Protein AF-A0AA35S305-F1 (afdb_monomer_lite)

Sequence (951 aa):
MNITAITESASMCTRSRMIQFKENDQPLTMSTTCTDHVRSTGTYGSLSATRYCMSVSDVGGSILTFRGNQTTEADNRETLMREYALERLSGWFCFVQTTFGQVVSVFHSTTEEVEVVNIKKGIASAFQANLRGTTEETEIDPQSKHISHYSYPDSVDEVRKMRRTIDSEDIIEFPMHIPTRDVKLHEEEDIEYKDGRLIKSNGTLHLSIDSSSTSRLEGSDEFSNAFTAHGSFSMELKLCRISARFSRKRRAIQKSVDGSYSVEENLMATFDERKMELEKLETLRRDLKTPQQVLTALQNINSGKNFKALGQVMVLERKYGAMGVSVTDTVLYYLRKIQSEEDMTQRVAIYSLLSSEGSTRAENALMERLLGEAVSELEKQSIILAISLLSTPSPHVIQTLEEMISQSGNESSTLLLAYGAIVANAPSTQKERMVSFMTALLPPVTSESTHSVIHVLHALGNTKSSLAVEHIVQYLWHEDEDVRVTAVTALRFFTARPDTQQHLLDMLHDSSDSMVEAIIHALRDGYEYNREMPLDQELIESLANITINLGNYYLQDELMYFLRAVGTHSSLALVDLIVSSRAEEARLKRDTSTIWDDPSSEYDFICPLSERQADVRNFPSHQSCLWSETVGKDEGDLKVYLKSGVGLFAGGNKCNCDLKALGKAVVRGHLLGWEADAVKILGCVLKHNGIIKVKAYIKFVGLVLLDVDLPLSYTYQLPQYDLTLFSVSYTFIVYIVPVTLSASLQVHVGGQVFAGLEVGESGSIKGTVSFTPFVTATVDASASASIFVAQVGIFLTGTITYNISAWASVAVCRPQNPWFVEIYLGADHGWSPTSITLGAFYQLRTWTFSWGSRRTWSPLTYTWTLPGSGRLPLIEECTDTDGGEPTPPATTCPSATPVSTSSTTPTASWAKYRPTPTPTPEIVIPHGSGAEPAPPTKPPLTKPKPFFPPV

Radius of gyration: 39.43 Å; chains: 1; bounding box: 75×118×105 Å

Foldseek 3Di:
DDQDDWDWDFDKFKWKKWKWKDFPNFIWIKIKIKIWTTWTWGDDPNFTKIKTKIFIDDTDIDGPDDPDPDDDCVVVVVVVVVVVLSVLLRFMKMWMATLQQATDDIGDDPPDDPVSVVVSQVVSCLSRDGNVPDQWDFHDGPFATFIWGWDWPDDDPFKTKIKIWGFLVGTPTGPPPQPSVQKGKIKIKIWIDGPSHTFKIKMKIWIWGHLPPVPPDPPDPPPNDITIMIMIMIIGTDDDDDDPPPPPVVVVVCVVVPPDDDPDDDPPDDPPVLVVLVVVLVVLCPQVQDLVSLVVLLVVVVPVVSLVSLLSNLQSCLVPNDPHDRSVVSLLVVLVVDDDPVCLVSNLSSLLSLQSNQDPVSLVSLVVQLPDPPADPVRNLSSLQSVLSRLEDDPVSLVVLLVVCVVCPLVCLSSLLSLLSNLLNYDPVCNVVSLVSLLVSADPLPDPPQSSLLSSLNSLLNNLDPVSLVSLLSQCPRPDPSSNLSSLLSCLQVQLDPVNLVSLQVSLVVDDPSSLQSNLVSPQSNCVVPVPRDDDLSSLLSSLVSCLVVVDVVSLVSSLVSLVSNPDPSSVVSNVVSVVSVVVVVVVVVPPQPCLLPPDPLQCLQPNSVVSVVLCVVFVAKGKDKDWDKDWDPDDQWTWIKIWMWMWMWGDDPPDIKIKTKTWIWIWIGHNNDIFGQKIWMWMWIDDPNDTWTWTWIDGRNRTQDTDTDPAWDKDWFDKDKDWPDWDKDWDDDPHKIKIKIKIKIKIKTWMWTWHWDQDPQRKIKTKIKIKIKIKIKIKIKIWIDDQFKIKIKIKIKIKIKIKMWMKMWIWGPPDPDIDIWIWTWMWIKIAWMKIKIWIWMWGADPVRDTDDIDTDVVGIDIDTDHMDDGDIPDDIPTDDDDDDDDDDDDDDDDDDPDDDDDDDDDDDDDDDDYDDDDDDDDDDDDDDDDDDDDDDDDDDDDYDDDDDDD

Organism: Geodia barretti (NCBI:txid519541)

Structure (mmCIF, N/CA/C/O backbone):
data_AF-A0AA35S305-F1
#
_entry.id   AF-A0AA35S305-F1
#
loop_
_atom_site.group_PDB
_atom_site.id
_atom_site.type_symbol
_atom_site.label_atom_id
_atom_site.label_alt_id
_atom_site.label_comp_id
_atom_site.label_asym_id
_atom_site.label_entity_id
_atom_site.label_seq_id
_atom_site.pdbx_PDB_ins_code
_atom_site.Cartn_x
_atom_site.Cartn_y
_atom_site.Cartn_z
_atom_site.occupancy
_atom_site.B_iso_or_equiv
_atom_site.auth_seq_id
_atom_site.auth_comp_id
_atom_site.auth_asym_id
_atom_site.auth_atom_id
_atom_site.pdbx_PDB_model_num
ATOM 1 N N . MET A 1 1 ? -13.447 43.368 16.736 1.00 33.34 1 MET A N 1
ATOM 2 C CA . MET A 1 1 ? -14.195 43.558 15.469 1.00 33.34 1 MET A CA 1
ATOM 3 C C . MET A 1 1 ? -15.653 43.296 15.762 1.00 33.34 1 MET A C 1
ATOM 5 O O . MET A 1 1 ? -15.858 42.312 16.435 1.00 33.34 1 MET A O 1
ATOM 9 N N . ASN A 1 2 ? -16.609 44.128 15.328 1.00 32.78 2 ASN A N 1
ATOM 10 C CA . ASN A 1 2 ? -18.058 43.879 15.420 1.00 32.78 2 ASN A CA 1
ATOM 11 C C . ASN A 1 2 ? -18.719 44.406 14.125 1.00 32.78 2 ASN A C 1
ATOM 13 O O . ASN A 1 2 ? -18.638 45.602 13.856 1.00 32.78 2 ASN A O 1
ATOM 17 N N . ILE A 1 3 ? -19.360 43.544 13.326 1.00 33.25 3 ILE A N 1
ATOM 18 C CA . ILE A 1 3 ? -20.293 43.959 12.262 1.00 33.25 3 ILE A CA 1
ATOM 19 C C . ILE A 1 3 ? -21.663 44.111 12.937 1.00 33.25 3 ILE A C 1
ATOM 21 O O . ILE A 1 3 ? -22.342 43.119 13.180 1.00 33.25 3 ILE A O 1
ATOM 25 N N . THR A 1 4 ? -22.042 45.333 13.315 1.00 36.97 4 THR A N 1
ATOM 26 C CA . THR A 1 4 ? -23.139 45.586 14.279 1.00 36.97 4 THR A CA 1
ATOM 27 C C . THR A 1 4 ? -24.528 45.803 13.671 1.00 36.97 4 THR A C 1
ATOM 29 O O . THR A 1 4 ? -25.466 46.141 14.384 1.00 36.97 4 THR A O 1
ATOM 32 N N . ALA A 1 5 ? -24.714 45.586 12.372 1.00 33.41 5 ALA A N 1
ATOM 33 C CA . ALA A 1 5 ? -26.036 45.592 11.754 1.00 33.41 5 ALA A CA 1
ATOM 34 C C . ALA A 1 5 ? -26.037 44.626 10.572 1.00 33.41 5 ALA A C 1
ATOM 36 O O . ALA A 1 5 ? -25.083 44.618 9.805 1.00 33.41 5 ALA A O 1
ATOM 37 N N . ILE A 1 6 ? -27.084 43.812 10.440 1.00 38.50 6 ILE A N 1
ATOM 38 C CA . ILE A 1 6 ? -27.288 42.899 9.313 1.00 38.50 6 ILE A CA 1
ATOM 39 C C . ILE A 1 6 ? -28.613 43.290 8.663 1.00 38.50 6 ILE A C 1
ATOM 41 O O . ILE A 1 6 ? -29.678 43.118 9.247 1.00 38.50 6 ILE A O 1
ATOM 45 N N . THR A 1 7 ? -28.560 43.820 7.444 1.00 36.97 7 THR A N 1
ATOM 46 C CA . THR A 1 7 ? -29.722 43.844 6.545 1.00 36.97 7 THR A CA 1
ATOM 47 C C . THR A 1 7 ? -29.518 42.738 5.515 1.00 36.97 7 THR A C 1
ATOM 49 O O . THR A 1 7 ? -28.741 42.874 4.574 1.00 36.97 7 THR A O 1
ATOM 52 N N . GLU A 1 8 ? -30.163 41.593 5.734 1.00 42.81 8 GLU A N 1
ATOM 53 C CA . GLU A 1 8 ? -30.061 40.431 4.848 1.00 42.81 8 GLU A CA 1
ATOM 54 C C . GLU A 1 8 ? -30.955 40.609 3.615 1.00 42.81 8 GLU A C 1
ATOM 56 O O . GLU A 1 8 ? -32.185 40.616 3.701 1.00 42.81 8 GLU A O 1
ATOM 61 N N . SER A 1 9 ? -30.337 40.699 2.437 1.00 39.88 9 SER A N 1
ATOM 62 C CA . SER A 1 9 ? -31.029 40.488 1.164 1.00 39.88 9 SER A CA 1
ATOM 63 C C . SER A 1 9 ? -30.427 39.259 0.487 1.00 39.88 9 SER A C 1
ATOM 65 O O . SER A 1 9 ? -29.358 39.307 -0.112 1.00 39.88 9 SER A O 1
ATOM 67 N N . ALA A 1 10 ? -31.094 38.113 0.627 1.00 38.12 10 ALA A N 1
ATOM 68 C CA . ALA A 1 10 ? -30.687 36.892 -0.058 1.00 38.12 10 ALA A CA 1
ATOM 69 C C . ALA A 1 10 ? -31.089 36.982 -1.539 1.00 38.12 10 ALA A C 1
ATOM 71 O O . ALA A 1 10 ? -32.247 36.750 -1.894 1.00 38.12 10 ALA A O 1
ATOM 72 N N . SER A 1 11 ? -30.136 37.326 -2.405 1.00 42.34 11 SER A N 1
ATOM 73 C CA . SER A 1 11 ? -30.241 37.128 -3.853 1.00 42.34 11 SER A CA 1
ATOM 74 C C . SER A 1 11 ? -29.230 36.071 -4.278 1.00 42.34 11 SER A C 1
ATOM 76 O O . SER A 1 11 ? -28.036 36.267 -4.088 1.00 42.34 11 SER A O 1
ATOM 78 N N . MET A 1 12 ? -29.705 34.960 -4.840 1.00 38.53 12 MET A N 1
ATOM 79 C CA . MET A 1 12 ? -28.846 33.899 -5.365 1.00 38.53 12 MET A CA 1
ATOM 80 C C . MET A 1 12 ? -28.427 34.285 -6.792 1.00 38.53 12 MET A C 1
ATOM 82 O O . MET A 1 12 ? -29.291 34.407 -7.664 1.00 38.53 12 MET A O 1
ATOM 86 N N . CYS A 1 13 ? -27.132 34.518 -7.019 1.00 46.47 13 CYS A N 1
ATOM 87 C CA . CYS A 1 13 ? -26.583 34.886 -8.329 1.00 46.47 13 CYS A CA 1
ATOM 88 C C . CYS A 1 13 ? -25.484 33.897 -8.731 1.00 46.47 13 CYS A C 1
ATOM 90 O O . CYS A 1 13 ? -24.455 33.804 -8.065 1.00 46.47 13 CYS A O 1
ATOM 92 N N . THR A 1 14 ? -25.686 33.183 -9.837 1.00 41.22 14 THR A N 1
ATOM 93 C CA . THR A 1 14 ? -24.660 32.333 -10.457 1.00 41.22 14 THR A CA 1
ATOM 94 C C . THR A 1 14 ? -23.721 33.211 -11.287 1.00 41.22 14 THR A C 1
ATOM 96 O O . THR A 1 14 ? -24.189 33.965 -12.141 1.00 41.22 14 THR A O 1
ATOM 99 N N . ARG A 1 15 ? -22.411 33.153 -11.030 1.00 53.69 15 ARG A N 1
ATOM 100 C CA . ARG A 1 15 ? -21.378 33.959 -11.706 1.00 53.69 15 ARG A CA 1
ATOM 101 C C . ARG A 1 15 ? -20.449 33.014 -12.465 1.00 53.69 15 ARG A C 1
ATOM 103 O O . ARG A 1 15 ? -20.030 32.013 -11.907 1.00 53.69 15 ARG A O 1
ATOM 110 N N . SER A 1 16 ? -20.118 33.315 -13.716 1.00 43.12 16 SER A N 1
ATOM 111 C CA . SER A 1 16 ? -19.159 32.524 -14.500 1.00 43.12 16 SER A CA 1
ATOM 112 C C . SER A 1 16 ? -17.871 33.328 -14.639 1.00 43.12 16 SER A C 1
ATOM 114 O O . SER A 1 16 ? -17.921 34.483 -15.060 1.00 43.12 16 SER A O 1
ATOM 116 N N . ARG A 1 17 ? -16.731 32.739 -14.280 1.00 47.12 17 ARG A N 1
ATOM 117 C CA . ARG A 1 17 ? -15.387 33.300 -14.450 1.00 47.12 17 ARG A CA 1
ATOM 118 C C . ARG A 1 17 ? -14.598 32.395 -15.394 1.00 47.12 17 ARG A C 1
ATOM 120 O O . ARG A 1 17 ? -14.522 31.189 -15.184 1.00 47.12 17 ARG A O 1
ATOM 127 N N . MET A 1 18 ? -14.009 32.967 -16.436 1.00 43.00 18 MET A N 1
ATOM 128 C CA . MET A 1 18 ? -13.030 32.269 -17.269 1.00 43.00 18 MET A CA 1
ATOM 129 C C . MET A 1 18 ? -11.662 32.881 -16.972 1.00 43.00 18 MET A C 1
ATOM 131 O O . MET A 1 18 ? -11.486 34.090 -17.117 1.00 43.00 18 MET A O 1
ATOM 135 N N . ILE A 1 19 ? -10.734 32.060 -16.489 1.00 47.12 19 ILE A N 1
ATOM 136 C CA . ILE A 1 19 ? -9.353 32.432 -16.194 1.00 47.12 19 ILE A CA 1
ATOM 137 C C . ILE A 1 19 ? -8.461 31.671 -17.174 1.00 47.12 19 ILE A C 1
ATOM 139 O O . ILE A 1 19 ? -8.424 30.443 -17.162 1.00 47.12 19 ILE A O 1
ATOM 143 N N . GLN A 1 20 ? -7.769 32.389 -18.052 1.00 42.06 20 GLN A N 1
ATOM 144 C CA . GLN A 1 20 ? -6.798 31.807 -18.973 1.00 42.06 20 GLN A CA 1
ATOM 145 C C . GLN A 1 20 ? -5.395 32.150 -18.483 1.00 42.06 20 GLN A C 1
ATOM 147 O O . GLN A 1 20 ? -5.049 33.326 -18.403 1.00 42.06 20 GLN A O 1
ATOM 152 N N .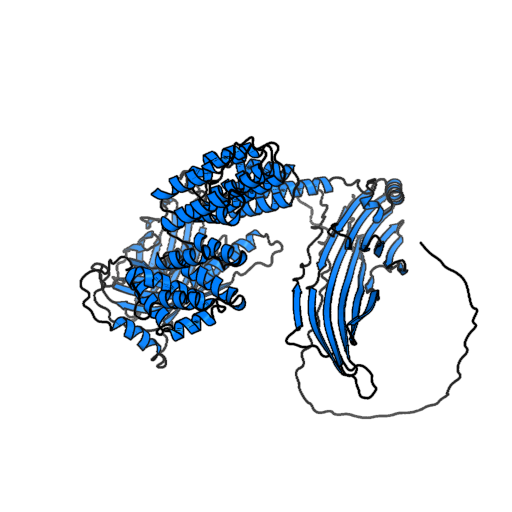 PHE A 1 21 ? -4.602 31.134 -18.168 1.00 44.91 21 PHE A N 1
ATOM 153 C CA . PHE A 1 21 ? -3.178 31.255 -17.877 1.00 44.91 21 PHE A CA 1
ATOM 154 C C . PHE A 1 21 ? -2.373 30.784 -19.090 1.00 44.91 21 PHE A C 1
ATOM 156 O O . PHE A 1 21 ? -2.822 29.929 -19.850 1.00 44.91 21 PHE A O 1
ATOM 163 N N . LYS A 1 22 ? -1.177 31.326 -19.282 1.00 42.28 22 LYS A N 1
ATOM 164 C CA . LYS A 1 22 ? -0.163 30.768 -20.172 1.00 42.28 22 LYS A CA 1
ATOM 165 C C . LYS A 1 22 ? 1.100 30.497 -19.375 1.00 42.28 22 LYS A C 1
ATOM 167 O O . LYS A 1 22 ? 1.626 31.414 -18.748 1.00 42.28 22 LYS A O 1
ATOM 172 N N . GLU A 1 23 ? 1.566 29.258 -19.439 1.00 41.06 23 GLU A N 1
ATOM 173 C CA . GLU A 1 23 ? 2.838 28.798 -18.879 1.00 41.06 23 GLU A CA 1
ATOM 174 C C . GLU A 1 23 ? 3.683 28.293 -20.059 1.00 41.06 23 GLU A C 1
ATOM 176 O O . GLU A 1 23 ? 3.206 27.474 -20.845 1.00 41.06 23 GLU A O 1
ATOM 181 N N . ASN A 1 24 ? 4.886 28.845 -20.258 1.00 40.56 24 ASN A N 1
ATOM 182 C CA . ASN A 1 24 ? 5.793 28.495 -21.368 1.00 40.56 24 ASN A CA 1
ATOM 183 C C . ASN A 1 24 ? 5.140 28.539 -22.771 1.00 40.56 24 ASN A C 1
ATOM 185 O O . ASN A 1 24 ? 5.211 27.578 -23.535 1.00 40.56 24 ASN A O 1
ATOM 189 N N . ASP A 1 25 ? 4.462 29.646 -23.102 1.00 43.34 25 ASP A N 1
ATOM 190 C CA . ASP A 1 25 ? 3.702 29.850 -24.353 1.00 43.34 25 ASP A CA 1
ATOM 191 C C . ASP A 1 25 ? 2.505 28.900 -24.594 1.00 43.34 25 ASP A C 1
ATOM 193 O O . ASP A 1 25 ? 1.816 29.023 -25.614 1.00 43.34 25 ASP A O 1
ATOM 197 N N . GLN A 1 26 ? 2.155 28.025 -23.642 1.00 42.88 26 GLN A N 1
ATOM 198 C CA . GLN A 1 26 ? 0.997 27.131 -23.761 1.00 42.88 26 GLN A CA 1
ATOM 199 C C . GLN A 1 26 ? -0.251 27.672 -23.038 1.00 42.88 26 GLN A C 1
ATOM 201 O O . GLN A 1 26 ? -0.173 28.004 -21.857 1.00 42.88 26 GLN A O 1
ATOM 206 N N . PRO A 1 27 ? -1.426 27.770 -23.700 1.00 45.72 27 PRO A N 1
ATOM 207 C CA . PRO A 1 27 ? -2.650 28.287 -23.086 1.00 45.72 27 PRO A CA 1
ATOM 208 C C . PRO A 1 27 ? -3.351 27.250 -22.195 1.00 45.72 27 PRO A C 1
ATOM 210 O O . PRO A 1 27 ? -4.018 26.335 -22.678 1.00 45.72 27 PRO A O 1
ATOM 213 N N . LEU A 1 28 ? -3.291 27.457 -20.882 1.00 47.41 28 LEU A N 1
ATOM 214 C CA . LEU A 1 28 ? -4.126 26.802 -19.881 1.00 47.41 28 LEU A CA 1
ATOM 215 C C . LEU A 1 28 ? -5.444 27.583 -19.727 1.00 47.41 28 LEU A C 1
ATOM 217 O O . LEU A 1 28 ? -5.476 28.688 -19.192 1.00 47.41 28 LEU A O 1
ATOM 221 N N . THR A 1 29 ? -6.566 27.022 -20.181 1.00 50.28 29 THR A N 1
ATOM 222 C CA . THR A 1 29 ? -7.887 27.647 -19.984 1.00 50.28 29 THR A CA 1
ATOM 223 C C . THR A 1 29 ? -8.620 26.980 -18.826 1.00 50.28 29 THR A C 1
ATOM 225 O O . THR A 1 29 ? -9.052 25.833 -18.938 1.00 50.28 29 THR A O 1
ATOM 228 N N . MET A 1 30 ? -8.805 27.713 -17.726 1.00 54.78 30 MET A N 1
ATOM 229 C CA . MET A 1 30 ? -9.631 27.305 -16.591 1.00 54.78 30 MET A CA 1
ATOM 230 C C . MET A 1 30 ? -10.952 28.079 -16.605 1.00 54.78 30 MET A C 1
ATOM 232 O O . MET A 1 30 ? -10.990 29.299 -16.462 1.00 54.78 30 MET A O 1
ATOM 236 N N . SER A 1 31 ? -12.073 27.378 -16.750 1.00 57.16 31 SER A N 1
ATOM 237 C CA . SER A 1 31 ? -13.405 27.964 -16.574 1.00 57.16 31 SER A CA 1
ATOM 238 C C . SER A 1 31 ? -13.988 27.524 -15.234 1.00 57.16 31 SER A C 1
ATOM 240 O O . SER A 1 31 ? -13.899 26.361 -14.859 1.00 57.16 31 SER A O 1
ATOM 242 N N . THR A 1 32 ? -14.537 28.459 -14.467 1.00 57.84 32 THR A N 1
ATOM 243 C CA . THR A 1 32 ? -15.081 28.205 -13.130 1.00 57.84 32 THR A CA 1
ATOM 244 C C . THR A 1 32 ? -16.344 29.030 -12.910 1.00 57.84 32 THR A C 1
ATOM 246 O O . THR A 1 32 ? -16.423 30.195 -13.298 1.00 57.84 32 THR A O 1
ATOM 249 N N . THR A 1 33 ? -17.363 28.440 -12.289 1.00 61.03 33 THR A N 1
ATOM 250 C CA . THR A 1 33 ? -18.620 29.125 -11.974 1.00 61.03 33 THR A CA 1
ATOM 251 C C . THR A 1 33 ? -18.703 29.407 -10.476 1.00 61.03 33 THR A C 1
ATOM 253 O O . THR A 1 33 ? -18.991 28.529 -9.666 1.00 61.03 33 THR A O 1
ATOM 256 N N . CYS A 1 34 ? -18.500 30.657 -10.075 1.00 59.25 34 CYS A N 1
ATOM 257 C CA . CYS A 1 34 ? -18.674 31.088 -8.693 1.00 59.25 34 CYS A CA 1
ATOM 258 C C . CYS A 1 34 ? -20.132 31.476 -8.416 1.00 59.25 34 CYS A C 1
ATOM 260 O O . CYS A 1 34 ? -20.651 32.422 -8.995 1.00 59.25 34 CYS A O 1
ATOM 262 N N . THR A 1 35 ? -20.809 30.831 -7.474 1.00 61.88 35 THR A N 1
ATOM 263 C CA . THR A 1 35 ? -22.161 31.240 -7.062 1.00 61.88 35 THR A CA 1
ATOM 264 C C . THR A 1 35 ? -22.087 32.072 -5.786 1.00 61.88 35 THR A C 1
ATOM 266 O O . THR A 1 35 ? -21.477 31.654 -4.805 1.00 61.88 35 THR A O 1
ATOM 269 N N . ASP A 1 36 ? -22.695 33.259 -5.793 1.00 61.69 36 ASP A N 1
ATOM 270 C CA . ASP A 1 36 ? -22.868 34.096 -4.601 1.00 61.69 36 ASP A CA 1
ATOM 271 C C . ASP A 1 36 ? -24.182 33.743 -3.913 1.00 61.69 36 ASP A C 1
ATOM 273 O O . ASP A 1 36 ? -25.242 33.703 -4.553 1.00 61.69 36 ASP A O 1
ATOM 277 N N . HIS A 1 37 ? -24.107 33.466 -2.613 1.00 58.44 37 HIS A N 1
ATOM 278 C CA . HIS A 1 37 ? -25.257 32.973 -1.858 1.00 58.44 37 HIS A CA 1
ATOM 279 C C . HIS A 1 37 ? -25.674 33.876 -0.707 1.00 58.44 37 HIS A C 1
ATOM 281 O O . HIS A 1 37 ? -26.846 33.834 -0.330 1.00 58.44 37 HIS A O 1
ATOM 287 N N . VAL A 1 38 ? -24.763 34.669 -0.129 1.00 63.38 38 VAL A N 1
ATOM 288 C CA . VAL A 1 38 ? -25.080 35.505 1.039 1.00 63.38 38 VAL A CA 1
ATOM 289 C C . VAL A 1 38 ? -24.343 36.838 0.977 1.00 63.38 38 VAL A C 1
ATOM 291 O O . VAL A 1 38 ? -23.114 36.888 0.941 1.00 63.38 38 VAL A O 1
ATOM 294 N N . ARG A 1 39 ? -25.128 37.918 1.059 1.00 65.50 39 ARG A N 1
ATOM 295 C CA . ARG A 1 39 ? -24.658 39.292 1.221 1.00 65.50 39 ARG A CA 1
ATOM 296 C C . ARG A 1 39 ? -25.140 39.842 2.559 1.00 65.50 39 ARG A C 1
ATOM 298 O O . ARG A 1 39 ? -26.346 39.898 2.803 1.00 65.50 39 ARG A O 1
ATOM 305 N N . SER A 1 40 ? -24.208 40.311 3.381 1.00 70.81 40 SER A N 1
ATOM 306 C CA . SER A 1 40 ? -24.516 41.040 4.617 1.00 70.81 40 SER A CA 1
ATOM 307 C C . SER A 1 40 ? -23.741 42.355 4.658 1.00 70.81 40 SER A C 1
ATOM 309 O O . SER A 1 40 ? -22.521 42.354 4.503 1.00 70.81 40 SER A O 1
ATOM 311 N N . THR A 1 41 ? -24.426 43.476 4.867 1.00 68.31 41 THR A N 1
ATOM 312 C CA . THR A 1 41 ? -23.824 44.812 5.007 1.00 68.31 41 THR A CA 1
ATOM 313 C C . THR A 1 41 ? -23.744 45.208 6.473 1.00 68.31 41 THR A C 1
ATOM 315 O O . THR A 1 41 ? -24.759 45.107 7.150 1.00 68.31 41 THR A O 1
ATOM 318 N N . GLY A 1 42 ? -22.598 45.709 6.933 1.00 75.19 42 GLY A N 1
ATOM 319 C CA . GLY A 1 42 ? -22.412 46.274 8.272 1.00 75.19 42 GLY A CA 1
ATOM 320 C C . GLY A 1 42 ? -21.073 47.011 8.392 1.00 75.19 42 GLY A C 1
ATOM 321 O O . GLY A 1 42 ? -20.722 47.767 7.490 1.00 75.19 42 GLY A O 1
ATOM 322 N N . THR A 1 43 ? -20.333 46.839 9.490 1.00 66.31 43 THR A N 1
ATOM 323 C CA . THR A 1 43 ? -19.071 47.562 9.761 1.00 66.31 43 THR A CA 1
ATOM 324 C C . THR A 1 43 ? -17.887 46.622 9.981 1.00 66.31 43 THR A C 1
ATOM 326 O O . THR A 1 43 ? -17.931 45.769 10.861 1.00 66.31 43 THR A O 1
ATOM 329 N N . TYR A 1 44 ? -16.801 46.783 9.225 1.00 69.00 44 TYR A N 1
ATOM 330 C CA . TYR A 1 44 ? -15.538 46.068 9.434 1.00 69.00 44 TYR A CA 1
ATOM 331 C C . TYR A 1 44 ? -14.495 47.035 10.003 1.00 69.00 44 TYR A C 1
ATOM 333 O O . TYR A 1 44 ? -14.048 47.960 9.326 1.00 69.00 44 TYR A O 1
ATOM 341 N N . GLY A 1 45 ? -14.159 46.875 11.287 1.00 76.56 45 GLY A N 1
ATOM 342 C CA . GLY A 1 45 ? -13.453 47.923 12.030 1.00 76.56 45 GLY A CA 1
ATOM 343 C C . GLY A 1 45 ? -14.339 49.167 12.175 1.00 76.56 45 GLY A C 1
ATOM 344 O O . GLY A 1 45 ? -15.471 49.053 12.638 1.00 76.56 45 GLY A O 1
ATOM 345 N N . SER A 1 46 ? -13.840 50.335 11.761 1.00 74.25 46 SER A N 1
ATOM 346 C CA . SER A 1 46 ? -14.598 51.598 11.690 1.00 74.25 46 SER A CA 1
ATOM 347 C C . SER A 1 46 ? -15.242 51.860 10.321 1.00 74.25 46 SER A C 1
ATOM 349 O O . SER A 1 46 ? -15.938 52.861 10.151 1.00 74.25 46 SER A O 1
ATOM 351 N N . LEU A 1 47 ? -15.016 50.990 9.332 1.00 72.00 47 LEU A N 1
ATOM 352 C CA . LEU A 1 47 ? -15.444 51.201 7.951 1.00 72.00 47 LEU A CA 1
ATOM 353 C C . LEU A 1 47 ? -16.762 50.483 7.674 1.00 72.00 47 LEU A C 1
ATOM 355 O O . LEU A 1 47 ? -16.941 49.326 8.051 1.00 72.00 47 LEU A O 1
ATOM 359 N N . SER A 1 48 ? -17.679 51.141 6.966 1.00 79.38 48 SER A N 1
ATOM 360 C CA . SER A 1 48 ? -18.856 50.457 6.430 1.00 79.38 48 SER A CA 1
ATOM 361 C C . SER A 1 48 ? -18.424 49.486 5.330 1.00 79.38 48 SER A C 1
ATOM 363 O O . SER A 1 48 ? -17.622 49.832 4.459 1.00 79.38 48 SER A O 1
ATOM 365 N N . ALA A 1 49 ? -18.917 48.252 5.391 1.00 80.88 49 ALA A N 1
ATOM 366 C CA . ALA A 1 49 ? -18.487 47.172 4.522 1.00 80.88 49 ALA A CA 1
ATOM 367 C C . ALA A 1 49 ? -19.596 46.149 4.252 1.00 80.88 49 ALA A C 1
ATOM 369 O O . ALA A 1 49 ? -20.527 45.954 5.032 1.00 80.88 49 ALA A O 1
ATOM 370 N N . THR A 1 50 ? -19.470 45.464 3.126 1.00 78.38 50 THR A N 1
ATOM 371 C CA . THR A 1 50 ? -20.289 44.338 2.701 1.00 78.38 50 THR A CA 1
ATOM 372 C C . THR A 1 50 ? -19.450 43.069 2.756 1.00 78.38 50 THR A C 1
ATOM 374 O O . THR A 1 50 ? -18.382 43.005 2.155 1.00 78.38 50 THR A O 1
ATOM 377 N N . ARG A 1 51 ? -19.945 42.036 3.434 1.00 80.62 51 ARG A N 1
ATOM 378 C CA . ARG A 1 51 ? -19.410 40.678 3.330 1.00 80.62 51 ARG A CA 1
ATOM 379 C C . ARG A 1 51 ? -20.128 39.937 2.207 1.00 80.62 51 ARG A C 1
ATOM 381 O O . ARG A 1 51 ? -21.361 39.916 2.177 1.00 80.62 51 ARG A O 1
ATOM 388 N N . TYR A 1 52 ? -19.347 39.307 1.341 1.00 79.25 52 TYR A N 1
ATOM 389 C CA . TYR A 1 52 ? -19.805 38.399 0.294 1.00 79.25 52 TYR A CA 1
ATOM 390 C C . TYR A 1 52 ? -19.361 36.982 0.634 1.00 79.25 52 TYR A C 1
ATOM 392 O O . TYR A 1 52 ? -18.224 36.794 1.063 1.00 79.25 52 TYR A O 1
ATOM 400 N N . CYS A 1 53 ? -20.237 35.997 0.454 1.00 77.56 53 CYS A N 1
ATOM 401 C CA . CYS A 1 53 ? -19.911 34.584 0.630 1.00 77.56 53 CYS A CA 1
ATOM 402 C C . CYS A 1 53 ? -20.264 33.798 -0.629 1.00 77.56 53 CYS A C 1
ATOM 404 O O . CYS A 1 53 ? -21.414 33.783 -1.079 1.00 77.56 53 CYS A O 1
ATOM 406 N N . MET A 1 54 ? -19.255 33.131 -1.175 1.00 76.31 54 MET A N 1
ATOM 407 C CA . MET A 1 54 ? -19.288 32.510 -2.488 1.00 76.31 54 MET A CA 1
ATOM 408 C C . MET A 1 54 ? -18.899 31.036 -2.390 1.00 76.31 54 MET A C 1
ATOM 410 O O . MET A 1 54 ? -18.086 30.652 -1.550 1.00 76.31 54 MET A O 1
ATOM 414 N N . SER A 1 55 ? -19.474 30.215 -3.264 1.00 76.06 55 SER A N 1
ATOM 415 C CA . SER A 1 55 ? -19.009 28.852 -3.523 1.00 76.06 55 SER A CA 1
ATOM 416 C C . SER A 1 55 ? -18.472 28.775 -4.942 1.00 76.06 55 SER A C 1
ATOM 418 O O . SER A 1 55 ? -19.107 29.291 -5.865 1.00 76.06 55 SER A O 1
ATOM 420 N N . VAL A 1 56 ? -17.345 28.105 -5.136 1.00 71.50 56 VAL A N 1
ATOM 421 C CA . VAL A 1 56 ? -16.851 27.791 -6.478 1.00 71.50 56 VAL A CA 1
ATOM 422 C C . VAL A 1 56 ? -17.482 26.466 -6.914 1.00 71.50 56 VAL A C 1
ATOM 424 O O . VAL A 1 56 ? -17.579 25.532 -6.127 1.00 71.50 56 VAL A O 1
ATOM 427 N N . SER A 1 57 ? -17.999 26.397 -8.133 1.00 65.12 57 SER A N 1
ATOM 428 C CA . SER A 1 57 ? -18.689 25.226 -8.694 1.00 65.12 57 SER A CA 1
ATOM 429 C C . SER A 1 57 ? -18.410 25.127 -10.194 1.00 65.12 57 SER A C 1
ATOM 431 O O . SER A 1 57 ? -17.957 26.101 -10.789 1.00 65.12 57 SER A O 1
ATOM 433 N N . ASP A 1 58 ? -18.671 23.968 -10.804 1.00 54.00 58 ASP A N 1
ATOM 434 C CA . ASP A 1 58 ? -18.495 23.730 -12.246 1.00 54.00 58 ASP A CA 1
ATOM 435 C C . ASP A 1 58 ? -17.120 24.191 -12.763 1.00 54.00 58 ASP A C 1
ATOM 437 O O . ASP A 1 58 ? -17.015 25.012 -13.676 1.00 54.00 58 ASP A O 1
ATOM 441 N N . VAL A 1 59 ? -16.057 23.707 -12.115 1.00 55.38 59 VAL A N 1
ATOM 442 C CA . VAL A 1 59 ? -14.681 23.965 -12.540 1.00 55.38 59 VAL A CA 1
ATOM 443 C C . VAL A 1 59 ? -14.374 23.054 -13.731 1.00 55.38 59 VAL A C 1
ATOM 445 O O . VAL A 1 59 ? -14.136 21.862 -13.565 1.00 55.38 59 VAL A O 1
ATOM 448 N N . GLY A 1 60 ? -14.441 23.603 -14.942 1.00 49.19 60 GLY A N 1
ATOM 449 C CA . GLY A 1 60 ? -14.058 22.931 -16.179 1.00 49.19 60 GLY A CA 1
ATOM 450 C C . GLY A 1 60 ? -12.709 23.449 -16.663 1.00 49.19 60 GLY A C 1
ATOM 451 O O . GLY A 1 60 ? -12.621 24.580 -17.148 1.00 49.19 60 GLY A O 1
ATOM 452 N N . GLY A 1 61 ? -11.661 22.638 -16.539 1.00 46.91 61 GLY A N 1
ATOM 453 C CA . GLY A 1 61 ? -10.385 22.860 -17.218 1.00 46.91 61 GLY A CA 1
ATOM 454 C C . GLY A 1 61 ? -10.366 22.092 -18.535 1.00 46.91 61 GLY A C 1
ATOM 455 O O . GLY A 1 61 ? -10.670 20.903 -18.556 1.00 46.91 61 GLY A O 1
ATOM 456 N N . SER A 1 62 ? -10.025 22.752 -19.640 1.00 40.72 62 SER A N 1
ATOM 457 C CA . SER A 1 62 ? -9.690 22.059 -20.887 1.00 40.72 62 SER A CA 1
ATOM 458 C C . SER A 1 62 ? -8.299 22.494 -21.314 1.00 40.72 62 SER A C 1
ATOM 460 O O . SER A 1 62 ? -8.101 23.656 -21.677 1.00 40.72 62 SER A O 1
ATOM 462 N N . ILE A 1 63 ? -7.349 21.565 -21.277 1.00 39.78 63 ILE A N 1
ATOM 463 C CA . ILE A 1 63 ? -6.049 21.739 -21.919 1.00 39.78 63 ILE A CA 1
ATOM 464 C C . ILE A 1 63 ? -6.231 21.341 -23.385 1.00 39.78 63 ILE A C 1
ATOM 466 O O . ILE A 1 63 ? -6.701 20.242 -23.682 1.00 39.78 63 ILE A O 1
ATOM 470 N N . LEU A 1 64 ? -5.893 22.236 -24.314 1.00 34.66 64 LEU A N 1
ATOM 471 C CA . LEU A 1 64 ? -5.722 21.867 -25.718 1.00 34.66 64 LEU A CA 1
ATOM 472 C C . LEU A 1 64 ? -4.403 21.088 -25.826 1.00 34.66 64 LEU A C 1
ATOM 474 O O . LEU A 1 64 ? -3.358 21.676 -26.079 1.00 34.66 64 LEU A O 1
ATOM 478 N N . THR A 1 65 ? -4.431 19.779 -25.573 1.00 33.94 65 THR A N 1
ATOM 479 C CA . THR A 1 65 ? -3.250 18.917 -25.700 1.00 33.94 65 THR A CA 1
ATOM 480 C C . THR A 1 65 ? -2.815 18.798 -27.159 1.00 33.94 65 THR A C 1
ATOM 482 O O . THR A 1 65 ? -3.620 18.580 -28.071 1.00 33.94 65 THR A O 1
ATOM 485 N N . PHE A 1 66 ? -1.510 18.946 -27.390 1.00 30.08 66 PHE A N 1
ATOM 486 C CA . PHE A 1 66 ? -0.894 18.716 -28.690 1.00 30.08 66 PHE A CA 1
ATOM 487 C C . PHE A 1 66 ? -0.929 17.213 -29.016 1.00 30.08 66 PHE A C 1
ATOM 489 O O . PHE A 1 66 ? -0.512 16.379 -28.217 1.00 30.08 66 PHE A O 1
ATOM 496 N N . ARG A 1 67 ? -1.376 16.858 -30.227 1.00 32.34 67 ARG A N 1
ATOM 497 C CA . ARG A 1 67 ? -1.001 15.593 -30.879 1.00 32.34 67 ARG A CA 1
ATOM 498 C C . ARG A 1 67 ? 0.476 15.698 -31.268 1.00 32.34 67 ARG A C 1
ATOM 500 O O . ARG A 1 67 ? 0.787 16.176 -32.356 1.00 32.34 67 ARG A O 1
ATOM 507 N N . GLY A 1 68 ? 1.375 15.278 -30.388 1.00 30.12 68 GLY A N 1
ATOM 508 C CA . GLY A 1 68 ? 2.794 15.086 -30.681 1.00 30.12 68 GLY A CA 1
ATOM 509 C C . GLY A 1 68 ? 3.279 13.829 -29.969 1.00 30.12 68 GLY A C 1
ATOM 510 O O . GLY A 1 68 ? 3.091 13.704 -28.767 1.00 30.12 68 GLY A O 1
ATOM 511 N N . ASN A 1 69 ? 3.822 12.871 -30.720 1.00 37.66 69 ASN A N 1
ATOM 512 C CA . ASN A 1 69 ? 4.313 11.593 -30.206 1.00 37.66 69 ASN A CA 1
ATOM 513 C C . ASN A 1 69 ? 5.497 11.808 -29.252 1.00 37.66 69 ASN A C 1
ATOM 515 O O . ASN A 1 69 ? 6.617 11.935 -29.733 1.00 37.66 69 ASN A O 1
ATOM 519 N N . GLN A 1 70 ? 5.234 11.859 -27.946 1.00 38.62 70 GLN A N 1
ATOM 520 C CA . GLN A 1 70 ? 6.055 11.364 -26.829 1.00 38.62 70 GLN A CA 1
ATOM 521 C C . GLN A 1 70 ? 5.416 11.877 -25.531 1.00 38.62 70 GLN A C 1
ATOM 523 O O . GLN A 1 70 ? 5.509 13.055 -25.214 1.00 38.62 70 GLN A O 1
ATOM 528 N N . THR A 1 71 ? 4.720 11.000 -24.811 1.00 35.12 71 THR A N 1
ATOM 529 C CA . THR A 1 71 ? 4.169 11.277 -23.476 1.00 35.12 71 THR A CA 1
ATOM 530 C C . THR A 1 71 ? 5.123 10.700 -22.435 1.00 35.12 71 THR A C 1
ATOM 532 O O . THR A 1 71 ? 5.277 9.479 -22.381 1.00 35.12 71 THR A O 1
ATOM 535 N N . THR A 1 72 ? 5.766 11.542 -21.628 1.00 47.28 72 THR A N 1
ATOM 536 C CA . THR A 1 72 ? 6.526 11.115 -20.441 1.00 47.28 72 THR A CA 1
ATOM 537 C C . THR A 1 72 ? 5.600 11.059 -19.217 1.00 47.28 72 THR A C 1
ATOM 539 O O . THR A 1 72 ? 4.614 11.787 -19.135 1.00 47.28 72 THR A O 1
ATOM 542 N N . GLU A 1 73 ? 5.887 10.193 -18.238 1.00 41.53 73 GLU A N 1
ATOM 543 C CA . GLU A 1 73 ? 5.073 10.032 -17.013 1.00 41.53 73 GLU A CA 1
ATOM 544 C C . GLU A 1 73 ? 4.975 11.301 -16.140 1.00 41.53 73 GLU A C 1
ATOM 546 O O . GLU A 1 73 ? 4.047 11.423 -15.336 1.00 41.53 73 GLU A O 1
ATOM 551 N N . ALA A 1 74 ? 5.880 12.269 -16.320 1.00 40.28 74 ALA A N 1
ATOM 552 C CA . ALA A 1 74 ? 5.827 13.569 -15.651 1.00 40.28 74 ALA A CA 1
ATOM 553 C C . ALA A 1 74 ? 4.558 14.364 -16.023 1.00 40.28 74 ALA A C 1
ATOM 555 O O . ALA A 1 74 ? 3.917 14.931 -15.133 1.00 40.28 74 ALA A O 1
ATOM 556 N N . ASP A 1 75 ? 4.123 14.294 -17.289 1.00 46.19 75 ASP A N 1
ATOM 557 C CA . ASP A 1 75 ? 2.900 14.955 -17.771 1.00 46.19 75 ASP A CA 1
ATOM 558 C C . ASP A 1 75 ? 1.641 14.388 -17.093 1.00 46.19 75 ASP A C 1
ATOM 560 O O . ASP A 1 75 ? 0.683 15.114 -16.817 1.00 46.19 75 ASP A O 1
ATOM 564 N N . ASN A 1 76 ? 1.642 13.096 -16.748 1.00 44.97 76 ASN A N 1
ATOM 565 C CA . ASN A 1 76 ? 0.506 12.456 -16.080 1.00 44.97 76 ASN A CA 1
ATOM 566 C C . ASN A 1 76 ? 0.401 12.855 -14.598 1.00 44.97 76 ASN A C 1
ATOM 568 O O . ASN A 1 76 ? -0.708 13.020 -14.087 1.00 44.97 76 ASN A O 1
ATOM 572 N N . ARG A 1 77 ? 1.530 13.049 -13.902 1.00 41.44 77 ARG A N 1
ATOM 573 C CA . ARG A 1 77 ? 1.557 13.428 -12.476 1.00 41.44 77 ARG A CA 1
ATOM 574 C C . ARG A 1 77 ? 1.170 14.892 -12.257 1.00 41.44 77 ARG A C 1
ATOM 576 O O . ARG A 1 77 ? 0.444 15.195 -11.309 1.00 41.44 77 ARG A O 1
ATOM 583 N N . GLU A 1 78 ? 1.593 15.782 -13.150 1.00 45.81 78 GLU A N 1
ATOM 584 C CA . GLU A 1 78 ? 1.184 17.188 -13.124 1.00 45.81 78 GLU A CA 1
ATOM 585 C C . GLU A 1 78 ? -0.308 17.346 -13.464 1.00 45.81 78 GLU A C 1
ATOM 587 O O . GLU A 1 78 ? -1.019 18.117 -12.817 1.00 45.81 78 GLU A O 1
ATOM 592 N N . THR A 1 79 ? -0.820 16.526 -14.387 1.00 48.31 79 THR A N 1
ATOM 593 C CA . THR A 1 79 ? -2.256 16.447 -14.696 1.00 48.31 79 THR A CA 1
ATOM 594 C C . THR A 1 79 ? -3.075 15.953 -13.491 1.00 48.31 79 THR A C 1
ATOM 596 O O . THR A 1 79 ? -4.114 16.535 -13.186 1.00 48.31 79 THR A O 1
ATOM 599 N N . LEU A 1 80 ? -2.580 14.963 -12.736 1.00 46.53 80 LEU A N 1
ATOM 600 C CA . LEU A 1 80 ? -3.244 14.404 -11.544 1.00 46.53 80 LEU A CA 1
ATOM 601 C C . LEU A 1 80 ? -3.282 15.363 -10.341 1.00 46.53 80 LEU A C 1
ATOM 603 O O . LEU A 1 80 ? -4.328 15.506 -9.708 1.00 46.53 80 LEU A O 1
ATOM 607 N N . MET A 1 81 ? -2.177 16.052 -10.030 1.00 45.69 81 MET A N 1
ATOM 608 C CA . MET A 1 81 ? -2.151 17.066 -8.958 1.00 45.69 81 MET A CA 1
ATOM 609 C C . MET A 1 81 ? -3.044 18.267 -9.303 1.00 45.69 81 MET A C 1
ATOM 611 O O . MET A 1 81 ? -3.719 18.818 -8.430 1.00 45.69 81 MET A O 1
ATOM 615 N N . ARG A 1 82 ? -3.113 18.637 -10.591 1.00 52.88 82 ARG A N 1
ATOM 616 C CA . ARG A 1 82 ? -3.990 19.708 -11.081 1.00 52.88 82 ARG A CA 1
ATOM 617 C C . ARG A 1 82 ? -5.466 19.291 -11.053 1.00 52.88 82 ARG A C 1
ATOM 619 O O . ARG A 1 82 ? -6.283 20.080 -10.591 1.00 52.88 82 ARG A O 1
ATOM 626 N N . GLU A 1 83 ? -5.828 18.062 -11.427 1.00 54.41 83 GLU A N 1
ATOM 627 C CA . GLU A 1 83 ? -7.200 17.541 -11.256 1.00 54.41 83 GLU A CA 1
ATOM 628 C C . GLU A 1 83 ? -7.619 17.473 -9.775 1.00 54.41 83 GLU A C 1
ATOM 630 O O . GLU A 1 83 ? -8.736 17.867 -9.426 1.00 54.41 83 GLU A O 1
ATOM 635 N N . TYR A 1 84 ? -6.702 17.084 -8.885 1.00 51.75 84 TYR A N 1
ATOM 636 C CA . TYR A 1 84 ? -6.938 17.022 -7.439 1.00 51.75 84 TYR A CA 1
ATOM 637 C C . TYR A 1 84 ? -7.188 18.405 -6.803 1.00 51.75 84 TYR A C 1
ATOM 639 O O . TYR A 1 84 ? -8.117 18.575 -6.004 1.00 51.75 84 TYR A O 1
ATOM 647 N N . ALA A 1 85 ? -6.422 19.428 -7.200 1.00 52.56 85 ALA A N 1
ATOM 648 C CA . ALA A 1 85 ? -6.645 20.809 -6.763 1.00 52.56 85 ALA A CA 1
ATOM 649 C C . ALA A 1 85 ? -7.991 21.377 -7.269 1.00 52.56 85 ALA A C 1
ATOM 651 O O . ALA A 1 85 ? -8.665 22.130 -6.555 1.00 52.56 85 ALA A O 1
ATOM 652 N N . LEU A 1 86 ? -8.427 20.981 -8.475 1.00 57.94 86 LEU A N 1
ATOM 653 C CA . LEU A 1 86 ? -9.701 21.404 -9.077 1.00 57.94 86 LEU A CA 1
ATOM 654 C C . LEU A 1 86 ? -10.925 20.811 -8.356 1.00 57.94 86 LEU A C 1
ATOM 656 O O . LEU A 1 86 ? -11.927 21.516 -8.203 1.00 57.94 86 LEU A O 1
ATOM 660 N N . GLU A 1 87 ? -10.851 19.582 -7.829 1.00 63.25 87 GLU A N 1
ATOM 661 C CA . GLU A 1 87 ? -11.921 19.014 -6.988 1.00 63.25 87 GLU A CA 1
ATOM 662 C C . GLU A 1 87 ? -12.065 19.760 -5.647 1.00 63.25 87 GLU A C 1
ATOM 664 O O . GLU A 1 87 ? -13.183 20.042 -5.186 1.00 63.25 87 GLU A O 1
ATOM 669 N N . ARG A 1 88 ? -10.937 20.140 -5.031 1.00 65.81 88 ARG A N 1
ATOM 670 C CA . ARG A 1 88 ? -10.893 20.825 -3.724 1.00 65.81 88 ARG A CA 1
ATOM 671 C C . ARG A 1 88 ? -11.252 22.311 -3.781 1.00 65.81 88 ARG A C 1
ATOM 673 O O . ARG A 1 88 ? -11.653 22.883 -2.765 1.00 65.81 88 ARG A O 1
ATOM 680 N N . LEU A 1 89 ? -11.217 22.926 -4.964 1.00 70.0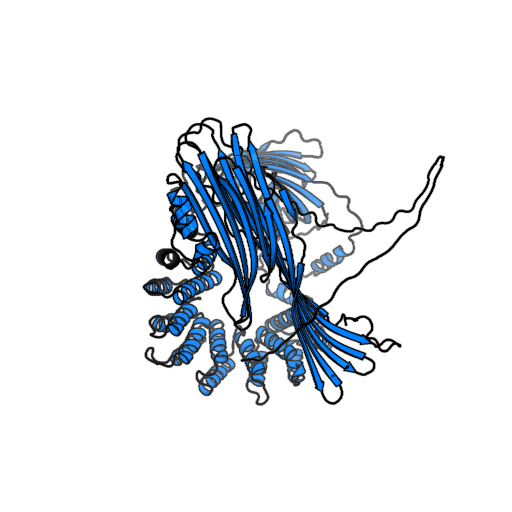0 89 LEU A N 1
ATOM 681 C CA . LEU A 1 89 ? -11.684 24.300 -5.182 1.00 70.00 89 LEU A CA 1
ATOM 682 C C . LEU A 1 89 ? -13.178 24.494 -4.873 1.00 70.00 89 LEU A C 1
ATOM 684 O O . LEU A 1 89 ? -13.577 25.617 -4.571 1.00 70.00 89 LEU A O 1
ATOM 688 N N . SER A 1 90 ? -13.985 23.424 -4.863 1.00 67.19 90 SER A N 1
ATOM 689 C CA . SER A 1 90 ? -15.450 23.444 -4.670 1.00 67.19 90 SER A CA 1
ATOM 690 C C . SER A 1 90 ? -15.957 23.930 -3.291 1.00 67.19 90 SER A C 1
ATOM 692 O O . SER A 1 90 ? -17.164 23.964 -3.024 1.00 67.19 90 SER A O 1
ATOM 694 N N . GLY A 1 91 ? -15.050 24.342 -2.402 1.00 72.00 91 GLY A N 1
ATOM 695 C CA . GLY A 1 91 ? -15.355 24.889 -1.083 1.00 72.00 91 GLY A CA 1
ATOM 696 C C . GLY A 1 91 ? -15.915 26.319 -1.089 1.00 72.00 91 GLY A C 1
ATOM 697 O O . GLY A 1 91 ? -15.813 27.087 -2.049 1.00 72.00 91 GLY A O 1
ATOM 698 N N . TRP A 1 92 ? -16.489 26.706 0.049 1.00 79.06 92 TRP A N 1
ATOM 699 C CA . TRP A 1 92 ? -16.967 28.066 0.289 1.00 79.06 92 TRP A CA 1
ATOM 700 C C . TRP A 1 92 ? -15.834 28.986 0.731 1.00 79.06 92 TRP A C 1
ATOM 702 O O . TRP A 1 92 ? -14.880 28.552 1.375 1.00 79.06 92 TRP A O 1
ATOM 712 N N . PHE A 1 93 ? -15.954 30.271 0.422 1.00 81.19 93 PHE A N 1
ATOM 713 C CA . PHE A 1 93 ? -15.130 31.318 1.017 1.00 81.19 93 PHE A CA 1
ATOM 714 C C . PHE A 1 93 ? -15.923 32.619 1.099 1.00 81.19 93 PHE A C 1
ATOM 716 O O . PHE A 1 93 ? -16.926 32.804 0.406 1.00 81.19 93 PHE A O 1
ATOM 723 N N . CYS A 1 94 ? -15.499 33.523 1.972 1.00 84.38 94 CYS A N 1
ATOM 724 C CA . CYS A 1 94 ? -16.107 34.840 2.088 1.00 84.38 94 CYS A CA 1
ATOM 725 C C . CYS A 1 94 ? -15.042 35.924 2.012 1.00 84.38 94 CYS A C 1
ATOM 727 O O . CYS A 1 94 ? -13.906 35.693 2.397 1.00 84.38 94 CYS A O 1
ATOM 729 N N . PHE A 1 95 ? -15.407 37.127 1.598 1.00 84.88 95 PHE A N 1
ATOM 730 C CA . PHE A 1 95 ? -14.530 38.290 1.693 1.00 84.88 95 PHE A CA 1
ATOM 731 C C . PHE A 1 95 ? -15.323 39.535 2.072 1.00 84.88 95 PHE A C 1
ATOM 733 O O . PHE A 1 95 ? -16.556 39.553 2.002 1.00 84.88 95 PHE A O 1
ATOM 740 N N . VAL A 1 96 ? -14.614 40.566 2.518 1.00 82.38 96 VAL A N 1
ATOM 741 C CA . VAL A 1 96 ? -15.199 41.838 2.951 1.00 82.38 96 VAL A CA 1
ATOM 742 C C . VAL A 1 96 ? -14.759 42.935 2.006 1.00 82.38 96 VAL A C 1
ATOM 744 O O . VAL A 1 96 ? -13.564 43.141 1.831 1.00 82.38 96 VAL A O 1
ATOM 747 N N . GLN A 1 97 ? -15.728 43.656 1.454 1.00 84.44 97 GLN A N 1
ATOM 748 C CA . GLN A 1 97 ? -15.518 44.826 0.614 1.00 84.44 97 GLN A CA 1
ATOM 749 C C . GLN A 1 97 ? -16.059 46.070 1.320 1.00 84.44 97 GLN A C 1
ATOM 751 O O . GLN A 1 97 ? -17.208 46.081 1.758 1.00 84.44 97 GLN A O 1
ATOM 756 N N . THR A 1 98 ? -15.282 47.136 1.431 1.00 83.25 98 THR A N 1
ATOM 757 C CA . THR A 1 98 ? -15.745 48.403 2.009 1.00 83.25 98 THR A CA 1
ATOM 758 C C . THR A 1 98 ? -16.756 49.097 1.091 1.00 83.25 98 THR A C 1
ATOM 760 O O . THR A 1 98 ? -16.864 48.787 -0.096 1.00 83.25 98 THR A O 1
ATOM 763 N N . THR A 1 99 ? -17.485 50.093 1.600 1.00 80.31 99 THR A N 1
ATOM 764 C CA . THR A 1 99 ? -18.354 50.956 0.771 1.00 80.31 99 THR A CA 1
ATOM 765 C C . THR A 1 99 ? -17.596 51.736 -0.302 1.00 80.31 99 THR A C 1
ATOM 767 O O . THR A 1 99 ? -18.216 52.268 -1.217 1.00 80.31 99 THR A O 1
ATOM 770 N N . PHE A 1 100 ? -16.268 51.805 -0.197 1.00 81.88 100 PHE A N 1
ATOM 771 C CA . PHE A 1 100 ? -15.391 52.423 -1.185 1.00 81.88 100 PHE A CA 1
ATOM 772 C C . PHE A 1 100 ? -14.908 51.446 -2.262 1.00 81.88 100 PHE A C 1
ATOM 774 O O . PHE A 1 100 ? -14.225 51.881 -3.179 1.00 81.88 100 PHE A O 1
ATOM 781 N N . GLY A 1 101 ? -15.287 50.167 -2.181 1.00 77.94 101 GLY A N 1
ATOM 782 C CA . GLY A 1 101 ? -14.933 49.142 -3.163 1.00 77.94 101 GLY A CA 1
ATOM 783 C C . GLY A 1 101 ? -13.699 48.307 -2.806 1.00 77.94 101 GLY A C 1
ATOM 784 O O . GLY A 1 101 ? -13.424 47.335 -3.500 1.00 77.94 101 GLY A O 1
ATOM 785 N N . GLN A 1 102 ? -13.009 48.607 -1.700 1.00 83.44 102 GLN A N 1
ATOM 786 C CA . GLN A 1 102 ? -11.772 47.916 -1.309 1.00 83.44 102 GLN A CA 1
ATOM 787 C C . GLN A 1 102 ? -12.040 46.583 -0.609 1.00 83.44 102 GLN A C 1
ATOM 789 O O . GLN A 1 102 ? -12.800 46.541 0.360 1.00 83.44 102 GLN A O 1
ATOM 794 N N . VAL A 1 103 ? -11.379 45.515 -1.043 1.00 83.81 103 VAL A N 1
ATOM 795 C CA . VAL A 1 103 ? -11.389 44.193 -0.417 1.00 83.81 103 VAL A CA 1
ATOM 796 C C . VAL A 1 103 ? -10.343 44.158 0.691 1.00 83.81 103 VAL A C 1
ATOM 798 O O . VAL A 1 103 ? -9.157 44.298 0.444 1.00 83.81 103 VAL A O 1
ATOM 801 N N . VAL A 1 104 ? -10.786 43.969 1.932 1.00 79.50 104 VAL A N 1
ATOM 802 C CA . VAL A 1 104 ? -9.922 44.118 3.121 1.00 79.50 104 VAL A CA 1
ATOM 803 C C . VAL A 1 104 ? -9.599 42.801 3.819 1.00 79.50 104 VAL A C 1
ATOM 805 O O . VAL A 1 104 ? -8.736 42.760 4.690 1.00 79.50 104 VAL A O 1
ATOM 808 N N . SER A 1 105 ? -10.315 41.719 3.500 1.00 79.56 105 SER A N 1
ATOM 809 C CA . SER A 1 105 ? -10.078 40.406 4.109 1.00 79.56 105 SER A CA 1
ATOM 810 C C . SER A 1 105 ? -10.764 39.286 3.331 1.00 79.56 105 SER A C 1
ATOM 812 O O . SER A 1 105 ? -11.852 39.496 2.788 1.00 79.56 105 SER A O 1
ATOM 814 N N . VAL A 1 106 ? -10.157 38.095 3.334 1.00 79.81 106 VAL A N 1
ATOM 815 C CA . VAL A 1 106 ? -10.680 36.853 2.744 1.00 79.81 106 VAL A CA 1
ATOM 816 C C . VAL A 1 106 ? -10.660 35.751 3.807 1.00 79.81 106 VAL A C 1
ATOM 818 O O . VAL A 1 106 ? -9.656 35.552 4.481 1.00 79.81 106 VAL A O 1
ATOM 821 N N . PHE A 1 107 ? -11.769 35.030 3.948 1.00 81.38 107 PHE A N 1
ATOM 822 C CA . PHE A 1 107 ? -11.991 33.958 4.914 1.00 81.38 107 PHE A CA 1
ATOM 823 C C . PHE A 1 107 ? -12.230 32.633 4.188 1.00 81.38 107 PHE A C 1
ATOM 825 O O . PHE A 1 107 ? -13.131 32.539 3.350 1.00 81.38 107 PHE A O 1
ATOM 832 N N . HIS A 1 108 ? -11.467 31.609 4.551 1.00 80.56 108 HIS A N 1
ATOM 833 C CA . HIS A 1 108 ? -11.494 30.266 3.968 1.00 80.56 108 HIS A CA 1
ATOM 834 C C . HIS A 1 108 ? -11.307 29.201 5.068 1.00 80.56 108 HIS A C 1
ATOM 836 O O . HIS A 1 108 ? -11.131 29.552 6.237 1.00 80.56 108 HIS A O 1
ATOM 842 N N . SER A 1 109 ? -11.382 27.908 4.727 1.00 76.00 109 SER A N 1
ATOM 843 C CA . SER A 1 109 ? -11.118 26.838 5.705 1.00 76.00 109 SER A CA 1
ATOM 844 C C . SER A 1 109 ? -9.631 26.792 6.066 1.00 76.00 109 SER A C 1
ATOM 846 O O . SER A 1 109 ? -8.784 26.962 5.191 1.00 76.00 109 SER A O 1
ATOM 848 N N . THR A 1 110 ? -9.299 26.513 7.329 1.00 69.44 110 THR A N 1
ATOM 849 C CA . THR A 1 110 ? -7.905 26.319 7.780 1.00 69.44 110 THR A CA 1
ATOM 850 C C . THR A 1 110 ? -7.297 25.007 7.289 1.00 69.44 110 THR A C 1
ATOM 852 O O . THR A 1 110 ? -6.092 24.821 7.376 1.00 69.44 110 THR A O 1
ATOM 855 N N . THR A 1 111 ? -8.129 24.098 6.782 1.00 71.00 111 THR A N 1
ATOM 856 C CA . THR A 1 111 ? -7.717 22.806 6.220 1.00 71.00 111 THR A CA 1
ATOM 857 C C . THR A 1 111 ? -7.486 22.857 4.708 1.00 71.00 111 THR A C 1
ATOM 859 O O . THR A 1 111 ? -7.275 21.811 4.103 1.00 71.00 111 THR A O 1
ATOM 862 N N . GLU A 1 112 ? -7.658 24.021 4.073 1.00 70.44 112 GLU A N 1
ATOM 863 C CA . GLU A 1 112 ? -7.442 24.182 2.631 1.00 70.44 112 GLU A CA 1
ATOM 864 C C . GLU A 1 112 ? -5.961 24.411 2.328 1.00 70.44 112 GLU A C 1
ATOM 866 O O . GLU A 1 112 ? -5.289 25.165 3.029 1.00 70.44 112 GLU A O 1
ATOM 871 N N . GLU A 1 113 ? -5.479 23.759 1.271 1.00 70.19 113 GLU A N 1
ATOM 872 C CA . GLU A 1 113 ? -4.114 23.899 0.755 1.00 70.19 113 GLU A CA 1
ATOM 873 C C . GLU A 1 113 ? -3.847 25.327 0.256 1.00 70.19 113 GLU A C 1
ATOM 875 O O . GLU A 1 113 ? -4.764 26.052 -0.156 1.00 70.19 113 GLU A O 1
ATOM 880 N N . VAL A 1 114 ? -2.579 25.738 0.293 1.00 61.16 114 VAL A N 1
ATOM 881 C CA . VAL A 1 114 ? -2.151 27.123 0.041 1.00 61.16 114 VAL A CA 1
ATOM 882 C C . VAL A 1 114 ? -2.520 27.577 -1.376 1.00 61.16 114 VAL A C 1
ATOM 884 O O . VAL A 1 114 ? -2.960 28.711 -1.574 1.00 61.16 114 VAL A O 1
ATOM 887 N N . GLU A 1 115 ? -2.441 26.684 -2.357 1.00 62.03 115 GLU A N 1
ATOM 888 C CA . GLU A 1 115 ? -2.770 26.915 -3.764 1.00 62.03 115 GLU A CA 1
ATOM 889 C C . GLU A 1 115 ? -4.264 27.225 -3.943 1.00 62.03 115 GLU A C 1
ATOM 891 O O . GLU A 1 115 ? -4.637 28.205 -4.595 1.00 62.03 115 GLU A O 1
ATOM 896 N N . VAL A 1 116 ? -5.139 26.445 -3.296 1.00 68.56 116 VAL A N 1
ATOM 897 C CA . VAL A 1 116 ? -6.599 26.654 -3.313 1.00 68.56 116 VAL A CA 1
ATOM 898 C C . VAL A 1 116 ? -6.957 27.990 -2.661 1.00 68.56 116 VAL A C 1
ATOM 900 O O . VAL A 1 116 ? -7.803 28.741 -3.165 1.00 68.56 116 VAL A O 1
ATOM 903 N N . VAL A 1 117 ? -6.286 28.316 -1.556 1.00 69.81 117 VAL A N 1
ATOM 904 C CA . VAL A 1 117 ? -6.438 29.597 -0.858 1.00 69.81 117 VAL A CA 1
ATOM 905 C C . VAL A 1 117 ? -6.015 30.764 -1.750 1.00 69.81 117 VAL A C 1
ATOM 907 O O . VAL A 1 117 ? -6.738 31.762 -1.830 1.00 69.81 117 VAL A O 1
ATOM 910 N N . ASN A 1 118 ? -4.894 30.644 -2.460 1.00 66.81 118 ASN A N 1
ATOM 911 C CA . ASN A 1 118 ? -4.386 31.680 -3.359 1.00 66.81 118 ASN A CA 1
ATOM 912 C C . ASN A 1 118 ? -5.329 31.934 -4.541 1.00 66.81 118 ASN A C 1
ATOM 914 O O . ASN A 1 118 ? -5.613 33.090 -4.862 1.00 66.81 118 ASN A O 1
ATOM 918 N N . ILE A 1 119 ? -5.919 30.887 -5.123 1.00 68.06 119 ILE A N 1
ATOM 919 C CA . ILE A 1 119 ? -6.927 31.039 -6.183 1.00 68.06 119 ILE A CA 1
ATOM 920 C C . ILE A 1 119 ? -8.174 31.766 -5.656 1.00 68.06 119 ILE A C 1
ATOM 922 O O . ILE A 1 119 ? -8.680 32.685 -6.305 1.00 68.06 119 ILE A O 1
ATOM 926 N N . LYS A 1 120 ? -8.666 31.416 -4.459 1.00 75.81 120 LYS A N 1
ATOM 927 C CA . LYS A 1 120 ? -9.817 32.094 -3.827 1.00 75.81 120 LYS A CA 1
ATOM 928 C C . LYS A 1 120 ? -9.529 33.559 -3.507 1.00 75.81 120 LYS A C 1
ATOM 930 O O . LYS A 1 120 ? -10.383 34.417 -3.741 1.00 75.81 120 LYS A O 1
ATOM 935 N N . LYS A 1 121 ? -8.319 33.862 -3.037 1.00 75.88 121 LYS A N 1
ATOM 936 C CA . LYS A 1 121 ? -7.827 35.234 -2.855 1.00 75.88 121 LYS A CA 1
ATOM 937 C C . LYS A 1 121 ? -7.817 36.010 -4.175 1.00 75.88 121 LYS A C 1
ATOM 939 O O . LYS A 1 121 ? -8.351 37.113 -4.208 1.00 75.88 121 LYS A O 1
ATOM 944 N N . GLY A 1 122 ? -7.345 35.400 -5.263 1.00 71.94 122 GLY A N 1
ATOM 945 C CA . GLY A 1 122 ? -7.391 35.979 -6.611 1.00 71.94 122 GLY A CA 1
ATOM 946 C C . GLY A 1 122 ? -8.803 36.111 -7.208 1.00 71.94 122 GLY A C 1
ATOM 947 O O . GLY A 1 122 ? -9.019 36.841 -8.173 1.00 71.94 122 GLY A O 1
ATOM 948 N N . ILE A 1 123 ? -9.806 35.384 -6.696 1.00 73.88 123 ILE A N 1
ATOM 949 C CA . ILE A 1 123 ? -11.227 35.642 -7.006 1.00 73.88 123 ILE A CA 1
ATOM 950 C C . ILE A 1 123 ? -11.730 36.847 -6.220 1.00 73.88 123 ILE A C 1
ATOM 952 O O . ILE A 1 123 ? -12.453 37.666 -6.779 1.00 73.88 123 ILE A O 1
ATOM 956 N N . ALA A 1 124 ? -11.364 36.959 -4.943 1.00 78.00 124 ALA A N 1
ATOM 957 C CA . ALA A 1 124 ? -11.746 38.097 -4.120 1.00 78.00 124 ALA A CA 1
ATOM 958 C C . ALA A 1 124 ? -11.129 39.409 -4.632 1.00 78.00 124 ALA A C 1
ATOM 960 O O . ALA A 1 124 ? -11.839 40.408 -4.661 1.00 78.00 124 ALA A O 1
ATOM 961 N N . SER A 1 125 ? -9.870 39.408 -5.088 1.00 74.31 125 SER A N 1
ATOM 962 C CA . SER A 1 125 ? -9.202 40.606 -5.624 1.00 74.31 125 SER A CA 1
ATOM 963 C C . SER A 1 125 ? -9.894 41.179 -6.863 1.00 74.31 125 SER A C 1
ATOM 965 O O . SER A 1 125 ? -9.954 42.388 -7.001 1.00 74.31 125 SER A O 1
ATOM 967 N N . ALA A 1 126 ? -10.558 40.363 -7.688 1.00 73.00 126 ALA A N 1
ATOM 968 C CA . ALA A 1 126 ? -11.368 40.856 -8.814 1.00 73.00 126 ALA A CA 1
ATOM 969 C C . ALA A 1 126 ? -12.614 41.668 -8.384 1.00 73.00 126 ALA A C 1
ATOM 971 O O . ALA A 1 126 ? -13.331 42.219 -9.218 1.00 73.00 126 ALA A O 1
ATOM 972 N N . PHE A 1 127 ? -12.925 41.710 -7.083 1.00 76.88 127 PHE A N 1
ATOM 973 C CA . PHE A 1 127 ? -13.930 42.612 -6.511 1.00 76.88 127 PHE A CA 1
ATOM 974 C C . PHE A 1 127 ? -13.318 43.905 -5.972 1.00 76.88 127 PHE A C 1
ATOM 976 O O . PHE A 1 127 ? -14.062 44.755 -5.489 1.00 76.88 127 PHE A O 1
ATOM 983 N N . GLN A 1 128 ? -12.002 44.081 -6.049 1.00 83.12 128 GLN A N 1
ATOM 984 C CA . GLN A 1 128 ? -11.345 45.338 -5.729 1.00 83.12 128 GLN A CA 1
ATOM 985 C C . GLN A 1 128 ? -11.837 46.432 -6.683 1.00 83.12 128 GLN A C 1
ATOM 987 O O . GLN A 1 128 ? -12.001 46.217 -7.881 1.00 83.12 128 GLN A O 1
ATOM 992 N N . ALA A 1 129 ? -12.150 47.601 -6.135 1.00 83.12 129 ALA A N 1
ATOM 993 C CA . ALA A 1 129 ? -12.569 48.755 -6.912 1.00 83.12 129 ALA A CA 1
ATOM 994 C C . ALA A 1 129 ? -12.320 50.053 -6.158 1.00 83.12 129 ALA A C 1
ATOM 996 O O . ALA A 1 129 ? -12.391 50.099 -4.927 1.00 83.12 129 ALA A O 1
ATOM 997 N N . ASN A 1 130 ? -12.167 51.131 -6.921 1.00 85.88 130 ASN A N 1
ATOM 998 C CA . ASN A 1 130 ? -12.082 52.478 -6.392 1.00 85.88 130 ASN A CA 1
ATOM 999 C C . ASN A 1 130 ? -13.370 53.259 -6.666 1.00 85.88 130 ASN A C 1
ATOM 1001 O O . ASN A 1 130 ? -13.533 53.966 -7.660 1.00 85.88 130 ASN A O 1
ATOM 1005 N N . LEU A 1 131 ? -14.322 53.142 -5.742 1.00 80.69 131 LEU A N 1
ATOM 1006 C CA . LEU A 1 131 ? -15.590 53.870 -5.821 1.00 80.69 131 LEU A CA 1
ATOM 1007 C C . LEU A 1 131 ? -15.479 55.321 -5.327 1.00 80.69 131 LEU A C 1
ATOM 1009 O O . LEU A 1 131 ? -16.467 56.057 -5.420 1.00 80.69 131 LEU A O 1
ATOM 1013 N N . ARG A 1 132 ? -14.311 55.740 -4.813 1.00 81.25 132 ARG A N 1
ATOM 1014 C CA . ARG A 1 132 ? -14.050 57.132 -4.411 1.00 81.25 132 ARG A CA 1
ATOM 1015 C C . ARG A 1 132 ? -13.794 58.042 -5.606 1.00 81.25 132 ARG A C 1
ATOM 1017 O O . ARG A 1 132 ? -14.045 59.238 -5.489 1.00 81.25 132 ARG A O 1
ATOM 1024 N N . GLY A 1 133 ? -13.349 57.492 -6.735 1.00 78.81 133 GLY A N 1
ATOM 1025 C CA . GLY A 1 133 ? -13.034 58.288 -7.918 1.00 78.81 133 GLY A CA 1
ATOM 1026 C C . GLY A 1 133 ? -11.637 58.910 -7.885 1.00 78.81 133 GLY A C 1
ATOM 1027 O O . GLY A 1 133 ? -11.393 59.863 -8.620 1.00 78.81 133 GLY A O 1
ATOM 1028 N N . THR A 1 134 ? -10.734 58.438 -7.018 1.00 84.25 134 THR A N 1
ATOM 1029 C CA . THR A 1 134 ? -9.335 58.895 -7.015 1.00 84.25 134 THR A CA 1
ATOM 1030 C C . THR A 1 134 ? -8.579 58.272 -8.185 1.00 84.25 134 THR A C 1
ATOM 1032 O O . THR A 1 134 ? -8.909 57.172 -8.623 1.00 84.25 134 THR A O 1
ATOM 1035 N N . THR A 1 135 ? -7.597 58.991 -8.729 1.00 85.75 135 THR A N 1
ATOM 1036 C CA . THR A 1 135 ? -6.762 58.505 -9.840 1.00 85.75 135 THR A CA 1
ATOM 1037 C C . THR A 1 135 ? -5.670 57.550 -9.377 1.00 85.75 135 THR A C 1
ATOM 1039 O O . THR A 1 135 ? -5.158 56.793 -10.183 1.00 85.75 135 THR A O 1
ATOM 1042 N N . GLU A 1 136 ? -5.343 57.559 -8.088 1.00 87.44 136 GLU A N 1
ATOM 1043 C CA . GLU A 1 136 ? -4.371 56.670 -7.456 1.00 87.44 136 GLU A CA 1
ATOM 1044 C C . GLU A 1 136 ? -4.906 56.268 -6.080 1.00 87.44 136 GLU A C 1
ATOM 1046 O O . GLU A 1 136 ? -5.481 57.100 -5.367 1.00 87.44 136 GLU A O 1
ATOM 1051 N N . GLU A 1 137 ? -4.732 55.006 -5.699 1.00 86.69 137 GLU A N 1
ATOM 1052 C CA . GLU A 1 137 ? -5.054 54.518 -4.357 1.00 86.69 137 GLU A CA 1
ATOM 1053 C C . GLU A 1 137 ? -4.033 53.452 -3.946 1.00 86.69 137 GLU A C 1
ATOM 1055 O O . GLU A 1 137 ? -3.711 52.558 -4.722 1.00 86.69 137 GLU A O 1
ATOM 1060 N N . THR A 1 138 ? -3.528 53.522 -2.712 1.00 85.44 138 THR A N 1
ATOM 1061 C CA . THR A 1 138 ? -2.734 52.427 -2.145 1.00 85.44 138 THR A CA 1
ATOM 1062 C C . THR A 1 138 ? -3.666 51.304 -1.709 1.00 85.44 138 THR A C 1
ATOM 1064 O O . THR A 1 138 ? -4.484 51.481 -0.802 1.00 85.44 138 THR A O 1
ATOM 1067 N N . GLU A 1 139 ? -3.523 50.142 -2.330 1.00 81.06 139 GLU A N 1
ATOM 1068 C CA . GLU A 1 139 ? -4.333 48.960 -2.073 1.00 81.06 139 GLU A CA 1
ATOM 1069 C C . GLU A 1 139 ? -3.511 47.917 -1.313 1.00 81.06 139 GLU A C 1
ATOM 1071 O O . GLU A 1 139 ? -2.301 47.774 -1.496 1.00 81.06 139 GLU A O 1
ATOM 1076 N N . ILE A 1 140 ? -4.174 47.219 -0.395 1.00 74.38 140 ILE A N 1
ATOM 1077 C CA . ILE A 1 140 ? -3.629 46.039 0.269 1.00 74.38 140 ILE A CA 1
ATOM 1078 C C . ILE A 1 140 ? -4.598 44.927 -0.065 1.00 74.38 140 ILE A C 1
ATOM 1080 O O . ILE A 1 140 ? -5.711 44.899 0.467 1.00 74.38 140 ILE A O 1
ATOM 1084 N N . ASP A 1 141 ? -4.182 44.038 -0.948 1.00 66.75 141 ASP A N 1
ATOM 1085 C CA . ASP A 1 141 ? -4.929 42.834 -1.241 1.00 66.75 141 ASP A CA 1
ATOM 1086 C C . ASP A 1 141 ? -4.179 41.611 -0.683 1.00 66.75 141 ASP A C 1
ATOM 1088 O O . ASP A 1 141 ? -3.079 41.723 -0.132 1.00 66.75 141 ASP A O 1
ATOM 1092 N N . PRO A 1 142 ? -4.780 40.415 -0.731 1.00 59.06 142 PRO A N 1
ATOM 1093 C CA . PRO A 1 142 ? -4.146 39.226 -0.177 1.00 59.06 142 PRO A CA 1
ATOM 1094 C C . PRO A 1 142 ? -2.868 38.778 -0.906 1.00 59.06 142 PRO A C 1
ATOM 1096 O O . PRO A 1 142 ? -2.256 37.807 -0.453 1.00 59.06 142 PRO A O 1
ATOM 1099 N N . GLN A 1 143 ? -2.534 39.403 -2.039 1.00 61.91 143 GLN A N 1
ATOM 1100 C CA . GLN A 1 143 ? -1.413 39.075 -2.913 1.00 61.91 143 GLN A CA 1
ATOM 1101 C C . GLN A 1 143 ? -0.308 40.128 -2.888 1.00 61.91 143 GLN A C 1
ATOM 1103 O O . GLN A 1 143 ? 0.792 39.785 -3.288 1.00 61.91 143 GLN A O 1
ATOM 1108 N N . SER A 1 144 ? -0.552 41.372 -2.465 1.00 75.56 144 SER A N 1
ATOM 1109 C CA . SER A 1 144 ? 0.485 42.400 -2.277 1.00 75.56 144 SER A CA 1
ATOM 1110 C C . SER A 1 144 ? -0.073 43.694 -1.676 1.00 75.56 144 SER A C 1
ATOM 1112 O O . SER A 1 144 ? -1.283 43.915 -1.583 1.00 75.56 144 SER A O 1
ATOM 1114 N N . LYS A 1 145 ? 0.839 44.589 -1.294 1.00 83.06 145 LYS A N 1
ATOM 1115 C CA . LYS A 1 145 ? 0.554 46.010 -1.094 1.00 83.06 145 LYS A CA 1
ATOM 1116 C C . LYS A 1 145 ? 1.134 46.793 -2.266 1.00 83.06 145 LYS A C 1
ATOM 1118 O O . LYS A 1 145 ? 2.344 46.738 -2.492 1.00 83.06 145 LYS A O 1
ATOM 1123 N N . HIS A 1 146 ? 0.298 47.539 -2.974 1.00 85.81 146 HIS A N 1
ATOM 1124 C CA . HIS A 1 146 ? 0.686 48.250 -4.193 1.00 85.81 146 HIS A CA 1
ATOM 1125 C C . HIS A 1 146 ? -0.106 49.549 -4.386 1.00 85.81 146 HIS A C 1
ATOM 1127 O O . HIS A 1 146 ? -1.056 49.833 -3.652 1.00 85.81 146 HIS A O 1
ATOM 1133 N N . ILE A 1 147 ? 0.310 50.364 -5.350 1.00 88.62 147 ILE A N 1
ATOM 1134 C CA . ILE A 1 147 ? -0.421 51.546 -5.813 1.00 88.62 147 ILE A CA 1
ATOM 1135 C C . ILE A 1 147 ? -1.210 51.157 -7.066 1.00 88.62 147 ILE A C 1
ATOM 1137 O O . ILE A 1 147 ? -0.655 50.663 -8.036 1.00 88.62 147 ILE A O 1
ATOM 1141 N N . SER A 1 148 ? -2.520 51.366 -7.040 1.00 87.19 148 SER A N 1
ATOM 1142 C CA . SER A 1 148 ? -3.383 51.135 -8.198 1.00 87.19 148 SER A CA 1
ATOM 1143 C C . SER A 1 148 ? -3.721 52.464 -8.853 1.00 87.19 148 SER A C 1
ATOM 1145 O O . SER A 1 148 ? -4.274 53.361 -8.203 1.00 87.19 148 SER A O 1
ATOM 1147 N N . HIS A 1 149 ? -3.439 52.574 -10.148 1.00 90.88 149 HIS A N 1
ATOM 1148 C CA . HIS A 1 149 ? -3.782 53.734 -10.965 1.00 90.88 149 HIS A CA 1
ATOM 1149 C C . HIS A 1 149 ? -5.141 53.524 -11.616 1.00 90.88 149 HIS A C 1
ATOM 1151 O O . HIS A 1 149 ? -5.399 52.496 -12.235 1.00 90.88 149 HIS A O 1
ATOM 1157 N N . TYR A 1 150 ? -6.028 54.501 -11.480 1.00 88.50 150 TYR A N 1
ATOM 1158 C CA . TYR A 1 150 ? -7.400 54.437 -11.958 1.00 88.50 150 TYR A CA 1
ATOM 1159 C C . TYR A 1 150 ? -7.680 55.527 -12.988 1.00 88.50 150 TYR A C 1
ATOM 1161 O O . TYR A 1 150 ? -7.499 56.720 -12.736 1.00 88.50 150 TYR A O 1
ATOM 1169 N N . SER A 1 151 ? -8.234 55.123 -14.129 1.00 89.81 151 SER A N 1
ATOM 1170 C CA . SER A 1 151 ? -8.850 56.031 -15.096 1.00 89.81 151 SER A CA 1
ATOM 1171 C C . SER A 1 151 ? -10.348 55.752 -15.212 1.00 89.81 151 SER A C 1
ATOM 1173 O O . SER A 1 151 ? -10.795 54.609 -15.152 1.00 89.81 151 SER A O 1
ATOM 1175 N N . TYR A 1 152 ? -11.146 56.810 -15.348 1.00 86.31 152 TYR A N 1
ATOM 1176 C CA . TYR A 1 152 ? -12.609 56.731 -15.374 1.00 86.31 152 TYR A CA 1
ATOM 1177 C C . TYR A 1 152 ? -13.110 57.185 -16.751 1.00 86.31 152 TYR A C 1
ATOM 1179 O O . TYR A 1 152 ? -13.379 58.373 -16.934 1.00 86.31 152 TYR A O 1
ATOM 1187 N N . PRO A 1 153 ? -13.171 56.283 -17.748 1.00 79.62 153 PRO A N 1
ATOM 1188 C CA . PRO A 1 153 ? -13.707 56.618 -19.065 1.00 79.62 153 PRO A CA 1
ATOM 1189 C C . PRO A 1 153 ? -15.198 56.983 -18.971 1.00 79.62 153 PRO A C 1
ATOM 1191 O O . PRO A 1 153 ? -15.888 56.511 -18.065 1.00 79.62 153 PRO A O 1
ATOM 1194 N N . ASP A 1 154 ? -15.690 57.804 -19.910 1.00 72.81 154 ASP A N 1
ATOM 1195 C CA . ASP A 1 154 ? -17.052 58.367 -19.906 1.00 72.81 154 ASP A CA 1
ATOM 1196 C C . ASP A 1 154 ? -18.123 57.333 -19.502 1.00 72.81 154 ASP A C 1
ATOM 1198 O O . ASP A 1 154 ? -18.415 56.365 -20.213 1.00 72.81 154 ASP A O 1
ATOM 1202 N N . SER A 1 155 ? -18.709 57.537 -18.320 1.00 66.44 155 SER A N 1
ATOM 1203 C CA . SER A 1 155 ? -19.767 56.693 -17.766 1.00 66.44 155 SER A CA 1
ATOM 1204 C C . SER A 1 155 ? -21.123 57.075 -18.357 1.00 66.44 155 SER A C 1
ATOM 1206 O O . SER A 1 155 ? -21.483 58.249 -18.364 1.00 66.44 155 SER A O 1
ATOM 1208 N N . VAL A 1 156 ? -21.910 56.090 -18.791 1.00 62.00 156 VAL A N 1
ATOM 1209 C CA . VAL A 1 156 ? -23.306 56.293 -19.214 1.00 62.00 156 VAL A CA 1
ATOM 1210 C C . VAL A 1 156 ? -24.195 56.108 -17.983 1.00 62.00 156 VAL A C 1
ATOM 1212 O O . VAL A 1 156 ? -24.045 55.081 -17.329 1.00 62.00 156 VAL A O 1
ATOM 1215 N N . ASP A 1 157 ? -25.075 57.081 -17.700 1.00 57.31 157 ASP A N 1
ATOM 1216 C CA . ASP A 1 157 ? -25.877 57.414 -16.488 1.00 57.31 157 ASP A CA 1
ATOM 1217 C C . ASP A 1 157 ? -26.187 56.369 -15.379 1.00 57.31 157 ASP A C 1
ATOM 1219 O O . ASP A 1 157 ? -26.561 56.764 -14.278 1.00 57.31 157 ASP A O 1
ATOM 1223 N N . GLU A 1 158 ? -25.994 55.064 -15.570 1.00 71.12 158 GLU A N 1
ATOM 1224 C CA . GLU A 1 158 ? -26.161 54.032 -14.530 1.00 71.12 158 GLU A CA 1
ATOM 1225 C C . GLU A 1 158 ? -24.959 53.079 -14.357 1.00 71.12 158 GLU A C 1
ATOM 1227 O O . GLU A 1 158 ? -24.915 52.333 -13.378 1.00 71.12 158 GLU A O 1
ATOM 1232 N N . VAL A 1 159 ? -23.976 53.074 -15.267 1.00 78.69 159 VAL A N 1
ATOM 1233 C CA . VAL A 1 159 ? -22.804 52.180 -15.210 1.00 78.69 159 VAL A CA 1
ATOM 1234 C C . VAL A 1 159 ? -21.525 53.004 -15.107 1.00 78.69 159 VAL A C 1
ATOM 1236 O O . VAL A 1 159 ? -21.139 53.707 -16.041 1.00 78.69 159 VAL A O 1
ATOM 1239 N N . ARG A 1 160 ? -20.839 52.888 -13.969 1.00 81.38 160 ARG A N 1
ATOM 1240 C CA . ARG A 1 160 ? -19.505 53.452 -13.753 1.00 81.38 160 ARG A CA 1
ATOM 1241 C C . ARG A 1 160 ? -18.465 52.514 -14.336 1.00 81.38 160 ARG A C 1
ATOM 1243 O O . ARG A 1 160 ? -18.374 51.365 -13.909 1.00 81.38 160 ARG A O 1
ATOM 1250 N N . LYS A 1 161 ? -17.679 53.014 -15.281 1.00 85.75 161 LYS A N 1
ATOM 1251 C CA . LYS A 1 161 ? -16.529 52.307 -15.838 1.00 85.75 161 LYS A CA 1
ATOM 1252 C C . LYS A 1 161 ? -15.262 52.840 -15.189 1.00 85.75 161 LYS A C 1
ATOM 1254 O O . LYS A 1 161 ? -15.135 54.046 -14.989 1.00 85.75 161 LYS A O 1
ATOM 1259 N N . MET A 1 162 ? -14.357 51.944 -14.844 1.00 87.81 162 MET A N 1
ATOM 1260 C CA . MET A 1 162 ? -13.041 52.276 -14.322 1.00 87.81 162 MET A CA 1
ATOM 1261 C C . MET A 1 162 ? -12.032 51.312 -14.928 1.00 87.81 162 MET A C 1
ATOM 1263 O O . MET A 1 162 ? -12.334 50.137 -15.109 1.00 87.81 162 MET A O 1
ATOM 1267 N N . ARG A 1 163 ? -10.854 51.819 -15.250 1.00 88.62 163 ARG A N 1
ATOM 1268 C CA . ARG A 1 163 ? -9.719 51.022 -15.682 1.00 88.62 163 ARG A CA 1
ATOM 1269 C C . ARG A 1 163 ? -8.630 51.150 -14.640 1.00 88.62 163 ARG A C 1
ATOM 1271 O O . ARG A 1 163 ? -8.246 52.274 -14.321 1.00 88.62 163 ARG A O 1
ATOM 1278 N N . ARG A 1 164 ? -8.194 50.013 -14.114 1.00 88.94 164 ARG A N 1
ATOM 1279 C CA . ARG A 1 164 ? -7.154 49.873 -13.104 1.00 88.94 164 ARG A CA 1
ATOM 1280 C C . ARG A 1 164 ? -5.872 49.398 -13.775 1.00 88.94 164 ARG A C 1
ATOM 1282 O O . ARG A 1 164 ? -5.925 48.440 -14.540 1.00 88.94 164 ARG A O 1
ATOM 1289 N N . THR A 1 165 ? -4.752 50.046 -13.492 1.00 89.25 165 THR A N 1
ATOM 1290 C CA . THR A 1 165 ? -3.422 49.600 -13.917 1.00 89.25 165 THR A CA 1
ATOM 1291 C C . THR A 1 165 ? -2.480 49.523 -12.725 1.00 89.25 165 THR A C 1
ATOM 1293 O O . THR A 1 165 ? -2.524 50.390 -11.849 1.00 89.25 165 THR A O 1
ATOM 1296 N N . ILE A 1 166 ? -1.655 48.479 -12.693 1.00 86.69 166 ILE A N 1
ATOM 1297 C CA . ILE A 1 166 ? -0.621 48.263 -11.678 1.00 86.69 166 ILE A CA 1
ATOM 1298 C C . ILE A 1 166 ? 0.658 47.881 -12.412 1.00 86.69 166 ILE A C 1
ATOM 1300 O O . ILE A 1 166 ? 0.694 46.862 -13.107 1.00 86.69 166 ILE A O 1
ATOM 1304 N N . ASP A 1 167 ? 1.702 48.681 -12.250 1.00 88.12 167 ASP A N 1
ATOM 1305 C CA . ASP A 1 167 ? 3.019 48.414 -12.810 1.00 88.12 167 ASP A CA 1
ATOM 1306 C C . ASP A 1 167 ? 3.994 47.912 -11.738 1.00 88.12 167 ASP A C 1
ATOM 1308 O O . ASP A 1 167 ? 3.745 47.946 -10.534 1.00 88.12 167 ASP A O 1
ATOM 1312 N N . SER A 1 168 ? 5.152 47.424 -12.179 1.00 85.56 168 SER A N 1
ATOM 1313 C CA . SER A 1 168 ? 6.177 46.852 -11.292 1.00 85.56 168 SER A CA 1
ATOM 1314 C C . SER A 1 168 ? 6.660 47.857 -10.243 1.00 85.56 168 SER A C 1
ATOM 1316 O O . SER A 1 168 ? 6.953 47.491 -9.107 1.00 85.56 168 SER A O 1
ATOM 1318 N N . GLU A 1 169 ? 6.724 49.132 -10.630 1.00 86.50 169 GLU A N 1
ATOM 1319 C CA . GLU A 1 169 ? 7.150 50.247 -9.780 1.00 86.50 169 GLU A CA 1
ATOM 1320 C C . GLU A 1 169 ? 6.129 50.570 -8.681 1.00 86.50 169 GLU A C 1
ATOM 1322 O O . GLU A 1 169 ? 6.486 51.161 -7.660 1.00 86.50 169 GLU A O 1
ATOM 1327 N N . ASP A 1 170 ? 4.880 50.138 -8.858 1.00 86.94 170 ASP A N 1
ATOM 1328 C CA . ASP A 1 170 ? 3.797 50.388 -7.916 1.00 86.94 170 ASP A CA 1
ATOM 1329 C C . ASP A 1 170 ? 3.752 49.369 -6.770 1.00 86.94 170 ASP A C 1
ATOM 1331 O O . ASP A 1 170 ? 3.028 49.573 -5.791 1.00 86.94 170 ASP A O 1
ATOM 1335 N N . ILE A 1 171 ? 4.517 48.273 -6.850 1.00 83.88 171 ILE A N 1
ATOM 1336 C CA . ILE A 1 171 ? 4.579 47.257 -5.795 1.00 83.88 171 ILE A CA 1
ATOM 1337 C C . ILE A 1 171 ? 5.398 47.791 -4.616 1.00 83.88 171 ILE A C 1
ATOM 1339 O O . ILE A 1 171 ? 6.618 47.938 -4.681 1.00 83.88 171 ILE A O 1
ATOM 1343 N N . ILE A 1 172 ? 4.726 48.009 -3.487 1.00 83.69 172 ILE A N 1
ATOM 1344 C CA . ILE A 1 172 ? 5.358 48.448 -2.238 1.00 83.69 172 ILE A CA 1
ATOM 1345 C C . ILE A 1 172 ? 5.873 47.239 -1.450 1.00 83.69 172 ILE A C 1
ATOM 1347 O O . ILE A 1 172 ? 6.965 47.281 -0.887 1.00 83.69 172 ILE A O 1
ATOM 1351 N N . GLU A 1 173 ? 5.080 46.169 -1.387 1.00 79.56 173 GLU A N 1
ATOM 1352 C CA . GLU A 1 173 ? 5.408 44.947 -0.652 1.00 79.56 173 GLU A CA 1
ATOM 1353 C C . GLU A 1 173 ? 4.783 43.733 -1.347 1.00 79.56 173 GLU A C 1
ATOM 1355 O O . GLU A 1 173 ? 3.570 43.693 -1.567 1.00 79.56 173 GLU A O 1
ATOM 1360 N N . PHE A 1 174 ? 5.610 42.738 -1.671 1.00 73.62 174 PHE A N 1
ATOM 1361 C CA . PHE A 1 174 ? 5.171 41.462 -2.229 1.00 73.62 174 PHE A CA 1
ATOM 1362 C C . PHE A 1 174 ? 5.284 40.370 -1.147 1.00 73.62 174 PHE A C 1
ATOM 1364 O O . PHE A 1 174 ? 6.293 40.317 -0.435 1.00 73.62 174 PHE A O 1
ATOM 1371 N N . PRO A 1 175 ? 4.277 39.500 -0.971 1.00 60.69 175 PRO A N 1
ATOM 1372 C CA . PRO A 1 175 ? 4.371 38.366 -0.066 1.00 60.69 175 PRO A CA 1
ATOM 1373 C C . PRO A 1 175 ? 5.464 37.408 -0.560 1.00 60.69 175 PRO A C 1
ATOM 1375 O O . PRO A 1 175 ? 5.696 37.304 -1.757 1.00 60.69 175 PRO A O 1
ATOM 1378 N N . MET A 1 176 ? 6.102 36.684 0.366 1.00 56.97 176 MET A N 1
ATOM 1379 C CA . MET A 1 176 ? 7.214 35.731 0.138 1.00 56.97 176 MET A CA 1
ATOM 1380 C C . MET A 1 176 ? 8.648 36.296 0.163 1.00 56.97 176 MET A C 1
ATOM 1382 O O . MET A 1 176 ? 9.568 35.619 -0.278 1.00 56.97 176 MET A O 1
ATOM 1386 N N . HIS A 1 177 ? 8.885 37.489 0.723 1.00 60.34 177 HIS A N 1
ATOM 1387 C CA . HIS A 1 177 ? 10.240 38.061 0.887 1.00 60.34 177 HIS A CA 1
ATOM 1388 C C . HIS A 1 177 ? 11.041 38.247 -0.420 1.00 60.34 177 HIS A C 1
ATOM 1390 O O . HIS A 1 177 ? 12.249 38.485 -0.374 1.00 60.34 177 HIS A O 1
ATOM 1396 N N . ILE A 1 178 ? 10.381 38.192 -1.579 1.00 64.44 178 ILE A N 1
ATOM 1397 C CA . ILE A 1 178 ? 11.010 38.451 -2.875 1.00 64.44 178 ILE A CA 1
ATOM 1398 C C . ILE A 1 178 ? 11.294 39.958 -2.975 1.00 64.44 178 ILE A C 1
ATOM 1400 O O . ILE A 1 178 ? 10.385 40.764 -2.744 1.00 64.44 178 ILE A O 1
ATOM 1404 N N . PRO A 1 179 ? 12.528 40.381 -3.304 1.00 72.56 179 PRO A N 1
ATOM 1405 C CA . PRO A 1 179 ? 12.817 41.791 -3.508 1.00 72.56 179 PRO A CA 1
ATOM 1406 C C . PRO A 1 179 ? 11.990 42.332 -4.681 1.00 72.56 179 PRO A C 1
ATOM 1408 O O . PRO A 1 179 ? 12.019 41.783 -5.777 1.00 72.56 179 PRO A O 1
ATOM 1411 N N . THR A 1 180 ? 11.290 43.450 -4.483 1.00 70.19 180 THR A N 1
ATOM 1412 C CA . THR A 1 180 ? 10.396 44.046 -5.497 1.00 70.19 180 THR A CA 1
ATOM 1413 C C . THR A 1 180 ? 11.094 44.361 -6.825 1.00 70.19 180 THR A C 1
ATOM 1415 O O . THR A 1 180 ? 10.471 44.288 -7.875 1.00 70.19 180 THR A O 1
ATOM 1418 N N . ARG A 1 181 ? 12.409 44.624 -6.803 1.00 74.88 181 ARG A N 1
ATOM 1419 C CA . ARG A 1 181 ? 13.241 44.841 -8.005 1.00 74.88 181 ARG A CA 1
ATOM 1420 C C . ARG A 1 181 ? 13.320 43.637 -8.954 1.00 74.88 181 ARG A C 1
ATOM 1422 O O . ARG A 1 181 ? 13.684 43.816 -10.111 1.00 74.88 181 ARG A O 1
ATOM 1429 N N . ASP A 1 182 ? 13.026 42.440 -8.453 1.00 74.50 182 ASP A N 1
ATOM 1430 C CA . ASP A 1 182 ? 13.145 41.181 -9.191 1.00 74.50 182 ASP A CA 1
ATOM 1431 C C . ASP A 1 182 ? 11.798 40.753 -9.802 1.00 74.50 182 ASP A C 1
ATOM 1433 O O . ASP A 1 182 ? 11.722 39.749 -10.507 1.00 74.50 182 ASP A O 1
ATOM 1437 N N . VAL A 1 183 ? 10.738 41.536 -9.568 1.00 72.25 183 VAL A N 1
ATOM 1438 C CA . VAL A 1 183 ? 9.375 41.281 -10.035 1.00 72.25 183 VAL A CA 1
ATOM 1439 C C . VAL A 1 183 ? 9.006 42.289 -11.122 1.00 72.25 183 VAL A C 1
ATOM 1441 O O . VAL A 1 183 ? 8.863 43.481 -10.868 1.00 72.25 183 VAL A O 1
ATOM 1444 N N . LYS A 1 184 ? 8.810 41.801 -12.346 1.00 80.31 184 LYS A N 1
ATOM 1445 C CA . LYS A 1 184 ? 8.225 42.542 -13.468 1.00 80.31 184 LYS A CA 1
ATOM 1446 C C . LYS A 1 184 ? 6.735 42.221 -13.560 1.00 80.31 184 LYS A C 1
ATOM 1448 O O . LYS A 1 184 ? 6.349 41.215 -14.148 1.00 80.31 184 LYS A O 1
ATOM 1453 N N . LEU A 1 185 ? 5.910 43.070 -12.966 1.00 82.50 185 LEU A N 1
ATOM 1454 C CA . LEU A 1 185 ? 4.450 43.037 -13.009 1.00 82.50 185 LEU A CA 1
ATOM 1455 C C . LEU A 1 185 ? 3.904 44.131 -13.940 1.00 82.50 185 LEU A C 1
ATOM 1457 O O . LEU A 1 185 ? 4.356 45.273 -13.878 1.00 82.50 185 LEU A O 1
ATOM 1461 N N . HIS A 1 186 ? 2.914 43.785 -14.753 1.00 84.81 186 HIS A N 1
ATOM 1462 C CA . HIS A 1 186 ? 2.003 44.722 -15.401 1.00 84.81 186 HIS A CA 1
ATOM 1463 C C . HIS A 1 186 ? 0.598 44.118 -15.389 1.00 84.81 186 HIS A C 1
ATOM 1465 O O . HIS A 1 186 ? 0.367 43.058 -15.976 1.00 84.81 186 HIS A O 1
ATOM 1471 N N . GLU A 1 187 ? -0.336 44.770 -14.713 1.00 83.31 187 GLU A N 1
ATOM 1472 C CA . GLU A 1 187 ? -1.750 44.407 -14.688 1.00 83.31 187 GLU A CA 1
ATOM 1473 C C . GLU A 1 187 ? -2.577 45.556 -15.266 1.00 83.31 187 GLU A C 1
ATOM 1475 O O . GLU A 1 187 ? -2.401 46.707 -14.874 1.00 83.31 187 GLU A O 1
ATOM 1480 N N . GLU A 1 188 ? -3.497 45.245 -16.177 1.00 86.38 188 GLU A N 1
ATOM 1481 C CA . GLU A 1 188 ? -4.506 46.180 -16.685 1.00 86.38 188 GLU A CA 1
ATOM 1482 C C . GLU A 1 188 ? -5.882 45.522 -16.573 1.00 86.38 188 GLU A C 1
ATOM 1484 O O . GLU A 1 188 ? -6.079 44.401 -17.039 1.00 86.38 188 GLU A O 1
ATOM 1489 N N . GLU A 1 189 ? -6.846 46.209 -15.965 1.00 85.38 189 GLU A N 1
ATOM 1490 C CA . GLU A 1 189 ? -8.185 45.686 -15.706 1.00 85.38 189 GLU A CA 1
ATOM 1491 C C . GLU A 1 189 ? -9.272 46.733 -15.984 1.00 85.38 189 GLU A C 1
ATOM 1493 O O . GLU A 1 189 ? -9.318 47.793 -15.368 1.00 85.38 189 GLU A O 1
ATOM 1498 N N . ASP A 1 190 ? -10.200 46.414 -16.883 1.00 86.12 190 ASP A N 1
ATOM 1499 C CA . ASP A 1 190 ? -11.427 47.158 -17.154 1.00 86.12 190 ASP A CA 1
ATOM 1500 C C . ASP A 1 190 ? -12.577 46.636 -16.282 1.00 86.12 190 ASP A C 1
ATOM 1502 O O . ASP A 1 190 ? -13.026 45.494 -16.410 1.00 86.12 190 ASP A O 1
ATOM 1506 N N . ILE A 1 191 ? -13.116 47.505 -15.435 1.00 85.44 191 ILE A N 1
ATOM 1507 C CA . ILE A 1 191 ? -14.100 47.187 -14.406 1.00 85.44 191 ILE A CA 1
ATOM 1508 C C . ILE A 1 191 ? -15.361 48.044 -14.614 1.00 85.44 191 ILE A C 1
ATOM 1510 O O . ILE A 1 191 ? -15.307 49.265 -14.761 1.00 85.44 191 ILE A O 1
ATOM 1514 N N . GLU A 1 192 ? -16.536 47.417 -14.583 1.00 85.88 192 GLU A N 1
ATOM 1515 C CA . GLU A 1 192 ? -17.839 48.077 -14.695 1.00 85.88 192 GLU A CA 1
ATOM 1516 C C . GLU A 1 192 ? -18.685 47.828 -13.440 1.00 85.88 192 GLU A C 1
ATOM 1518 O O . GLU A 1 192 ? -18.936 46.682 -13.061 1.00 85.88 192 GLU A O 1
ATOM 1523 N N . TYR A 1 193 ? -19.175 48.903 -12.820 1.00 78.12 193 TYR A N 1
ATOM 1524 C CA . TYR A 1 193 ? -20.026 48.895 -11.628 1.00 78.12 193 TYR A CA 1
ATOM 1525 C C . TYR A 1 193 ? -21.382 49.554 -11.893 1.00 78.12 193 TYR A C 1
ATOM 1527 O O . TYR A 1 193 ? -21.462 50.607 -12.518 1.00 78.12 193 TYR A O 1
ATOM 1535 N N . LYS A 1 194 ? -22.450 49.001 -11.318 1.00 78.81 194 LYS A N 1
ATOM 1536 C CA . LYS A 1 194 ? -23.791 49.604 -11.274 1.00 78.81 194 LYS A CA 1
ATOM 1537 C C . LYS A 1 194 ? -24.359 49.486 -9.872 1.00 78.81 194 LYS A C 1
ATOM 1539 O O . LYS A 1 194 ? -24.307 48.413 -9.275 1.00 78.81 194 LYS A O 1
ATOM 1544 N N . ASP A 1 195 ? -24.879 50.582 -9.329 1.00 71.88 195 ASP A N 1
ATOM 1545 C CA . ASP A 1 195 ? -25.489 50.626 -7.990 1.00 71.88 195 ASP A CA 1
ATOM 1546 C C . ASP A 1 195 ? -24.594 50.040 -6.873 1.00 71.88 195 ASP A C 1
ATOM 1548 O O . ASP A 1 195 ? -25.054 49.314 -5.986 1.00 71.88 195 ASP A O 1
ATOM 1552 N N . GLY A 1 196 ? -23.281 50.298 -6.942 1.00 67.44 196 GLY A N 1
ATOM 1553 C CA . GLY A 1 196 ? -22.297 49.770 -5.985 1.00 67.44 196 GLY A CA 1
ATOM 1554 C C . GLY A 1 196 ? -22.095 48.252 -6.068 1.00 67.44 196 GLY A C 1
ATOM 1555 O O . GLY A 1 196 ? -21.634 47.632 -5.110 1.00 67.44 196 GLY A O 1
ATOM 1556 N N . ARG A 1 197 ? -22.479 47.633 -7.187 1.00 69.00 197 ARG A N 1
ATOM 1557 C CA . ARG A 1 197 ? -22.248 46.222 -7.495 1.00 69.00 197 ARG A CA 1
ATOM 1558 C C . ARG A 1 197 ? -21.370 46.129 -8.726 1.00 69.00 197 ARG A C 1
ATOM 1560 O O . ARG A 1 197 ? -21.630 46.815 -9.711 1.00 69.00 197 ARG A O 1
ATOM 1567 N N . LEU A 1 198 ? -20.380 45.251 -8.674 1.00 74.88 198 LEU A N 1
ATOM 1568 C CA . LEU A 1 198 ? -19.654 44.854 -9.868 1.00 74.88 198 LEU A CA 1
ATOM 1569 C C . LEU A 1 198 ? -20.679 44.308 -10.880 1.00 74.88 198 LEU A C 1
ATOM 1571 O O . LEU A 1 198 ? -21.646 43.657 -10.478 1.00 74.88 198 LEU A O 1
ATOM 1575 N N . ILE A 1 199 ? -20.508 44.601 -12.166 1.00 76.81 199 ILE A N 1
ATOM 1576 C CA . ILE A 1 199 ? -21.233 43.976 -13.285 1.00 76.81 199 ILE A CA 1
ATOM 1577 C C . ILE A 1 199 ? -20.256 43.190 -14.149 1.00 76.81 199 ILE A C 1
ATOM 1579 O O . ILE A 1 199 ? -20.562 42.077 -14.575 1.00 76.81 199 ILE A O 1
ATOM 1583 N N . LYS A 1 200 ? -19.088 43.760 -14.421 1.00 80.44 200 LYS A N 1
ATOM 1584 C CA . LYS A 1 200 ? -18.109 43.158 -15.314 1.00 80.44 200 LYS A CA 1
ATOM 1585 C C . LYS A 1 200 ? -16.709 43.536 -14.870 1.00 80.44 200 LYS A C 1
ATOM 1587 O O . LYS A 1 200 ? -16.507 44.653 -14.413 1.00 80.44 200 LYS A O 1
ATOM 1592 N N . SER A 1 201 ? -15.770 42.617 -15.002 1.00 78.81 201 SER A N 1
ATOM 1593 C CA . SER A 1 201 ? -14.347 42.880 -14.822 1.00 78.81 201 SER A CA 1
ATOM 1594 C C . SER A 1 201 ? -13.577 42.036 -15.837 1.00 78.81 201 SER A C 1
ATOM 1596 O O . SER A 1 201 ? -13.810 40.831 -15.960 1.00 78.81 201 SER A O 1
ATOM 1598 N N . ASN A 1 202 ? -12.727 42.685 -16.621 1.00 78.75 202 ASN A N 1
ATOM 1599 C CA . ASN A 1 202 ? -11.894 42.072 -17.641 1.00 78.75 202 ASN A CA 1
ATOM 1600 C C . ASN A 1 202 ? -10.469 42.570 -17.453 1.00 78.75 202 ASN A C 1
ATOM 1602 O O . ASN A 1 202 ? -10.263 43.772 -17.548 1.00 78.75 202 ASN A O 1
ATOM 1606 N N . GLY A 1 203 ? -9.499 41.683 -17.270 1.00 77.19 203 GLY A N 1
ATOM 1607 C CA . GLY A 1 203 ? -8.117 42.108 -17.083 1.00 77.19 203 GLY A CA 1
ATOM 1608 C C . GLY A 1 203 ? -7.086 41.206 -17.733 1.00 77.19 203 GLY A C 1
ATOM 1609 O O . GLY A 1 203 ? -7.358 40.056 -18.093 1.00 77.19 203 GLY A O 1
ATOM 1610 N N . THR A 1 204 ? -5.891 41.757 -17.884 1.00 76.00 204 THR A N 1
ATOM 1611 C CA . THR A 1 204 ? -4.677 41.092 -18.341 1.00 76.00 204 THR A CA 1
ATOM 1612 C C . THR A 1 204 ? -3.585 41.286 -17.307 1.00 76.00 204 THR A C 1
ATOM 1614 O O . THR A 1 204 ? -3.383 42.394 -16.824 1.00 76.00 204 THR A O 1
ATOM 1617 N N . LEU A 1 205 ? -2.880 40.206 -16.995 1.00 75.88 205 LEU A N 1
ATOM 1618 C CA . LEU A 1 205 ? -1.786 40.163 -16.040 1.00 75.88 205 LEU A CA 1
ATOM 1619 C C . LEU A 1 205 ? -0.536 39.649 -16.748 1.00 75.88 205 LEU A C 1
ATOM 1621 O O . LEU A 1 205 ? -0.559 38.588 -17.374 1.00 75.88 205 LEU A O 1
ATOM 1625 N N . HIS A 1 206 ? 0.560 40.373 -16.612 1.00 73.69 206 HIS A N 1
ATOM 1626 C CA . HIS A 1 206 ? 1.885 39.960 -17.029 1.00 73.69 206 HIS A CA 1
ATOM 1627 C C . HIS A 1 206 ? 2.794 39.982 -15.806 1.00 73.69 206 HIS A C 1
ATOM 1629 O O . HIS A 1 206 ? 3.071 41.044 -15.262 1.00 73.69 206 HIS A O 1
ATOM 1635 N N . LEU A 1 207 ? 3.283 38.822 -15.385 1.00 74.31 207 LEU A N 1
ATOM 1636 C CA . LEU A 1 207 ? 4.190 38.679 -14.253 1.00 74.31 207 LEU A CA 1
ATOM 1637 C C . LEU A 1 207 ? 5.434 37.920 -14.708 1.00 74.31 207 LEU A C 1
ATOM 1639 O O . LEU A 1 207 ? 5.323 36.820 -15.231 1.00 74.31 207 LEU A O 1
ATOM 1643 N N . SER A 1 208 ? 6.615 38.486 -14.505 1.00 69.50 208 SER A N 1
ATOM 1644 C CA . SER A 1 208 ? 7.900 37.835 -14.745 1.00 69.50 208 SER A CA 1
ATOM 1645 C C . SER A 1 208 ? 8.801 38.047 -13.536 1.00 69.50 208 SER A C 1
ATOM 1647 O O . SER A 1 208 ? 8.918 39.168 -13.053 1.00 69.50 208 SER A O 1
ATOM 1649 N N . ILE A 1 209 ? 9.416 36.984 -13.029 1.00 71.31 209 ILE A N 1
ATOM 1650 C CA . ILE A 1 209 ? 10.349 37.034 -11.900 1.00 71.31 209 ILE A CA 1
ATOM 1651 C C . ILE A 1 209 ? 11.746 36.693 -12.427 1.00 71.31 209 ILE A C 1
ATOM 1653 O O . ILE A 1 209 ? 11.951 35.623 -13.002 1.00 71.31 209 ILE A O 1
ATOM 1657 N N . ASP A 1 210 ? 12.693 37.619 -12.274 1.00 64.88 210 ASP A N 1
ATOM 1658 C CA . ASP A 1 210 ? 14.062 37.484 -12.786 1.00 64.88 210 ASP A CA 1
ATOM 1659 C C . ASP A 1 210 ? 14.888 36.590 -11.841 1.00 64.88 210 ASP A C 1
ATOM 1661 O O . ASP A 1 210 ? 15.104 36.923 -10.677 1.00 64.88 210 ASP A O 1
ATOM 1665 N N . SER A 1 211 ? 15.336 35.424 -12.317 1.00 53.66 211 SER A N 1
ATOM 1666 C CA . SER A 1 211 ? 16.013 34.406 -11.492 1.00 53.66 211 SER A CA 1
ATOM 1667 C C . SER A 1 211 ? 17.481 34.722 -11.176 1.00 53.66 211 SER A C 1
ATOM 1669 O O . SER A 1 211 ? 18.143 33.982 -10.451 1.00 53.66 211 SER A O 1
ATOM 1671 N N . SER A 1 212 ? 18.029 35.816 -11.708 1.00 51.81 212 SER A N 1
ATOM 1672 C CA . SER A 1 212 ? 19.453 36.149 -11.564 1.00 51.81 212 SER A CA 1
ATOM 1673 C C . SER A 1 212 ? 19.858 36.615 -10.152 1.00 51.81 212 SER A C 1
ATOM 1675 O O . SER A 1 212 ? 21.046 36.634 -9.819 1.00 51.81 212 SER A O 1
ATOM 1677 N N . SER A 1 213 ? 18.895 36.940 -9.291 1.00 46.53 213 SER A N 1
ATOM 1678 C CA . SER A 1 213 ? 19.094 37.500 -7.945 1.00 46.53 213 SER A CA 1
ATOM 1679 C C . SER A 1 213 ? 18.673 36.574 -6.793 1.00 46.53 213 SER A C 1
ATOM 1681 O O . SER A 1 213 ? 18.993 36.873 -5.639 1.00 46.53 213 SER A O 1
ATOM 1683 N N . THR A 1 214 ? 18.038 35.429 -7.075 1.00 46.94 214 THR A N 1
ATOM 1684 C CA . THR A 1 214 ? 17.560 34.459 -6.066 1.00 46.94 214 THR A CA 1
ATOM 1685 C C . THR A 1 214 ? 18.659 33.566 -5.481 1.00 46.94 214 THR A C 1
ATOM 1687 O O . THR A 1 214 ? 18.453 32.945 -4.445 1.00 46.94 214 THR A O 1
ATOM 1690 N N . SER A 1 215 ? 19.878 33.589 -6.035 1.00 43.34 215 SER A N 1
ATOM 1691 C CA . SER A 1 215 ? 21.047 32.825 -5.548 1.00 43.34 215 SER A CA 1
ATOM 1692 C C . SER A 1 215 ? 21.592 33.236 -4.163 1.00 43.34 215 SER A C 1
ATOM 1694 O O . SER A 1 215 ? 22.627 32.727 -3.735 1.00 43.34 215 SER A O 1
ATOM 1696 N N . ARG A 1 216 ? 20.942 34.170 -3.451 1.00 43.38 216 ARG A N 1
ATOM 1697 C CA . ARG A 1 216 ? 21.374 34.670 -2.128 1.00 43.38 216 ARG A CA 1
ATOM 1698 C C . ARG A 1 216 ? 20.372 34.468 -0.988 1.00 43.38 216 ARG A C 1
ATOM 1700 O O . ARG A 1 216 ? 20.641 34.934 0.117 1.00 43.38 216 ARG A O 1
ATOM 1707 N N . LEU A 1 217 ? 19.248 33.798 -1.226 1.00 43.38 217 LEU A N 1
ATOM 1708 C CA . LEU A 1 217 ? 18.322 33.402 -0.164 1.00 43.38 217 LEU A CA 1
ATOM 1709 C C . LEU A 1 217 ? 18.617 31.947 0.214 1.00 43.38 217 LEU A C 1
ATOM 1711 O O . LEU A 1 217 ? 18.167 31.022 -0.451 1.00 43.38 217 LEU A O 1
ATOM 1715 N N . GLU A 1 218 ? 19.418 31.745 1.263 1.00 37.84 218 GLU A N 1
ATOM 1716 C CA . GLU A 1 218 ? 19.583 30.424 1.878 1.00 37.84 218 GLU A CA 1
ATO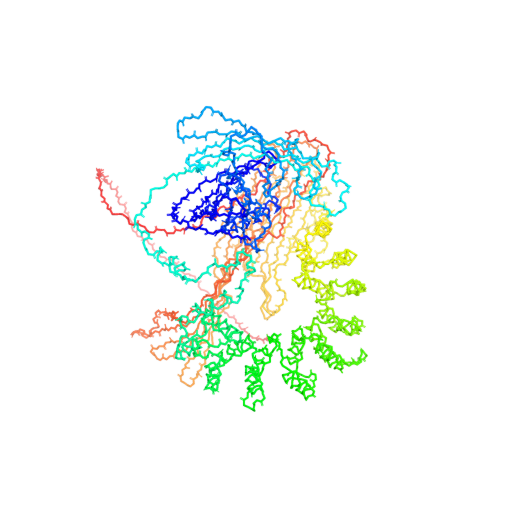M 1717 C C . GLU A 1 218 ? 18.220 29.962 2.419 1.00 37.84 218 GLU A C 1
ATOM 1719 O O . GLU A 1 218 ? 17.695 30.549 3.368 1.00 37.84 218 GLU A O 1
ATOM 1724 N N . GLY A 1 219 ? 17.639 28.932 1.793 1.00 42.94 219 GLY A N 1
ATOM 1725 C CA . GLY A 1 219 ? 16.460 28.224 2.302 1.00 42.94 219 GLY A CA 1
ATOM 1726 C C . GLY A 1 219 ? 15.213 28.177 1.411 1.00 42.94 219 GLY A C 1
ATOM 1727 O O . GLY A 1 219 ? 14.181 27.724 1.898 1.00 42.94 219 GLY A O 1
ATOM 1728 N N . SER A 1 220 ? 15.252 28.600 0.141 1.00 36.91 220 SER A N 1
ATOM 1729 C CA . SER A 1 220 ? 14.109 28.434 -0.779 1.00 36.91 220 SER A CA 1
ATOM 1730 C C . SER A 1 220 ? 14.527 27.830 -2.126 1.00 36.91 220 SER A C 1
ATOM 1732 O O . SER A 1 220 ? 14.665 28.541 -3.121 1.00 36.91 220 SER A O 1
ATOM 1734 N N . ASP A 1 221 ? 14.710 26.511 -2.162 1.00 35.69 221 ASP A N 1
ATOM 1735 C CA . ASP A 1 221 ? 15.127 25.768 -3.364 1.00 35.69 221 ASP A CA 1
ATOM 1736 C C . ASP A 1 221 ? 13.986 25.463 -4.364 1.00 35.69 221 ASP A C 1
ATOM 1738 O O . ASP A 1 221 ? 14.202 24.765 -5.349 1.00 35.69 221 ASP A O 1
ATOM 1742 N N . GLU A 1 222 ? 12.773 26.002 -4.188 1.00 41.59 222 GLU A N 1
ATOM 1743 C CA . GLU A 1 222 ? 11.612 25.631 -5.027 1.00 41.59 222 GLU A CA 1
ATOM 1744 C C . GLU A 1 222 ? 11.309 26.549 -6.230 1.00 41.59 222 GLU A C 1
ATOM 1746 O O . GLU A 1 222 ? 10.447 26.215 -7.037 1.00 41.59 222 GLU A O 1
ATOM 1751 N N . PHE A 1 223 ? 12.000 27.680 -6.421 1.00 35.62 223 PHE A N 1
ATOM 1752 C CA . PHE A 1 223 ? 11.627 28.667 -7.461 1.00 35.62 223 PHE A CA 1
ATOM 1753 C C . PHE A 1 223 ? 12.810 29.200 -8.296 1.00 35.62 223 PHE A C 1
ATOM 1755 O O . PHE A 1 223 ? 12.841 30.364 -8.694 1.00 35.62 223 PHE A O 1
ATOM 1762 N N . SER A 1 224 ? 13.823 28.371 -8.571 1.00 31.70 224 SER A N 1
ATOM 1763 C CA . SER A 1 224 ? 15.063 28.822 -9.236 1.00 31.70 224 SER A CA 1
ATOM 1764 C C . SER A 1 224 ? 14.994 28.964 -10.768 1.00 31.70 224 SER A C 1
ATOM 1766 O O . SER A 1 224 ? 15.951 29.448 -11.374 1.00 31.70 224 SER A O 1
ATOM 1768 N N . ASN A 1 225 ? 13.861 28.659 -11.405 1.00 37.38 225 ASN A N 1
ATOM 1769 C CA . ASN A 1 225 ? 13.648 28.946 -12.826 1.00 37.38 225 ASN A CA 1
ATOM 1770 C C . ASN A 1 225 ? 12.779 30.200 -12.978 1.00 37.38 225 ASN A C 1
ATOM 1772 O O . ASN A 1 225 ? 11.738 30.308 -12.338 1.00 37.38 225 ASN A O 1
ATOM 1776 N N . ALA A 1 226 ? 13.213 31.150 -13.814 1.00 40.56 226 ALA A N 1
ATOM 1777 C CA . ALA A 1 226 ? 12.509 32.409 -14.062 1.00 40.56 226 ALA A CA 1
ATOM 1778 C C . ALA A 1 226 ? 11.022 32.157 -14.376 1.00 40.56 226 ALA A C 1
ATOM 1780 O O . ALA A 1 226 ? 10.679 31.636 -15.437 1.00 40.56 226 ALA A O 1
ATOM 1781 N N . PHE A 1 227 ? 10.135 32.512 -13.446 1.00 43.25 227 PHE A N 1
ATOM 1782 C CA . PHE A 1 227 ? 8.699 32.323 -13.612 1.00 43.25 227 PHE A CA 1
ATOM 1783 C C . PHE A 1 227 ? 8.144 33.467 -14.453 1.00 43.25 227 PHE A C 1
ATOM 1785 O O . PHE A 1 227 ? 8.227 34.626 -14.049 1.00 43.25 227 PHE A O 1
ATOM 1792 N N . THR A 1 228 ? 7.579 33.152 -15.618 1.00 44.72 228 THR A N 1
ATOM 1793 C CA . THR A 1 228 ? 6.843 34.124 -16.435 1.00 44.72 228 THR A CA 1
ATOM 1794 C C . THR A 1 228 ? 5.414 33.633 -16.625 1.00 44.72 228 THR A C 1
ATOM 1796 O O . THR A 1 228 ? 5.179 32.638 -17.305 1.00 44.72 228 THR A O 1
ATOM 1799 N N . ALA A 1 229 ? 4.459 34.334 -16.020 1.00 54.62 229 ALA A N 1
ATOM 1800 C CA . ALA A 1 229 ? 3.034 34.095 -16.163 1.00 54.62 229 ALA A CA 1
ATOM 1801 C C . ALA A 1 229 ? 2.378 35.210 -16.973 1.00 54.62 229 ALA A C 1
ATOM 1803 O O . ALA A 1 229 ? 2.434 36.389 -16.617 1.00 54.62 229 ALA A O 1
ATOM 1804 N N . HIS A 1 230 ? 1.675 34.811 -18.030 1.00 52.38 230 HIS A N 1
ATOM 1805 C CA . HIS A 1 230 ? 0.761 35.684 -18.756 1.00 52.38 230 HIS A CA 1
ATOM 1806 C C . HIS A 1 230 ? -0.665 35.193 -18.535 1.00 52.38 230 HIS A C 1
ATOM 1808 O O . HIS A 1 230 ? -0.994 34.054 -18.864 1.00 52.38 230 HIS A O 1
ATOM 1814 N N . GLY A 1 231 ? -1.522 36.039 -17.981 1.00 56.88 231 GLY A N 1
ATOM 1815 C CA . GLY A 1 231 ? -2.915 35.723 -17.703 1.00 56.88 231 GLY A CA 1
ATOM 1816 C C . GLY A 1 231 ? -3.863 36.706 -18.372 1.00 56.88 231 GLY A C 1
ATOM 1817 O O . GLY A 1 231 ? -3.577 37.896 -18.468 1.00 56.88 231 GLY A O 1
ATOM 1818 N N . SER A 1 232 ? -5.027 36.228 -18.800 1.00 58.78 232 SER A N 1
ATOM 1819 C CA . SER A 1 232 ? -6.183 37.097 -19.031 1.00 58.78 232 SER A CA 1
ATOM 1820 C C . SER A 1 232 ? -7.400 36.515 -18.329 1.00 58.78 232 SER A C 1
ATOM 1822 O O . SER A 1 232 ? -7.577 35.295 -18.260 1.00 58.78 232 SER A O 1
ATOM 1824 N N . PHE A 1 233 ? -8.236 37.379 -17.770 1.00 63.00 233 PHE A N 1
ATOM 1825 C CA . PHE A 1 233 ? -9.463 36.969 -17.110 1.00 63.00 233 PHE A CA 1
ATOM 1826 C C . PHE A 1 233 ? -10.638 37.817 -17.575 1.00 63.00 233 PHE A C 1
ATOM 1828 O O . PHE A 1 233 ? -10.518 39.010 -17.843 1.00 63.00 233 PHE A O 1
ATOM 1835 N N . SER A 1 234 ? -11.802 37.177 -17.660 1.00 60.31 234 SER A N 1
ATOM 1836 C CA . SER A 1 234 ? -13.070 37.853 -17.903 1.00 60.31 234 SER A CA 1
ATOM 1837 C C . SER A 1 234 ? -14.119 37.331 -16.933 1.00 60.31 234 SER A C 1
ATOM 1839 O O . SER A 1 234 ? -14.322 36.121 -16.773 1.00 60.31 234 SER A O 1
ATOM 1841 N N . MET A 1 235 ? -14.780 38.266 -16.263 1.00 61.69 235 MET A N 1
ATOM 1842 C CA . MET A 1 235 ? -15.867 38.027 -15.335 1.00 61.69 235 MET A CA 1
ATOM 1843 C C . MET A 1 235 ? -17.064 38.880 -15.745 1.00 61.69 235 MET A C 1
ATOM 1845 O O . MET A 1 235 ? -16.993 40.106 -15.773 1.00 61.69 235 MET A O 1
ATOM 1849 N N . GLU A 1 236 ? -18.190 38.227 -16.029 1.00 63.47 236 GLU A N 1
ATOM 1850 C CA . GLU A 1 236 ? -19.452 38.887 -16.366 1.00 63.47 236 GLU A CA 1
ATOM 1851 C C . GLU A 1 236 ? -20.561 38.430 -15.412 1.00 63.47 236 GLU A C 1
ATOM 1853 O O . GLU A 1 236 ? -20.778 37.233 -15.189 1.00 63.47 236 GLU A O 1
ATOM 1858 N N . LEU A 1 237 ? -21.291 39.389 -14.843 1.00 55.34 237 LEU A N 1
ATOM 1859 C CA . LEU A 1 237 ? -22.363 39.135 -13.889 1.00 55.34 237 LEU A CA 1
ATOM 1860 C C . LEU A 1 237 ? -23.716 39.151 -14.596 1.00 55.34 237 LEU A C 1
ATOM 1862 O O . LEU A 1 237 ? -24.243 40.193 -14.981 1.00 55.34 237 LEU A O 1
ATOM 1866 N N . LYS A 1 238 ? -24.323 37.967 -14.719 1.00 53.72 238 LYS A N 1
ATOM 1867 C CA . LYS A 1 238 ? -25.676 37.813 -15.264 1.00 53.72 238 LYS A CA 1
ATOM 1868 C C . LYS A 1 238 ? -26.722 37.992 -14.159 1.00 53.72 238 LYS A C 1
ATOM 1870 O O . LYS A 1 238 ? -26.784 37.219 -13.204 1.00 53.72 238 LYS A O 1
ATOM 1875 N N . LEU A 1 239 ? -27.589 38.997 -14.306 1.00 47.78 239 LEU A N 1
ATOM 1876 C CA . LEU A 1 239 ? -28.748 39.217 -13.431 1.00 47.78 239 LEU A CA 1
ATOM 1877 C C . LEU A 1 239 ? -29.734 38.039 -13.528 1.00 47.78 239 LEU A C 1
ATOM 1879 O O . LEU A 1 239 ? -30.366 37.827 -14.563 1.00 47.78 239 LEU A O 1
ATOM 1883 N N . CYS A 1 240 ? -29.907 37.284 -12.440 1.00 41.69 240 CYS A N 1
ATOM 1884 C CA . CYS A 1 240 ? -30.886 36.195 -12.374 1.00 41.69 240 CYS A CA 1
ATOM 1885 C C . CYS A 1 240 ? -32.266 36.687 -11.901 1.00 41.69 240 CYS A C 1
ATOM 1887 O O . CYS A 1 240 ? -32.386 37.446 -10.939 1.00 41.69 240 CYS A O 1
ATOM 1889 N N . ARG A 1 241 ? -33.339 36.205 -12.550 1.00 41.09 241 ARG A N 1
ATOM 1890 C CA . ARG A 1 241 ? -34.725 36.409 -12.095 1.00 41.09 241 ARG A CA 1
ATOM 1891 C C . ARG A 1 241 ? -34.986 35.578 -10.835 1.00 41.09 241 ARG A C 1
ATOM 1893 O O . ARG A 1 241 ? -34.870 34.355 -10.859 1.00 41.09 241 ARG A O 1
ATOM 1900 N N . ILE A 1 242 ? -35.402 36.235 -9.752 1.00 40.12 242 ILE A N 1
ATOM 1901 C CA . ILE A 1 242 ? -35.817 35.588 -8.499 1.00 40.12 242 ILE A CA 1
ATOM 1902 C C . ILE A 1 242 ? -37.026 34.680 -8.787 1.00 40.12 242 ILE A C 1
ATOM 1904 O O . ILE A 1 242 ? -38.109 35.171 -9.101 1.00 40.12 242 ILE A O 1
ATOM 1908 N N . SER A 1 243 ? -36.871 33.354 -8.683 1.00 37.88 243 SER A N 1
ATOM 1909 C CA . SER A 1 243 ? -38.006 32.425 -8.777 1.00 37.88 243 SER A CA 1
ATOM 1910 C C . SER A 1 243 ? -38.606 32.157 -7.390 1.00 37.88 243 SER A C 1
ATOM 1912 O O . SER A 1 243 ? -37.911 31.821 -6.433 1.00 37.88 243 SER A O 1
ATOM 1914 N N . ALA A 1 244 ? -39.929 32.288 -7.267 1.00 38.78 244 ALA A N 1
ATOM 1915 C CA . ALA A 1 244 ? -40.673 32.220 -6.003 1.00 38.78 244 ALA A CA 1
ATOM 1916 C C . ALA A 1 244 ? -40.694 30.832 -5.305 1.00 38.78 244 ALA A C 1
ATOM 1918 O O . ALA A 1 244 ? -41.382 30.657 -4.300 1.00 38.78 244 ALA A O 1
ATOM 1919 N N . ARG A 1 245 ? -39.964 29.820 -5.802 1.00 37.88 245 ARG A N 1
ATOM 1920 C CA . ARG A 1 245 ? -40.058 28.423 -5.322 1.00 37.88 245 ARG A CA 1
ATOM 1921 C C . ARG A 1 245 ? -39.177 28.064 -4.113 1.00 37.88 245 ARG A C 1
ATOM 1923 O O . ARG A 1 245 ? -39.294 26.952 -3.606 1.00 37.88 245 ARG A O 1
ATOM 1930 N N . PHE A 1 246 ? -38.360 28.975 -3.583 1.00 43.91 246 PHE A N 1
ATOM 1931 C CA . PHE A 1 246 ? -37.381 28.667 -2.518 1.00 43.91 246 PHE A CA 1
ATOM 1932 C C . PHE A 1 246 ? -37.816 28.996 -1.073 1.00 43.91 246 PHE A C 1
ATOM 1934 O O . PHE A 1 246 ? -36.995 29.205 -0.179 1.00 43.91 246 PHE A O 1
ATOM 1941 N N . SER A 1 247 ? -39.116 28.970 -0.781 1.00 40.09 247 SER A N 1
ATOM 1942 C CA . SER A 1 247 ? -39.669 29.309 0.542 1.00 40.09 247 SER A CA 1
ATOM 1943 C C . SER A 1 247 ? -39.410 28.277 1.660 1.00 40.09 247 SER A C 1
ATOM 1945 O O . SER A 1 247 ? -39.556 28.619 2.834 1.00 40.09 247 SER A O 1
ATOM 1947 N N . ARG A 1 248 ? -38.978 27.039 1.357 1.00 42.12 248 ARG A N 1
ATOM 1948 C CA . ARG A 1 248 ? -38.686 26.009 2.386 1.00 42.12 248 ARG A CA 1
ATOM 1949 C C . ARG A 1 248 ? -37.264 26.063 2.962 1.00 42.12 248 ARG A C 1
ATOM 1951 O O . ARG A 1 248 ? -37.121 25.885 4.167 1.00 42.12 248 ARG A O 1
ATOM 1958 N N . LYS A 1 249 ? -36.234 26.374 2.160 1.00 42.34 249 LYS A N 1
ATOM 1959 C CA . LYS A 1 249 ? -34.843 26.545 2.649 1.00 42.34 249 LYS A CA 1
ATOM 1960 C C . LYS A 1 249 ? -34.665 27.835 3.460 1.00 42.34 249 LYS A C 1
ATOM 1962 O O . LYS A 1 249 ? -33.900 27.855 4.416 1.00 42.34 249 LYS A O 1
ATOM 1967 N N . ARG A 1 250 ? -35.464 28.866 3.155 1.00 39.69 250 ARG A N 1
ATOM 1968 C CA . ARG A 1 250 ? -35.493 30.141 3.888 1.00 39.69 250 ARG A CA 1
ATOM 1969 C C . ARG A 1 250 ? -35.828 29.971 5.377 1.00 39.69 250 ARG A C 1
ATOM 1971 O O . ARG A 1 250 ? -35.251 30.656 6.203 1.00 39.69 250 ARG A O 1
ATOM 1978 N N . ARG A 1 251 ? -36.694 29.011 5.741 1.00 38.78 251 ARG A N 1
ATOM 1979 C CA . ARG A 1 251 ? -37.062 28.750 7.150 1.00 38.78 251 ARG A CA 1
ATOM 1980 C C . ARG A 1 251 ? -35.959 28.082 7.968 1.00 38.78 251 ARG A C 1
ATOM 1982 O O . ARG A 1 251 ? -35.928 28.286 9.173 1.00 38.78 251 ARG A O 1
ATOM 1989 N N . ALA A 1 252 ? -35.088 27.287 7.346 1.00 39.91 252 ALA A N 1
ATOM 1990 C CA . ALA A 1 252 ? -33.976 26.651 8.055 1.00 39.91 252 ALA A CA 1
ATOM 1991 C C . ALA A 1 252 ? -32.899 27.678 8.441 1.00 39.91 252 ALA A C 1
ATOM 1993 O O . ALA A 1 252 ? -32.339 27.590 9.526 1.00 39.91 252 ALA A O 1
ATOM 1994 N N . ILE A 1 253 ? -32.687 28.682 7.585 1.00 42.59 253 ILE A N 1
ATOM 1995 C CA . ILE A 1 253 ? -31.734 29.774 7.813 1.00 42.59 253 ILE A CA 1
ATOM 1996 C C . ILE A 1 253 ? -32.326 30.805 8.787 1.00 42.59 253 ILE A C 1
ATOM 1998 O O . ILE A 1 253 ? -31.691 31.137 9.778 1.00 42.59 253 ILE A O 1
ATOM 2002 N N . GLN A 1 254 ? -33.593 31.201 8.607 1.00 36.19 254 GLN A N 1
ATOM 2003 C CA . GLN A 1 254 ? -34.270 32.150 9.503 1.00 36.19 254 GLN A CA 1
ATOM 2004 C C . GLN A 1 254 ? -34.321 31.655 10.964 1.00 36.19 254 GLN A C 1
ATOM 2006 O O . GLN A 1 254 ? -34.102 32.417 11.898 1.00 36.19 254 GLN A O 1
ATOM 2011 N N . LYS A 1 255 ? -34.540 30.350 11.181 1.00 38.69 255 LYS A N 1
ATOM 2012 C CA . LYS A 1 255 ? -34.630 29.765 12.530 1.00 38.69 255 LYS A CA 1
ATOM 2013 C C . LYS A 1 255 ? -33.272 29.632 13.239 1.00 38.69 255 LYS A C 1
ATOM 2015 O O . LYS A 1 255 ? -33.251 29.463 14.451 1.00 38.69 255 LYS A O 1
ATOM 2020 N N . SER A 1 256 ? -32.168 29.704 12.491 1.00 38.25 256 SER A N 1
ATOM 2021 C CA . SER A 1 256 ? -30.801 29.777 13.024 1.00 38.25 256 SER A CA 1
ATOM 2022 C C . SER A 1 256 ? -30.416 31.202 13.442 1.00 38.25 256 SER A C 1
ATOM 2024 O O . SER A 1 256 ? -29.473 31.353 14.212 1.00 38.25 256 SER A O 1
ATOM 2026 N N . VAL A 1 257 ? -31.130 32.224 12.955 1.00 38.66 257 VAL A N 1
ATOM 2027 C CA . VAL A 1 257 ? -30.786 33.643 13.147 1.00 38.66 257 VAL A CA 1
ATOM 2028 C C . VAL A 1 257 ? -31.750 34.350 14.114 1.00 38.66 257 VAL A C 1
ATOM 2030 O O . VAL A 1 257 ? -31.319 35.205 14.878 1.00 38.66 257 VAL A O 1
ATOM 2033 N N . ASP A 1 258 ? -33.021 33.936 14.194 1.00 32.78 258 ASP A N 1
ATOM 2034 C CA . ASP A 1 258 ? -34.035 34.553 15.076 1.00 32.78 258 ASP A CA 1
ATOM 2035 C C . ASP A 1 258 ? -33.890 34.195 16.581 1.00 32.78 258 ASP A C 1
ATOM 2037 O O . ASP A 1 258 ? -34.714 34.592 17.408 1.00 32.78 258 ASP A O 1
ATOM 2041 N N . GLY A 1 259 ? -32.847 33.457 16.976 1.00 32.00 259 GLY A N 1
ATOM 2042 C CA . GLY A 1 259 ? -32.514 33.174 18.378 1.00 32.00 259 GLY A CA 1
ATOM 2043 C C . GLY A 1 259 ? -31.895 34.384 19.087 1.00 32.00 259 GLY A C 1
ATOM 2044 O O . GLY A 1 259 ? -30.714 34.373 19.413 1.00 32.00 259 GLY A O 1
ATOM 2045 N N . SER A 1 260 ? -32.690 35.434 19.295 1.00 31.72 260 SER A N 1
ATOM 2046 C CA . SER A 1 260 ? -32.321 36.691 19.958 1.00 31.72 260 SER A CA 1
ATOM 2047 C C . SER A 1 260 ? -31.820 36.492 21.398 1.00 31.72 260 SER A C 1
ATOM 2049 O O . SER A 1 260 ? -32.631 36.297 22.300 1.00 31.72 260 SER A O 1
ATOM 2051 N N . TYR A 1 261 ? -30.519 36.685 21.631 1.00 28.92 261 TYR A N 1
ATOM 2052 C CA . TYR A 1 261 ? -29.992 37.270 22.870 1.00 28.92 261 TYR A CA 1
ATOM 2053 C C . TYR A 1 261 ? -28.910 38.303 22.526 1.00 28.92 261 TYR A C 1
ATOM 2055 O O . TYR A 1 261 ? -28.143 38.128 21.582 1.00 28.92 261 TYR A O 1
ATOM 2063 N N . SER A 1 262 ? -28.941 39.414 23.261 1.00 29.69 262 SER A N 1
ATOM 2064 C CA . SER A 1 262 ? -28.180 40.655 23.085 1.00 29.69 262 SER A CA 1
ATOM 2065 C C . SER A 1 262 ? -26.708 40.444 22.729 1.00 29.69 262 SER A C 1
ATOM 2067 O O . SER A 1 262 ? -25.933 39.926 23.530 1.00 29.69 262 SER A O 1
ATOM 2069 N N . VAL A 1 263 ? -26.331 40.909 21.538 1.00 32.75 263 VAL A N 1
ATOM 2070 C CA . VAL A 1 263 ? -24.949 40.972 21.057 1.00 32.75 263 VAL A CA 1
ATOM 2071 C C . VAL A 1 263 ? -24.323 42.268 21.574 1.00 32.75 263 VAL A C 1
ATOM 2073 O O . VAL A 1 263 ? -24.215 43.256 20.852 1.00 32.75 263 VAL A O 1
ATOM 2076 N N . GLU A 1 264 ? -23.941 42.268 22.846 1.00 30.14 264 GLU A N 1
ATOM 2077 C CA . GLU A 1 264 ? -22.861 43.121 23.336 1.00 30.14 264 GLU A CA 1
ATOM 2078 C C . GLU A 1 264 ? -21.680 42.208 23.677 1.00 30.14 264 GLU A C 1
ATOM 2080 O O . GLU A 1 264 ? -21.841 41.200 24.355 1.00 30.14 264 GLU A O 1
ATOM 2085 N N . GLU A 1 265 ? -20.516 42.582 23.139 1.00 29.80 265 GLU A N 1
ATOM 2086 C CA . GLU A 1 265 ? -19.198 41.950 23.288 1.00 29.80 265 GLU A CA 1
ATOM 2087 C C . GLU A 1 265 ? -18.983 40.593 22.574 1.00 29.80 265 GLU A C 1
ATOM 2089 O O . GLU A 1 265 ? -19.662 39.602 22.814 1.00 29.80 265 GLU A O 1
ATOM 2094 N N . ASN A 1 266 ? -17.938 40.556 21.728 1.00 28.80 266 ASN A N 1
ATOM 2095 C CA . ASN A 1 266 ? -17.286 39.380 21.114 1.00 28.80 266 ASN A CA 1
ATOM 2096 C C . ASN A 1 266 ? -17.665 38.955 19.675 1.00 28.80 266 ASN A C 1
ATOM 2098 O O . ASN A 1 266 ? -18.006 37.803 19.432 1.00 28.80 266 ASN A O 1
ATOM 2102 N N . LEU A 1 267 ? -17.391 39.793 18.664 1.00 30.06 267 LEU A N 1
ATOM 2103 C CA . LEU A 1 267 ? -17.007 39.304 17.315 1.00 30.06 267 LEU A CA 1
ATOM 2104 C C . LEU A 1 267 ? -15.471 39.127 17.167 1.00 30.06 267 LEU A C 1
ATOM 2106 O O . LEU A 1 267 ? -14.921 39.147 16.068 1.00 30.06 267 LEU A O 1
ATOM 2110 N N . MET A 1 268 ? -14.773 38.920 18.292 1.00 30.48 268 MET A N 1
ATOM 2111 C CA . MET A 1 268 ? -13.434 38.306 18.370 1.00 30.48 268 MET A CA 1
ATOM 2112 C C . MET A 1 268 ? -13.458 37.018 19.210 1.00 30.48 268 MET A C 1
ATOM 2114 O O . MET A 1 268 ? -12.441 36.635 19.779 1.00 30.48 268 MET A O 1
ATOM 2118 N N . ALA A 1 269 ? -14.604 36.338 19.313 1.00 32.47 269 ALA A N 1
ATOM 2119 C CA . ALA A 1 269 ? -14.597 35.002 19.881 1.00 32.47 269 ALA A CA 1
ATOM 2120 C C . ALA A 1 269 ? -13.824 34.087 18.921 1.00 32.47 269 ALA A C 1
ATOM 2122 O O . ALA A 1 269 ? -14.295 33.759 17.830 1.00 32.47 269 ALA A O 1
ATOM 2123 N N . THR A 1 270 ? -12.625 33.684 19.346 1.00 34.84 270 THR A N 1
ATOM 2124 C CA . THR A 1 270 ? -12.223 32.275 19.323 1.00 34.84 270 THR A CA 1
ATOM 2125 C C . THR A 1 270 ? -13.439 31.392 19.074 1.00 34.84 270 THR A C 1
ATOM 2127 O O . THR A 1 270 ? -14.393 31.461 19.853 1.00 34.84 270 THR A O 1
ATOM 2130 N N . PHE A 1 271 ? -13.429 30.629 17.978 1.00 42.81 271 PHE A N 1
ATOM 2131 C CA . PHE A 1 271 ? -14.435 29.608 17.698 1.00 42.81 271 PHE A CA 1
ATOM 2132 C C . PHE A 1 271 ? -14.798 28.902 19.010 1.00 42.81 271 PHE A C 1
ATOM 2134 O O . PHE A 1 271 ? -13.943 28.251 19.607 1.00 42.81 271 PHE A O 1
ATOM 2141 N N . ASP A 1 272 ? -16.026 29.098 19.501 1.00 55.97 272 ASP A N 1
ATOM 2142 C CA . ASP A 1 272 ? -16.496 28.437 20.717 1.00 55.97 272 ASP A CA 1
ATOM 2143 C C . ASP A 1 272 ? -16.750 26.971 20.356 1.00 55.97 272 ASP A C 1
ATOM 2145 O O . ASP A 1 272 ? -17.862 26.564 20.005 1.00 55.97 272 ASP A O 1
ATOM 2149 N N . GLU A 1 273 ? -15.664 26.197 20.353 1.00 63.06 273 GLU A N 1
ATOM 2150 C CA . GLU A 1 273 ? -15.625 24.765 20.068 1.00 63.06 273 GLU A CA 1
ATOM 2151 C C . GLU A 1 273 ? -16.692 24.034 20.888 1.00 63.06 273 GLU A C 1
ATOM 2153 O O . GLU A 1 273 ? -17.406 23.178 20.366 1.00 63.06 273 GLU A O 1
ATOM 2158 N N . ARG A 1 274 ? -16.906 24.475 22.135 1.00 74.44 274 ARG A N 1
ATOM 2159 C CA . ARG A 1 274 ? -17.947 23.948 23.013 1.00 74.44 274 ARG A CA 1
ATOM 2160 C C . ARG A 1 274 ? -19.347 24.179 22.459 1.00 74.44 274 ARG A C 1
ATOM 2162 O O . ARG A 1 274 ? -20.161 23.259 22.515 1.00 74.44 274 ARG A O 1
ATOM 2169 N N . LYS A 1 275 ? -19.657 25.353 21.910 1.00 74.06 275 LYS A N 1
ATOM 2170 C CA . LYS A 1 275 ? -20.975 25.608 21.306 1.00 74.06 275 LYS A CA 1
ATOM 2171 C C . LYS A 1 275 ? -21.215 24.737 20.069 1.00 74.06 275 LYS A C 1
ATOM 2173 O O . LYS A 1 275 ? -22.277 24.128 19.958 1.00 74.06 275 LYS A O 1
ATOM 2178 N N . MET A 1 276 ? -20.228 24.623 19.178 1.00 77.44 276 MET A N 1
ATOM 2179 C CA . MET A 1 276 ? -20.333 23.776 17.981 1.00 77.44 276 MET A CA 1
ATOM 2180 C C . MET A 1 276 ? -20.514 22.297 18.347 1.00 77.44 276 MET A C 1
ATOM 2182 O O . MET A 1 276 ? -21.332 21.594 17.751 1.00 77.44 276 MET A O 1
ATOM 2186 N N . GLU A 1 277 ? -19.768 21.814 19.338 1.00 82.00 277 GLU A N 1
ATOM 2187 C CA . GLU A 1 277 ? -19.872 20.438 19.812 1.00 82.00 277 GLU A CA 1
ATOM 2188 C C . GLU A 1 277 ? -21.211 20.148 20.505 1.00 82.00 277 GLU A C 1
ATOM 2190 O O . GLU A 1 277 ? -21.771 19.069 20.303 1.00 82.00 277 GLU A O 1
ATOM 2195 N N . LEU A 1 278 ? -21.780 21.113 21.237 1.00 82.81 278 LEU A N 1
ATOM 2196 C CA . LEU A 1 278 ? -23.130 21.008 21.804 1.00 82.81 278 LEU A CA 1
ATOM 2197 C C . LEU A 1 278 ? -24.214 20.980 20.711 1.00 82.81 278 LEU A C 1
ATOM 2199 O O . LEU A 1 278 ? -25.097 20.124 20.755 1.00 82.81 278 LEU A O 1
ATOM 2203 N N . GLU A 1 279 ? -24.129 21.831 19.683 1.00 82.88 279 GLU A N 1
ATOM 2204 C CA . GLU A 1 279 ? -25.056 21.807 18.533 1.00 82.88 279 GLU A CA 1
ATOM 2205 C C . GLU A 1 279 ? -24.935 20.503 17.718 1.00 82.88 279 GLU A C 1
ATOM 2207 O O . GLU A 1 279 ? -25.930 19.941 17.229 1.00 82.88 279 GLU A O 1
ATOM 2212 N N . LYS A 1 280 ? -23.711 19.974 17.597 1.00 84.31 280 LYS A N 1
ATOM 2213 C CA . LYS A 1 280 ? -23.439 18.665 16.993 1.00 84.31 280 LYS A CA 1
ATOM 2214 C C . LYS A 1 280 ? -24.044 17.538 17.828 1.00 84.31 280 LYS A C 1
ATOM 2216 O O . LYS A 1 280 ? -24.685 16.659 17.251 1.00 84.31 280 LYS A O 1
ATOM 2221 N N . LEU A 1 281 ? -23.902 17.580 19.155 1.00 85.50 281 LEU A N 1
ATOM 2222 C CA . LEU A 1 281 ? -24.529 16.630 20.077 1.00 85.50 281 LEU A CA 1
ATOM 2223 C C . LEU A 1 281 ? -26.054 16.646 19.918 1.00 85.50 281 LEU A C 1
ATOM 2225 O O . LEU A 1 281 ? -26.650 15.590 19.717 1.00 85.50 281 LEU A O 1
ATOM 2229 N N . GLU A 1 282 ? -26.692 17.819 19.902 1.00 84.75 282 GLU A N 1
ATOM 2230 C CA . GLU A 1 282 ? -28.140 17.945 19.675 1.00 84.75 282 GLU A CA 1
ATOM 2231 C C . GLU A 1 282 ? -28.582 17.380 18.316 1.00 84.75 282 GLU A C 1
ATOM 2233 O O . GLU A 1 282 ? -29.626 16.726 18.202 1.00 84.75 282 GLU A O 1
ATOM 2238 N N . THR A 1 283 ? -27.780 17.606 17.273 1.00 86.75 283 THR A N 1
ATOM 2239 C CA . THR A 1 283 ? -28.050 17.104 15.921 1.00 86.75 283 THR A CA 1
ATOM 2240 C C . THR A 1 283 ? -27.934 15.587 15.836 1.00 86.75 283 THR A C 1
ATOM 2242 O O . THR A 1 283 ? -28.823 14.949 15.273 1.00 86.75 283 THR A O 1
ATOM 2245 N N . LEU A 1 284 ? -26.883 15.002 1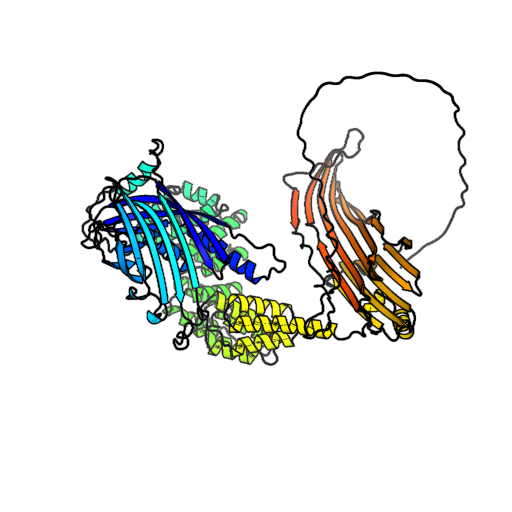6.416 1.00 84.19 284 LEU A N 1
ATOM 2246 C CA . LEU A 1 284 ? -26.690 13.551 16.466 1.00 84.19 284 LEU A CA 1
ATOM 2247 C C . LEU A 1 284 ? -27.754 12.869 17.335 1.00 84.19 284 LEU A C 1
ATOM 2249 O O . LEU A 1 284 ? -28.207 11.768 17.025 1.00 84.19 284 LEU A O 1
ATOM 2253 N N . ARG A 1 285 ? -28.219 13.543 18.393 1.00 82.19 285 ARG A N 1
ATOM 2254 C CA . ARG A 1 285 ? -29.232 13.010 19.311 1.00 82.19 285 ARG A CA 1
ATOM 2255 C C . ARG A 1 285 ? -30.655 13.054 18.758 1.00 82.19 285 ARG A C 1
ATOM 2257 O O . ARG A 1 285 ? -31.563 12.489 19.371 1.00 82.19 285 ARG A O 1
ATOM 2264 N N . ARG A 1 286 ? -30.893 13.709 17.616 1.00 82.38 286 ARG A N 1
ATOM 2265 C CA . ARG A 1 286 ? -32.245 13.888 17.058 1.00 82.38 286 ARG A CA 1
ATOM 2266 C C . ARG A 1 286 ? -32.972 12.550 16.846 1.00 82.38 286 ARG A C 1
ATOM 2268 O O . ARG A 1 286 ? -34.180 12.496 17.081 1.00 82.38 286 ARG A O 1
ATOM 2275 N N . ASP A 1 287 ? -32.209 11.497 16.548 1.00 76.81 287 ASP A N 1
ATOM 2276 C CA . ASP A 1 287 ? -32.691 10.136 16.279 1.00 76.81 287 ASP A CA 1
ATOM 2277 C C . ASP A 1 287 ? -32.445 9.140 17.443 1.00 76.81 287 ASP A C 1
ATOM 2279 O O . ASP A 1 287 ? -32.867 7.988 17.368 1.00 76.81 287 ASP A O 1
ATOM 2283 N N . LEU A 1 288 ? -31.819 9.577 18.548 1.00 82.81 288 LEU A N 1
ATOM 2284 C CA . LEU A 1 288 ? -31.402 8.748 19.699 1.00 82.81 288 LEU A CA 1
ATOM 2285 C C . LEU A 1 288 ? -32.017 9.233 21.030 1.00 82.81 288 LEU A C 1
ATOM 2287 O O . LEU A 1 288 ? -31.376 9.234 22.078 1.00 82.81 288 LEU A O 1
ATOM 2291 N N . LYS A 1 289 ? -33.270 9.701 21.002 1.00 80.75 289 LYS A N 1
ATOM 2292 C CA . LYS A 1 289 ? -33.911 10.363 22.155 1.00 80.75 289 LYS A CA 1
ATOM 2293 C C . LYS A 1 289 ? -34.376 9.409 23.254 1.00 80.75 289 LYS A C 1
ATOM 2295 O O . LYS A 1 289 ? -34.574 9.843 24.386 1.00 80.75 289 LYS A O 1
ATOM 2300 N N . THR A 1 290 ? -34.605 8.142 22.924 1.00 83.25 290 THR A N 1
ATOM 2301 C CA . THR A 1 290 ? -35.173 7.140 23.839 1.00 83.25 290 THR A CA 1
ATOM 2302 C C . THR A 1 290 ? -34.245 5.932 23.993 1.00 83.25 290 THR A C 1
ATOM 2304 O O . THR A 1 290 ? -33.516 5.616 23.049 1.00 83.25 290 THR A O 1
ATOM 2307 N N . PRO A 1 291 ? -34.303 5.191 25.121 1.00 81.81 291 PRO A N 1
ATOM 2308 C CA . PRO A 1 291 ? -33.462 4.006 25.314 1.00 81.81 291 PRO A CA 1
ATOM 2309 C C . PRO A 1 291 ? -33.714 2.945 24.234 1.00 81.81 291 PRO A C 1
ATOM 2311 O O . PRO A 1 291 ? -32.789 2.287 23.773 1.00 81.81 291 PRO A O 1
ATOM 2314 N N . GLN A 1 292 ? -34.962 2.828 23.762 1.00 83.75 292 GLN A N 1
ATOM 2315 C CA . GLN A 1 292 ? -35.338 1.881 22.713 1.00 83.75 292 GLN A CA 1
ATOM 2316 C C . GLN A 1 292 ? -34.717 2.231 21.353 1.00 83.75 292 GLN A C 1
ATOM 2318 O O . GLN A 1 292 ? -34.350 1.331 20.601 1.00 83.75 292 GLN A O 1
ATOM 2323 N N . GLN A 1 293 ? -34.573 3.520 21.030 1.00 86.12 293 GLN A N 1
ATOM 2324 C CA . GLN A 1 293 ? -33.905 3.960 19.799 1.00 86.12 293 GLN A CA 1
ATOM 2325 C C . GLN A 1 293 ? -32.406 3.671 19.843 1.00 86.12 293 GLN A C 1
ATOM 2327 O O . GLN A 1 293 ? -31.863 3.160 18.868 1.00 86.12 293 GLN A O 1
ATOM 2332 N N . VAL A 1 294 ? -31.761 3.920 20.987 1.00 83.62 294 VAL A N 1
ATOM 2333 C CA . VAL A 1 294 ? -30.352 3.558 21.206 1.00 83.62 294 VAL A CA 1
ATOM 2334 C C . VAL A 1 294 ? -30.170 2.043 21.091 1.00 83.62 294 VAL A C 1
ATOM 2336 O O . VAL A 1 294 ? -29.297 1.585 20.361 1.00 83.62 294 VAL A O 1
ATOM 2339 N N . LEU A 1 295 ? -31.051 1.257 21.716 1.00 84.31 295 LEU A N 1
ATOM 2340 C CA . LEU A 1 295 ? -31.043 -0.203 21.620 1.00 84.31 295 LEU A CA 1
ATOM 2341 C C . LEU A 1 295 ? -31.231 -0.690 20.176 1.00 84.31 295 LEU A C 1
ATOM 2343 O O . LEU A 1 295 ? -30.519 -1.581 19.728 1.00 84.31 295 LEU A O 1
ATOM 2347 N N . THR A 1 296 ? -32.146 -0.075 19.425 1.00 86.56 296 THR A N 1
ATOM 2348 C CA . THR A 1 296 ? -32.378 -0.403 18.009 1.00 86.56 296 THR A CA 1
ATOM 2349 C C . THR A 1 296 ? -31.153 -0.065 17.156 1.00 86.56 296 THR A C 1
ATOM 2351 O O . THR A 1 296 ? -30.817 -0.811 16.237 1.00 86.56 296 THR A O 1
ATOM 2354 N N . ALA A 1 297 ? -30.458 1.036 17.453 1.00 85.12 297 ALA A N 1
ATOM 2355 C CA . ALA A 1 297 ? -29.213 1.395 16.779 1.00 85.12 297 ALA A CA 1
ATOM 2356 C C . ALA A 1 297 ? -28.081 0.399 17.099 1.00 85.12 297 ALA A C 1
ATOM 2358 O O . ALA A 1 297 ? -27.351 0.013 16.187 1.00 85.12 297 ALA A O 1
ATOM 2359 N N . LEU A 1 298 ? -27.987 -0.068 18.352 1.00 82.88 298 LEU A N 1
ATOM 2360 C CA . LEU A 1 298 ? -27.032 -1.095 18.799 1.00 82.88 298 LEU A CA 1
ATOM 2361 C C . LEU A 1 298 ? -27.315 -2.478 18.197 1.00 82.88 298 LEU A C 1
ATOM 2363 O O . LEU A 1 298 ? -26.393 -3.185 17.812 1.00 82.88 298 LEU A O 1
ATOM 2367 N N . GLN A 1 299 ? -28.580 -2.862 18.051 1.00 83.19 299 GLN A N 1
ATOM 2368 C CA . GLN A 1 299 ? -28.954 -4.118 17.389 1.00 83.19 299 GLN A CA 1
ATOM 2369 C C . GLN A 1 299 ? -28.648 -4.100 15.882 1.00 83.19 299 GLN A C 1
ATOM 2371 O O . GLN A 1 299 ? -28.435 -5.146 15.279 1.00 83.19 299 GLN A O 1
ATOM 2376 N N . ASN A 1 300 ? -28.579 -2.908 15.277 1.00 82.06 300 ASN A N 1
ATOM 2377 C CA . ASN A 1 300 ? -28.277 -2.697 13.859 1.00 82.06 300 ASN A CA 1
ATOM 2378 C C . ASN A 1 300 ? -26.870 -2.111 13.626 1.00 82.06 300 ASN A C 1
ATOM 2380 O O . ASN A 1 300 ? -26.634 -1.423 12.622 1.00 82.06 300 ASN A O 1
ATOM 2384 N N . ILE A 1 301 ? -25.933 -2.346 14.552 1.00 75.81 301 ILE A N 1
ATOM 2385 C CA . ILE A 1 301 ? -24.610 -1.698 14.549 1.00 75.81 301 ILE A CA 1
ATOM 2386 C C . ILE A 1 301 ? -23.743 -2.079 13.339 1.00 75.81 301 ILE A C 1
ATOM 2388 O O . ILE A 1 301 ? -22.847 -1.326 12.969 1.00 75.81 301 ILE A O 1
ATOM 2392 N N . ASN A 1 302 ? -24.089 -3.174 12.652 1.00 66.56 302 ASN A N 1
ATOM 2393 C CA . ASN A 1 302 ? -23.453 -3.633 11.412 1.00 66.56 302 ASN A CA 1
ATOM 2394 C C . ASN A 1 302 ? -23.563 -2.615 10.256 1.00 66.56 302 ASN A C 1
ATOM 2396 O O . ASN A 1 302 ? -22.846 -2.715 9.265 1.00 66.56 302 ASN A O 1
ATOM 2400 N N . SER A 1 303 ? -24.437 -1.609 10.372 1.00 56.66 303 SER A N 1
ATOM 2401 C CA . SER A 1 303 ? -24.447 -0.442 9.488 1.00 56.66 303 SER A CA 1
ATOM 2402 C C . SER A 1 303 ? -23.517 0.635 10.064 1.00 56.66 303 SER A C 1
ATOM 2404 O O . SER A 1 303 ? -23.921 1.403 10.933 1.00 56.66 303 SER A O 1
ATOM 2406 N N . GLY A 1 304 ? -22.261 0.719 9.604 1.00 69.00 304 GLY A N 1
ATOM 2407 C CA . GLY A 1 304 ? -21.206 1.577 10.196 1.00 69.00 304 GLY A CA 1
ATOM 2408 C C . GLY A 1 304 ? -21.571 3.055 10.461 1.00 69.00 304 GLY A C 1
ATOM 2409 O O . GLY A 1 304 ? -20.934 3.728 11.271 1.00 69.00 304 GLY A O 1
ATOM 2410 N N . LYS A 1 305 ? -22.653 3.560 9.853 1.00 76.94 305 LYS A N 1
ATOM 2411 C CA . LYS A 1 305 ? -23.270 4.859 10.158 1.00 76.94 305 LYS A CA 1
ATOM 2412 C C . LYS A 1 305 ? -23.777 4.974 11.607 1.00 76.94 305 LYS A C 1
ATOM 2414 O O . LYS A 1 305 ? -23.551 6.009 12.232 1.00 76.94 305 LYS A O 1
ATOM 2419 N N . ASN A 1 306 ? -24.430 3.939 12.144 1.00 80.88 306 ASN A N 1
ATOM 2420 C CA . ASN A 1 306 ? -24.954 3.939 13.517 1.00 80.88 306 ASN A CA 1
ATOM 2421 C C . ASN A 1 306 ? -23.823 3.866 14.546 1.00 80.88 306 ASN A C 1
ATOM 2423 O O . ASN A 1 306 ? -23.857 4.589 15.537 1.00 80.88 306 ASN A O 1
ATOM 2427 N N . PHE A 1 307 ? -22.795 3.057 14.272 1.00 81.94 307 PHE A N 1
ATOM 2428 C CA . PHE A 1 307 ? -21.602 2.948 15.112 1.00 81.94 307 PHE A CA 1
ATOM 2429 C C . PHE A 1 307 ? -20.912 4.308 15.297 1.00 81.94 307 PHE A C 1
ATOM 2431 O O . PHE A 1 307 ? -20.710 4.760 16.423 1.00 81.94 307 PHE A O 1
ATOM 2438 N N . LYS A 1 308 ? -20.635 5.019 14.193 1.00 85.25 308 LYS A N 1
ATOM 2439 C CA . LYS A 1 308 ? -19.985 6.339 14.231 1.00 85.25 308 LYS A CA 1
ATOM 2440 C C . LYS A 1 308 ? -20.826 7.383 14.971 1.00 85.25 308 LYS A C 1
ATOM 2442 O O . LYS A 1 308 ? -20.276 8.183 15.723 1.00 85.25 308 LYS A O 1
ATOM 2447 N N . ALA A 1 309 ? -22.144 7.379 14.766 1.00 84.69 309 ALA A N 1
ATOM 2448 C CA . ALA A 1 309 ? -23.047 8.301 15.450 1.00 84.69 309 ALA A CA 1
ATOM 2449 C C . ALA A 1 309 ? -23.092 8.040 16.966 1.00 84.69 309 ALA A C 1
ATOM 2451 O O . ALA A 1 309 ? -22.964 8.985 17.741 1.00 84.69 309 ALA A O 1
ATOM 2452 N N . LEU A 1 310 ? -23.215 6.775 17.386 1.00 88.25 310 LEU A N 1
ATOM 2453 C CA . LEU A 1 310 ? -23.224 6.389 18.801 1.00 88.25 310 LEU A CA 1
ATOM 2454 C C . LEU A 1 310 ? -21.908 6.751 19.497 1.00 88.25 310 LEU A C 1
ATOM 2456 O O . LEU A 1 310 ? -21.948 7.383 20.549 1.00 88.25 310 LEU A O 1
ATOM 2460 N N . GLY A 1 311 ? -20.762 6.437 18.883 1.00 87.12 311 GLY A N 1
ATOM 2461 C CA . GLY A 1 311 ? -19.449 6.783 19.435 1.00 87.12 311 GLY A CA 1
ATOM 2462 C C . GLY A 1 311 ? -19.270 8.293 19.611 1.00 87.12 311 GLY A C 1
ATOM 2463 O O . GLY A 1 311 ? -18.874 8.754 20.677 1.00 87.12 311 GLY A O 1
ATOM 2464 N N . GLN A 1 312 ? -19.659 9.091 18.609 1.00 87.81 312 GLN A N 1
ATOM 2465 C CA . GLN A 1 312 ? -19.602 10.554 18.714 1.00 87.81 312 GLN A CA 1
ATOM 2466 C C . GLN A 1 312 ? -20.512 11.104 19.815 1.00 87.81 312 GLN A C 1
ATOM 2468 O O . GLN A 1 312 ? -20.110 12.023 20.524 1.00 87.81 312 GLN A O 1
ATOM 2473 N N . VAL A 1 313 ? -21.722 10.558 19.973 1.00 89.69 313 VAL A N 1
ATOM 2474 C CA . VAL A 1 313 ? -22.621 10.973 21.056 1.00 89.69 313 VAL A CA 1
ATOM 2475 C C . VAL A 1 313 ? -22.014 10.636 22.411 1.00 89.69 313 VAL A C 1
ATOM 2477 O O . VAL A 1 313 ? -21.971 11.513 23.260 1.00 89.69 313 VAL A O 1
ATOM 2480 N N . MET A 1 314 ? -21.493 9.424 22.603 1.00 90.00 314 MET A N 1
ATOM 2481 C CA . MET A 1 314 ? -20.879 9.002 23.867 1.00 90.00 314 MET A CA 1
ATOM 2482 C C . MET A 1 314 ? -19.690 9.892 24.271 1.00 90.00 314 MET A C 1
ATOM 2484 O O . MET A 1 314 ? -19.642 10.364 25.406 1.00 90.00 314 MET A O 1
ATOM 2488 N N . VAL A 1 315 ? -18.782 10.208 23.339 1.00 87.56 315 VAL A N 1
ATOM 2489 C CA . VAL A 1 315 ? -17.646 11.123 23.588 1.00 87.56 315 VAL A CA 1
ATOM 2490 C C . VAL A 1 315 ? -18.125 12.522 23.992 1.00 87.56 315 VAL A C 1
ATOM 2492 O O . VAL A 1 315 ? -17.617 13.118 24.944 1.00 87.56 315 VAL A O 1
ATOM 2495 N N . LEU A 1 316 ? -19.135 13.048 23.296 1.00 86.88 316 LEU A N 1
ATOM 2496 C CA . LEU A 1 316 ? -19.702 14.365 23.592 1.00 86.88 316 LEU A CA 1
ATOM 2497 C C . LEU A 1 316 ? -20.491 14.375 24.913 1.00 86.88 316 LEU A C 1
ATOM 2499 O O . LEU A 1 316 ? -20.414 15.351 25.658 1.00 86.88 316 LEU A O 1
ATOM 2503 N N . GLU A 1 317 ? -21.200 13.292 25.249 1.00 89.06 317 GLU A N 1
ATOM 2504 C CA . GLU A 1 317 ? -21.876 13.124 26.543 1.00 89.06 317 GLU A CA 1
ATOM 2505 C C . GLU A 1 317 ? -20.879 13.064 27.702 1.00 89.06 317 GLU A C 1
ATOM 2507 O O . GLU A 1 317 ? -21.159 13.621 28.762 1.00 89.06 317 GLU A O 1
ATOM 2512 N N . ARG A 1 318 ? -19.699 12.463 27.515 1.00 87.12 318 ARG A N 1
ATOM 2513 C CA . ARG A 1 318 ? -18.621 12.514 28.513 1.00 87.12 318 ARG A CA 1
ATOM 2514 C C . ARG A 1 318 ? -18.134 13.944 28.743 1.00 87.12 318 ARG A C 1
ATOM 2516 O O . ARG A 1 318 ? -17.957 14.349 29.890 1.00 87.12 318 ARG A O 1
ATOM 2523 N N . LYS A 1 319 ? -17.915 14.709 27.666 1.00 86.19 319 LYS A N 1
ATOM 2524 C CA . LYS A 1 319 ? -17.368 16.079 27.733 1.00 86.19 319 LYS A CA 1
ATOM 2525 C C . LYS A 1 319 ? -18.367 17.086 28.317 1.00 86.19 319 LYS A C 1
ATOM 2527 O O . LYS A 1 319 ? -17.960 17.996 29.036 1.00 86.19 319 LYS A O 1
ATOM 2532 N N . TYR A 1 320 ? -19.662 16.924 28.035 1.00 87.31 320 TYR A N 1
ATOM 2533 C CA . TYR A 1 320 ? -20.692 17.926 28.354 1.00 87.31 320 TYR A CA 1
ATOM 2534 C C . TYR A 1 320 ? -21.820 17.454 29.272 1.00 87.31 320 TYR A C 1
ATOM 2536 O O . TYR A 1 320 ? -22.662 18.262 29.670 1.00 87.31 320 TYR A O 1
ATOM 2544 N N . GLY A 1 321 ? -21.836 16.176 29.633 1.00 84.31 321 GLY A N 1
ATOM 2545 C CA . GLY A 1 321 ? -22.959 15.534 30.301 1.00 84.31 321 GLY A CA 1
ATOM 2546 C C . GLY A 1 321 ? -24.034 15.058 29.318 1.00 84.31 321 GLY A C 1
ATOM 2547 O O . GLY A 1 321 ? -24.153 15.527 28.183 1.00 84.31 321 GLY A O 1
ATOM 2548 N N . ALA A 1 322 ? -24.853 14.106 29.766 1.00 81.56 322 ALA A N 1
ATOM 2549 C CA . ALA A 1 322 ? -25.953 13.573 28.972 1.00 81.56 322 ALA A CA 1
ATOM 2550 C C . ALA A 1 322 ? -27.131 14.564 28.902 1.00 81.56 322 ALA A C 1
ATOM 2552 O O . ALA A 1 322 ? -27.703 14.947 29.921 1.00 81.56 322 ALA A O 1
ATOM 2553 N N . MET A 1 323 ? -27.566 14.925 27.692 1.00 71.94 323 MET A N 1
ATOM 2554 C CA . MET A 1 323 ? -28.799 15.691 27.452 1.00 71.94 323 MET A CA 1
ATOM 2555 C C . MET A 1 323 ? -30.039 14.775 27.395 1.00 71.94 323 MET A C 1
ATOM 2557 O O . MET A 1 323 ? -30.709 14.674 26.366 1.00 71.94 323 MET A O 1
ATOM 2561 N N . GLY A 1 324 ? -30.339 14.059 28.481 1.00 79.88 324 GLY A N 1
ATOM 2562 C CA . GLY A 1 324 ? -31.472 13.126 28.564 1.00 79.88 324 GLY A CA 1
ATOM 2563 C C . GLY A 1 324 ? -31.036 11.689 28.850 1.00 79.88 324 GLY A C 1
ATOM 2564 O O . GLY A 1 324 ? -30.307 11.449 29.806 1.00 79.88 324 GLY A O 1
ATOM 2565 N N . VAL A 1 325 ? -31.505 10.718 28.054 1.00 79.94 325 VAL A N 1
ATOM 2566 C CA . VAL A 1 325 ? -31.134 9.297 28.216 1.00 79.94 325 VAL A CA 1
ATOM 2567 C C . VAL A 1 325 ? -29.654 9.113 27.904 1.00 79.94 325 VAL A C 1
ATOM 2569 O O . VAL A 1 325 ? -29.263 9.294 26.755 1.00 79.94 325 VAL A O 1
ATOM 2572 N N . SER A 1 326 ? -28.866 8.728 28.903 1.00 88.25 326 SER A N 1
ATOM 2573 C CA . SER A 1 326 ? -27.448 8.399 28.744 1.00 88.25 326 SER A CA 1
ATOM 2574 C C . SER A 1 326 ? -27.271 7.240 27.762 1.00 88.25 326 SER A C 1
ATOM 2576 O O . SER A 1 326 ? -27.772 6.125 27.982 1.00 88.25 326 SER A O 1
ATOM 2578 N N . VAL A 1 327 ? -26.573 7.508 26.655 1.00 89.06 327 VAL A N 1
ATOM 2579 C CA . VAL A 1 327 ? -26.247 6.479 25.662 1.00 89.06 327 VAL A CA 1
ATOM 2580 C C . VAL A 1 327 ? -25.291 5.476 26.290 1.00 89.06 327 VAL A C 1
ATOM 2582 O O . VAL A 1 327 ? -25.524 4.275 26.174 1.00 89.06 327 VAL A O 1
ATOM 2585 N N . THR A 1 328 ? -24.302 5.952 27.050 1.00 89.31 328 THR A N 1
ATOM 2586 C CA . THR A 1 328 ? -23.354 5.104 27.783 1.00 89.31 328 THR A CA 1
ATOM 2587 C C . THR A 1 328 ? -24.060 4.142 28.738 1.00 89.31 328 THR A C 1
ATOM 2589 O O . THR A 1 328 ? -23.779 2.946 28.707 1.00 89.31 328 THR A O 1
ATOM 2592 N N . ASP A 1 329 ? -25.041 4.601 29.524 1.00 89.50 329 ASP A N 1
ATOM 2593 C CA . ASP A 1 329 ? -25.770 3.714 30.447 1.00 89.50 329 ASP A CA 1
ATOM 2594 C C . ASP A 1 329 ? -26.591 2.658 29.689 1.00 89.50 329 ASP A C 1
ATOM 2596 O O . ASP A 1 329 ? -26.689 1.507 30.120 1.00 89.50 329 ASP A O 1
ATOM 2600 N N . THR A 1 330 ? -27.144 3.020 28.527 1.00 89.81 330 THR A N 1
ATOM 2601 C CA . THR A 1 330 ? -27.891 2.084 27.673 1.00 89.81 330 THR A CA 1
ATOM 2602 C C . THR A 1 330 ? -26.967 1.043 27.035 1.00 89.81 330 THR A C 1
ATOM 2604 O O . THR A 1 330 ? -27.319 -0.136 26.979 1.00 89.81 330 THR A O 1
ATOM 2607 N N . VAL A 1 331 ? -25.774 1.455 26.597 1.00 91.19 331 VAL A N 1
ATOM 2608 C CA . VAL A 1 331 ? -24.729 0.568 26.064 1.00 91.19 331 VAL A CA 1
ATOM 2609 C C . VAL A 1 331 ? -24.261 -0.418 27.134 1.00 91.19 331 VAL A C 1
ATOM 2611 O O . VAL A 1 331 ? -24.235 -1.620 26.881 1.00 91.19 331 VAL A O 1
ATOM 2614 N N . LEU A 1 332 ? -23.971 0.059 28.349 1.00 91.56 332 LEU A N 1
ATOM 2615 C CA . LEU A 1 332 ? -23.567 -0.786 29.478 1.00 91.56 332 LEU A CA 1
ATOM 2616 C C . LEU A 1 332 ? -24.671 -1.766 29.895 1.00 91.56 332 LEU A C 1
ATOM 2618 O O . LEU A 1 332 ? -24.400 -2.939 30.159 1.00 91.56 332 LEU A O 1
ATOM 2622 N N . TYR A 1 333 ? -25.926 -1.310 29.921 1.00 91.19 333 TYR A N 1
ATOM 2623 C CA . TYR A 1 333 ? -27.077 -2.182 30.153 1.00 91.19 333 TYR A CA 1
ATOM 2624 C C . TYR A 1 333 ? -27.174 -3.279 29.087 1.00 91.19 333 TYR A C 1
ATOM 2626 O O . TYR A 1 333 ? -27.376 -4.449 29.422 1.00 91.19 333 TYR A O 1
ATOM 2634 N N . TYR A 1 334 ? -27.006 -2.919 27.812 1.00 89.62 334 TYR A N 1
ATOM 2635 C CA . TYR A 1 334 ? -27.084 -3.878 26.718 1.00 89.62 334 TYR A CA 1
ATOM 2636 C C . TYR A 1 334 ? -25.942 -4.895 26.768 1.00 89.62 334 TYR A C 1
ATOM 2638 O O . TYR A 1 334 ? -26.217 -6.087 26.663 1.00 89.62 334 TYR A O 1
ATOM 2646 N N . LEU A 1 335 ? -24.707 -4.459 27.046 1.00 90.56 335 LEU A N 1
ATOM 2647 C CA . LEU A 1 335 ? -23.548 -5.344 27.204 1.00 90.56 335 LEU A CA 1
ATOM 2648 C C . LEU A 1 335 ? -23.787 -6.431 28.259 1.00 90.56 335 LEU A C 1
ATOM 2650 O O . LEU A 1 335 ? -23.477 -7.596 28.032 1.00 90.56 335 LEU A O 1
ATOM 2654 N N . ARG A 1 336 ? -24.392 -6.073 29.398 1.00 89.25 336 ARG A N 1
ATOM 2655 C CA . ARG A 1 336 ? -24.731 -7.040 30.457 1.00 89.25 336 ARG A CA 1
ATOM 2656 C C . ARG A 1 336 ? -25.807 -8.037 30.028 1.00 89.25 336 ARG A C 1
ATOM 2658 O O . ARG A 1 336 ? -25.838 -9.150 30.548 1.00 89.25 336 ARG A O 1
ATOM 2665 N N . LYS A 1 337 ? -26.685 -7.647 29.101 1.00 88.88 337 LYS A N 1
ATOM 2666 C CA . LYS A 1 337 ? -27.792 -8.472 28.606 1.00 88.88 337 LYS A CA 1
ATOM 2667 C C . LYS A 1 337 ? -27.342 -9.503 27.565 1.00 88.88 337 LYS A C 1
ATOM 2669 O O . LYS A 1 337 ? -27.899 -10.598 27.547 1.00 88.88 337 LYS A O 1
ATOM 2674 N N . ILE A 1 338 ? -26.367 -9.172 26.716 1.00 86.25 338 ILE A N 1
ATOM 2675 C CA . ILE A 1 338 ? -25.905 -10.049 25.628 1.00 86.25 338 ILE A CA 1
ATOM 2676 C C . ILE A 1 338 ? -24.787 -10.999 26.085 1.00 86.25 338 ILE A C 1
ATOM 2678 O O . ILE A 1 338 ? -23.602 -10.677 26.055 1.00 86.25 338 ILE A O 1
ATOM 2682 N N . GLN A 1 339 ? -25.164 -12.202 26.523 1.00 78.56 339 GLN A N 1
ATOM 2683 C CA . GLN A 1 339 ? -24.225 -13.207 27.052 1.00 78.56 339 GLN A CA 1
ATOM 2684 C C . GLN A 1 339 ? -24.003 -14.411 26.113 1.00 78.56 339 GLN A C 1
ATOM 2686 O O . GLN A 1 339 ? -23.130 -15.225 26.387 1.00 78.56 339 GLN A O 1
ATOM 2691 N N . SER A 1 340 ? -24.756 -14.536 25.010 1.00 79.12 340 SER A N 1
ATOM 2692 C CA . SER A 1 340 ? -24.643 -15.666 24.065 1.00 79.12 340 SER A CA 1
ATOM 2693 C C . SER A 1 340 ? -23.380 -15.570 23.200 1.00 79.12 340 SER A C 1
ATOM 2695 O O . SER A 1 340 ? -22.950 -14.464 22.876 1.00 79.12 340 SER A O 1
ATOM 2697 N N . GLU A 1 341 ? -22.791 -16.690 22.768 1.00 72.56 341 GLU A N 1
ATOM 2698 C CA . GLU A 1 341 ? -21.710 -16.672 21.763 1.00 72.56 341 GLU A CA 1
ATOM 2699 C C . GLU A 1 341 ? -22.163 -16.072 20.421 1.00 72.56 341 GLU A C 1
ATOM 2701 O O . GLU A 1 341 ? -21.377 -15.405 19.751 1.00 72.56 341 GLU A O 1
ATOM 2706 N N . GLU A 1 342 ? -23.444 -16.213 20.066 1.00 77.31 342 GLU A N 1
ATOM 2707 C CA . GLU A 1 342 ? -24.020 -15.658 18.829 1.00 77.31 342 GLU A CA 1
ATOM 2708 C C . GLU A 1 342 ? -23.966 -14.115 18.773 1.00 77.31 342 GLU A C 1
ATOM 2710 O O . GLU A 1 342 ? -24.015 -13.528 17.693 1.00 77.31 342 GLU A O 1
ATOM 2715 N N . ASP A 1 343 ? -23.800 -13.448 19.922 1.00 83.94 343 ASP A N 1
ATOM 2716 C CA . ASP A 1 343 ? -23.752 -11.986 20.036 1.00 83.94 343 ASP A CA 1
ATOM 2717 C C . ASP A 1 343 ? -22.324 -11.408 19.956 1.00 83.94 343 ASP A C 1
ATOM 2719 O O . ASP A 1 343 ? -22.130 -10.203 20.157 1.00 83.94 343 ASP A O 1
ATOM 2723 N N . MET A 1 344 ? -21.303 -12.228 19.678 1.00 85.88 344 MET A N 1
ATOM 2724 C CA . MET A 1 344 ? -19.898 -11.814 19.787 1.00 85.88 344 MET A CA 1
ATOM 2725 C C . MET A 1 344 ? -19.561 -10.582 18.930 1.00 85.88 344 MET A C 1
ATOM 2727 O O . MET A 1 344 ? -18.930 -9.644 19.413 1.00 85.88 344 MET A O 1
ATOM 2731 N N . THR A 1 345 ? -20.056 -10.503 17.690 1.00 85.25 345 THR A N 1
ATOM 2732 C CA . THR A 1 345 ? -19.858 -9.327 16.819 1.00 85.25 345 THR A CA 1
ATOM 2733 C C . THR A 1 345 ? -20.412 -8.040 17.440 1.00 85.25 345 THR A C 1
ATOM 2735 O O . THR A 1 345 ? -19.797 -6.979 17.335 1.00 85.25 345 THR A O 1
ATOM 2738 N N . GLN A 1 346 ? -21.557 -8.125 18.124 1.00 86.88 346 GLN A N 1
ATOM 2739 C CA . GLN A 1 346 ? -22.161 -6.976 18.799 1.00 86.88 346 GLN A CA 1
ATOM 2740 C C . GLN A 1 346 ? -21.345 -6.578 20.031 1.00 86.88 346 GLN A C 1
ATOM 2742 O O . GLN A 1 346 ? -21.128 -5.387 20.252 1.00 86.88 346 GLN A O 1
ATOM 2747 N N . ARG A 1 347 ? -20.844 -7.554 20.803 1.00 89.88 347 ARG A N 1
ATOM 2748 C CA . ARG A 1 347 ? -19.961 -7.293 21.950 1.00 89.88 347 ARG A CA 1
ATOM 2749 C C . ARG A 1 347 ? -18.669 -6.600 21.534 1.00 89.88 347 ARG A C 1
ATOM 2751 O O . ARG A 1 347 ? -18.332 -5.585 22.134 1.00 89.88 347 ARG A O 1
ATOM 2758 N N . VAL A 1 348 ? -18.009 -7.067 20.471 1.00 89.44 348 VAL A N 1
ATOM 2759 C CA . VAL A 1 348 ? -16.790 -6.430 19.935 1.00 89.44 348 VAL A CA 1
ATOM 2760 C C . VAL A 1 348 ? -17.045 -4.967 19.578 1.00 89.44 348 VAL A C 1
ATOM 2762 O O . VAL A 1 348 ? -16.294 -4.090 20.000 1.00 89.44 348 VAL A O 1
ATOM 2765 N N . ALA A 1 349 ? -18.148 -4.679 18.881 1.00 88.50 349 ALA A N 1
ATOM 2766 C CA . ALA A 1 349 ? -18.514 -3.304 18.555 1.00 88.50 349 ALA A CA 1
ATOM 2767 C C . ALA A 1 349 ? -18.778 -2.463 19.820 1.00 88.50 349 ALA A C 1
ATOM 2769 O O . ALA A 1 349 ? -18.362 -1.307 19.903 1.00 88.50 349 ALA A O 1
ATOM 2770 N N . ILE A 1 350 ? -19.418 -3.033 20.842 1.00 92.00 350 ILE A N 1
ATOM 2771 C CA . ILE A 1 350 ? -19.615 -2.342 22.120 1.00 92.00 350 ILE A CA 1
ATOM 2772 C C . ILE A 1 350 ? -18.281 -2.062 22.821 1.00 92.00 350 ILE A C 1
ATOM 2774 O O . ILE A 1 350 ? -18.108 -0.958 23.333 1.00 92.00 350 ILE A O 1
ATOM 2778 N N . TYR A 1 351 ? -17.322 -2.992 22.819 1.00 93.50 351 TYR A N 1
ATOM 2779 C CA . TYR A 1 351 ? -16.001 -2.743 23.405 1.00 93.50 351 TYR A CA 1
ATOM 2780 C C . TYR A 1 351 ? -15.290 -1.577 22.722 1.00 93.50 351 TYR A C 1
ATOM 2782 O O . TYR A 1 351 ? -14.758 -0.703 23.405 1.00 93.50 351 TYR A O 1
ATOM 2790 N N . SER A 1 352 ? -15.357 -1.499 21.391 1.00 90.75 352 SER A N 1
ATOM 2791 C CA . SER A 1 352 ? -14.816 -0.361 20.642 1.00 90.75 352 SER A CA 1
ATOM 2792 C C . SER A 1 352 ? -15.520 0.959 20.985 1.00 90.75 352 SER A C 1
ATOM 2794 O O . SER A 1 352 ? -14.852 1.982 21.129 1.00 90.75 352 SER A O 1
ATOM 2796 N N . LEU A 1 353 ? -16.848 0.955 21.170 1.00 91.44 353 LEU A N 1
ATOM 2797 C CA . LEU A 1 353 ? -17.584 2.144 21.622 1.00 91.44 353 LEU A CA 1
ATOM 2798 C C . LEU A 1 353 ? -17.147 2.588 23.025 1.00 91.44 353 LEU A C 1
ATOM 2800 O O . LEU A 1 353 ? -16.886 3.772 23.234 1.00 91.44 353 LEU A O 1
ATOM 2804 N N . LEU A 1 354 ? -17.039 1.650 23.969 1.00 93.12 354 LEU A N 1
ATOM 2805 C CA . LEU A 1 354 ? -16.613 1.925 25.345 1.00 93.12 354 LEU A CA 1
ATOM 2806 C C . LEU A 1 354 ? -15.179 2.460 25.401 1.00 93.12 354 LEU A C 1
ATOM 2808 O O . LEU A 1 354 ? -14.919 3.427 26.112 1.00 93.12 354 LEU A O 1
ATOM 2812 N N . SER A 1 355 ? -14.276 1.891 24.603 1.00 91.62 355 SER A N 1
ATOM 2813 C CA . SER A 1 355 ? -12.907 2.388 24.469 1.00 91.62 355 SER A CA 1
ATOM 2814 C C . SER A 1 355 ? -12.861 3.826 23.945 1.00 91.62 355 SER A C 1
ATOM 2816 O O . SER A 1 355 ? -12.194 4.680 24.526 1.00 91.62 355 SER A O 1
ATOM 2818 N N . SER A 1 356 ? -13.642 4.126 22.898 1.00 87.50 356 SER A N 1
ATOM 2819 C CA . SER A 1 356 ? -13.710 5.482 22.341 1.00 87.50 356 SER A CA 1
ATOM 2820 C C . SER A 1 356 ? -14.282 6.508 23.323 1.00 87.50 356 SER A C 1
ATOM 2822 O O . SER A 1 356 ? -13.891 7.672 23.296 1.00 87.50 356 SER A O 1
ATOM 2824 N N . GLU A 1 357 ? -15.197 6.088 24.202 1.00 89.56 357 GLU A N 1
ATOM 2825 C CA . GLU A 1 357 ? -15.781 6.946 25.231 1.00 89.56 357 GLU A CA 1
ATOM 2826 C C . GLU A 1 357 ? -14.780 7.219 26.361 1.00 89.56 357 GLU A C 1
ATOM 2828 O O . GLU A 1 357 ? -14.591 8.377 26.746 1.00 89.56 357 GLU A O 1
ATOM 2833 N N . GLY A 1 358 ? -14.093 6.180 26.846 1.00 86.12 358 GLY A N 1
ATOM 2834 C CA . GLY A 1 358 ? -12.935 6.285 27.737 1.00 86.12 358 GLY A CA 1
ATOM 2835 C C . GLY A 1 358 ? -13.209 6.900 29.114 1.00 86.12 358 GLY A C 1
ATOM 2836 O O . GLY A 1 358 ? -12.298 7.454 29.729 1.00 86.12 358 GLY A O 1
ATOM 2837 N N . SER A 1 359 ? -14.451 6.893 29.607 1.00 88.44 359 SER A N 1
ATOM 2838 C CA . SER A 1 359 ? -14.728 7.242 31.005 1.00 88.44 359 SER A CA 1
ATOM 2839 C C . SER A 1 359 ? -14.314 6.116 31.942 1.00 88.44 359 SER A C 1
ATOM 2841 O O . SER A 1 359 ? -14.320 4.943 31.579 1.00 88.44 359 SER A O 1
ATOM 2843 N N . THR A 1 360 ? -14.099 6.451 33.215 1.00 88.56 360 THR A N 1
ATOM 2844 C CA . THR A 1 360 ? -13.854 5.461 34.276 1.00 88.56 360 THR A CA 1
ATOM 2845 C C . THR A 1 360 ? -14.947 4.386 34.343 1.00 88.56 360 THR A C 1
ATOM 2847 O O . THR A 1 360 ? -14.668 3.247 34.694 1.00 88.56 360 THR A O 1
ATOM 2850 N N . ARG A 1 361 ? -16.201 4.706 33.984 1.00 88.88 361 ARG A N 1
ATOM 2851 C CA . ARG A 1 361 ? -17.282 3.706 33.941 1.00 88.88 361 ARG A CA 1
ATOM 2852 C C . ARG A 1 361 ? -17.108 2.724 32.787 1.00 88.88 361 ARG A C 1
ATOM 2854 O O . ARG A 1 361 ? -17.323 1.532 32.986 1.00 88.88 361 ARG A O 1
ATOM 2861 N N . ALA A 1 362 ? -16.754 3.218 31.603 1.00 91.44 362 ALA A N 1
ATOM 2862 C CA . ALA A 1 362 ? -16.495 2.375 30.443 1.00 91.44 362 ALA A CA 1
ATOM 2863 C C . ALA A 1 362 ? -15.250 1.507 30.653 1.00 91.44 362 ALA A C 1
ATOM 2865 O O . ALA A 1 362 ? -15.304 0.307 30.398 1.00 91.44 362 ALA A O 1
ATOM 2866 N N . GLU A 1 363 ? -14.180 2.083 31.204 1.00 91.88 363 GLU A N 1
ATOM 2867 C CA . GLU A 1 363 ? -12.974 1.348 31.587 1.00 91.88 363 GLU A CA 1
ATOM 2868 C C . GLU A 1 363 ? -13.285 0.233 32.588 1.00 91.88 363 GLU A C 1
ATOM 2870 O O . GLU A 1 363 ? -12.949 -0.920 32.336 1.00 91.88 363 GLU A O 1
ATOM 2875 N N . ASN A 1 364 ? -14.004 0.536 33.675 1.00 90.69 364 ASN A N 1
ATOM 2876 C CA . ASN A 1 364 ? -14.387 -0.477 34.659 1.00 90.69 364 ASN A CA 1
ATOM 2877 C C . ASN A 1 364 ? -15.226 -1.595 34.031 1.00 90.69 364 ASN A C 1
ATOM 2879 O O . ASN A 1 364 ? -15.020 -2.755 34.357 1.00 90.69 364 ASN A O 1
ATOM 2883 N N . ALA A 1 365 ? -16.134 -1.277 33.105 1.00 92.12 365 ALA A N 1
ATOM 2884 C CA . ALA A 1 365 ? -16.931 -2.293 32.421 1.00 92.12 365 ALA A CA 1
ATOM 2885 C C . ALA A 1 365 ? -16.088 -3.201 31.507 1.00 92.12 365 ALA A C 1
ATOM 2887 O O . ALA A 1 365 ? -16.356 -4.401 31.424 1.00 92.12 365 ALA A O 1
ATOM 2888 N N . LEU A 1 366 ? -15.072 -2.645 30.837 1.00 93.50 366 LEU A N 1
ATOM 2889 C CA . LEU A 1 366 ? -14.107 -3.427 30.060 1.00 93.50 366 LEU A CA 1
ATOM 2890 C C . LEU A 1 366 ? -13.276 -4.333 30.979 1.00 93.50 366 LEU A C 1
ATOM 2892 O O . LEU A 1 366 ? -13.147 -5.521 30.692 1.00 93.50 366 LEU A O 1
ATOM 2896 N N . MET A 1 367 ? -12.783 -3.808 32.104 1.00 91.75 367 MET A N 1
ATOM 2897 C CA . MET A 1 367 ? -11.980 -4.568 33.070 1.00 91.75 367 MET A CA 1
ATOM 2898 C C . MET A 1 367 ? -12.786 -5.658 33.786 1.00 91.75 367 MET A C 1
ATOM 2900 O O . MET A 1 367 ? -12.330 -6.794 33.868 1.00 91.75 367 MET A O 1
ATOM 2904 N N . GLU A 1 368 ? -14.004 -5.353 34.244 1.00 90.94 368 GLU A N 1
ATOM 2905 C CA . GLU A 1 368 ? -14.926 -6.332 34.839 1.00 90.94 368 GLU A CA 1
ATOM 2906 C C . GLU A 1 368 ? -15.187 -7.497 33.883 1.00 90.94 368 GLU A C 1
ATOM 2908 O O . GLU A 1 368 ? -15.266 -8.648 34.312 1.00 90.94 368 GLU A O 1
ATOM 2913 N N . ARG A 1 369 ? -15.311 -7.211 32.579 1.00 91.12 369 ARG A N 1
ATOM 2914 C CA . ARG A 1 369 ? -15.480 -8.263 31.582 1.00 91.12 369 ARG A CA 1
ATOM 2915 C C . ARG A 1 369 ? -14.183 -9.034 31.362 1.00 91.12 369 ARG A C 1
ATOM 2917 O O . ARG A 1 369 ? -14.238 -10.256 31.376 1.00 91.12 369 ARG A O 1
ATOM 2924 N N . LEU A 1 370 ? -13.047 -8.357 31.196 1.00 91.19 370 LEU A N 1
ATOM 2925 C CA . LEU A 1 370 ? -11.746 -8.999 30.972 1.00 91.19 370 LEU A CA 1
ATOM 2926 C C . LEU A 1 370 ? -11.386 -9.996 32.083 1.00 91.19 370 LEU A C 1
ATOM 2928 O O . LEU A 1 370 ? -10.893 -11.083 31.795 1.00 91.19 370 LEU A O 1
ATOM 2932 N N . LEU A 1 371 ? -11.655 -9.626 33.337 1.00 88.44 371 LEU A N 1
ATOM 2933 C CA . LEU A 1 371 ? -11.343 -10.424 34.526 1.00 88.44 371 LEU A CA 1
ATOM 2934 C C . LEU A 1 371 ? -12.402 -11.498 34.845 1.00 88.44 371 LEU A C 1
ATOM 2936 O O . LEU A 1 371 ? -12.257 -12.232 35.821 1.00 88.44 371 LEU A O 1
ATOM 2940 N N . GLY A 1 372 ? -13.481 -11.594 34.063 1.00 86.12 372 GLY A N 1
ATOM 2941 C CA . GLY A 1 372 ? -14.550 -12.564 34.292 1.00 86.12 372 GLY A CA 1
ATOM 2942 C C . GLY A 1 372 ? -14.154 -14.000 33.923 1.00 86.12 372 GLY A C 1
ATOM 2943 O O . GLY A 1 372 ? -13.599 -14.246 32.856 1.00 86.12 372 GLY A O 1
ATOM 2944 N N . GLU A 1 373 ? -14.525 -14.977 34.759 1.00 73.62 373 GLU A N 1
ATOM 2945 C CA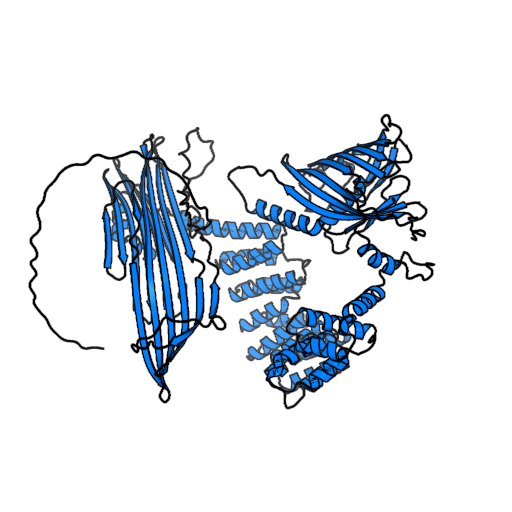 . GLU A 1 373 ? -14.171 -16.401 34.578 1.00 73.62 373 GLU A CA 1
ATOM 2946 C C . GLU A 1 373 ? -14.755 -17.052 33.303 1.00 73.62 373 GLU A C 1
ATOM 2948 O O . GLU A 1 373 ? -14.246 -18.069 32.842 1.00 73.62 373 GLU A O 1
ATOM 2953 N N . ALA A 1 374 ? -15.811 -16.478 32.714 1.00 78.31 374 ALA A N 1
ATOM 2954 C CA . ALA A 1 374 ? -16.568 -17.061 31.598 1.00 78.31 374 ALA A CA 1
ATOM 2955 C C . ALA A 1 374 ? -16.262 -16.437 30.217 1.00 78.31 374 ALA A C 1
ATOM 2957 O O . ALA A 1 374 ? -17.106 -16.487 29.321 1.00 78.31 374 ALA A O 1
ATOM 2958 N N . VAL A 1 375 ? -15.097 -15.803 30.039 1.00 83.06 375 VAL A N 1
ATOM 2959 C CA . VAL A 1 375 ? -14.735 -15.110 28.789 1.00 83.06 375 VAL A CA 1
ATOM 2960 C C . VAL A 1 375 ? -13.809 -15.969 27.928 1.00 83.06 375 VAL A C 1
ATOM 2962 O O . VAL A 1 375 ? -12.759 -16.414 28.387 1.00 83.06 375 VAL A O 1
ATOM 2965 N N . SER A 1 376 ? -14.199 -16.195 26.669 1.00 86.50 376 SER A N 1
ATOM 2966 C CA . SER A 1 376 ? -13.385 -16.926 25.688 1.00 86.50 376 SER A CA 1
ATOM 2967 C C . SER A 1 376 ? -12.096 -16.168 25.347 1.00 86.50 376 SER A C 1
ATOM 2969 O O . SER A 1 376 ? -12.051 -14.942 25.431 1.00 86.50 376 SER A O 1
ATOM 2971 N N . GLU A 1 377 ? -11.049 -16.869 24.905 1.00 84.25 377 GLU A N 1
ATOM 2972 C CA . GLU A 1 377 ? -9.772 -16.229 24.539 1.00 84.25 377 GLU A CA 1
ATOM 2973 C C . GLU A 1 377 ? -9.924 -15.185 23.422 1.00 84.25 377 GLU A C 1
ATOM 2975 O O . GLU A 1 377 ? -9.347 -14.101 23.497 1.00 84.25 377 GLU A O 1
ATOM 2980 N N . LEU A 1 378 ? -10.779 -15.450 22.430 1.00 85.12 378 LEU A N 1
ATOM 2981 C CA . LEU A 1 378 ? -11.085 -14.494 21.361 1.00 85.12 378 LEU A CA 1
ATOM 2982 C C . LEU A 1 378 ? -11.740 -13.211 21.905 1.00 85.12 378 LEU A C 1
ATOM 2984 O O . LEU A 1 378 ? -11.469 -12.099 21.439 1.00 85.12 378 LEU A O 1
ATOM 2988 N N . GLU A 1 379 ? -12.613 -13.351 22.903 1.00 89.19 379 GLU A N 1
ATOM 2989 C CA . GLU A 1 379 ? -13.263 -12.217 23.552 1.00 89.19 379 GLU A CA 1
ATOM 2990 C C . GLU A 1 379 ? -12.288 -11.444 24.442 1.00 89.19 379 GLU A C 1
ATOM 2992 O O . GLU A 1 379 ? -12.267 -10.214 24.368 1.00 89.19 379 GLU A O 1
ATOM 2997 N N . LYS A 1 380 ? -11.396 -12.129 25.170 1.00 88.81 380 LYS A N 1
ATOM 2998 C CA . LYS A 1 380 ? -10.293 -11.485 25.902 1.00 88.81 380 LYS A CA 1
ATOM 2999 C C . LYS A 1 380 ? -9.410 -10.660 24.970 1.00 88.81 380 LYS A C 1
ATOM 3001 O O . LYS A 1 380 ? -9.168 -9.493 25.261 1.00 88.81 380 LYS A O 1
ATOM 3006 N N . GLN A 1 381 ? -8.993 -11.211 23.828 1.00 88.19 381 GLN A N 1
ATOM 3007 C CA . GLN A 1 381 ? -8.198 -10.485 22.828 1.00 88.19 381 GLN A CA 1
ATOM 3008 C C . GLN A 1 381 ? -8.925 -9.238 22.311 1.00 88.19 381 GLN A C 1
ATOM 3010 O O . GLN A 1 381 ? -8.326 -8.169 22.201 1.00 88.19 381 GLN A O 1
ATOM 3015 N N . SER A 1 382 ? -10.231 -9.345 22.054 1.00 90.19 382 SER A N 1
ATOM 3016 C CA . SER A 1 382 ? -11.053 -8.213 21.607 1.00 90.19 382 SER A CA 1
ATOM 3017 C C . SER A 1 382 ? -11.151 -7.108 22.664 1.00 90.19 382 SER A C 1
ATOM 3019 O O . SER A 1 382 ? -11.105 -5.923 22.331 1.00 90.19 382 SER A O 1
ATOM 3021 N N . ILE A 1 383 ? -11.265 -7.482 23.941 1.00 92.31 383 ILE A N 1
ATOM 3022 C CA . ILE A 1 383 ? -11.300 -6.534 25.061 1.00 92.31 383 ILE A CA 1
ATOM 3023 C C . ILE A 1 383 ? -9.926 -5.890 25.264 1.00 92.31 383 ILE A C 1
ATOM 3025 O O . ILE A 1 383 ? -9.853 -4.675 25.412 1.00 92.31 383 ILE A O 1
ATOM 3029 N N . ILE A 1 384 ? -8.839 -6.665 25.211 1.00 90.94 384 ILE A N 1
ATOM 3030 C CA . ILE A 1 384 ? -7.458 -6.162 25.301 1.00 90.94 384 ILE A CA 1
ATOM 3031 C C . ILE A 1 384 ? -7.183 -5.150 24.183 1.00 90.94 384 ILE A C 1
ATOM 3033 O O . ILE A 1 384 ? -6.670 -4.061 24.447 1.00 90.94 384 ILE A O 1
ATOM 3037 N N . LEU A 1 385 ? -7.592 -5.458 22.948 1.00 90.38 385 LEU A N 1
ATOM 3038 C CA . LEU A 1 385 ? -7.482 -4.529 21.824 1.00 90.38 385 LEU A CA 1
ATOM 3039 C C . LEU A 1 385 ? -8.294 -3.253 22.077 1.00 90.38 385 LEU A C 1
ATOM 3041 O O . LEU A 1 385 ? -7.788 -2.155 21.857 1.00 90.38 385 LEU A O 1
ATOM 3045 N N . ALA A 1 386 ? -9.521 -3.365 22.591 1.00 91.69 386 ALA A N 1
ATOM 3046 C CA . ALA A 1 386 ? -10.312 -2.194 22.958 1.00 91.69 386 ALA A CA 1
ATOM 3047 C C . ALA A 1 386 ? -9.624 -1.353 24.049 1.00 91.69 386 ALA A C 1
ATOM 3049 O O . ALA A 1 386 ? -9.530 -0.138 23.908 1.00 91.69 386 ALA A O 1
ATOM 3050 N N . ILE A 1 387 ? -9.080 -1.971 25.098 1.00 91.38 387 ILE A N 1
ATOM 3051 C CA . ILE A 1 387 ? -8.340 -1.268 26.157 1.00 91.38 387 ILE A CA 1
ATOM 3052 C C . ILE A 1 387 ? -7.106 -0.555 25.576 1.00 91.38 387 ILE A C 1
ATOM 3054 O O . ILE A 1 387 ? -6.814 0.571 25.973 1.00 91.38 387 ILE A O 1
ATOM 3058 N N . SER A 1 388 ? -6.435 -1.142 24.578 1.00 90.44 388 SER A N 1
ATOM 3059 C CA . SER A 1 388 ? -5.277 -0.515 23.917 1.00 90.44 388 SER A CA 1
ATOM 3060 C C . SER A 1 388 ? -5.580 0.794 23.182 1.00 90.44 388 SER A C 1
ATOM 3062 O O . SER A 1 388 ? -4.689 1.614 22.970 1.00 90.44 388 SER A O 1
ATOM 3064 N N . LEU A 1 389 ? -6.850 1.019 22.837 1.00 89.94 389 LEU A N 1
ATOM 3065 C CA . LEU A 1 389 ? -7.326 2.213 22.138 1.00 89.94 389 LEU A CA 1
ATOM 3066 C C . LEU A 1 389 ? -7.801 3.326 23.091 1.00 89.94 389 LEU A C 1
ATOM 3068 O O . LEU A 1 389 ? -8.220 4.389 22.627 1.00 89.94 389 LEU A O 1
ATOM 3072 N N . LEU A 1 390 ? -7.721 3.116 24.412 1.00 88.31 390 LEU A N 1
ATOM 3073 C CA . LEU A 1 390 ? -8.045 4.145 25.398 1.00 88.31 390 LEU A CA 1
ATOM 3074 C C . LEU A 1 390 ? -7.098 5.340 25.251 1.00 88.31 390 LEU A C 1
ATOM 3076 O O . LEU A 1 390 ? -5.877 5.208 25.322 1.00 88.31 390 LEU A O 1
ATOM 3080 N N . SER A 1 391 ? -7.671 6.533 25.093 1.00 82.06 391 SER A N 1
ATOM 3081 C CA . SER A 1 391 ? -6.886 7.764 24.937 1.00 82.06 391 SER A CA 1
ATOM 3082 C C . SER A 1 391 ? -6.230 8.225 26.241 1.00 82.06 391 SER A C 1
ATOM 3084 O O . SER A 1 391 ? -5.210 8.899 26.202 1.00 82.06 391 SER A O 1
ATOM 3086 N N . THR A 1 392 ? -6.824 7.902 27.395 1.00 83.00 392 THR A N 1
ATOM 3087 C CA . THR A 1 392 ? -6.333 8.292 28.728 1.00 83.00 392 THR A CA 1
ATOM 3088 C C . THR A 1 392 ? -6.618 7.176 29.741 1.00 83.00 392 THR A C 1
ATOM 3090 O O . THR A 1 392 ? -7.580 7.305 30.501 1.00 83.00 392 THR A O 1
ATOM 3093 N N . PRO A 1 393 ? -5.842 6.080 29.740 1.00 86.81 393 PRO A N 1
ATOM 3094 C CA . PRO A 1 393 ? -6.069 4.937 30.626 1.00 86.81 393 PRO A CA 1
ATOM 3095 C C . PRO A 1 393 ? -5.972 5.344 32.105 1.00 86.81 393 PRO A C 1
ATOM 3097 O O . PRO A 1 393 ? -5.047 6.062 32.501 1.00 86.81 393 PRO A O 1
ATOM 3100 N N . SER A 1 394 ? -6.897 4.883 32.952 1.00 87.94 394 SER A N 1
ATOM 3101 C CA . SER A 1 394 ? -6.782 5.118 34.397 1.00 87.94 394 SER A CA 1
ATOM 3102 C C . SER A 1 394 ? -5.642 4.315 35.048 1.00 87.94 394 SER A C 1
ATOM 3104 O O . SER A 1 394 ? -5.281 3.232 34.576 1.00 87.94 394 SER A O 1
ATOM 3106 N N . PRO A 1 395 ? -5.110 4.777 36.201 1.00 87.75 395 PRO A N 1
ATOM 3107 C CA . PRO A 1 395 ? -4.090 4.040 36.951 1.00 87.75 395 PRO A CA 1
ATOM 3108 C C . PRO A 1 395 ? -4.494 2.604 37.309 1.00 87.75 395 PRO A C 1
ATOM 3110 O O . PRO A 1 395 ? -3.637 1.730 37.385 1.00 87.75 395 PRO A O 1
ATOM 3113 N N . HIS A 1 396 ? -5.793 2.360 37.518 1.00 87.38 396 HIS A N 1
ATOM 3114 C CA . HIS A 1 396 ? -6.315 1.034 37.834 1.00 87.38 396 HIS A CA 1
ATOM 3115 C C . HIS A 1 396 ? -6.191 0.069 36.648 1.00 87.38 396 HIS A C 1
ATOM 3117 O O . HIS A 1 396 ? -5.749 -1.064 36.836 1.00 87.38 396 HIS A O 1
ATOM 3123 N N . VAL A 1 397 ? -6.516 0.528 35.433 1.00 90.12 397 VAL A N 1
ATOM 3124 C CA . VAL A 1 397 ? -6.327 -0.253 34.200 1.00 90.12 397 VAL A CA 1
ATOM 3125 C C . VAL A 1 397 ? -4.852 -0.612 34.036 1.00 90.12 397 VAL A C 1
ATOM 3127 O O . VAL A 1 397 ? -4.528 -1.782 33.870 1.00 90.12 397 VAL A O 1
ATOM 3130 N N . ILE A 1 398 ? -3.958 0.373 34.166 1.00 90.06 398 ILE A N 1
ATOM 3131 C CA . ILE A 1 398 ? -2.507 0.174 34.021 1.00 90.06 398 ILE A CA 1
ATOM 3132 C C . ILE A 1 398 ? -1.994 -0.874 35.012 1.00 90.06 398 ILE A C 1
ATOM 3134 O O . ILE A 1 398 ? -1.375 -1.848 34.597 1.00 90.06 398 ILE A O 1
ATOM 3138 N N . GLN A 1 399 ? -2.300 -0.712 36.303 1.00 89.88 399 GLN A N 1
ATOM 3139 C CA . GLN A 1 399 ? -1.849 -1.639 37.341 1.00 89.88 399 GLN A CA 1
ATOM 3140 C C . GLN A 1 399 ? -2.372 -3.062 37.106 1.00 89.88 399 GLN A C 1
ATOM 3142 O O . GLN A 1 399 ? -1.625 -4.024 37.253 1.00 89.88 399 GLN A O 1
ATOM 3147 N N . THR A 1 400 ? -3.635 -3.204 36.702 1.00 90.00 400 THR A N 1
ATOM 3148 C CA . THR A 1 400 ? -4.218 -4.526 36.443 1.00 90.00 400 THR A CA 1
ATOM 3149 C C . THR A 1 400 ? -3.526 -5.217 35.268 1.00 90.00 400 THR A C 1
ATOM 3151 O O . THR A 1 400 ? -3.258 -6.413 35.328 1.00 90.00 400 THR A O 1
ATOM 3154 N N . LEU A 1 401 ? -3.195 -4.477 34.206 1.00 90.50 401 LEU A N 1
ATOM 3155 C CA . LEU A 1 401 ? -2.458 -5.032 33.070 1.00 90.50 401 LEU A CA 1
ATOM 3156 C C . LEU A 1 401 ? -1.028 -5.427 33.458 1.00 90.50 401 LEU A C 1
ATOM 3158 O O . LEU A 1 401 ? -0.584 -6.497 33.056 1.00 90.50 401 LEU A O 1
ATOM 3162 N N . GLU A 1 402 ? -0.328 -4.625 34.267 1.00 91.44 402 GLU A N 1
ATOM 3163 C CA . GLU A 1 402 ? 0.998 -4.981 34.802 1.00 91.44 402 GLU A CA 1
ATOM 3164 C C . GLU A 1 402 ? 0.941 -6.272 35.642 1.00 91.44 402 GLU A C 1
ATOM 3166 O O . GLU A 1 402 ? 1.798 -7.148 35.501 1.00 91.44 402 GLU A O 1
ATOM 3171 N N . GLU A 1 403 ? -0.088 -6.426 36.482 1.00 90.44 403 GLU A N 1
ATOM 3172 C CA . GLU A 1 403 ? -0.326 -7.642 37.270 1.00 90.44 403 GLU A CA 1
ATOM 3173 C C . GLU A 1 403 ? -0.603 -8.852 36.368 1.00 90.44 403 GLU A C 1
ATOM 3175 O O . GLU A 1 403 ? -0.020 -9.916 36.577 1.00 90.44 403 GLU A O 1
ATOM 3180 N N . MET A 1 404 ? -1.430 -8.688 35.330 1.00 89.19 404 MET A N 1
ATOM 3181 C CA . MET A 1 404 ? -1.708 -9.744 34.353 1.00 89.19 404 MET A CA 1
ATOM 3182 C C . MET A 1 404 ? -0.450 -10.155 33.580 1.00 89.19 404 MET A C 1
ATOM 3184 O O . MET A 1 404 ? -0.198 -11.349 33.457 1.00 89.19 404 MET A O 1
ATOM 3188 N N . ILE A 1 405 ? 0.362 -9.195 33.119 1.00 90.06 405 ILE A N 1
ATOM 3189 C CA . ILE A 1 405 ? 1.642 -9.461 32.438 1.00 90.06 405 ILE A CA 1
ATOM 3190 C C . ILE A 1 405 ? 2.589 -10.215 33.375 1.00 90.06 405 ILE A C 1
ATOM 3192 O O . ILE A 1 405 ? 3.205 -11.200 32.979 1.00 90.06 405 ILE A O 1
ATOM 3196 N N . SER A 1 406 ? 2.664 -9.801 34.642 1.00 88.06 406 SER A N 1
ATOM 3197 C CA . SER A 1 406 ? 3.510 -10.457 35.645 1.00 88.06 406 SER A CA 1
ATOM 3198 C C . SER A 1 406 ? 3.063 -11.893 35.943 1.00 88.06 406 SER A C 1
ATOM 3200 O O . SER A 1 406 ? 3.897 -12.746 36.233 1.00 88.06 406 SER A O 1
ATOM 3202 N N . GLN A 1 407 ? 1.756 -12.174 35.871 1.00 85.31 407 GLN A N 1
ATOM 3203 C CA . GLN A 1 407 ? 1.187 -13.508 36.094 1.00 85.31 407 GLN A CA 1
ATOM 3204 C C . GLN A 1 407 ? 1.304 -14.423 34.870 1.00 85.31 407 GLN A C 1
ATOM 3206 O O . GLN A 1 407 ? 1.547 -15.617 35.033 1.00 85.31 407 GLN A O 1
ATOM 3211 N N . SER A 1 408 ? 1.132 -13.886 33.658 1.00 78.25 408 SER A N 1
ATOM 3212 C CA . SER A 1 408 ? 1.269 -14.648 32.410 1.00 78.25 408 SER A CA 1
ATOM 3213 C C . SER A 1 408 ? 2.720 -14.811 31.954 1.00 78.25 408 SER A C 1
ATOM 3215 O O . SER A 1 408 ? 2.995 -15.605 31.059 1.00 78.25 408 SER A O 1
ATOM 3217 N N . GLY A 1 409 ? 3.642 -14.017 32.505 1.00 67.88 409 GLY A N 1
ATOM 3218 C CA . GLY A 1 409 ? 4.991 -13.869 31.969 1.00 67.88 409 GLY A CA 1
ATOM 3219 C C . GLY A 1 409 ? 4.987 -13.339 30.529 1.00 67.88 409 GLY A C 1
ATOM 3220 O O . GLY A 1 409 ? 4.032 -12.699 30.080 1.00 67.88 409 GLY A O 1
ATOM 3221 N N . ASN A 1 410 ? 6.049 -13.658 29.784 1.00 60.47 410 ASN A N 1
ATOM 3222 C CA . ASN A 1 410 ? 6.246 -13.236 28.389 1.00 60.47 410 ASN A CA 1
ATOM 3223 C C . ASN A 1 410 ? 5.369 -13.998 27.371 1.00 60.47 410 ASN A C 1
ATOM 3225 O O . ASN A 1 410 ? 5.472 -13.754 26.170 1.00 60.47 410 ASN A O 1
ATOM 3229 N N . GLU A 1 411 ? 4.512 -14.921 27.823 1.00 56.75 411 GLU A N 1
ATOM 3230 C CA . GLU A 1 411 ? 3.730 -15.801 26.943 1.00 56.75 411 GLU A CA 1
ATOM 3231 C C . GLU A 1 411 ? 2.501 -15.108 26.321 1.00 56.75 411 GLU A C 1
ATOM 3233 O O . GLU A 1 411 ? 1.994 -15.556 25.294 1.00 56.75 411 GLU A O 1
ATOM 3238 N N . SER A 1 412 ? 2.034 -13.979 26.876 1.00 74.56 412 SER A N 1
ATOM 3239 C CA . SER A 1 412 ? 0.879 -13.239 26.340 1.00 74.56 412 SER A CA 1
ATOM 3240 C C . SER A 1 412 ? 1.300 -12.085 25.422 1.00 74.56 412 SER A C 1
ATOM 3242 O O . SER A 1 412 ? 1.273 -10.909 25.799 1.00 74.56 412 SER A O 1
ATOM 3244 N N . SER A 1 413 ? 1.679 -12.416 24.184 1.00 80.88 413 SER A N 1
ATOM 3245 C CA . SER A 1 413 ? 2.137 -11.443 23.177 1.00 80.88 413 SER A CA 1
ATOM 3246 C C . SER A 1 413 ? 1.126 -10.319 22.923 1.00 80.88 413 SER A C 1
ATOM 3248 O O . SER A 1 413 ? 1.491 -9.146 22.880 1.00 80.88 413 SER A O 1
ATOM 3250 N N . THR A 1 414 ? -0.168 -10.641 22.844 1.00 84.75 414 THR A N 1
ATOM 3251 C CA . THR A 1 414 ? -1.236 -9.648 22.638 1.00 84.75 414 THR A CA 1
ATOM 3252 C C . THR A 1 414 ? -1.331 -8.648 23.791 1.00 84.75 414 THR A C 1
ATOM 3254 O O . THR A 1 414 ? -1.548 -7.461 23.553 1.00 84.75 414 THR A O 1
ATOM 3257 N N . LEU A 1 415 ? -1.149 -9.106 25.033 1.00 89.06 415 LEU A N 1
ATOM 3258 C CA . LEU A 1 415 ? -1.221 -8.253 26.217 1.00 89.06 415 LEU A CA 1
ATOM 3259 C C . LEU A 1 415 ? -0.032 -7.286 26.281 1.00 89.06 415 LEU A C 1
ATOM 3261 O O . LEU A 1 415 ? -0.233 -6.104 26.550 1.00 89.06 415 LEU A O 1
ATOM 3265 N N . LEU A 1 416 ? 1.177 -7.761 25.964 1.00 89.81 416 LEU A N 1
ATOM 3266 C CA . LEU A 1 416 ? 2.381 -6.925 25.884 1.00 89.81 416 LEU A CA 1
ATOM 3267 C C . LEU A 1 416 ? 2.263 -5.850 24.797 1.00 89.81 416 LEU A C 1
ATOM 3269 O O . LEU A 1 416 ? 2.518 -4.674 25.056 1.00 89.81 416 LEU A O 1
ATOM 3273 N N . LEU A 1 417 ? 1.823 -6.227 23.593 1.00 90.62 417 LEU A N 1
ATOM 3274 C CA . LEU A 1 417 ? 1.642 -5.281 22.487 1.00 90.62 417 LEU A CA 1
ATOM 3275 C C . LEU A 1 417 ? 0.581 -4.222 22.806 1.00 90.62 417 LEU A C 1
ATOM 3277 O O . LEU A 1 417 ? 0.790 -3.039 22.522 1.00 90.62 417 LEU A O 1
ATOM 3281 N N . ALA A 1 418 ? -0.530 -4.639 23.420 1.00 89.81 418 ALA A N 1
ATOM 3282 C CA . ALA A 1 418 ? -1.570 -3.734 23.892 1.00 89.81 418 ALA A CA 1
ATOM 3283 C C . ALA A 1 418 ? -1.036 -2.788 24.969 1.00 89.81 418 ALA A C 1
ATOM 3285 O O . ALA A 1 418 ? -1.280 -1.588 24.889 1.00 89.81 418 ALA A O 1
ATOM 3286 N N . TYR A 1 419 ? -0.257 -3.296 25.926 1.00 92.12 419 TYR A N 1
ATOM 3287 C CA . TYR A 1 419 ? 0.375 -2.476 26.954 1.00 92.12 419 TYR A CA 1
ATOM 3288 C C . TYR A 1 419 ? 1.296 -1.410 26.348 1.00 92.12 419 TYR A C 1
ATOM 3290 O O . TYR A 1 419 ? 1.174 -0.237 26.695 1.00 92.12 419 TYR A O 1
ATOM 3298 N N . GLY A 1 420 ? 2.122 -1.777 25.362 1.00 92.62 420 GLY A N 1
ATOM 3299 C CA . GLY A 1 420 ? 2.944 -0.832 24.600 1.00 92.62 420 GLY A CA 1
ATOM 3300 C C . GLY A 1 420 ? 2.126 0.295 23.956 1.00 92.62 420 GLY A C 1
ATOM 3301 O O . GLY A 1 420 ? 2.461 1.469 24.101 1.00 92.62 420 GLY A O 1
ATOM 3302 N N . ALA A 1 421 ? 1.001 -0.033 23.315 1.00 91.31 421 ALA A N 1
ATOM 3303 C CA . ALA A 1 421 ? 0.106 0.965 22.720 1.00 91.31 421 ALA A CA 1
ATOM 3304 C C . ALA A 1 421 ? -0.562 1.883 23.766 1.00 91.31 421 ALA A C 1
ATOM 3306 O O . ALA A 1 421 ? -0.693 3.087 23.541 1.00 91.31 421 ALA A O 1
ATOM 3307 N N . ILE A 1 422 ? -0.920 1.348 24.938 1.00 90.94 422 ILE A N 1
ATOM 3308 C CA . ILE A 1 422 ? -1.467 2.128 26.064 1.00 90.94 422 ILE A CA 1
ATOM 3309 C C . ILE A 1 422 ? -0.434 3.139 26.559 1.00 90.94 422 ILE A C 1
ATOM 3311 O O . ILE A 1 422 ? -0.773 4.298 26.805 1.00 90.94 422 ILE A O 1
ATOM 3315 N N . VAL A 1 423 ? 0.834 2.727 26.660 1.00 91.50 423 VAL A N 1
ATOM 3316 C CA . VAL A 1 423 ? 1.936 3.607 27.073 1.00 91.50 423 VAL A CA 1
ATOM 3317 C C . VAL A 1 423 ? 2.048 4.809 26.140 1.00 91.50 423 VAL A C 1
ATOM 3319 O O . VAL A 1 423 ? 2.262 5.921 26.620 1.00 91.50 423 VAL A O 1
ATOM 3322 N N . ALA A 1 424 ? 1.855 4.628 24.829 1.00 89.50 424 ALA A N 1
ATOM 3323 C CA . ALA A 1 424 ? 1.923 5.725 23.863 1.00 89.50 424 ALA A CA 1
ATOM 3324 C C . ALA A 1 424 ? 0.928 6.851 24.168 1.00 89.50 424 ALA A C 1
ATOM 3326 O O . ALA A 1 424 ? 1.299 8.026 24.064 1.00 89.50 424 ALA A O 1
ATOM 3327 N N . ASN A 1 425 ? -0.275 6.487 24.616 1.00 84.75 425 ASN A N 1
ATOM 3328 C CA . ASN A 1 425 ? -1.363 7.408 24.949 1.00 84.75 425 ASN A CA 1
ATOM 3329 C C . ASN A 1 425 ? -1.346 7.876 26.417 1.00 84.75 425 ASN A C 1
ATOM 3331 O O . ASN A 1 425 ? -2.081 8.791 26.786 1.00 84.75 425 ASN A O 1
ATOM 3335 N N . ALA A 1 426 ? -0.518 7.272 27.272 1.00 85.19 426 ALA A N 1
ATOM 3336 C CA . ALA A 1 426 ? -0.455 7.623 28.683 1.00 85.19 426 ALA A CA 1
ATOM 3337 C C . ALA A 1 426 ? 0.128 9.038 28.907 1.00 85.19 426 ALA A C 1
ATOM 3339 O O . ALA A 1 426 ? 1.033 9.468 28.177 1.00 85.19 426 ALA A O 1
ATOM 3340 N N . PRO A 1 427 ? -0.324 9.760 29.954 1.00 82.94 427 PRO A N 1
ATOM 3341 C CA . PRO A 1 427 ? 0.295 11.013 30.379 1.00 82.94 427 PRO A CA 1
ATOM 3342 C C . PRO A 1 427 ? 1.798 10.844 30.641 1.00 82.94 427 PRO A C 1
ATOM 3344 O O . PRO A 1 427 ? 2.236 9.807 31.144 1.00 82.94 427 PRO A O 1
ATOM 3347 N N . SER A 1 428 ? 2.593 11.886 30.371 1.00 80.00 428 SER A N 1
ATOM 3348 C CA . SER A 1 428 ? 4.058 11.859 30.531 1.00 80.00 428 SER A CA 1
ATOM 3349 C C . SER A 1 428 ? 4.513 11.407 31.923 1.00 80.00 428 SER A C 1
ATOM 3351 O O . SER A 1 428 ? 5.488 10.672 32.035 1.00 80.00 428 SER A O 1
ATOM 3353 N N . THR A 1 429 ? 3.763 11.764 32.969 1.00 80.81 429 THR A N 1
ATOM 3354 C CA . THR A 1 429 ? 4.029 11.376 34.364 1.00 80.81 429 THR A CA 1
ATOM 3355 C C . THR A 1 429 ? 3.934 9.872 34.628 1.00 80.81 429 THR A C 1
ATOM 3357 O O . THR A 1 429 ? 4.536 9.388 35.580 1.00 80.81 429 THR A O 1
ATOM 3360 N N . GLN A 1 430 ? 3.176 9.126 33.820 1.00 84.44 430 GLN A N 1
ATOM 3361 C CA . GLN A 1 430 ? 3.027 7.670 33.942 1.00 84.44 430 GLN A CA 1
ATOM 3362 C C . GLN A 1 430 ? 3.875 6.919 32.916 1.00 84.44 430 GLN A C 1
ATOM 3364 O O . GLN A 1 430 ? 4.345 5.819 33.202 1.00 84.44 430 GLN A O 1
ATOM 3369 N N . LYS A 1 431 ? 4.114 7.530 31.751 1.00 89.44 431 LYS A N 1
ATOM 3370 C CA . LYS A 1 431 ? 4.867 6.943 30.639 1.00 89.44 431 LYS A CA 1
ATOM 3371 C C . LYS A 1 431 ? 6.251 6.440 31.066 1.00 89.44 431 LYS A C 1
ATOM 3373 O O . LYS A 1 431 ? 6.619 5.335 30.691 1.00 89.44 431 LYS A O 1
ATOM 3378 N N . GLU A 1 432 ? 6.981 7.186 31.896 1.00 89.62 432 GLU A N 1
ATOM 3379 C CA . GLU A 1 432 ? 8.304 6.768 32.393 1.00 89.62 432 GLU A CA 1
ATOM 3380 C C . GLU A 1 432 ? 8.246 5.482 33.233 1.00 89.62 432 GLU A C 1
ATOM 3382 O O . GLU A 1 432 ? 8.977 4.529 32.956 1.00 89.62 432 GLU A O 1
ATOM 3387 N N . ARG A 1 433 ? 7.323 5.409 34.205 1.00 91.44 433 ARG A N 1
ATOM 3388 C CA . ARG A 1 433 ? 7.098 4.197 35.012 1.00 91.44 433 ARG A CA 1
ATOM 3389 C C . ARG A 1 433 ? 6.744 3.009 34.121 1.00 91.44 433 ARG A C 1
ATOM 3391 O O . ARG A 1 433 ? 7.290 1.927 34.307 1.00 91.44 433 ARG A O 1
ATOM 3398 N N . MET A 1 434 ? 5.826 3.205 33.178 1.00 93.44 434 MET A N 1
ATOM 3399 C CA . MET A 1 434 ? 5.336 2.122 32.327 1.00 93.44 434 MET A CA 1
ATOM 3400 C C . MET A 1 434 ? 6.423 1.614 31.371 1.00 93.44 434 MET A C 1
ATOM 3402 O O . MET A 1 434 ? 6.562 0.405 31.201 1.00 93.44 434 MET A O 1
ATOM 3406 N N . VAL A 1 435 ? 7.230 2.512 30.788 1.00 93.69 435 VAL A N 1
ATOM 3407 C CA . VAL A 1 435 ? 8.411 2.122 29.998 1.00 93.69 435 VAL A CA 1
ATOM 3408 C C . VAL A 1 435 ? 9.404 1.357 30.865 1.00 93.69 435 VAL A C 1
ATOM 3410 O O . VAL A 1 435 ? 9.844 0.293 30.448 1.00 93.69 435 VAL A O 1
ATOM 3413 N N . SER A 1 436 ? 9.676 1.825 32.086 1.00 92.31 436 SER A N 1
ATOM 3414 C CA . SER A 1 436 ? 10.568 1.133 33.031 1.00 92.31 436 SER A CA 1
ATOM 3415 C C . SER A 1 436 ? 10.080 -0.278 33.378 1.00 92.31 436 SER A C 1
ATOM 3417 O O . SER A 1 436 ? 10.883 -1.196 33.518 1.00 92.31 436 SER A O 1
ATOM 3419 N N . PHE A 1 437 ? 8.762 -0.475 33.494 1.00 92.88 437 PHE A N 1
ATOM 3420 C CA . PHE A 1 437 ? 8.182 -1.804 33.682 1.00 92.88 437 PHE A CA 1
ATOM 3421 C C . PHE A 1 437 ? 8.461 -2.715 32.478 1.00 92.88 437 PHE A C 1
ATOM 3423 O O . PHE A 1 437 ? 8.922 -3.833 32.669 1.00 92.88 437 PHE A O 1
ATOM 3430 N N . MET A 1 438 ? 8.248 -2.243 31.242 1.00 91.56 438 MET A N 1
ATOM 3431 C CA . MET A 1 438 ? 8.524 -3.049 30.042 1.00 91.56 438 MET A CA 1
ATOM 3432 C C . MET A 1 438 ? 10.010 -3.336 29.843 1.00 91.56 438 MET A C 1
ATOM 3434 O O . MET A 1 438 ? 10.364 -4.442 29.448 1.00 91.56 438 MET A O 1
ATOM 3438 N N . THR A 1 439 ? 10.890 -2.371 30.112 1.00 91.94 439 THR A N 1
ATOM 3439 C CA . THR A 1 439 ? 12.335 -2.583 29.960 1.00 91.94 439 THR A CA 1
ATOM 3440 C C . THR A 1 439 ? 12.861 -3.585 30.983 1.00 91.94 439 THR A C 1
ATOM 3442 O O . THR A 1 439 ? 13.768 -4.343 30.662 1.00 91.94 439 THR A O 1
ATOM 3445 N N . ALA A 1 440 ? 12.243 -3.686 32.165 1.00 90.88 440 ALA A N 1
ATOM 3446 C CA . ALA A 1 440 ? 12.543 -4.733 33.143 1.00 90.88 440 ALA A CA 1
ATOM 3447 C C . ALA A 1 440 ? 12.136 -6.152 32.690 1.00 90.88 440 ALA A C 1
ATOM 3449 O O . ALA A 1 440 ? 12.595 -7.125 33.288 1.00 90.88 440 ALA A O 1
ATOM 3450 N N . LEU A 1 441 ? 11.300 -6.286 31.650 1.00 89.62 441 LEU A N 1
ATOM 3451 C CA . LEU A 1 441 ? 10.931 -7.578 31.051 1.00 89.62 441 LEU A CA 1
ATOM 3452 C C . LEU A 1 441 ? 11.934 -8.055 29.991 1.00 89.62 441 LEU A C 1
ATOM 3454 O O . LEU A 1 441 ? 11.881 -9.219 29.589 1.00 89.62 441 LEU A O 1
ATOM 3458 N N . LEU A 1 442 ? 12.839 -7.181 29.530 1.00 87.69 442 LEU A N 1
ATOM 3459 C CA . LEU A 1 442 ? 13.902 -7.574 28.612 1.00 87.69 442 LEU A CA 1
ATOM 3460 C C . LEU A 1 442 ? 14.895 -8.497 29.341 1.00 87.69 442 LEU A C 1
ATOM 3462 O O . LEU A 1 442 ? 15.422 -8.118 30.392 1.00 87.69 442 LEU A O 1
ATOM 3466 N N . PRO A 1 443 ? 15.190 -9.694 28.805 1.00 81.25 443 PRO A N 1
ATOM 3467 C CA . PRO A 1 443 ? 16.273 -10.515 29.329 1.00 81.25 443 PRO A CA 1
ATOM 3468 C C . PRO A 1 443 ? 17.638 -9.859 29.031 1.00 81.25 443 PRO A C 1
ATOM 3470 O O . PRO A 1 443 ? 17.714 -8.836 28.356 1.00 81.25 443 PRO A O 1
ATOM 3473 N N . PRO A 1 444 ? 18.757 -10.401 29.534 1.00 79.38 444 PRO A N 1
ATOM 3474 C CA . PRO A 1 444 ? 20.078 -9.973 29.080 1.00 79.38 444 PRO A CA 1
ATOM 3475 C C . PRO A 1 444 ? 20.230 -10.186 27.565 1.00 79.38 444 PRO A C 1
ATOM 3477 O O . PRO A 1 444 ? 19.777 -11.206 27.054 1.00 79.38 444 PRO A O 1
ATOM 3480 N N . VAL A 1 445 ? 20.936 -9.286 26.869 1.00 75.88 445 VAL A N 1
ATOM 3481 C CA . VAL A 1 445 ? 21.193 -9.368 25.409 1.00 75.88 445 VAL A CA 1
ATOM 3482 C C . VAL A 1 445 ? 21.910 -10.671 25.007 1.00 75.88 445 VAL A C 1
ATOM 3484 O O . VAL A 1 445 ? 21.858 -11.080 23.860 1.00 75.88 445 VAL A O 1
ATOM 3487 N N . THR A 1 446 ? 22.552 -11.359 25.956 1.00 71.56 446 THR A N 1
ATOM 3488 C CA . THR A 1 446 ? 23.215 -12.660 25.764 1.00 71.56 446 THR A CA 1
ATOM 3489 C C . THR A 1 446 ? 22.291 -13.867 25.996 1.00 71.56 446 THR A C 1
ATOM 3491 O O . THR A 1 446 ? 22.777 -14.965 26.258 1.00 71.56 446 THR A O 1
ATOM 3494 N N . SER A 1 447 ? 20.973 -13.672 26.068 1.00 72.38 447 SER A N 1
ATOM 3495 C CA . SER A 1 447 ? 20.006 -14.735 26.360 1.00 72.38 447 SER A CA 1
ATOM 3496 C C . SER A 1 447 ? 19.531 -15.426 25.082 1.00 72.38 447 SER A C 1
ATOM 3498 O O . SER A 1 447 ? 19.057 -14.763 24.175 1.00 72.38 447 SER A O 1
ATOM 3500 N N . GLU A 1 448 ? 19.504 -16.763 25.075 1.00 68.62 448 GLU A N 1
ATOM 3501 C CA . GLU A 1 448 ? 18.943 -17.572 23.972 1.00 68.62 448 GLU A CA 1
ATOM 3502 C C . GLU A 1 448 ? 17.399 -17.469 23.830 1.00 68.62 448 GLU A C 1
ATOM 3504 O O . GLU A 1 448 ? 16.792 -18.138 22.997 1.00 68.62 448 GLU A O 1
ATOM 3509 N N . SER A 1 449 ? 16.711 -16.666 24.655 1.00 75.25 449 SER A N 1
ATOM 3510 C CA . SER A 1 449 ? 15.241 -16.557 24.658 1.00 75.25 449 SER A CA 1
ATOM 3511 C C . SER A 1 449 ? 14.713 -15.580 23.593 1.00 75.25 449 SER A C 1
ATOM 3513 O O . SER A 1 449 ? 14.040 -14.591 23.908 1.00 75.25 449 SER A O 1
ATOM 3515 N N . THR A 1 450 ? 14.984 -15.871 22.317 1.00 79.00 450 THR A N 1
ATOM 3516 C CA . THR A 1 450 ? 14.638 -15.035 21.149 1.00 79.00 450 THR A CA 1
ATOM 3517 C C . THR A 1 450 ? 13.161 -14.612 21.133 1.00 79.00 450 THR A C 1
ATOM 3519 O O . THR A 1 450 ? 12.836 -13.435 20.978 1.00 79.00 450 THR A O 1
ATOM 3522 N N . HIS A 1 451 ? 12.236 -15.550 21.367 1.00 79.75 451 HIS A N 1
ATOM 3523 C CA . HIS A 1 451 ? 10.795 -15.284 21.250 1.00 79.75 451 HIS A CA 1
ATOM 3524 C C . HIS A 1 451 ? 10.272 -14.286 22.298 1.00 79.75 451 HIS A C 1
ATOM 3526 O O . HIS A 1 451 ? 9.416 -13.451 22.006 1.00 79.75 451 HIS A O 1
ATOM 3532 N N . SER A 1 452 ? 10.811 -14.340 23.520 1.00 80.19 452 SER A N 1
ATOM 3533 C CA . SER A 1 452 ? 10.459 -13.389 24.580 1.00 80.19 452 SER A CA 1
ATOM 3534 C C . SER A 1 452 ? 10.967 -11.982 24.269 1.00 80.19 452 SER A C 1
ATOM 3536 O O . SER A 1 452 ? 10.247 -11.008 24.480 1.00 80.19 452 SER A O 1
ATOM 3538 N N . VAL A 1 453 ? 12.191 -11.878 23.740 1.00 89.69 453 VAL A N 1
ATOM 3539 C CA . VAL A 1 453 ? 12.817 -10.602 23.364 1.00 89.69 453 VAL A CA 1
ATOM 3540 C C . VAL A 1 453 ? 12.003 -9.899 22.280 1.00 89.69 453 VAL A C 1
ATOM 3542 O O . VAL A 1 453 ? 11.675 -8.723 22.431 1.00 89.69 453 VAL A O 1
ATOM 3545 N N . ILE A 1 454 ? 11.616 -10.626 21.227 1.00 91.19 454 ILE A N 1
ATOM 3546 C CA . ILE A 1 454 ? 10.879 -10.079 20.077 1.00 91.19 454 ILE A CA 1
ATOM 3547 C C . ILE A 1 454 ? 9.579 -9.384 20.514 1.00 91.19 454 ILE A C 1
ATOM 3549 O O . ILE A 1 454 ? 9.319 -8.240 20.133 1.00 91.19 454 ILE A O 1
ATOM 3553 N N . HIS A 1 455 ? 8.768 -10.027 21.360 1.00 89.56 455 HIS A N 1
ATOM 3554 C CA . HIS A 1 455 ? 7.506 -9.436 21.820 1.00 89.56 455 HIS A CA 1
ATOM 3555 C C . HIS A 1 455 ? 7.708 -8.176 22.663 1.00 89.56 455 HIS A C 1
ATOM 3557 O O . HIS A 1 455 ? 6.958 -7.207 22.510 1.00 89.56 455 HIS A O 1
ATOM 3563 N N . VAL A 1 456 ? 8.722 -8.169 23.532 1.00 92.44 456 VAL A N 1
ATOM 3564 C CA . VAL A 1 456 ? 9.033 -7.000 24.361 1.00 92.44 456 VAL A CA 1
ATOM 3565 C C . VAL A 1 456 ? 9.574 -5.858 23.498 1.00 92.44 456 VAL A C 1
ATOM 3567 O O . VAL A 1 456 ? 9.147 -4.721 23.681 1.00 92.44 456 VAL A O 1
ATOM 3570 N N . LEU A 1 457 ? 10.426 -6.133 22.505 1.00 95.00 457 LEU A N 1
ATOM 3571 C CA . LEU A 1 457 ? 10.913 -5.123 21.557 1.00 95.00 457 LEU A CA 1
ATOM 3572 C C . LEU A 1 457 ? 9.773 -4.499 20.742 1.00 95.00 457 LEU A C 1
ATOM 3574 O O . LEU A 1 457 ? 9.681 -3.273 20.661 1.00 95.00 457 LEU A O 1
ATOM 3578 N N . HIS A 1 458 ? 8.853 -5.303 20.202 1.00 93.75 458 HIS A N 1
ATOM 3579 C CA . HIS A 1 458 ? 7.674 -4.764 19.520 1.00 93.75 458 HIS A CA 1
ATOM 3580 C C . HIS A 1 458 ? 6.808 -3.902 20.450 1.00 93.75 458 HIS A C 1
ATOM 3582 O O . HIS A 1 458 ? 6.357 -2.825 20.045 1.00 93.75 458 HIS A O 1
ATOM 3588 N N . ALA A 1 459 ? 6.594 -4.339 21.696 1.00 93.38 459 ALA A N 1
ATOM 3589 C CA . ALA A 1 459 ? 5.856 -3.567 22.692 1.00 93.38 459 ALA A CA 1
ATOM 3590 C C . ALA A 1 459 ? 6.557 -2.237 23.014 1.00 93.38 459 ALA A C 1
ATOM 3592 O O . ALA A 1 459 ? 5.898 -1.197 23.021 1.00 93.38 459 ALA A O 1
ATOM 3593 N N . LEU A 1 460 ? 7.883 -2.248 23.190 1.00 95.44 460 LEU A N 1
ATOM 3594 C CA . LEU A 1 460 ? 8.710 -1.057 23.403 1.00 95.44 460 LEU A CA 1
ATOM 3595 C C . LEU A 1 460 ? 8.640 -0.087 22.219 1.00 95.44 460 LEU A C 1
ATOM 3597 O O . LEU A 1 460 ? 8.462 1.115 22.429 1.00 95.44 460 LEU A O 1
ATOM 3601 N N . GLY A 1 461 ? 8.681 -0.588 20.983 1.00 94.88 461 GLY A N 1
ATOM 3602 C CA . GLY A 1 461 ? 8.469 0.231 19.788 1.00 94.88 461 GLY A CA 1
ATOM 3603 C C . GLY A 1 461 ? 7.079 0.877 19.760 1.00 94.88 461 GLY A C 1
ATOM 3604 O O . GLY A 1 461 ? 6.936 2.064 19.465 1.00 94.88 461 GLY A O 1
ATOM 3605 N N . ASN A 1 462 ? 6.042 0.135 20.164 1.00 93.81 462 ASN A N 1
ATOM 3606 C CA . ASN A 1 462 ? 4.668 0.642 20.229 1.00 93.81 462 ASN A CA 1
ATOM 3607 C C . ASN A 1 462 ? 4.459 1.742 21.276 1.00 93.81 462 ASN A C 1
ATOM 3609 O O . ASN A 1 462 ? 3.476 2.472 21.170 1.00 93.81 462 ASN A O 1
ATOM 3613 N N . THR A 1 463 ? 5.373 1.911 22.237 1.00 93.12 463 THR A N 1
ATOM 3614 C CA . THR A 1 463 ? 5.284 2.980 23.248 1.00 93.12 463 THR A CA 1
ATOM 3615 C C . THR A 1 463 ? 5.433 4.374 22.675 1.00 93.12 463 THR A C 1
ATOM 3617 O O . THR A 1 463 ? 5.019 5.340 23.322 1.00 93.12 463 THR A O 1
ATOM 3620 N N . LYS A 1 464 ? 6.090 4.503 21.512 1.00 92.06 464 LYS A N 1
ATOM 3621 C CA . LYS A 1 464 ? 6.469 5.794 20.916 1.00 92.06 464 LYS A CA 1
ATOM 3622 C C . LYS A 1 464 ? 7.183 6.724 21.911 1.00 92.06 464 LYS A C 1
ATOM 3624 O O . LYS A 1 464 ? 7.106 7.946 21.802 1.00 92.06 464 LYS A O 1
ATOM 3629 N N . SER A 1 465 ? 7.823 6.157 22.934 1.00 91.69 465 SER A N 1
ATOM 3630 C CA . SER A 1 465 ? 8.518 6.894 23.982 1.00 91.69 465 SER A CA 1
ATOM 3631 C C . SER A 1 465 ? 10.007 6.920 23.682 1.00 91.69 465 SER A C 1
ATOM 3633 O O . SER A 1 465 ? 10.623 5.868 23.537 1.00 91.69 465 SER A O 1
ATOM 3635 N N . SER A 1 466 ? 10.608 8.110 23.640 1.00 91.25 466 SER A N 1
ATOM 3636 C CA . SER A 1 466 ? 12.055 8.259 23.436 1.00 91.25 466 SER A CA 1
ATOM 3637 C C . SER A 1 466 ? 12.884 7.541 24.508 1.00 91.25 466 SER A C 1
ATOM 3639 O O . SER A 1 466 ? 14.018 7.163 24.228 1.00 91.25 466 SER A O 1
ATOM 3641 N N . LEU A 1 467 ? 12.296 7.294 25.687 1.00 91.88 467 LEU A N 1
ATOM 3642 C CA . LEU A 1 467 ? 12.881 6.515 26.784 1.00 91.88 467 LEU A CA 1
ATOM 3643 C C . LEU A 1 467 ? 13.153 5.047 26.411 1.00 91.88 467 LEU A C 1
ATOM 3645 O O . LEU A 1 467 ? 13.979 4.406 27.045 1.00 91.88 467 LEU A O 1
ATOM 3649 N N . ALA A 1 468 ? 12.462 4.498 25.407 1.00 94.12 468 ALA A N 1
ATOM 3650 C CA . ALA A 1 468 ? 12.660 3.114 24.979 1.00 94.12 468 ALA A CA 1
ATOM 3651 C C . ALA A 1 468 ? 13.876 2.942 24.052 1.00 94.12 468 ALA A C 1
ATOM 3653 O O . ALA A 1 468 ? 14.395 1.834 23.936 1.00 94.12 468 ALA A O 1
ATOM 3654 N N . VAL A 1 469 ? 14.341 4.015 23.400 1.00 94.38 469 VAL A N 1
ATOM 3655 C CA . VAL A 1 469 ? 15.338 3.936 22.317 1.00 94.38 469 VAL A CA 1
ATOM 3656 C C . VAL A 1 469 ? 16.659 3.340 22.798 1.00 94.38 469 VAL A C 1
ATOM 3658 O O . VAL A 1 469 ? 17.147 2.401 22.180 1.00 94.38 469 VAL A O 1
ATOM 3661 N N . GLU A 1 470 ? 17.195 3.798 23.933 1.00 92.94 470 GLU A N 1
ATOM 3662 C CA . GLU A 1 470 ? 18.467 3.285 24.474 1.00 92.94 470 GLU A CA 1
ATOM 3663 C C . GLU A 1 470 ? 18.412 1.791 24.824 1.00 92.94 470 GLU A C 1
ATOM 3665 O O . GLU A 1 470 ? 19.431 1.105 24.785 1.00 92.94 470 GLU A O 1
ATOM 3670 N N . HIS A 1 471 ? 17.224 1.273 25.144 1.00 94.31 471 HIS A N 1
ATOM 3671 C CA . HIS A 1 471 ? 17.018 -0.146 25.419 1.00 94.31 471 HIS A CA 1
ATOM 3672 C C . HIS A 1 471 ? 16.842 -0.963 24.137 1.00 94.31 471 HIS A C 1
ATOM 3674 O O . HIS A 1 471 ? 17.355 -2.074 24.062 1.00 94.31 471 HIS A O 1
ATOM 3680 N N . ILE A 1 472 ? 16.153 -0.423 23.125 1.00 96.31 472 ILE A N 1
ATOM 3681 C CA . ILE A 1 472 ? 15.962 -1.087 21.825 1.00 96.31 472 ILE A CA 1
ATOM 3682 C C . ILE A 1 472 ? 17.294 -1.195 21.075 1.00 96.31 472 ILE A C 1
ATOM 3684 O O . ILE A 1 472 ? 17.617 -2.258 20.550 1.00 96.31 472 ILE A O 1
ATOM 3688 N N . VAL A 1 473 ? 18.085 -0.118 21.066 1.00 95.50 473 VAL A N 1
ATOM 3689 C CA . VAL A 1 473 ? 19.361 -0.043 20.339 1.00 95.50 473 VAL A CA 1
ATOM 3690 C C . VAL A 1 473 ? 20.315 -1.164 20.759 1.00 95.50 473 VAL A C 1
ATOM 3692 O O . VAL A 1 473 ? 20.961 -1.749 19.902 1.00 95.50 473 VAL A O 1
ATOM 3695 N N . GLN A 1 474 ? 20.335 -1.567 22.033 1.00 93.69 474 GLN A N 1
ATOM 3696 C CA . GLN A 1 474 ? 21.188 -2.664 22.528 1.00 93.69 474 GLN A CA 1
ATOM 3697 C C . GLN A 1 474 ? 20.986 -4.002 21.796 1.00 93.69 474 GLN A C 1
ATOM 3699 O O . GLN A 1 474 ? 21.884 -4.841 21.809 1.00 93.69 474 GLN A O 1
ATOM 3704 N N . TYR A 1 475 ? 19.834 -4.197 21.150 1.00 95.12 475 TYR A N 1
ATOM 3705 C CA . TYR A 1 475 ? 19.477 -5.418 20.429 1.00 95.12 475 TYR A CA 1
ATOM 3706 C C . TYR A 1 475 ? 19.740 -5.357 18.922 1.00 95.12 475 TYR A C 1
ATOM 3708 O O . TYR A 1 475 ? 19.571 -6.370 18.245 1.00 95.12 475 TYR A O 1
ATOM 3716 N N . LEU A 1 476 ? 20.198 -4.220 18.388 1.00 94.31 476 LEU A N 1
ATOM 3717 C CA . LEU A 1 476 ? 20.570 -4.114 16.972 1.00 94.31 476 LEU A CA 1
ATOM 3718 C C . LEU A 1 476 ? 21.735 -5.041 16.609 1.00 94.31 476 LEU A C 1
ATOM 3720 O O . LEU A 1 476 ? 21.801 -5.515 15.485 1.00 94.31 476 LEU A O 1
ATOM 3724 N N . TRP A 1 477 ? 22.594 -5.380 17.572 1.00 92.31 477 TRP A N 1
ATOM 3725 C CA . TRP A 1 477 ? 23.749 -6.268 17.384 1.00 92.31 477 TRP A CA 1
ATOM 3726 C C . TRP A 1 477 ? 23.565 -7.646 18.035 1.00 92.31 477 TRP A C 1
ATOM 3728 O O . TRP A 1 477 ? 24.540 -8.304 18.394 1.00 92.31 477 TRP A O 1
ATOM 3738 N N . HIS A 1 478 ? 22.317 -8.080 18.229 1.00 92.88 478 HIS A N 1
ATOM 3739 C CA . HIS A 1 478 ? 22.018 -9.415 18.747 1.00 92.88 478 HIS A CA 1
ATOM 3740 C C . HIS A 1 478 ? 22.475 -10.513 17.766 1.00 92.88 478 HIS A C 1
ATOM 3742 O O . HIS A 1 478 ? 22.472 -10.305 16.554 1.00 92.88 478 HIS A O 1
ATOM 3748 N N . GLU A 1 479 ? 22.857 -11.693 18.262 1.00 90.69 479 GLU A N 1
ATOM 3749 C CA . GLU A 1 479 ? 23.346 -12.793 17.409 1.00 90.69 479 GLU A CA 1
ATOM 3750 C C . GLU A 1 479 ? 22.266 -13.336 16.457 1.00 90.69 479 GLU A C 1
ATOM 3752 O O . GLU A 1 479 ? 22.535 -13.616 15.288 1.00 90.69 479 GLU A O 1
ATOM 3757 N N . ASP A 1 480 ? 21.028 -13.400 16.943 1.00 91.31 480 ASP A N 1
ATOM 3758 C CA . ASP A 1 480 ? 19.842 -13.800 16.184 1.00 91.31 480 ASP A CA 1
ATOM 3759 C C . ASP A 1 480 ? 19.344 -12.664 15.271 1.00 91.31 480 ASP A C 1
ATOM 3761 O O . ASP A 1 480 ? 19.074 -11.552 15.738 1.00 91.31 480 ASP A O 1
ATOM 3765 N N . GLU A 1 481 ? 19.221 -12.946 13.973 1.00 92.12 481 GLU A N 1
ATOM 3766 C CA . GLU A 1 481 ? 18.772 -11.992 12.955 1.00 92.12 481 GLU A CA 1
ATOM 3767 C C . GLU A 1 481 ? 17.333 -11.522 13.168 1.00 92.12 481 GLU A C 1
ATOM 3769 O O . GLU A 1 481 ? 17.071 -10.329 13.004 1.00 92.12 481 GLU A O 1
ATOM 3774 N N . ASP A 1 482 ? 16.430 -12.400 13.614 1.00 92.88 482 ASP A N 1
ATOM 3775 C CA . ASP A 1 482 ? 15.024 -12.047 13.840 1.00 92.88 482 ASP A CA 1
ATOM 3776 C C . ASP A 1 482 ? 14.900 -10.996 14.953 1.00 92.88 482 ASP A C 1
ATOM 3778 O O . ASP A 1 482 ? 14.068 -10.084 14.891 1.00 92.88 482 ASP A O 1
ATOM 3782 N N . VAL A 1 483 ? 15.776 -11.069 15.962 1.00 94.50 483 VAL A N 1
ATOM 3783 C CA . VAL A 1 483 ? 15.856 -10.068 17.036 1.00 94.50 483 VAL A CA 1
ATOM 3784 C C . VAL A 1 483 ? 16.386 -8.744 16.504 1.00 94.50 483 VAL A C 1
ATOM 3786 O O . VAL A 1 483 ? 15.808 -7.703 16.823 1.00 94.50 483 VAL A O 1
ATOM 3789 N N . ARG A 1 484 ? 17.428 -8.762 15.661 1.00 94.94 484 ARG A N 1
ATOM 3790 C CA . ARG A 1 484 ? 17.965 -7.539 15.040 1.00 94.94 484 ARG A CA 1
ATOM 3791 C C . ARG A 1 484 ? 16.915 -6.854 14.157 1.00 94.94 484 ARG A C 1
ATOM 3793 O O . ARG A 1 484 ? 16.673 -5.658 14.311 1.00 94.94 484 ARG A O 1
ATOM 3800 N N . VAL A 1 485 ? 16.231 -7.614 13.296 1.00 95.75 485 VAL A N 1
ATOM 3801 C CA . VAL A 1 485 ? 15.136 -7.129 12.431 1.00 95.75 485 VAL A CA 1
ATOM 3802 C C . VAL A 1 485 ? 13.996 -6.548 13.271 1.00 95.75 485 VAL A C 1
ATOM 3804 O O . VAL A 1 485 ? 13.463 -5.473 12.973 1.00 95.75 485 VAL A O 1
ATOM 3807 N N . THR A 1 486 ? 13.648 -7.217 14.371 1.00 95.69 486 THR A N 1
ATOM 3808 C CA . THR A 1 486 ? 12.626 -6.728 15.302 1.00 95.69 486 THR A CA 1
ATOM 3809 C C . THR A 1 486 ? 13.057 -5.434 15.991 1.00 95.69 486 THR A C 1
ATOM 3811 O O . THR A 1 486 ? 12.241 -4.521 16.131 1.00 95.69 486 THR A O 1
ATOM 3814 N N . ALA A 1 487 ? 14.324 -5.314 16.395 1.00 96.88 487 ALA A N 1
ATOM 3815 C CA . ALA A 1 487 ? 14.864 -4.097 16.993 1.00 96.88 487 ALA A CA 1
ATOM 3816 C C . ALA A 1 487 ? 14.800 -2.914 16.010 1.00 96.88 487 ALA A C 1
ATOM 3818 O O . ALA A 1 487 ? 14.307 -1.848 16.381 1.00 96.88 487 ALA A O 1
ATOM 3819 N N . VAL A 1 488 ? 15.174 -3.115 14.740 1.00 97.50 488 VAL A N 1
ATOM 3820 C CA . VAL A 1 488 ? 15.009 -2.108 13.671 1.00 97.50 488 VAL A CA 1
ATOM 3821 C C . VAL A 1 488 ? 13.538 -1.715 13.505 1.00 97.50 488 VAL A C 1
ATOM 3823 O O . VAL A 1 488 ? 13.194 -0.533 13.524 1.00 97.50 488 VAL A O 1
ATOM 3826 N N . THR A 1 489 ? 12.635 -2.695 13.444 1.00 96.56 489 THR A N 1
ATOM 3827 C CA . THR A 1 489 ? 11.186 -2.448 13.326 1.00 96.56 489 THR A CA 1
ATOM 3828 C C . THR A 1 489 ? 10.623 -1.695 14.540 1.00 96.56 489 THR A C 1
ATOM 3830 O O . THR A 1 489 ? 9.712 -0.865 14.426 1.00 96.56 489 THR A O 1
ATOM 3833 N N . ALA A 1 490 ? 11.152 -1.951 15.736 1.00 96.75 490 ALA A N 1
ATOM 3834 C CA . ALA A 1 490 ? 10.790 -1.225 16.949 1.00 96.75 490 ALA A CA 1
ATOM 3835 C C . ALA A 1 490 ? 11.255 0.243 16.908 1.00 96.75 490 ALA A C 1
ATOM 3837 O O . ALA A 1 490 ? 10.613 1.095 17.527 1.00 96.75 490 ALA A O 1
ATOM 3838 N N . LEU A 1 491 ? 12.298 0.559 16.129 1.00 97.06 491 LEU A N 1
ATOM 3839 C CA . LEU A 1 491 ? 12.806 1.919 15.939 1.00 97.06 491 LEU A CA 1
ATOM 3840 C C . LEU A 1 491 ? 11.996 2.775 14.949 1.00 97.06 491 LEU A C 1
ATOM 3842 O O . LEU A 1 491 ? 12.233 3.979 14.872 1.00 97.06 491 LEU A O 1
ATOM 3846 N N . ARG A 1 492 ? 11.000 2.215 14.248 1.00 96.00 492 ARG A N 1
ATOM 3847 C CA . ARG A 1 492 ? 10.252 2.898 13.169 1.00 96.00 492 ARG A CA 1
ATOM 3848 C C . ARG A 1 492 ? 9.637 4.256 13.530 1.00 96.00 492 ARG A C 1
ATOM 3850 O O . ARG A 1 492 ? 9.553 5.129 12.686 1.00 96.00 492 ARG A O 1
ATOM 3857 N N . PHE A 1 493 ? 9.234 4.479 14.784 1.00 94.50 493 PHE A N 1
ATOM 3858 C CA . PHE A 1 493 ? 8.687 5.777 15.228 1.00 94.50 493 PHE A CA 1
ATOM 3859 C C . PHE A 1 493 ? 9.752 6.766 15.727 1.00 94.50 493 PHE A C 1
ATOM 3861 O O . PHE A 1 493 ? 9.419 7.863 16.176 1.00 94.50 493 PHE A O 1
ATOM 3868 N N . PHE A 1 494 ? 11.023 6.373 15.685 1.00 94.75 494 PHE A N 1
ATOM 3869 C CA . PHE A 1 494 ? 12.161 7.121 16.215 1.00 94.75 494 PHE A CA 1
ATOM 3870 C C . PHE A 1 494 ? 13.192 7.463 15.140 1.00 94.75 494 PHE A C 1
ATOM 3872 O O . PHE A 1 494 ? 14.170 8.141 15.440 1.00 94.75 494 PHE A O 1
ATOM 3879 N N . THR A 1 495 ? 12.951 7.066 13.890 1.00 93.94 495 THR A N 1
ATOM 3880 C CA . THR A 1 495 ? 13.826 7.334 12.743 1.00 93.94 495 THR A CA 1
ATOM 3881 C C . THR A 1 495 ? 14.018 8.821 12.463 1.00 93.94 495 THR A C 1
ATOM 3883 O O . THR A 1 495 ? 14.999 9.181 11.842 1.00 93.94 495 THR A O 1
ATOM 3886 N N . ALA A 1 496 ? 13.184 9.721 12.993 1.00 91.88 496 ALA A N 1
ATOM 3887 C CA . ALA A 1 496 ? 13.438 11.161 12.900 1.00 91.88 496 ALA A CA 1
ATOM 3888 C C . ALA A 1 496 ? 14.602 11.660 13.765 1.00 91.88 496 ALA A C 1
ATOM 3890 O O . ALA A 1 496 ? 15.013 12.814 13.631 1.00 91.88 496 ALA A O 1
ATOM 3891 N N . ARG A 1 497 ? 15.131 10.827 14.667 1.00 93.31 497 ARG A N 1
ATOM 3892 C CA . ARG A 1 497 ? 16.295 11.185 15.474 1.00 93.31 497 ARG A CA 1
ATOM 3893 C C . ARG A 1 497 ? 17.592 10.879 14.709 1.00 93.31 497 ARG A C 1
ATOM 3895 O O . ARG A 1 497 ? 17.734 9.759 14.215 1.00 93.31 497 ARG A O 1
ATOM 3902 N N . PRO A 1 498 ? 18.568 11.806 14.690 1.00 93.44 498 PRO A N 1
ATOM 3903 C CA . PRO A 1 498 ? 19.854 11.578 14.029 1.00 93.44 498 PRO A CA 1
ATOM 3904 C C . PRO A 1 498 ? 20.619 10.362 14.569 1.00 93.44 498 PRO A C 1
ATOM 3906 O O . PRO A 1 498 ? 21.172 9.589 13.800 1.00 93.44 498 PRO A O 1
ATOM 3909 N N . ASP A 1 499 ? 20.599 10.143 15.887 1.00 93.81 499 ASP A N 1
ATOM 3910 C CA . ASP A 1 499 ? 21.256 8.989 16.518 1.00 93.81 499 ASP A CA 1
ATOM 3911 C C . ASP A 1 499 ? 20.659 7.648 16.066 1.00 93.81 499 ASP A C 1
ATOM 3913 O O . ASP A 1 499 ? 21.378 6.680 15.838 1.00 93.81 499 ASP A O 1
ATOM 3917 N N . THR A 1 500 ? 19.340 7.600 15.877 1.00 95.00 500 THR A N 1
ATOM 3918 C CA . THR A 1 500 ? 18.644 6.412 15.380 1.00 95.00 500 THR A CA 1
ATOM 3919 C C . THR A 1 500 ? 19.024 6.136 13.930 1.00 95.00 500 THR A C 1
ATOM 3921 O O . THR A 1 500 ? 19.315 4.993 13.601 1.00 95.00 500 THR A O 1
ATOM 3924 N N . GLN A 1 501 ? 19.082 7.163 13.077 1.00 95.75 501 GLN A N 1
ATOM 3925 C CA . GLN A 1 501 ? 19.517 6.995 11.685 1.00 95.75 501 GLN A CA 1
ATOM 3926 C C . GLN A 1 501 ? 20.977 6.565 11.579 1.00 95.75 501 GLN A C 1
ATOM 3928 O O . GLN A 1 501 ? 21.273 5.687 10.775 1.00 95.75 501 GLN A O 1
ATOM 3933 N N . GLN A 1 502 ? 21.857 7.082 12.442 1.00 95.06 502 GLN A N 1
ATOM 3934 C CA . GLN A 1 502 ? 23.240 6.617 12.511 1.00 95.06 502 GLN A CA 1
ATOM 3935 C C . GLN A 1 502 ? 23.315 5.124 12.853 1.00 95.06 502 GLN A C 1
ATOM 3937 O O . GLN A 1 502 ? 24.026 4.380 12.192 1.00 95.06 502 GLN A O 1
ATOM 3942 N N . HIS A 1 503 ? 22.534 4.654 13.830 1.00 94.69 503 HIS A N 1
ATOM 3943 C CA . HIS A 1 503 ? 22.486 3.225 14.146 1.00 94.69 503 HIS A CA 1
ATOM 3944 C C . HIS A 1 503 ? 21.958 2.371 12.985 1.00 94.69 503 HIS A C 1
ATOM 3946 O O . HIS A 1 503 ? 22.450 1.265 12.779 1.00 94.69 503 HIS A O 1
ATOM 3952 N N . LEU A 1 504 ? 20.976 2.864 12.221 1.00 95.81 504 LEU A N 1
ATOM 3953 C CA . LEU A 1 504 ? 20.498 2.169 11.020 1.00 95.81 504 LEU A CA 1
ATOM 3954 C C . LEU A 1 504 ? 21.564 2.141 9.918 1.00 95.81 504 LEU A C 1
ATOM 3956 O O . LEU A 1 504 ? 21.704 1.122 9.252 1.00 95.81 504 LEU A O 1
ATOM 3960 N N . LEU A 1 505 ? 22.332 3.220 9.756 1.00 95.31 505 LEU A N 1
ATOM 3961 C CA . LEU A 1 505 ? 23.449 3.289 8.816 1.00 95.31 505 LEU A CA 1
ATOM 3962 C C . LEU A 1 505 ? 24.555 2.297 9.197 1.00 95.31 505 LEU A C 1
ATOM 3964 O O . LEU A 1 505 ? 25.001 1.528 8.350 1.00 95.31 505 LEU A O 1
ATOM 3968 N N . ASP A 1 506 ? 24.937 2.240 10.474 1.00 93.12 506 ASP A N 1
ATOM 3969 C CA . ASP A 1 506 ? 25.954 1.303 10.972 1.00 93.12 506 ASP A CA 1
ATOM 3970 C C . ASP A 1 506 ? 25.556 -0.166 10.728 1.00 93.12 506 ASP A C 1
ATOM 3972 O O . ASP A 1 506 ? 26.411 -1.026 10.514 1.00 93.12 506 ASP A O 1
ATOM 3976 N N . MET A 1 507 ? 24.251 -0.455 10.740 1.00 92.31 507 MET A N 1
ATOM 3977 C CA . MET A 1 507 ? 23.699 -1.789 10.500 1.00 92.31 507 MET A CA 1
ATOM 3978 C C . MET A 1 507 ? 23.774 -2.232 9.038 1.00 92.31 507 MET A C 1
ATOM 3980 O O . MET A 1 507 ? 23.720 -3.429 8.770 1.00 92.31 507 MET A O 1
ATOM 3984 N N . LEU A 1 508 ? 23.907 -1.306 8.087 1.00 90.81 508 LEU A N 1
ATOM 3985 C CA . LEU A 1 508 ? 23.881 -1.623 6.659 1.00 90.81 508 LEU A CA 1
ATOM 3986 C C . LEU A 1 508 ? 25.105 -2.411 6.175 1.00 90.81 508 LEU A C 1
ATOM 3988 O O . LEU A 1 508 ? 25.017 -3.121 5.172 1.00 90.81 508 LEU A O 1
ATOM 3992 N N . HIS A 1 509 ? 26.236 -2.325 6.878 1.00 79.06 509 HIS A N 1
ATOM 3993 C CA . HIS A 1 509 ? 27.438 -3.072 6.518 1.00 79.06 509 HIS A CA 1
ATOM 3994 C C . HIS A 1 509 ? 27.234 -4.579 6.770 1.00 79.06 509 HIS A C 1
ATOM 3996 O O . HIS A 1 509 ? 26.911 -4.982 7.882 1.00 79.06 509 HIS A O 1
ATOM 4002 N N . ASP A 1 510 ? 27.425 -5.417 5.743 1.00 70.38 510 ASP A N 1
ATOM 4003 C CA . ASP A 1 510 ? 27.176 -6.875 5.763 1.00 70.38 510 ASP A CA 1
ATOM 4004 C C . ASP A 1 510 ? 25.720 -7.290 6.085 1.00 70.38 510 ASP A C 1
ATOM 4006 O O . ASP A 1 510 ? 25.461 -8.401 6.556 1.00 70.38 510 ASP A O 1
ATOM 4010 N N . SER A 1 511 ? 24.752 -6.407 5.812 1.00 84.44 511 SER A N 1
ATOM 4011 C CA . SER A 1 511 ? 23.322 -6.689 5.983 1.00 84.44 511 SER A CA 1
ATOM 4012 C C . SER A 1 511 ? 22.786 -7.737 4.998 1.00 84.44 511 SER A C 1
ATOM 4014 O O . SER A 1 511 ? 23.128 -7.738 3.817 1.00 84.44 511 SER A O 1
ATOM 4016 N N . SER A 1 512 ? 21.877 -8.590 5.478 1.00 91.00 512 SER A N 1
ATOM 4017 C CA . SER A 1 512 ? 21.039 -9.470 4.653 1.00 91.00 512 SER A CA 1
ATOM 4018 C C . SER A 1 512 ? 19.913 -8.692 3.956 1.00 91.00 512 SER A C 1
ATOM 4020 O O . SER A 1 512 ? 19.538 -7.604 4.399 1.00 91.00 512 SER A O 1
ATOM 4022 N N . ASP A 1 513 ? 19.299 -9.281 2.923 1.00 92.12 513 ASP A N 1
ATOM 4023 C CA . ASP A 1 513 ? 18.099 -8.734 2.268 1.00 92.12 513 ASP A CA 1
ATOM 4024 C C . ASP A 1 513 ? 16.987 -8.406 3.281 1.00 92.12 513 ASP A C 1
ATOM 4026 O O . ASP A 1 513 ? 16.393 -7.331 3.217 1.00 92.12 513 ASP A O 1
ATOM 4030 N N . SER A 1 514 ? 16.760 -9.290 4.263 1.00 92.56 514 SER A N 1
ATOM 4031 C CA . SER A 1 514 ? 15.773 -9.101 5.337 1.00 92.56 514 SER A CA 1
ATOM 4032 C C . SER A 1 514 ? 16.081 -7.882 6.211 1.00 92.56 514 SER A C 1
ATOM 4034 O O . SER A 1 514 ? 15.170 -7.163 6.623 1.00 92.56 514 SER A O 1
ATOM 4036 N N . MET A 1 515 ? 17.361 -7.628 6.503 1.00 95.38 515 MET A N 1
ATOM 4037 C CA . MET A 1 515 ? 17.782 -6.466 7.288 1.00 95.38 515 MET A CA 1
ATOM 4038 C C . MET A 1 515 ? 17.589 -5.166 6.505 1.00 95.38 515 MET A C 1
ATOM 4040 O O . MET A 1 515 ? 17.046 -4.198 7.041 1.00 95.38 515 MET A O 1
ATOM 4044 N N . VAL A 1 516 ? 17.978 -5.153 5.227 1.00 96.19 516 VAL A N 1
ATOM 4045 C CA . VAL A 1 516 ? 17.778 -3.999 4.337 1.00 96.19 516 VAL A CA 1
ATOM 4046 C C . VAL A 1 516 ? 16.288 -3.689 4.193 1.00 96.19 516 VAL A C 1
ATOM 4048 O O . VAL A 1 516 ? 15.888 -2.532 4.328 1.00 96.19 516 VAL A O 1
ATOM 4051 N N . GLU A 1 517 ? 15.454 -4.713 4.001 1.00 96.00 517 GLU A N 1
ATOM 4052 C CA . GLU A 1 517 ? 13.997 -4.571 3.967 1.00 96.00 517 GLU A CA 1
ATOM 4053 C C . GLU A 1 517 ? 13.454 -3.946 5.261 1.00 96.00 517 GLU A C 1
ATOM 4055 O O . GLU A 1 517 ? 12.678 -2.989 5.216 1.00 96.00 517 GLU A O 1
ATOM 4060 N N . ALA A 1 518 ? 13.890 -4.442 6.423 1.00 96.50 518 ALA A N 1
ATOM 4061 C CA . ALA A 1 518 ? 13.460 -3.924 7.718 1.00 96.50 518 ALA A CA 1
ATOM 4062 C C . ALA A 1 518 ? 13.815 -2.440 7.903 1.00 96.50 518 ALA A C 1
ATOM 4064 O O . ALA A 1 518 ? 13.002 -1.675 8.426 1.00 96.50 518 ALA A O 1
ATOM 4065 N N . ILE A 1 519 ? 15.000 -2.018 7.449 1.00 97.38 519 ILE A N 1
ATOM 4066 C CA . ILE A 1 519 ? 15.438 -0.616 7.501 1.00 97.38 519 ILE A CA 1
ATOM 4067 C C . ILE A 1 519 ? 14.571 0.255 6.581 1.00 97.38 519 ILE A C 1
ATOM 4069 O O . ILE A 1 519 ? 14.104 1.311 7.016 1.00 97.38 519 ILE A O 1
ATOM 4073 N N . ILE A 1 520 ? 14.297 -0.191 5.348 1.00 96.81 520 ILE A N 1
ATOM 4074 C CA . ILE A 1 520 ? 13.422 0.528 4.403 1.00 96.81 520 ILE A CA 1
ATOM 4075 C C . ILE A 1 520 ? 12.020 0.703 5.001 1.00 96.81 520 ILE A C 1
ATOM 4077 O O . ILE A 1 520 ? 11.496 1.821 5.021 1.00 96.81 520 ILE A O 1
ATOM 4081 N N . HIS A 1 521 ? 11.426 -0.364 5.549 1.00 96.56 521 HIS A N 1
ATOM 4082 C CA . HIS A 1 521 ? 10.104 -0.290 6.182 1.00 96.56 521 HIS A CA 1
ATOM 4083 C C . HIS A 1 521 ? 10.108 0.615 7.416 1.00 96.56 521 HIS A C 1
ATOM 4085 O O . HIS A 1 521 ? 9.189 1.414 7.580 1.00 96.56 521 HIS A O 1
ATOM 4091 N N . ALA A 1 522 ? 11.143 0.557 8.261 1.00 96.31 522 ALA A N 1
ATOM 4092 C CA . ALA A 1 522 ? 11.248 1.423 9.435 1.00 96.31 522 ALA A CA 1
ATOM 4093 C C . ALA A 1 522 ? 11.333 2.913 9.057 1.00 96.31 522 ALA A C 1
ATOM 4095 O O . ALA A 1 522 ? 10.689 3.750 9.697 1.00 96.31 522 ALA A O 1
ATOM 4096 N N . LEU A 1 523 ? 12.089 3.254 8.008 1.00 96.44 523 LEU A N 1
ATOM 4097 C CA . LEU A 1 523 ? 12.165 4.618 7.478 1.00 96.44 523 LEU A CA 1
ATOM 4098 C C . LEU A 1 523 ? 10.836 5.065 6.865 1.00 96.44 523 LEU A C 1
ATOM 4100 O O . LEU A 1 523 ? 10.385 6.176 7.151 1.00 96.44 523 LEU A O 1
ATOM 4104 N N . ARG A 1 524 ? 10.178 4.200 6.085 1.00 95.81 524 ARG A N 1
ATOM 4105 C CA . ARG A 1 524 ? 8.864 4.489 5.498 1.00 95.81 524 ARG A CA 1
ATOM 4106 C C . ARG A 1 524 ? 7.819 4.754 6.575 1.00 95.81 524 ARG A C 1
ATOM 4108 O O . ARG A 1 524 ? 7.174 5.799 6.545 1.00 95.81 524 ARG A O 1
ATOM 4115 N N . ASP A 1 525 ? 7.683 3.852 7.539 1.00 94.06 525 ASP A N 1
ATOM 4116 C CA . ASP A 1 525 ? 6.719 3.972 8.636 1.00 94.06 525 ASP A CA 1
ATOM 4117 C C . ASP A 1 525 ? 6.990 5.227 9.483 1.00 94.06 525 ASP A C 1
ATOM 4119 O O . ASP A 1 525 ? 6.061 5.920 9.909 1.00 94.06 525 ASP A O 1
ATOM 4123 N N . GLY A 1 526 ? 8.265 5.558 9.702 1.00 93.56 526 GLY A N 1
ATOM 4124 C CA . GLY A 1 526 ? 8.664 6.777 10.398 1.00 93.56 526 GLY A CA 1
ATOM 4125 C C . GLY A 1 526 ? 8.342 8.055 9.637 1.00 93.56 526 GLY A C 1
ATOM 4126 O O . GLY A 1 526 ? 7.852 9.012 10.235 1.00 93.56 526 GLY A O 1
ATOM 4127 N N . TYR A 1 527 ? 8.529 8.054 8.318 1.00 93.44 527 TYR A N 1
ATOM 4128 C CA . TYR A 1 527 ? 8.144 9.161 7.446 1.00 93.44 527 TYR A CA 1
ATOM 4129 C C . TYR A 1 527 ? 6.620 9.315 7.336 1.00 93.44 527 TYR A C 1
ATOM 4131 O O . TYR A 1 527 ? 6.096 10.428 7.335 1.00 93.44 527 TYR A O 1
ATOM 4139 N N . GLU A 1 528 ? 5.869 8.212 7.295 1.00 92.31 528 GLU A N 1
ATOM 4140 C CA . GLU A 1 528 ? 4.405 8.259 7.356 1.00 92.31 528 GLU A CA 1
ATOM 4141 C C . GLU A 1 528 ? 3.908 8.824 8.688 1.00 92.31 528 GLU A C 1
ATOM 4143 O O . GLU A 1 528 ? 2.932 9.579 8.713 1.00 92.31 528 GLU A O 1
ATOM 4148 N N . TYR A 1 529 ? 4.592 8.487 9.784 1.00 90.00 529 TYR A N 1
ATOM 4149 C CA . TYR A 1 529 ? 4.306 9.020 11.110 1.00 90.00 529 TYR A CA 1
ATOM 4150 C C . TYR A 1 529 ? 4.690 10.500 11.251 1.00 90.00 529 TYR A C 1
ATOM 4152 O O . TYR A 1 529 ? 3.955 11.264 11.881 1.00 90.00 529 TYR A O 1
ATOM 4160 N N . ASN A 1 530 ? 5.812 10.914 10.661 1.00 91.31 530 ASN A N 1
ATOM 4161 C CA . ASN A 1 530 ? 6.299 12.287 10.651 1.00 91.31 530 ASN A CA 1
ATOM 4162 C C . ASN A 1 530 ? 6.784 12.680 9.245 1.00 91.31 530 ASN A C 1
ATOM 4164 O O . ASN A 1 530 ? 7.936 12.446 8.885 1.00 91.31 530 ASN A O 1
ATOM 4168 N N . ARG A 1 531 ? 5.913 13.338 8.471 1.00 89.06 531 ARG A N 1
ATOM 4169 C CA . ARG A 1 531 ? 6.209 13.770 7.091 1.00 89.06 531 ARG A CA 1
ATOM 4170 C C . ARG A 1 531 ? 7.306 14.833 6.996 1.00 89.06 531 ARG A C 1
ATOM 4172 O O . ARG A 1 531 ? 7.853 15.031 5.919 1.00 89.06 531 ARG A O 1
ATOM 4179 N N . GLU A 1 532 ? 7.631 15.486 8.109 1.00 87.06 532 GLU A N 1
ATOM 4180 C CA . GLU A 1 532 ? 8.709 16.477 8.227 1.00 87.06 532 GLU A CA 1
ATOM 4181 C C . GLU A 1 532 ? 10.003 15.858 8.784 1.00 87.06 532 GLU A C 1
ATOM 4183 O O . GLU A 1 532 ? 10.914 16.567 9.207 1.00 87.06 532 GLU A O 1
ATOM 4188 N N . MET A 1 533 ? 10.083 14.525 8.840 1.00 88.19 533 MET A N 1
ATOM 4189 C CA . MET A 1 533 ? 11.264 13.817 9.314 1.00 88.19 533 MET A CA 1
ATOM 4190 C C . MET A 1 533 ? 12.503 14.200 8.488 1.00 88.19 533 MET A C 1
ATOM 4192 O O . MET A 1 533 ? 12.511 13.956 7.279 1.00 88.19 533 MET A O 1
ATOM 4196 N N . PRO A 1 534 ? 13.569 14.737 9.116 1.00 89.12 534 PRO A N 1
ATOM 4197 C CA . PRO A 1 534 ? 14.827 14.944 8.417 1.00 89.12 534 PRO A CA 1
ATOM 4198 C C . PRO A 1 534 ? 15.401 13.576 8.057 1.00 89.12 534 PRO A C 1
ATOM 4200 O O . PRO A 1 534 ? 15.487 12.703 8.918 1.00 89.12 534 PRO A O 1
ATOM 4203 N N . LEU A 1 535 ? 15.773 13.382 6.797 1.00 91.94 535 LEU A N 1
ATOM 4204 C CA . LEU A 1 535 ? 16.433 12.164 6.340 1.00 91.94 535 LEU A CA 1
ATOM 4205 C C . LEU A 1 535 ? 17.926 12.414 6.211 1.00 91.94 535 LEU A C 1
ATOM 4207 O O . LEU A 1 535 ? 18.350 13.381 5.578 1.00 91.94 535 LEU A O 1
ATOM 4211 N N . ASP A 1 536 ? 18.699 11.538 6.833 1.00 94.06 536 ASP A N 1
ATOM 4212 C CA . ASP A 1 536 ? 20.139 11.496 6.709 1.00 94.06 536 ASP A CA 1
ATOM 4213 C C . ASP A 1 536 ? 20.505 11.064 5.287 1.00 94.06 536 ASP A C 1
ATOM 4215 O O . ASP A 1 536 ? 20.084 10.014 4.792 1.00 94.06 536 ASP A O 1
ATOM 4219 N N . GLN A 1 537 ? 21.256 11.925 4.610 1.00 92.62 537 GLN A N 1
ATOM 4220 C CA . GLN A 1 537 ? 21.603 11.732 3.212 1.00 92.62 537 GLN A CA 1
ATOM 4221 C C . GLN A 1 537 ? 22.540 10.528 3.026 1.00 92.62 537 GLN A C 1
ATOM 4223 O O . GLN A 1 537 ? 22.378 9.784 2.062 1.00 92.62 537 GLN A O 1
ATOM 4228 N N . GLU A 1 538 ? 23.465 10.293 3.961 1.00 95.25 538 GLU A N 1
ATOM 4229 C CA . GLU A 1 538 ? 24.420 9.182 3.901 1.00 95.25 538 GLU A CA 1
ATOM 4230 C C . GLU A 1 538 ? 23.709 7.834 4.067 1.00 95.25 538 GLU A C 1
ATOM 4232 O O . GLU A 1 538 ? 23.997 6.881 3.335 1.00 95.25 538 GLU A O 1
ATOM 4237 N N . LEU A 1 539 ? 22.719 7.762 4.965 1.00 95.25 539 LEU A N 1
ATOM 4238 C CA . LEU A 1 539 ? 21.863 6.585 5.131 1.00 95.25 539 LEU A CA 1
ATOM 4239 C C . LEU A 1 539 ? 21.128 6.226 3.836 1.00 95.25 539 LEU A C 1
ATOM 4241 O O . LEU A 1 539 ? 21.132 5.071 3.404 1.00 95.25 539 LEU A O 1
ATOM 4245 N N . ILE A 1 540 ? 20.501 7.217 3.210 1.00 95.06 540 ILE A N 1
ATOM 4246 C CA . ILE A 1 540 ? 19.687 7.010 2.013 1.00 95.06 540 ILE A CA 1
ATOM 4247 C C . ILE A 1 540 ? 20.549 6.659 0.788 1.00 95.06 540 ILE A C 1
ATOM 4249 O O . ILE A 1 540 ? 20.188 5.764 0.019 1.00 95.06 540 ILE A O 1
ATOM 4253 N N . GLU A 1 541 ? 21.710 7.294 0.628 1.00 94.75 541 GLU A N 1
ATOM 4254 C CA . GLU A 1 541 ? 22.686 6.947 -0.414 1.00 94.75 541 GLU A CA 1
ATOM 4255 C C . GLU A 1 541 ? 23.245 5.531 -0.223 1.00 94.75 541 GLU A C 1
ATOM 4257 O O . GLU A 1 541 ? 23.342 4.759 -1.182 1.00 94.75 541 GLU A O 1
ATOM 4262 N N . SER A 1 542 ? 23.559 5.152 1.019 1.00 95.62 542 SER A N 1
ATOM 4263 C CA . SER A 1 542 ? 24.046 3.809 1.351 1.00 95.62 542 SER A CA 1
ATOM 4264 C C . SER A 1 542 ? 22.996 2.736 1.061 1.00 95.62 542 SER A C 1
ATOM 4266 O O . SER A 1 542 ? 23.322 1.704 0.473 1.00 95.62 542 SER A O 1
ATOM 4268 N N . LEU A 1 543 ? 21.724 2.994 1.387 1.00 95.62 543 LEU A N 1
ATOM 4269 C CA . LEU A 1 543 ? 20.603 2.115 1.038 1.00 95.62 543 LEU A CA 1
ATOM 4270 C C . LEU A 1 543 ? 20.454 1.936 -0.476 1.00 95.62 543 LEU A C 1
ATOM 4272 O O . LEU A 1 543 ? 20.295 0.808 -0.949 1.00 95.62 543 LEU A O 1
ATOM 4276 N N . ALA A 1 544 ? 20.531 3.022 -1.249 1.00 94.94 544 ALA A N 1
ATOM 4277 C CA . ALA A 1 544 ? 20.463 2.951 -2.707 1.00 94.94 544 ALA A CA 1
ATOM 4278 C C . ALA A 1 544 ? 21.609 2.098 -3.275 1.00 94.94 544 ALA A C 1
ATOM 4280 O O . ALA A 1 544 ? 21.371 1.180 -4.056 1.00 94.94 544 ALA A O 1
ATOM 4281 N N . ASN A 1 545 ? 22.840 2.324 -2.815 1.00 94.19 545 ASN A N 1
ATOM 4282 C CA . ASN A 1 545 ? 24.000 1.553 -3.262 1.00 94.19 545 ASN A CA 1
ATOM 4283 C C . ASN A 1 545 ? 23.900 0.067 -2.895 1.00 94.19 545 ASN A C 1
ATOM 4285 O O . ASN A 1 545 ? 24.192 -0.793 -3.724 1.00 94.19 545 ASN A O 1
ATOM 4289 N N . ILE A 1 546 ? 23.472 -0.260 -1.673 1.00 94.25 546 ILE A N 1
ATOM 4290 C CA . ILE A 1 546 ? 23.335 -1.654 -1.230 1.00 94.25 546 ILE A CA 1
ATOM 4291 C C . ILE A 1 546 ? 22.233 -2.367 -2.008 1.00 94.25 546 ILE A C 1
ATOM 4293 O O . ILE A 1 546 ? 22.462 -3.466 -2.504 1.00 94.25 546 ILE A O 1
ATOM 4297 N N . THR A 1 547 ? 21.065 -1.747 -2.182 1.00 92.31 547 THR A N 1
ATOM 4298 C CA . THR A 1 547 ? 19.967 -2.352 -2.958 1.00 92.31 547 THR A CA 1
ATOM 4299 C C . THR A 1 547 ? 20.329 -2.548 -4.433 1.00 92.31 547 THR A C 1
ATOM 4301 O O . THR A 1 547 ? 19.930 -3.551 -5.032 1.00 92.31 547 THR A O 1
ATOM 4304 N N . ILE A 1 548 ? 21.128 -1.649 -5.019 1.00 90.88 548 ILE A N 1
ATOM 4305 C CA . ILE A 1 548 ? 21.724 -1.829 -6.352 1.00 90.88 548 ILE A CA 1
ATOM 4306 C C . ILE A 1 548 ? 22.678 -3.032 -6.358 1.00 90.88 548 ILE A C 1
ATOM 4308 O O . ILE A 1 548 ? 22.516 -3.931 -7.181 1.00 90.88 548 ILE A O 1
ATOM 4312 N N . ASN A 1 549 ? 23.623 -3.091 -5.416 1.00 90.12 549 ASN A N 1
ATOM 4313 C CA . ASN A 1 549 ? 24.631 -4.153 -5.344 1.00 90.12 549 ASN A CA 1
ATOM 4314 C C . ASN A 1 549 ? 24.035 -5.543 -5.079 1.00 90.12 549 ASN A C 1
ATOM 4316 O O . ASN A 1 549 ? 24.544 -6.533 -5.601 1.00 90.12 549 ASN A O 1
ATOM 4320 N N . LEU A 1 550 ? 22.960 -5.627 -4.289 1.00 87.44 550 LEU A N 1
ATOM 4321 C CA . LEU A 1 550 ? 22.229 -6.874 -4.046 1.00 87.44 550 LEU A CA 1
ATOM 4322 C C . LEU A 1 550 ? 21.495 -7.376 -5.301 1.00 87.44 550 LEU A C 1
ATOM 4324 O O . LEU A 1 550 ? 21.151 -8.553 -5.373 1.00 87.44 550 LEU A O 1
ATOM 4328 N N . GLY A 1 551 ? 21.222 -6.505 -6.281 1.00 84.81 551 GLY A N 1
ATOM 4329 C CA . GLY A 1 551 ? 20.463 -6.859 -7.486 1.00 84.81 551 GLY A CA 1
ATOM 4330 C C . GLY A 1 551 ? 19.015 -7.289 -7.207 1.00 84.81 551 GLY A C 1
ATOM 4331 O O . GLY A 1 551 ? 18.367 -7.886 -8.065 1.00 84.81 551 GLY A O 1
ATOM 4332 N N . ASN A 1 552 ? 18.491 -7.015 -6.007 1.00 87.69 552 ASN A N 1
ATOM 4333 C CA . ASN A 1 552 ? 17.144 -7.404 -5.609 1.00 87.69 552 ASN A CA 1
ATOM 4334 C C . ASN A 1 552 ? 16.131 -6.333 -6.053 1.00 87.69 552 ASN A C 1
ATOM 4336 O O . ASN A 1 552 ? 15.975 -5.291 -5.409 1.00 87.69 552 ASN A O 1
ATOM 4340 N N . TYR A 1 553 ? 15.426 -6.595 -7.159 1.00 88.56 553 TYR A N 1
ATOM 4341 C CA . TYR A 1 553 ? 14.463 -5.645 -7.728 1.00 88.56 553 TYR A CA 1
ATOM 4342 C C . TYR A 1 553 ? 13.310 -5.292 -6.778 1.00 88.56 553 TYR A C 1
ATOM 4344 O O . TYR A 1 553 ? 12.849 -4.154 -6.816 1.00 88.56 553 TYR A O 1
ATOM 4352 N N . TYR A 1 554 ? 12.894 -6.201 -5.888 1.00 91.12 554 TYR A N 1
ATOM 4353 C CA . TYR A 1 554 ? 11.847 -5.911 -4.904 1.00 91.12 554 TYR A CA 1
ATOM 4354 C C . TYR A 1 554 ? 12.305 -4.858 -3.885 1.00 91.12 554 TYR A C 1
ATOM 4356 O O . TYR A 1 554 ? 11.603 -3.873 -3.673 1.00 91.12 554 TYR A O 1
ATOM 4364 N N . LEU A 1 555 ? 13.513 -4.994 -3.322 1.00 92.19 555 LEU A N 1
ATOM 4365 C CA . LEU A 1 555 ? 14.056 -4.000 -2.381 1.00 92.19 555 LEU A CA 1
ATOM 4366 C C . LEU A 1 555 ? 14.270 -2.640 -3.045 1.00 92.19 555 LEU A C 1
ATOM 4368 O O . LEU A 1 555 ? 13.996 -1.597 -2.453 1.00 92.19 555 LEU A O 1
ATOM 4372 N N . GLN A 1 556 ? 14.737 -2.653 -4.291 1.00 93.50 556 GLN A N 1
ATOM 4373 C CA . GLN A 1 556 ? 14.875 -1.441 -5.088 1.00 93.50 556 GLN A CA 1
ATOM 4374 C C . GLN A 1 556 ? 13.511 -0.777 -5.356 1.00 93.50 556 GLN A C 1
ATOM 4376 O O . GLN A 1 556 ? 13.422 0.446 -5.299 1.00 93.50 556 GLN A O 1
ATOM 4381 N N . ASP A 1 557 ? 12.448 -1.546 -5.620 1.00 91.69 557 ASP A N 1
ATOM 4382 C CA . ASP A 1 557 ? 11.092 -1.010 -5.813 1.00 91.69 557 ASP A CA 1
ATOM 4383 C C . ASP A 1 557 ? 10.528 -0.406 -4.520 1.00 91.69 557 ASP A C 1
ATOM 4385 O O . ASP A 1 557 ? 10.007 0.712 -4.549 1.00 91.69 557 ASP A O 1
ATOM 4389 N N . GLU A 1 558 ? 10.684 -1.091 -3.383 1.00 94.56 558 GLU A N 1
ATOM 4390 C CA . GLU A 1 558 ? 10.274 -0.579 -2.067 1.00 94.56 558 GLU A CA 1
ATOM 4391 C C . GLU A 1 558 ? 11.026 0.712 -1.707 1.00 94.56 558 GLU A C 1
ATOM 4393 O O . GLU A 1 558 ? 10.411 1.699 -1.286 1.00 94.56 558 GLU A O 1
ATOM 4398 N N . LEU A 1 559 ? 12.344 0.755 -1.943 1.00 96.19 559 LEU A N 1
ATOM 4399 C CA . LEU A 1 559 ? 13.150 1.957 -1.731 1.00 96.19 559 LEU A CA 1
ATOM 4400 C C . LEU A 1 559 ? 12.720 3.090 -2.668 1.00 96.19 559 LEU A C 1
ATOM 4402 O O . LEU A 1 559 ? 12.504 4.209 -2.210 1.00 96.19 559 LEU A O 1
ATOM 4406 N N . MET A 1 560 ? 12.533 2.827 -3.964 1.00 94.75 560 MET A N 1
ATOM 4407 C CA . MET A 1 560 ? 12.056 3.843 -4.909 1.00 94.75 560 MET A CA 1
ATOM 4408 C C . MET A 1 560 ? 10.674 4.377 -4.529 1.00 94.75 560 MET A C 1
ATOM 4410 O O . MET A 1 560 ? 10.438 5.580 -4.646 1.00 94.75 560 MET A O 1
ATOM 4414 N N . TYR A 1 561 ? 9.760 3.518 -4.071 1.00 93.69 561 TYR A N 1
ATOM 4415 C CA . TYR A 1 561 ? 8.445 3.941 -3.595 1.00 93.69 561 TYR A CA 1
ATOM 4416 C C . TYR A 1 561 ? 8.573 4.913 -2.418 1.00 93.69 561 TYR A C 1
ATOM 4418 O O . TYR A 1 561 ? 7.967 5.988 -2.429 1.00 93.69 561 TYR A O 1
ATOM 4426 N N . PHE A 1 562 ? 9.420 4.577 -1.443 1.00 94.81 562 PHE A N 1
ATOM 4427 C CA . PHE A 1 562 ? 9.717 5.445 -0.311 1.00 94.81 562 PHE A CA 1
ATOM 4428 C C . PHE A 1 562 ? 10.366 6.775 -0.741 1.00 94.81 562 PHE A C 1
ATOM 4430 O O . PHE A 1 562 ? 9.854 7.840 -0.396 1.00 94.81 562 PHE A O 1
ATOM 4437 N N . LEU A 1 563 ? 11.423 6.749 -1.559 1.00 93.88 563 LEU A N 1
ATOM 4438 C CA . LEU A 1 563 ? 12.122 7.955 -2.029 1.00 93.88 563 LEU A CA 1
ATOM 4439 C C . LEU A 1 563 ? 11.212 8.883 -2.841 1.00 93.88 563 LEU A C 1
ATOM 4441 O O . LEU A 1 563 ? 11.243 10.101 -2.674 1.00 93.88 563 LEU A O 1
ATOM 4445 N N . ARG A 1 564 ? 10.327 8.323 -3.672 1.00 91.19 564 ARG A N 1
ATOM 4446 C CA . ARG A 1 564 ? 9.321 9.107 -4.405 1.00 91.19 564 ARG A CA 1
ATOM 4447 C C . ARG A 1 564 ? 8.304 9.767 -3.480 1.00 91.19 564 ARG A C 1
ATOM 4449 O O . ARG A 1 564 ? 7.821 10.850 -3.812 1.00 91.19 564 ARG A O 1
ATOM 4456 N N . ALA A 1 565 ? 7.961 9.119 -2.365 1.00 89.00 565 ALA A N 1
ATOM 4457 C CA . ALA A 1 565 ? 7.068 9.680 -1.357 1.00 89.00 565 ALA A CA 1
ATOM 4458 C C . ALA A 1 565 ? 7.728 10.824 -0.574 1.00 89.00 565 ALA A C 1
ATOM 4460 O O . ALA A 1 565 ? 7.025 11.759 -0.201 1.00 89.00 565 ALA A O 1
ATOM 4461 N N . VAL A 1 566 ? 9.048 10.758 -0.363 1.00 90.69 566 VAL A N 1
ATOM 4462 C CA . VAL A 1 566 ? 9.862 11.831 0.233 1.00 90.69 566 VAL A CA 1
ATOM 4463 C C . VAL A 1 566 ? 9.948 13.039 -0.702 1.00 90.69 566 VAL A C 1
ATOM 4465 O O . VAL A 1 566 ? 9.721 14.166 -0.270 1.00 90.69 566 VAL A O 1
ATOM 4468 N N . GLY A 1 567 ? 10.239 12.812 -1.986 1.00 85.94 567 GLY A N 1
ATOM 4469 C CA . GLY A 1 567 ? 10.112 13.822 -3.042 1.00 85.94 567 GLY A CA 1
ATOM 4470 C C . GLY A 1 567 ? 11.150 14.951 -3.032 1.00 85.94 567 GLY A C 1
ATOM 4471 O O . GLY A 1 567 ? 10.986 15.913 -3.778 1.00 85.94 567 GLY A O 1
ATOM 4472 N N . THR A 1 568 ? 12.220 14.858 -2.236 1.00 83.44 568 THR A N 1
ATOM 4473 C CA . THR A 1 568 ? 13.334 15.821 -2.278 1.00 83.44 568 THR A CA 1
ATOM 4474 C C . THR A 1 568 ? 14.178 15.625 -3.537 1.00 83.44 568 THR A C 1
ATOM 4476 O O . THR A 1 568 ? 14.263 14.513 -4.064 1.00 83.44 568 THR A O 1
ATOM 4479 N N . HIS A 1 569 ? 14.863 16.673 -4.001 1.00 79.38 569 HIS A N 1
ATOM 4480 C CA . HIS A 1 569 ? 15.726 16.587 -5.186 1.00 79.38 569 HIS A CA 1
ATOM 4481 C C . HIS A 1 569 ? 16.773 15.465 -5.070 1.00 79.38 569 HIS A C 1
ATOM 4483 O O . HIS A 1 569 ? 16.910 14.654 -5.984 1.00 79.38 569 HIS A O 1
ATOM 4489 N N . SER A 1 570 ? 17.430 15.347 -3.911 1.00 81.00 570 SER A N 1
ATOM 4490 C CA . SER A 1 570 ? 18.402 14.282 -3.638 1.00 81.00 570 SER A CA 1
ATOM 4491 C C . SER A 1 570 ? 17.778 12.883 -3.675 1.00 81.00 570 SER A C 1
ATOM 4493 O O . SER A 1 570 ? 18.374 11.958 -4.219 1.00 81.00 570 SER A O 1
ATOM 4495 N N . SER A 1 571 ? 16.556 12.716 -3.152 1.00 83.12 571 SER A N 1
ATOM 4496 C CA . SER A 1 571 ? 15.852 11.426 -3.204 1.00 83.12 571 SER A CA 1
ATOM 4497 C C . SER A 1 571 ? 15.458 11.032 -4.632 1.00 83.12 571 SER A C 1
ATOM 4499 O O . SER A 1 571 ? 15.573 9.864 -4.997 1.00 83.12 571 SER A O 1
ATOM 4501 N N . LEU A 1 572 ? 15.060 11.998 -5.469 1.00 87.69 572 LEU A N 1
ATOM 4502 C CA . LEU A 1 572 ? 14.727 11.759 -6.875 1.00 87.69 572 LEU A CA 1
ATOM 4503 C C . LEU A 1 572 ? 15.971 11.431 -7.708 1.00 87.69 572 LEU A C 1
ATOM 4505 O O . LEU A 1 572 ? 15.922 10.513 -8.520 1.00 87.69 572 LEU A O 1
ATOM 4509 N N . ALA A 1 573 ? 17.104 12.087 -7.442 1.00 90.19 573 ALA A N 1
ATOM 4510 C CA . ALA A 1 573 ? 18.376 11.747 -8.079 1.00 90.19 573 ALA A CA 1
ATOM 4511 C C . ALA A 1 573 ? 18.802 10.292 -7.794 1.00 90.19 573 ALA A C 1
ATOM 4513 O O . ALA A 1 573 ? 19.349 9.617 -8.664 1.00 90.19 573 ALA A O 1
ATOM 4514 N N . LEU A 1 574 ? 18.509 9.776 -6.595 1.00 90.38 574 LEU A N 1
ATOM 4515 C CA . LEU A 1 574 ? 18.767 8.375 -6.251 1.00 90.38 574 LEU A CA 1
ATOM 4516 C C . LEU A 1 574 ? 17.789 7.403 -6.916 1.00 90.38 574 LEU A C 1
ATOM 4518 O O . LEU A 1 574 ? 18.192 6.306 -7.295 1.00 90.38 574 LEU A O 1
ATOM 4522 N N . VAL A 1 575 ? 16.530 7.800 -7.121 1.00 91.25 575 VAL A N 1
ATOM 4523 C CA . VAL A 1 575 ? 15.595 7.028 -7.956 1.00 91.25 575 VAL A CA 1
ATOM 4524 C C . VAL A 1 575 ? 16.140 6.915 -9.380 1.00 91.25 575 VAL A C 1
ATOM 4526 O O . VAL A 1 575 ? 16.178 5.812 -9.924 1.00 91.25 575 VAL A O 1
ATOM 4529 N N . ASP A 1 576 ? 16.620 8.016 -9.959 1.00 90.56 576 ASP A N 1
ATOM 4530 C CA . ASP A 1 576 ? 17.217 8.018 -11.298 1.00 90.56 576 ASP A CA 1
ATOM 4531 C C . ASP A 1 576 ? 18.482 7.152 -11.363 1.00 90.56 576 ASP A C 1
ATOM 4533 O O . ASP A 1 576 ? 18.692 6.449 -12.354 1.00 90.56 576 ASP A O 1
ATOM 4537 N N . LEU A 1 577 ? 19.295 7.137 -10.301 1.00 92.38 577 LEU A N 1
ATOM 4538 C CA . LEU A 1 577 ? 20.454 6.250 -10.177 1.00 92.38 577 LEU A CA 1
ATOM 4539 C C . LEU A 1 577 ? 20.043 4.771 -10.181 1.00 92.38 577 LEU A C 1
ATOM 4541 O O . LEU A 1 577 ? 20.611 3.986 -10.940 1.00 92.38 577 LEU A O 1
ATOM 4545 N N . ILE A 1 578 ? 19.039 4.389 -9.382 1.00 90.06 578 ILE A N 1
ATOM 4546 C CA . ILE A 1 578 ? 18.522 3.011 -9.326 1.00 90.06 578 ILE A CA 1
ATOM 4547 C C . ILE A 1 578 ? 17.966 2.597 -10.697 1.00 90.06 578 ILE A C 1
ATOM 4549 O O . ILE A 1 578 ? 18.296 1.525 -11.206 1.00 90.06 578 ILE A O 1
ATOM 4553 N N . VAL A 1 579 ? 17.171 3.459 -11.339 1.00 88.62 579 VAL A N 1
ATOM 4554 C CA . VAL A 1 579 ? 16.622 3.213 -12.684 1.00 88.62 579 VAL A CA 1
ATOM 4555 C C . VAL A 1 579 ? 17.735 3.090 -13.727 1.00 88.62 579 VAL A C 1
ATOM 4557 O O . VAL A 1 579 ? 17.705 2.182 -14.560 1.00 88.62 579 VAL A O 1
ATOM 4560 N N . SER A 1 580 ? 18.744 3.960 -13.671 1.00 86.88 580 SER A N 1
ATOM 4561 C CA . SER A 1 580 ? 19.887 3.930 -14.589 1.00 86.88 580 SER A CA 1
ATOM 4562 C C . SER A 1 580 ? 20.720 2.667 -14.411 1.00 86.88 580 SER A C 1
ATOM 4564 O O . SER A 1 580 ? 21.095 2.052 -15.404 1.00 86.88 580 SER A O 1
ATOM 4566 N N . SER A 1 581 ? 20.945 2.234 -13.169 1.00 86.88 581 SER A N 1
ATOM 4567 C CA . SER A 1 581 ? 21.642 0.984 -12.866 1.00 86.88 581 SER A CA 1
ATOM 4568 C C . SER A 1 581 ? 20.894 -0.229 -13.422 1.00 86.88 581 SER A C 1
ATOM 4570 O O . SER A 1 581 ? 21.506 -1.073 -14.074 1.00 86.88 581 SER A O 1
ATOM 4572 N N . ARG A 1 582 ? 19.559 -0.280 -13.289 1.00 82.38 582 ARG A N 1
ATOM 4573 C CA . ARG A 1 582 ? 18.734 -1.319 -13.935 1.00 82.38 582 ARG A CA 1
ATOM 4574 C C . ARG A 1 582 ? 18.878 -1.299 -15.451 1.00 82.38 582 ARG A C 1
ATOM 4576 O O . ARG A 1 582 ? 19.018 -2.347 -16.081 1.00 82.38 582 ARG A O 1
ATOM 4583 N N . ALA A 1 583 ? 18.842 -0.109 -16.048 1.00 73.94 583 ALA A N 1
ATOM 4584 C CA . ALA A 1 583 ? 19.002 0.051 -17.485 1.00 73.94 583 ALA A CA 1
ATOM 4585 C C . ALA A 1 583 ? 20.402 -0.374 -17.948 1.00 73.94 583 ALA A C 1
ATOM 4587 O O . ALA A 1 583 ? 20.515 -0.996 -19.001 1.00 73.94 583 ALA A O 1
ATOM 4588 N N . GLU A 1 584 ? 21.448 -0.079 -17.174 1.00 74.50 584 GLU A N 1
ATOM 4589 C CA . GLU A 1 584 ? 22.830 -0.478 -17.435 1.00 74.50 584 GLU A CA 1
ATOM 4590 C C . GLU A 1 584 ? 23.034 -1.982 -17.266 1.00 74.50 584 GLU A C 1
ATOM 4592 O O . GLU A 1 584 ? 23.614 -2.605 -18.144 1.00 74.50 584 GLU A O 1
ATOM 4597 N N . GLU A 1 585 ? 22.486 -2.608 -16.226 1.00 70.12 585 GLU A N 1
ATOM 4598 C CA . GLU A 1 585 ? 22.499 -4.066 -16.072 1.00 70.12 585 GLU A CA 1
ATOM 4599 C C . GLU A 1 585 ? 21.766 -4.739 -17.244 1.00 70.12 585 GLU A C 1
ATOM 4601 O O . GLU A 1 585 ? 22.253 -5.700 -17.847 1.00 70.12 585 GLU A O 1
ATOM 4606 N N . ALA A 1 586 ? 20.623 -4.177 -17.649 1.00 60.34 586 ALA A N 1
ATOM 4607 C CA . ALA A 1 586 ? 19.908 -4.598 -18.844 1.00 60.34 586 ALA A CA 1
ATOM 4608 C C . ALA A 1 586 ? 20.691 -4.304 -20.137 1.00 60.34 586 ALA A C 1
ATOM 4610 O O . ALA A 1 586 ? 20.483 -5.001 -21.126 1.00 60.34 586 ALA A O 1
ATOM 4611 N N . ARG A 1 587 ? 21.564 -3.287 -20.177 1.00 55.81 587 ARG A N 1
ATOM 4612 C CA . ARG A 1 587 ? 22.449 -2.976 -21.317 1.00 55.81 587 ARG A CA 1
ATOM 4613 C C . ARG A 1 587 ? 23.672 -3.882 -21.358 1.00 55.81 587 ARG A C 1
ATOM 4615 O O . ARG A 1 587 ? 24.004 -4.346 -22.432 1.00 55.81 587 ARG A O 1
ATOM 4622 N N . LEU A 1 588 ? 24.289 -4.217 -20.231 1.00 56.22 588 LEU A N 1
ATOM 4623 C CA . LEU A 1 588 ? 25.373 -5.200 -20.142 1.00 56.22 588 LEU A CA 1
ATOM 4624 C C . LEU A 1 588 ? 24.887 -6.590 -20.575 1.00 56.22 588 LEU A C 1
ATOM 4626 O O . LEU A 1 588 ? 25.621 -7.325 -21.232 1.00 56.22 588 LEU A O 1
ATOM 4630 N N . LYS A 1 589 ? 23.613 -6.911 -20.308 1.00 54.94 589 LYS A N 1
ATOM 4631 C CA . LYS A 1 589 ? 22.926 -8.073 -20.898 1.00 54.94 589 LYS A CA 1
ATOM 4632 C C . LYS A 1 589 ? 22.673 -7.930 -22.417 1.00 54.94 589 LYS A C 1
ATOM 4634 O O . LYS A 1 589 ? 22.509 -8.946 -23.081 1.00 54.94 589 LYS A O 1
ATOM 4639 N N . ARG A 1 590 ? 22.658 -6.707 -22.977 1.00 48.81 590 ARG A N 1
ATOM 4640 C CA . ARG A 1 590 ? 22.464 -6.390 -24.415 1.00 48.81 590 ARG A CA 1
ATOM 4641 C C . ARG A 1 590 ? 23.769 -6.269 -25.226 1.00 48.81 590 ARG A C 1
ATOM 4643 O O . ARG A 1 590 ? 23.772 -6.672 -26.382 1.00 48.81 590 ARG A O 1
ATOM 4650 N N . ASP A 1 591 ? 24.866 -5.773 -24.646 1.00 40.16 591 ASP A N 1
ATOM 4651 C CA . ASP A 1 591 ? 26.116 -5.388 -25.345 1.00 40.16 591 ASP A CA 1
ATOM 4652 C C . ASP A 1 591 ? 27.013 -6.573 -25.764 1.00 40.16 591 ASP A C 1
ATOM 4654 O O . ASP A 1 591 ? 28.129 -6.408 -26.257 1.00 40.16 591 ASP A O 1
ATOM 4658 N N . THR A 1 592 ? 26.529 -7.806 -25.608 1.00 40.47 592 THR A N 1
ATOM 4659 C CA . THR A 1 592 ? 27.180 -9.002 -26.152 1.00 40.47 592 THR A CA 1
ATOM 4660 C C . THR A 1 592 ? 26.387 -9.534 -27.344 1.00 40.47 592 THR A C 1
ATOM 4662 O O . THR A 1 592 ? 25.649 -10.509 -27.267 1.00 40.47 592 THR A O 1
ATOM 4665 N N . SER A 1 593 ? 26.580 -8.936 -28.520 1.00 47.88 593 SER A N 1
ATOM 4666 C CA . SER A 1 593 ? 26.122 -9.480 -29.810 1.00 47.88 593 SER A CA 1
ATOM 4667 C C . SER A 1 593 ? 26.969 -10.681 -30.289 1.00 47.88 593 SER A C 1
ATOM 4669 O O . SER A 1 593 ? 27.374 -10.767 -31.446 1.00 47.88 593 SER A O 1
ATOM 4671 N N . THR A 1 594 ? 27.190 -11.657 -29.396 1.00 52.12 594 THR A N 1
ATOM 4672 C CA . THR A 1 594 ? 27.721 -13.011 -29.671 1.00 52.12 594 THR A CA 1
ATOM 4673 C C . THR A 1 594 ? 27.000 -14.086 -28.839 1.00 52.12 594 THR A C 1
ATOM 4675 O O . THR A 1 594 ? 27.604 -15.077 -28.450 1.00 52.12 594 THR A O 1
ATOM 4678 N N . ILE A 1 595 ? 25.715 -13.901 -28.502 1.00 66.69 595 ILE A N 1
ATOM 4679 C CA . ILE A 1 595 ? 24.970 -14.872 -27.668 1.00 66.69 595 ILE A CA 1
ATOM 4680 C C . ILE A 1 595 ? 24.431 -16.051 -28.502 1.00 66.69 595 ILE A C 1
ATOM 4682 O O . ILE A 1 595 ? 24.058 -17.076 -27.941 1.00 66.69 595 ILE A O 1
ATOM 4686 N N . TRP A 1 596 ? 24.400 -15.993 -29.846 1.00 76.81 596 TRP A N 1
ATOM 4687 C CA . TRP A 1 596 ? 23.801 -17.090 -30.632 1.00 76.81 596 TRP A CA 1
ATOM 4688 C C . TRP A 1 596 ? 24.438 -18.444 -30.355 1.00 76.81 596 TRP A C 1
ATOM 4690 O O . TRP A 1 596 ? 23.722 -19.435 -30.288 1.00 76.81 596 TRP A O 1
ATOM 4700 N N . ASP A 1 597 ? 25.749 -18.514 -30.154 1.00 74.81 597 ASP A N 1
ATOM 4701 C CA . ASP A 1 597 ? 26.462 -19.739 -29.795 1.00 74.81 597 ASP A CA 1
ATOM 4702 C C . ASP A 1 597 ? 26.694 -19.910 -28.286 1.00 74.81 597 ASP A C 1
ATOM 4704 O O . ASP A 1 597 ? 27.450 -20.804 -27.898 1.00 74.81 597 ASP A O 1
ATOM 4708 N N . ASP A 1 598 ? 25.997 -19.137 -27.444 1.00 76.31 598 ASP A N 1
ATOM 4709 C CA . ASP A 1 598 ? 26.037 -19.275 -25.989 1.00 76.31 598 ASP A CA 1
ATOM 4710 C C . ASP A 1 598 ? 25.709 -20.730 -25.596 1.00 76.31 598 ASP A C 1
ATOM 4712 O O . ASP A 1 598 ? 24.626 -21.240 -25.937 1.00 76.31 598 ASP A O 1
ATOM 4716 N N . PRO A 1 599 ? 26.630 -21.431 -24.907 1.00 76.69 599 PRO A N 1
ATOM 4717 C CA . PRO A 1 599 ? 26.432 -22.809 -24.486 1.00 76.69 599 PRO A CA 1
ATOM 4718 C C . PRO A 1 599 ? 25.370 -22.967 -23.390 1.00 76.69 599 PRO A C 1
ATOM 4720 O O . PRO A 1 599 ? 25.091 -24.103 -22.999 1.00 76.69 599 PRO A O 1
ATOM 4723 N N . SER A 1 600 ? 24.780 -21.878 -22.884 1.00 75.31 600 SER A N 1
ATOM 4724 C CA . SER A 1 600 ? 23.712 -21.934 -21.898 1.00 75.31 600 SER A CA 1
ATOM 4725 C C . SER A 1 600 ? 22.543 -22.778 -22.402 1.00 75.31 600 SER A C 1
ATOM 4727 O O . SER A 1 600 ? 21.937 -22.541 -23.455 1.00 75.31 600 SER A O 1
ATOM 4729 N N . SER A 1 601 ? 22.198 -23.779 -21.591 1.00 74.38 601 SER A N 1
ATOM 4730 C CA . SER A 1 601 ? 21.081 -24.693 -21.846 1.00 74.38 601 SER A CA 1
ATOM 4731 C C . SER A 1 601 ? 19.734 -23.972 -21.937 1.00 74.38 601 SER A C 1
ATOM 4733 O O . SER A 1 601 ? 18.756 -24.515 -22.462 1.00 74.38 601 SER A O 1
ATOM 4735 N N . GLU A 1 602 ? 19.663 -22.735 -21.441 1.00 74.81 602 GLU A N 1
ATOM 4736 C CA . GLU A 1 602 ? 18.432 -21.973 -21.428 1.00 74.81 602 GLU A CA 1
ATOM 4737 C C . GLU A 1 602 ? 17.939 -21.629 -22.826 1.00 74.81 602 GLU A C 1
ATOM 4739 O O . GLU A 1 602 ? 16.723 -21.597 -22.969 1.00 74.81 602 GLU A O 1
ATOM 4744 N N . TYR A 1 603 ? 18.821 -21.523 -23.833 1.00 81.12 603 TYR A N 1
ATOM 4745 C CA . TYR A 1 603 ? 18.501 -21.223 -25.237 1.00 81.12 603 TYR A CA 1
ATOM 4746 C C . TYR A 1 603 ? 18.355 -22.448 -26.142 1.00 81.12 603 TYR A C 1
ATOM 4748 O O . TYR A 1 603 ? 17.784 -22.347 -27.232 1.00 81.12 603 TYR A O 1
ATOM 4756 N N . ASP A 1 604 ? 18.793 -23.626 -25.693 1.00 82.06 604 ASP A N 1
ATOM 4757 C CA . ASP A 1 604 ? 18.696 -24.869 -26.471 1.00 82.06 604 ASP A CA 1
ATOM 4758 C C . ASP A 1 604 ? 17.256 -25.256 -26.800 1.00 82.06 604 ASP A C 1
ATOM 4760 O O . ASP A 1 604 ? 16.985 -25.962 -27.778 1.00 82.06 604 ASP A O 1
ATOM 4764 N N . PHE A 1 605 ? 16.295 -24.760 -26.017 1.00 80.12 605 PHE A N 1
ATOM 4765 C CA . PHE A 1 605 ? 14.901 -24.896 -26.399 1.00 80.12 605 PHE A CA 1
ATOM 4766 C C . PHE A 1 605 ? 14.583 -24.098 -27.671 1.00 80.12 605 PHE A C 1
ATOM 4768 O O . PHE A 1 605 ? 13.827 -24.631 -28.474 1.00 80.12 605 PHE A O 1
ATOM 4775 N N . ILE A 1 606 ? 15.100 -22.886 -27.894 1.00 77.88 606 ILE A N 1
ATOM 4776 C CA . ILE A 1 606 ? 14.802 -22.082 -29.095 1.00 77.88 606 ILE A CA 1
ATOM 4777 C C . ILE A 1 606 ? 15.376 -22.784 -30.322 1.00 77.88 606 ILE A C 1
ATOM 4779 O O . ILE A 1 606 ? 14.646 -23.081 -31.269 1.00 77.88 606 ILE A O 1
ATOM 4783 N N . CYS A 1 607 ? 16.672 -23.089 -30.265 1.00 83.12 607 CYS A N 1
ATOM 4784 C CA . CYS A 1 607 ? 17.435 -23.743 -31.317 1.00 83.12 607 CYS A CA 1
ATOM 4785 C C . CYS A 1 607 ? 18.574 -24.551 -30.667 1.00 83.12 607 CYS A C 1
ATOM 4787 O O . CYS A 1 607 ? 19.281 -23.994 -29.823 1.00 83.12 607 CYS A O 1
ATOM 4789 N N . PRO A 1 608 ? 18.792 -25.829 -31.030 1.00 87.69 608 PRO A N 1
ATOM 4790 C CA . PRO A 1 608 ? 19.874 -26.620 -30.449 1.00 87.69 608 PRO A CA 1
ATOM 4791 C C . PRO A 1 608 ? 21.237 -25.951 -30.655 1.00 87.69 608 PRO A C 1
ATOM 4793 O O . PRO A 1 608 ? 21.528 -25.506 -31.768 1.00 87.69 608 PRO A O 1
ATOM 4796 N N . LEU A 1 609 ? 22.107 -25.956 -29.639 1.00 85.81 609 LEU A N 1
ATOM 4797 C CA . LEU A 1 609 ? 23.465 -25.399 -29.733 1.00 85.81 609 LEU A CA 1
ATOM 4798 C C . LEU A 1 609 ? 24.225 -25.854 -30.989 1.00 85.81 609 LEU A C 1
ATOM 4800 O O . LEU A 1 609 ? 24.878 -25.051 -31.643 1.00 85.81 609 LEU A O 1
ATOM 4804 N N . SER A 1 610 ? 24.102 -27.128 -31.377 1.00 87.00 610 SER A N 1
ATOM 4805 C CA . SER A 1 610 ? 24.757 -27.659 -32.585 1.00 87.00 610 SER A CA 1
ATOM 4806 C C . SER A 1 610 ? 24.339 -26.950 -33.881 1.00 87.00 610 SER A C 1
ATOM 4808 O O . SER A 1 610 ? 25.178 -26.730 -34.757 1.00 87.00 610 SER A O 1
ATOM 4810 N N . GLU A 1 611 ? 23.063 -26.576 -33.989 1.00 86.44 611 GLU A N 1
ATOM 4811 C CA . GLU A 1 611 ? 22.504 -25.842 -35.122 1.00 86.44 611 GLU A CA 1
ATOM 4812 C C . GLU A 1 611 ? 22.907 -24.367 -35.049 1.00 86.44 611 GLU A C 1
ATOM 4814 O O . GLU A 1 611 ? 23.377 -23.817 -36.041 1.00 86.44 611 GLU A O 1
ATOM 4819 N N . ARG A 1 612 ? 22.852 -23.759 -33.856 1.00 88.50 612 ARG A N 1
ATOM 4820 C CA . ARG A 1 612 ? 23.316 -22.381 -33.631 1.00 88.50 612 ARG A CA 1
ATOM 4821 C C . ARG A 1 612 ? 24.796 -22.201 -33.993 1.00 88.50 612 ARG A C 1
ATOM 4823 O O . ARG A 1 612 ? 25.157 -21.299 -34.743 1.00 88.50 612 ARG A O 1
ATOM 4830 N N . GLN A 1 613 ? 25.648 -23.128 -33.564 1.00 85.31 613 GLN A N 1
ATOM 4831 C CA . GLN A 1 613 ? 27.064 -23.160 -33.932 1.00 85.31 613 GLN A CA 1
ATOM 4832 C C . GLN A 1 613 ? 27.284 -23.432 -35.426 1.00 85.31 613 GLN A C 1
ATOM 4834 O O . GLN A 1 613 ? 28.282 -22.991 -35.993 1.00 85.31 613 GLN A O 1
ATOM 4839 N N . ALA A 1 614 ? 26.401 -24.192 -36.081 1.00 84.81 614 ALA A N 1
ATOM 4840 C CA . ALA A 1 614 ? 26.469 -24.377 -37.527 1.00 84.81 614 ALA A CA 1
ATOM 4841 C C . ALA A 1 614 ? 26.142 -23.074 -38.269 1.00 84.81 614 ALA A C 1
ATOM 4843 O O . ALA A 1 614 ? 26.859 -22.740 -39.210 1.00 84.81 614 ALA A O 1
ATOM 4844 N N . ASP A 1 615 ? 25.137 -22.322 -37.811 1.00 83.12 615 ASP A N 1
ATOM 4845 C CA . ASP A 1 615 ? 24.786 -21.004 -38.352 1.00 83.12 615 ASP A CA 1
ATOM 4846 C C . ASP A 1 615 ? 25.986 -20.038 -38.238 1.00 83.12 615 ASP A C 1
ATOM 4848 O O . ASP A 1 615 ? 26.442 -19.503 -39.250 1.00 83.12 615 ASP A O 1
ATOM 4852 N N . VAL A 1 616 ? 26.603 -19.925 -37.054 1.00 81.06 616 VAL A N 1
ATOM 4853 C CA . VAL A 1 616 ? 27.810 -19.097 -36.828 1.00 81.06 616 VAL A CA 1
ATOM 4854 C C . VAL A 1 616 ? 28.979 -19.505 -37.733 1.00 81.06 616 VAL A C 1
ATOM 4856 O O . VAL A 1 616 ? 29.628 -18.654 -38.344 1.00 81.06 616 VAL A O 1
ATOM 4859 N N . ARG A 1 617 ? 29.243 -20.812 -37.876 1.00 80.00 617 ARG A N 1
ATOM 4860 C CA . ARG A 1 617 ? 30.321 -21.319 -38.747 1.00 80.00 617 ARG A CA 1
ATOM 4861 C C . ARG A 1 617 ? 30.082 -21.016 -40.225 1.00 80.00 617 ARG A C 1
ATOM 4863 O O . ARG A 1 617 ? 31.039 -20.749 -40.950 1.00 80.00 617 ARG A O 1
ATOM 4870 N N . ASN A 1 618 ? 28.833 -21.092 -40.677 1.00 77.50 618 ASN A N 1
ATOM 4871 C CA . ASN A 1 618 ? 28.473 -20.870 -42.076 1.00 77.50 618 ASN A CA 1
ATOM 4872 C C . ASN A 1 618 ? 28.447 -19.376 -42.442 1.00 77.50 618 ASN A C 1
ATOM 4874 O O . ASN A 1 618 ? 28.706 -19.035 -43.599 1.00 77.50 618 ASN A O 1
ATOM 4878 N N . PHE A 1 619 ? 28.190 -18.494 -41.468 1.00 76.69 619 PHE A N 1
ATOM 4879 C CA . PHE A 1 619 ? 28.107 -17.043 -41.663 1.00 76.69 619 PHE A CA 1
ATOM 4880 C C . PHE A 1 619 ? 28.950 -16.297 -40.617 1.00 76.69 619 PHE A C 1
ATOM 4882 O O . PHE A 1 619 ? 28.426 -15.759 -39.645 1.00 76.69 619 PHE A O 1
ATOM 4889 N N . PRO A 1 620 ? 30.277 -16.223 -40.810 1.00 66.19 620 PRO A N 1
ATOM 4890 C CA . PRO A 1 620 ? 31.182 -15.616 -39.834 1.00 66.19 620 PRO A CA 1
ATOM 4891 C C . PRO A 1 620 ? 30.991 -14.098 -39.668 1.00 66.19 620 PRO A C 1
ATOM 4893 O O . PRO A 1 620 ? 31.431 -13.541 -38.672 1.00 66.19 620 PRO A O 1
ATOM 4896 N N . SER A 1 621 ? 30.326 -13.425 -40.612 1.00 67.44 621 SER A N 1
ATOM 4897 C CA . SER A 1 621 ? 29.885 -12.032 -40.479 1.00 67.44 621 SER A CA 1
ATOM 4898 C C . SER A 1 621 ? 28.398 -12.009 -40.124 1.00 67.44 621 SER A C 1
ATOM 4900 O O . SER A 1 621 ? 27.560 -11.824 -41.012 1.00 67.44 621 SER A O 1
ATOM 4902 N N . HIS A 1 622 ? 28.085 -12.276 -38.855 1.00 71.25 622 HIS A N 1
ATOM 4903 C CA . HIS A 1 622 ? 26.718 -12.347 -38.346 1.00 71.25 622 HIS A CA 1
ATOM 4904 C C . HIS A 1 622 ? 26.447 -11.326 -37.242 1.00 71.25 622 HIS A C 1
ATOM 4906 O O . HIS A 1 622 ? 27.353 -10.892 -36.538 1.00 71.25 622 HIS A O 1
ATOM 4912 N N . GLN A 1 623 ? 25.172 -10.983 -37.106 1.00 70.50 623 GLN A N 1
ATOM 4913 C CA . GLN A 1 623 ? 24.580 -10.335 -35.948 1.00 70.50 623 GLN A CA 1
ATOM 4914 C C . GLN A 1 623 ? 23.454 -11.225 -35.445 1.00 70.50 623 GLN A C 1
ATOM 4916 O O . GLN A 1 623 ? 22.730 -11.851 -36.231 1.00 70.50 623 GLN A O 1
ATOM 4921 N N . SER A 1 624 ? 23.318 -11.315 -34.130 1.00 72.31 624 SER A N 1
ATOM 4922 C CA . SER A 1 624 ? 22.367 -12.238 -33.539 1.00 72.31 624 SER A CA 1
ATOM 4923 C C . SER A 1 624 ? 21.953 -11.840 -32.140 1.00 72.31 624 SER A C 1
ATOM 4925 O O . SER A 1 624 ? 22.775 -11.355 -31.369 1.00 72.31 624 SER A O 1
ATOM 4927 N N . CYS A 1 625 ? 20.706 -12.145 -31.806 1.00 71.69 625 CYS A N 1
ATOM 4928 C CA . CYS A 1 625 ? 20.137 -11.944 -30.486 1.00 71.69 625 CYS A CA 1
ATOM 4929 C C . CYS A 1 625 ? 19.333 -13.191 -30.105 1.00 71.69 625 CYS A C 1
ATOM 4931 O O . CYS A 1 625 ? 18.572 -13.722 -30.920 1.00 71.69 625 CYS A O 1
ATOM 4933 N N . LEU A 1 626 ? 19.519 -13.667 -28.877 1.00 71.69 626 LEU A N 1
ATOM 4934 C CA . LEU A 1 626 ? 18.684 -14.690 -28.262 1.00 71.69 626 LEU A CA 1
ATOM 4935 C C . LEU A 1 626 ? 18.066 -14.104 -27.007 1.00 71.69 626 LEU A C 1
ATOM 4937 O O . LEU A 1 626 ? 18.734 -13.423 -26.236 1.00 71.69 626 LEU A O 1
ATOM 4941 N N . TRP A 1 627 ? 16.799 -14.417 -26.796 1.00 72.94 627 TRP A N 1
ATOM 4942 C CA . TRP A 1 627 ? 16.111 -14.091 -25.565 1.00 72.94 627 TRP A CA 1
ATOM 4943 C C . TRP A 1 627 ? 15.221 -15.252 -25.169 1.00 72.94 627 TRP A C 1
ATOM 4945 O O . TRP A 1 627 ? 14.554 -15.859 -26.014 1.00 72.94 627 TRP A O 1
ATOM 4955 N N . SER A 1 628 ? 15.194 -15.551 -23.877 1.00 75.81 628 SER A N 1
ATOM 4956 C CA . SER A 1 628 ? 14.259 -16.508 -23.318 1.00 75.81 628 SER A CA 1
ATOM 4957 C C . SER A 1 628 ? 13.846 -16.143 -21.916 1.00 75.81 628 SER A C 1
ATOM 4959 O O . SER A 1 628 ? 14.679 -15.727 -21.122 1.00 75.81 628 SER A O 1
ATOM 4961 N N . GLU A 1 629 ? 12.591 -16.414 -21.595 1.00 69.81 629 GLU A N 1
ATOM 4962 C CA . GLU A 1 629 ? 12.054 -16.220 -20.260 1.00 69.81 629 GLU A CA 1
ATOM 4963 C C . GLU A 1 629 ? 11.132 -17.373 -19.880 1.00 69.81 629 GLU A C 1
ATOM 4965 O O . GLU A 1 629 ? 10.462 -17.982 -20.728 1.00 69.81 629 GLU A O 1
ATOM 4970 N N . THR A 1 630 ? 11.111 -17.675 -18.583 1.00 73.94 630 THR A N 1
ATOM 4971 C CA . THR A 1 630 ? 10.169 -18.616 -17.985 1.00 73.94 630 THR A CA 1
ATOM 4972 C C . THR A 1 630 ? 9.266 -17.869 -17.013 1.00 73.94 630 THR A C 1
ATOM 4974 O O . THR A 1 630 ? 9.731 -17.372 -15.996 1.00 73.94 630 THR A O 1
ATOM 4977 N N . VAL A 1 631 ? 7.972 -17.813 -17.319 1.00 64.19 631 VAL A N 1
ATOM 4978 C CA . VAL A 1 631 ? 6.960 -17.119 -16.518 1.00 64.19 631 VAL A CA 1
ATOM 4979 C C . VAL A 1 631 ? 6.097 -18.146 -15.788 1.00 64.19 631 VAL A C 1
ATOM 4981 O O . VAL A 1 631 ? 5.457 -18.994 -16.417 1.00 64.19 631 VAL A O 1
ATOM 4984 N N . GLY A 1 632 ? 6.066 -18.056 -14.459 1.00 61.66 632 GLY A N 1
ATOM 4985 C CA . GLY A 1 632 ? 5.302 -18.929 -13.562 1.00 61.66 632 GLY A CA 1
ATOM 4986 C C . GLY A 1 632 ? 6.036 -19.137 -12.234 1.00 61.66 632 GLY A C 1
ATOM 4987 O O . GLY A 1 632 ? 7.262 -19.172 -12.215 1.00 61.66 632 GLY A O 1
ATOM 4988 N N . LYS A 1 633 ? 5.306 -19.252 -11.115 1.00 55.41 633 LYS A N 1
ATOM 4989 C CA . LYS A 1 633 ? 5.910 -19.565 -9.807 1.00 55.41 633 LYS A CA 1
ATOM 4990 C C . LYS A 1 633 ? 6.231 -21.054 -9.711 1.00 55.41 633 LYS A C 1
ATOM 4992 O O . LYS A 1 633 ? 5.404 -21.890 -10.070 1.00 55.41 633 LYS A O 1
ATOM 4997 N N . ASP A 1 634 ? 7.406 -21.365 -9.175 1.00 54.22 634 ASP A N 1
ATOM 4998 C CA . ASP A 1 634 ? 7.932 -22.731 -9.072 1.00 54.22 634 ASP A CA 1
ATOM 4999 C C . ASP A 1 634 ? 7.581 -23.429 -7.735 1.00 54.22 634 ASP A C 1
ATOM 5001 O O . ASP A 1 634 ? 8.198 -24.422 -7.343 1.00 54.22 634 ASP A O 1
ATOM 5005 N N . GLU A 1 635 ? 6.567 -22.923 -7.026 1.00 50.72 635 GLU A N 1
ATOM 5006 C CA . GLU A 1 635 ? 6.183 -23.360 -5.679 1.00 50.72 635 GLU A CA 1
ATOM 5007 C C . GLU A 1 635 ? 4.965 -24.307 -5.711 1.00 50.72 635 GLU A C 1
ATOM 5009 O O . GLU A 1 635 ? 3.869 -23.920 -6.116 1.00 50.72 635 GLU A O 1
ATOM 5014 N N . GLY A 1 636 ? 5.147 -25.554 -5.249 1.00 60.38 636 GLY A N 1
ATOM 5015 C CA . GLY A 1 636 ? 4.083 -26.559 -5.074 1.00 60.38 636 GLY A CA 1
ATOM 5016 C C . GLY A 1 636 ? 4.034 -27.690 -6.121 1.00 60.38 636 GLY A C 1
ATOM 5017 O O . GLY A 1 636 ? 4.818 -27.735 -7.067 1.00 60.38 636 GLY A O 1
ATOM 5018 N N . ASP A 1 637 ? 3.094 -28.630 -5.939 1.00 55.44 637 ASP A N 1
ATOM 5019 C CA . ASP A 1 637 ? 2.942 -29.855 -6.759 1.00 55.44 637 ASP A CA 1
ATOM 5020 C C . ASP A 1 637 ? 2.136 -29.667 -8.062 1.00 55.44 637 ASP A C 1
ATOM 5022 O O . ASP A 1 637 ? 2.113 -30.562 -8.917 1.00 55.44 637 ASP A O 1
ATOM 5026 N N . LEU A 1 638 ? 1.482 -28.512 -8.224 1.00 46.53 638 LEU A N 1
ATOM 5027 C CA . LEU A 1 638 ? 0.824 -28.070 -9.454 1.00 46.53 638 LEU A CA 1
ATOM 5028 C C . LEU A 1 638 ? 1.597 -26.868 -10.004 1.00 46.53 638 LEU A C 1
ATOM 5030 O O . LEU A 1 638 ? 1.435 -25.755 -9.508 1.00 46.53 638 LEU A O 1
ATOM 5034 N N . LYS A 1 639 ? 2.407 -27.085 -11.041 1.00 66.44 639 LYS A N 1
ATOM 5035 C CA . LYS A 1 639 ? 3.177 -26.030 -11.708 1.00 66.44 639 LYS A CA 1
ATOM 5036 C C . LYS A 1 639 ? 2.653 -25.855 -13.118 1.00 66.44 639 LYS A C 1
ATOM 5038 O O . LYS A 1 639 ? 2.541 -26.817 -13.870 1.00 66.44 639 LYS A O 1
ATOM 5043 N N . VAL A 1 640 ? 2.340 -24.630 -13.500 1.00 55.59 640 VAL A N 1
ATOM 5044 C CA . VAL A 1 640 ? 2.154 -24.284 -14.907 1.00 55.59 640 VAL A CA 1
ATOM 5045 C C . VAL A 1 640 ? 3.107 -23.146 -15.171 1.00 55.59 640 VAL A C 1
ATOM 5047 O O . VAL A 1 640 ? 2.956 -22.074 -14.591 1.00 55.59 640 VAL A O 1
ATOM 5050 N N . TYR A 1 641 ? 4.096 -23.398 -16.017 1.00 66.56 641 TYR A N 1
ATOM 5051 C CA . TYR A 1 641 ? 5.029 -22.369 -16.430 1.00 66.56 641 TYR A CA 1
ATOM 5052 C C . TYR A 1 641 ? 5.069 -22.280 -17.947 1.00 66.56 641 TYR A C 1
ATOM 5054 O O . TYR A 1 641 ? 4.943 -23.264 -18.685 1.00 66.56 641 TYR A O 1
ATOM 5062 N N . LEU A 1 642 ? 5.205 -21.051 -18.411 1.00 64.25 642 LEU A N 1
ATOM 5063 C CA . LEU A 1 642 ? 5.379 -20.720 -19.805 1.00 64.25 642 LEU A CA 1
ATOM 5064 C C . LEU A 1 642 ? 6.856 -20.452 -20.032 1.00 64.25 642 LEU A C 1
ATOM 5066 O O . LEU A 1 642 ? 7.387 -19.504 -19.472 1.00 64.25 642 LEU A O 1
ATOM 5070 N N . LYS A 1 643 ? 7.493 -21.226 -20.906 1.00 74.00 643 LYS A N 1
ATOM 5071 C CA . LYS A 1 643 ? 8.812 -20.886 -21.431 1.00 74.00 643 LYS A CA 1
ATOM 5072 C C . LYS A 1 643 ? 8.658 -20.302 -22.826 1.00 74.00 643 LYS A C 1
ATOM 5074 O O . LYS A 1 643 ? 8.163 -20.977 -23.732 1.00 74.00 643 LYS A O 1
ATOM 5079 N N . SER A 1 644 ? 9.072 -19.061 -23.015 1.00 66.75 644 SER A N 1
ATOM 5080 C CA . SER A 1 644 ? 9.049 -18.393 -24.314 1.00 66.75 644 SER A CA 1
ATOM 5081 C C . SER A 1 644 ? 10.449 -17.958 -24.700 1.00 66.75 644 SER A C 1
ATOM 5083 O O . SER A 1 644 ? 11.280 -17.691 -23.839 1.00 66.75 644 SER A O 1
ATOM 5085 N N . GLY A 1 645 ? 10.736 -17.955 -25.994 1.00 68.62 645 GLY A N 1
ATOM 5086 C CA . GLY A 1 645 ? 11.995 -17.453 -26.499 1.00 68.62 645 GLY A CA 1
ATOM 5087 C C . GLY A 1 645 ? 11.915 -17.058 -27.948 1.00 68.62 645 GLY A C 1
ATOM 5088 O O . GLY A 1 645 ? 11.155 -17.619 -28.742 1.00 68.62 645 GLY A O 1
ATOM 5089 N N . VAL A 1 646 ? 12.737 -16.083 -28.277 1.00 64.88 646 VAL A N 1
ATOM 5090 C CA . VAL A 1 646 ? 12.902 -15.569 -29.621 1.00 64.88 646 VAL A CA 1
ATOM 5091 C C . VAL A 1 646 ? 14.381 -15.565 -29.943 1.00 64.88 646 VAL A C 1
ATOM 5093 O O . VAL A 1 646 ? 15.233 -15.324 -29.091 1.00 64.88 646 VAL A O 1
ATOM 5096 N N . GLY A 1 647 ? 14.683 -15.899 -31.183 1.00 70.69 647 GLY A N 1
ATOM 5097 C CA . GLY A 1 647 ? 16.030 -15.873 -31.693 1.00 70.69 647 GLY A CA 1
ATOM 5098 C C . GLY A 1 647 ? 16.048 -15.211 -33.049 1.00 70.69 647 GLY A C 1
ATOM 5099 O O . GLY A 1 647 ? 15.288 -15.601 -33.938 1.00 70.69 647 GLY A O 1
ATOM 5100 N N . LEU A 1 648 ? 16.955 -14.258 -33.220 1.00 69.31 648 LEU A N 1
ATOM 5101 C CA . LEU A 1 648 ? 17.348 -13.798 -34.530 1.00 69.31 648 LEU A CA 1
ATOM 5102 C C . LEU A 1 648 ? 18.816 -14.054 -34.835 1.00 69.31 648 LEU A C 1
ATOM 5104 O O . LEU A 1 648 ? 19.694 -13.766 -34.030 1.00 69.31 648 LEU A O 1
ATOM 5108 N N . PHE A 1 649 ? 19.054 -14.506 -36.060 1.00 75.81 649 PHE A N 1
ATOM 5109 C CA . PHE A 1 649 ? 20.359 -14.578 -36.679 1.00 75.81 649 PHE A CA 1
ATOM 5110 C C . PHE A 1 649 ? 20.305 -13.963 -38.080 1.00 75.81 649 PHE A C 1
ATOM 5112 O O . PHE A 1 649 ? 19.510 -14.383 -38.925 1.00 75.81 649 PHE A O 1
ATOM 5119 N N . ALA A 1 650 ? 21.161 -12.983 -38.342 1.00 71.94 650 ALA A N 1
ATOM 5120 C CA . ALA A 1 650 ? 21.384 -12.409 -39.661 1.00 71.94 650 ALA A CA 1
ATOM 5121 C C . ALA A 1 650 ? 22.864 -12.561 -40.006 1.00 71.94 650 ALA A C 1
ATOM 5123 O O . ALA A 1 650 ? 23.720 -12.096 -39.262 1.00 71.94 650 ALA A O 1
ATOM 5124 N N . GLY A 1 651 ? 23.177 -13.217 -41.121 1.00 69.94 651 GLY A N 1
ATOM 5125 C CA . GLY A 1 651 ? 24.550 -13.533 -41.502 1.00 69.94 651 GLY A CA 1
ATOM 5126 C C . GLY A 1 651 ? 24.790 -13.363 -42.995 1.00 69.94 651 GLY A C 1
ATOM 5127 O O . GLY A 1 651 ? 23.935 -13.676 -43.823 1.00 69.94 651 GLY A O 1
ATOM 5128 N N . GLY A 1 652 ? 25.961 -12.846 -43.359 1.00 64.25 652 GLY A N 1
ATOM 5129 C CA . GLY A 1 652 ? 26.359 -12.664 -44.753 1.00 64.25 652 GLY A CA 1
ATOM 5130 C C . GLY A 1 652 ? 27.569 -13.508 -45.140 1.00 64.25 652 GLY A C 1
ATOM 5131 O O . GLY A 1 652 ? 28.531 -13.624 -44.382 1.00 64.25 652 GLY A O 1
ATOM 5132 N N . ASN A 1 653 ? 27.566 -14.031 -46.367 1.00 63.47 653 ASN A N 1
ATOM 5133 C CA . ASN A 1 653 ? 28.805 -14.308 -47.100 1.00 63.47 653 ASN A CA 1
ATOM 5134 C C . ASN A 1 653 ? 28.967 -13.266 -48.226 1.00 63.47 653 ASN A C 1
ATOM 5136 O O . ASN A 1 653 ? 28.075 -12.451 -48.450 1.00 63.47 653 ASN A O 1
ATOM 5140 N N . LYS A 1 654 ? 30.093 -13.263 -48.956 1.00 55.84 654 LYS A N 1
ATOM 5141 C CA . LYS A 1 654 ? 30.404 -12.234 -49.977 1.00 55.84 654 LYS A CA 1
ATOM 5142 C C . LYS A 1 654 ? 29.322 -12.022 -51.058 1.00 55.84 654 LYS A C 1
ATOM 5144 O O . LYS A 1 654 ? 29.429 -11.041 -51.793 1.00 55.84 654 LYS A O 1
ATOM 5149 N N . CYS A 1 655 ? 28.317 -12.896 -51.194 1.00 51.41 655 CYS A N 1
ATOM 5150 C CA . CYS A 1 655 ? 27.287 -12.776 -52.230 1.00 51.41 655 CYS A CA 1
ATOM 5151 C C . CYS A 1 655 ? 25.829 -12.983 -51.770 1.00 51.41 655 CYS A C 1
ATOM 5153 O O . CYS A 1 655 ? 24.947 -12.584 -52.525 1.00 51.41 655 CYS A O 1
ATOM 5155 N N . ASN A 1 656 ? 25.550 -13.534 -50.581 1.00 64.19 656 ASN A N 1
ATOM 5156 C CA . ASN A 1 656 ? 24.187 -13.796 -50.095 1.00 64.19 656 ASN A CA 1
ATOM 5157 C C . ASN A 1 656 ? 24.001 -13.359 -48.632 1.00 64.19 656 ASN A C 1
ATOM 5159 O O . ASN A 1 656 ? 24.860 -13.614 -47.787 1.00 64.19 656 ASN A O 1
ATOM 5163 N N . CYS A 1 657 ? 22.857 -12.727 -48.349 1.00 66.69 657 CYS A N 1
ATOM 5164 C CA . CYS A 1 657 ? 22.383 -12.441 -46.995 1.00 66.69 657 CYS A CA 1
ATOM 5165 C C . CYS A 1 657 ? 21.394 -13.530 -46.586 1.00 66.69 657 CYS A C 1
ATOM 5167 O O . CYS A 1 657 ? 20.319 -13.635 -47.196 1.00 66.69 657 CYS A O 1
ATOM 5169 N N . ASP A 1 658 ? 21.751 -14.281 -45.553 1.00 74.56 658 ASP A N 1
ATOM 5170 C CA . ASP A 1 658 ? 20.897 -15.283 -44.947 1.00 74.56 658 ASP A CA 1
ATOM 5171 C C . ASP A 1 658 ? 20.331 -14.749 -43.631 1.00 74.56 658 ASP A C 1
ATOM 5173 O O . ASP A 1 658 ? 20.989 -14.035 -42.873 1.00 74.56 658 ASP A O 1
ATOM 5177 N N . LEU A 1 659 ? 19.058 -15.047 -43.407 1.00 75.38 659 LEU A N 1
ATOM 5178 C CA . LEU A 1 659 ? 18.296 -14.554 -42.270 1.00 75.38 659 LEU A CA 1
ATOM 5179 C C . LEU A 1 659 ? 17.529 -15.714 -41.663 1.00 75.38 659 LEU A C 1
ATOM 5181 O O . LEU A 1 659 ? 16.847 -16.448 -42.380 1.00 75.38 659 LEU A O 1
ATOM 5185 N N . LYS A 1 660 ? 17.594 -15.841 -40.345 1.00 76.50 660 LYS A N 1
ATOM 5186 C CA . LYS A 1 660 ? 16.843 -16.824 -39.582 1.00 76.50 660 LYS A CA 1
ATOM 5187 C C . LYS A 1 660 ? 16.187 -16.135 -38.395 1.00 76.50 660 LYS A C 1
ATOM 5189 O O . LYS A 1 660 ? 16.867 -15.686 -37.481 1.00 76.50 660 LYS A O 1
ATOM 5194 N N . ALA A 1 661 ? 14.862 -16.075 -38.422 1.00 69.12 661 ALA A N 1
ATOM 5195 C CA . ALA A 1 661 ? 14.038 -15.636 -37.306 1.00 69.12 661 ALA A CA 1
ATOM 5196 C C . ALA A 1 661 ? 13.285 -16.827 -36.728 1.00 69.12 661 ALA A C 1
ATOM 5198 O O . ALA A 1 661 ? 12.641 -17.576 -37.463 1.00 69.12 661 ALA A O 1
ATOM 5199 N N . LEU A 1 662 ? 13.378 -16.998 -35.415 1.00 71.75 662 LEU A N 1
ATOM 5200 C CA . LEU A 1 662 ? 12.774 -18.078 -34.652 1.00 71.75 662 LEU A CA 1
ATOM 5201 C C . LEU A 1 662 ? 11.960 -17.479 -33.510 1.00 71.75 662 LEU A C 1
ATOM 5203 O O . LEU A 1 662 ? 12.466 -16.683 -32.728 1.00 71.75 662 LEU A O 1
ATOM 5207 N N . GLY A 1 663 ? 10.713 -17.906 -33.381 1.00 67.81 663 GLY A N 1
ATOM 5208 C CA . GLY A 1 663 ? 9.903 -17.679 -32.191 1.00 67.81 663 GLY A CA 1
ATOM 5209 C C . GLY A 1 663 ? 9.411 -19.018 -31.674 1.00 67.81 663 GLY A C 1
ATOM 5210 O O . GLY A 1 663 ? 8.839 -19.797 -32.439 1.00 67.81 663 GLY A O 1
ATOM 5211 N N . LYS A 1 664 ? 9.635 -19.309 -30.393 1.00 76.06 664 LYS A N 1
ATOM 5212 C CA . LYS A 1 664 ? 9.198 -20.553 -29.766 1.00 76.06 664 LYS A CA 1
ATOM 5213 C C . LYS A 1 664 ? 8.538 -20.295 -28.418 1.00 76.06 664 LYS A C 1
ATOM 5215 O O . LYS A 1 664 ? 9.108 -19.648 -27.551 1.00 76.06 664 LYS A O 1
ATOM 5220 N N . ALA A 1 665 ? 7.369 -20.889 -28.215 1.00 66.31 665 ALA A N 1
ATOM 5221 C CA . ALA A 1 665 ? 6.665 -20.883 -26.939 1.00 66.31 665 ALA A CA 1
ATOM 5222 C C . ALA A 1 665 ? 6.324 -22.315 -26.516 1.00 66.31 665 ALA A C 1
ATOM 5224 O O . ALA A 1 665 ? 5.892 -23.131 -27.336 1.00 66.31 665 ALA A O 1
ATOM 5225 N N . VAL A 1 666 ? 6.527 -22.628 -25.238 1.00 72.81 666 VAL A N 1
ATOM 5226 C CA . VAL A 1 666 ? 6.195 -23.914 -24.626 1.00 72.81 666 VAL A CA 1
ATOM 5227 C C . VAL A 1 666 ? 5.428 -23.665 -23.335 1.00 72.81 666 VAL A C 1
ATOM 5229 O O . VAL A 1 666 ? 5.952 -23.057 -22.410 1.00 72.81 666 VAL A O 1
ATOM 5232 N N . VAL A 1 667 ? 4.194 -24.155 -23.264 1.00 67.38 667 VAL A N 1
ATOM 5233 C CA . VAL A 1 667 ? 3.431 -24.231 -22.016 1.00 67.38 667 VAL A CA 1
ATOM 5234 C C . VAL A 1 667 ? 3.673 -25.605 -21.428 1.00 67.38 667 VAL A C 1
ATOM 5236 O O . VAL A 1 667 ? 3.337 -26.615 -22.061 1.00 67.38 667 VAL A O 1
ATOM 5239 N N . ARG A 1 668 ? 4.231 -25.647 -20.221 1.00 72.06 668 ARG A N 1
ATOM 5240 C CA . ARG A 1 668 ? 4.483 -26.894 -19.515 1.00 72.06 668 ARG A CA 1
ATOM 5241 C C . ARG A 1 668 ? 3.662 -26.969 -18.239 1.00 72.06 668 ARG A C 1
ATOM 5243 O O . ARG A 1 668 ? 3.602 -26.017 -17.467 1.00 72.06 668 ARG A O 1
ATOM 5250 N N . GLY A 1 669 ? 3.003 -28.109 -18.058 1.00 65.12 669 GLY A N 1
ATOM 5251 C CA . GLY A 1 669 ? 2.288 -28.449 -16.838 1.00 65.12 669 GLY A CA 1
ATOM 5252 C C . GLY A 1 669 ? 3.052 -29.516 -16.066 1.00 65.12 669 GLY A C 1
ATOM 5253 O O . GLY A 1 669 ? 3.477 -30.515 -16.645 1.00 65.12 669 GLY A O 1
ATOM 5254 N N . HIS A 1 670 ? 3.194 -29.307 -14.766 1.00 63.06 670 HIS A N 1
ATOM 5255 C CA . HIS A 1 670 ? 3.640 -30.284 -13.791 1.00 63.06 670 HIS A CA 1
ATOM 5256 C C . HIS A 1 670 ? 2.483 -30.537 -12.824 1.00 63.06 670 HIS A C 1
ATOM 5258 O O . HIS A 1 670 ? 1.997 -29.607 -12.185 1.00 63.06 670 HIS A O 1
ATOM 5264 N N . LEU A 1 671 ? 2.019 -31.776 -12.719 1.00 55.69 671 LEU A N 1
ATOM 5265 C CA . LEU A 1 671 ? 0.968 -32.161 -11.782 1.00 55.69 671 LEU A CA 1
ATOM 5266 C C . LEU A 1 671 ? 1.348 -33.488 -11.133 1.00 55.69 671 LEU A C 1
ATOM 5268 O O . LEU A 1 671 ? 1.439 -34.498 -11.826 1.00 55.69 671 LEU A O 1
ATOM 5272 N N . LEU A 1 672 ? 1.527 -33.498 -9.808 1.00 61.88 672 LEU A N 1
ATOM 5273 C CA . LEU A 1 672 ? 1.756 -34.726 -9.026 1.00 61.88 672 LEU A CA 1
ATOM 5274 C C . LEU A 1 672 ? 2.944 -35.564 -9.547 1.00 61.88 672 LEU A C 1
ATOM 5276 O O . LEU A 1 672 ? 2.853 -36.784 -9.679 1.00 61.88 672 LEU A O 1
ATOM 5280 N N . GLY A 1 673 ? 4.047 -34.897 -9.898 1.00 64.50 673 GLY A N 1
ATOM 5281 C CA . GLY A 1 673 ? 5.254 -35.534 -10.443 1.00 64.50 673 GLY A CA 1
ATOM 5282 C C . GLY A 1 673 ? 5.175 -35.908 -11.928 1.00 64.50 673 GLY A C 1
ATOM 5283 O O . GLY A 1 673 ? 6.154 -36.399 -12.485 1.00 64.50 673 GLY A O 1
ATOM 5284 N N . TRP A 1 674 ? 4.036 -35.679 -12.589 1.00 64.19 674 TRP A N 1
ATOM 5285 C CA . TRP A 1 674 ? 3.918 -35.800 -14.039 1.00 64.19 674 TRP A CA 1
ATOM 5286 C C . TRP A 1 674 ? 4.221 -34.460 -14.705 1.00 64.19 674 TRP A C 1
ATOM 5288 O O . TRP A 1 674 ? 3.503 -33.485 -14.491 1.00 64.19 674 TRP A O 1
ATOM 5298 N N . GLU A 1 675 ? 5.266 -34.423 -15.530 1.00 72.25 675 GLU A N 1
ATOM 5299 C CA . GLU A 1 675 ? 5.651 -33.261 -16.330 1.00 72.25 675 GLU A CA 1
ATOM 5300 C C . GLU A 1 675 ? 5.301 -33.496 -17.806 1.00 72.25 675 GLU A C 1
ATOM 5302 O O . GLU A 1 675 ? 5.702 -34.502 -18.400 1.00 72.25 675 GLU A O 1
ATOM 5307 N N . ALA A 1 676 ? 4.564 -32.569 -18.423 1.00 68.69 676 ALA A N 1
ATOM 5308 C CA . ALA A 1 676 ? 4.241 -32.643 -19.843 1.00 68.69 676 ALA A CA 1
ATOM 5309 C C . ALA A 1 676 ? 4.193 -31.270 -20.520 1.00 68.69 676 ALA A C 1
ATOM 5311 O O . ALA A 1 676 ? 3.594 -30.316 -20.016 1.00 68.69 676 ALA A O 1
ATOM 5312 N N . ASP A 1 677 ? 4.775 -31.200 -21.722 1.00 75.00 677 ASP A N 1
ATOM 5313 C CA . ASP A 1 677 ? 4.565 -30.090 -22.650 1.00 75.00 677 ASP A CA 1
ATOM 5314 C C . ASP A 1 677 ? 3.099 -30.132 -23.112 1.00 75.00 677 ASP A C 1
ATOM 5316 O O . ASP A 1 677 ? 2.716 -30.944 -23.965 1.00 75.00 677 ASP A O 1
ATOM 5320 N N . ALA A 1 678 ? 2.270 -29.262 -22.539 1.00 65.31 678 ALA A N 1
ATOM 5321 C CA . ALA A 1 678 ? 0.879 -29.125 -22.940 1.00 65.31 678 ALA A CA 1
ATOM 5322 C C . ALA A 1 678 ? 0.812 -28.552 -24.356 1.00 65.31 678 ALA A C 1
ATOM 5324 O O . ALA A 1 678 ? 0.136 -29.102 -25.222 1.00 65.31 678 ALA A O 1
ATOM 5325 N N . VAL A 1 679 ? 1.584 -27.494 -24.613 1.00 66.94 679 VAL A N 1
ATOM 5326 C CA . VAL A 1 679 ? 1.608 -26.794 -25.900 1.00 66.94 679 VAL A CA 1
ATOM 5327 C C . VAL A 1 679 ? 3.041 -26.447 -26.266 1.00 66.94 679 VAL A C 1
ATOM 5329 O O . VAL A 1 679 ? 3.766 -25.894 -25.451 1.00 66.94 679 VAL A O 1
ATOM 5332 N N . LYS A 1 680 ? 3.444 -26.720 -27.503 1.00 75.75 680 LYS A N 1
ATOM 5333 C CA . LYS A 1 680 ? 4.715 -26.306 -28.095 1.00 75.75 680 LYS A CA 1
ATOM 5334 C C . LYS A 1 680 ? 4.436 -25.682 -29.446 1.00 75.75 680 LYS A C 1
ATOM 5336 O O . LYS A 1 680 ? 3.887 -26.337 -30.329 1.00 75.75 680 LYS A O 1
ATOM 5341 N N . ILE A 1 681 ? 4.857 -24.440 -29.616 1.00 64.00 681 ILE A N 1
ATOM 5342 C CA . ILE A 1 681 ? 4.611 -23.663 -30.825 1.00 64.00 681 ILE A CA 1
ATOM 5343 C C . ILE A 1 681 ? 5.922 -23.060 -31.294 1.00 64.00 681 ILE A C 1
ATOM 5345 O O . ILE A 1 681 ? 6.715 -22.590 -30.483 1.00 64.00 681 ILE A O 1
ATOM 5349 N N . LEU A 1 682 ? 6.167 -23.146 -32.595 1.00 75.06 682 LEU A N 1
ATOM 5350 C CA . LEU A 1 682 ? 7.370 -22.679 -33.260 1.00 75.06 682 LEU A CA 1
ATOM 5351 C C . LEU A 1 682 ? 6.975 -21.979 -34.563 1.00 75.06 682 LEU A C 1
ATOM 5353 O O . LEU A 1 682 ? 6.351 -22.585 -35.433 1.00 75.06 682 LEU A O 1
ATOM 5357 N N . GLY A 1 683 ? 7.371 -20.720 -34.695 1.00 68.19 683 GLY A N 1
ATOM 5358 C CA . GLY A 1 683 ? 7.393 -19.983 -35.953 1.00 68.19 683 GLY A CA 1
ATOM 5359 C C . GLY A 1 683 ? 8.837 -19.798 -36.399 1.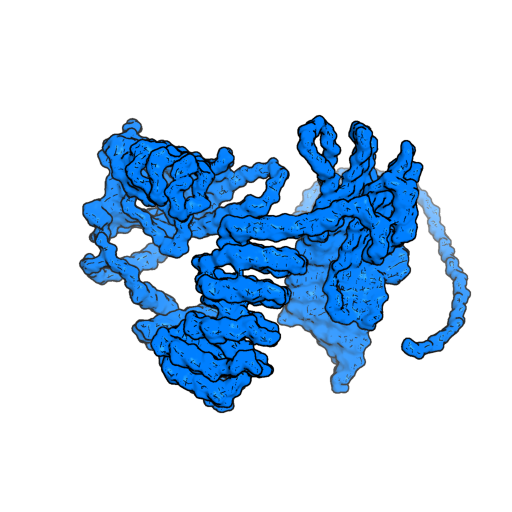00 68.19 683 GLY A C 1
ATOM 5360 O O . GLY A 1 683 ? 9.693 -19.438 -35.593 1.00 68.19 683 GLY A O 1
ATOM 5361 N N . CYS A 1 684 ? 9.121 -20.064 -37.668 1.00 74.44 684 CYS A N 1
ATOM 5362 C CA . CYS A 1 684 ? 10.442 -19.876 -38.251 1.00 74.44 684 CYS A CA 1
ATOM 5363 C C . CYS A 1 684 ? 10.324 -19.182 -39.606 1.00 74.44 684 CYS A C 1
ATOM 5365 O O . CYS A 1 684 ? 9.530 -19.598 -40.450 1.00 74.44 684 CYS A O 1
ATOM 5367 N N . VAL A 1 685 ? 11.137 -18.156 -39.830 1.00 70.19 685 VAL A N 1
ATOM 5368 C CA . VAL A 1 685 ? 11.381 -17.584 -41.155 1.00 70.19 685 VAL A CA 1
ATOM 5369 C C . VAL A 1 685 ? 12.849 -17.778 -41.466 1.00 70.19 685 VAL A C 1
ATOM 5371 O O . VAL A 1 685 ? 13.714 -17.274 -40.755 1.00 70.19 685 VAL A O 1
ATOM 5374 N N . LEU A 1 686 ? 13.121 -18.508 -42.540 1.00 78.12 686 LEU A N 1
ATOM 5375 C CA . LEU A 1 686 ? 14.461 -18.766 -43.033 1.00 78.12 686 LEU A CA 1
ATOM 5376 C C . LEU A 1 686 ? 14.582 -18.224 -44.453 1.00 78.12 686 LEU A C 1
ATOM 5378 O O . LEU A 1 686 ? 13.920 -18.711 -45.368 1.00 78.12 686 LEU A O 1
ATOM 5382 N N . LYS A 1 687 ? 15.469 -17.257 -44.653 1.00 76.50 687 LYS A N 1
ATOM 5383 C CA . LYS A 1 687 ? 15.993 -16.890 -45.964 1.00 76.50 687 LYS A CA 1
ATOM 5384 C C . LYS A 1 687 ? 17.372 -17.519 -46.097 1.00 76.50 687 LYS A C 1
ATOM 5386 O O . LYS A 1 687 ? 18.280 -17.142 -45.367 1.00 76.50 687 LYS A O 1
ATOM 5391 N N . HIS A 1 688 ? 17.512 -18.460 -47.024 1.00 78.62 688 HIS A N 1
ATOM 5392 C CA . HIS A 1 688 ? 18.787 -19.105 -47.319 1.00 78.62 688 HIS A CA 1
ATOM 5393 C C . HIS A 1 688 ? 18.994 -19.179 -48.831 1.00 78.62 688 HIS A C 1
ATOM 5395 O O . HIS A 1 688 ? 18.148 -19.729 -49.544 1.00 78.62 688 HIS A O 1
ATOM 5401 N N . ASN A 1 689 ? 20.093 -18.613 -49.337 1.00 74.81 689 ASN A N 1
ATOM 5402 C CA . ASN A 1 689 ? 20.417 -18.593 -50.773 1.00 74.81 689 ASN A CA 1
ATOM 5403 C C . ASN A 1 689 ? 19.280 -18.044 -51.663 1.00 74.81 689 ASN A C 1
ATOM 5405 O O . ASN A 1 689 ? 18.988 -18.572 -52.734 1.00 74.81 689 ASN A O 1
ATOM 5409 N N . GLY A 1 690 ? 18.600 -16.992 -51.198 1.00 68.06 690 GLY A N 1
ATOM 5410 C CA . GLY A 1 690 ? 17.507 -16.343 -51.934 1.00 68.06 690 GLY A CA 1
ATOM 5411 C C . GLY A 1 690 ? 16.159 -17.070 -51.881 1.00 68.06 690 GLY A C 1
ATOM 5412 O O . GLY A 1 690 ? 15.167 -16.520 -52.352 1.00 68.06 690 GLY A O 1
ATOM 5413 N N . ILE A 1 691 ? 16.086 -18.256 -51.269 1.00 74.50 691 ILE A N 1
ATOM 5414 C CA . ILE A 1 691 ? 14.825 -18.957 -51.007 1.00 74.50 691 ILE A CA 1
ATOM 5415 C C . ILE A 1 691 ? 14.335 -18.559 -49.620 1.00 74.50 691 ILE A C 1
ATOM 5417 O O . ILE A 1 691 ? 15.070 -18.686 -48.642 1.00 74.50 691 ILE A O 1
ATOM 5421 N N . ILE A 1 692 ? 13.087 -18.105 -49.540 1.00 70.69 692 ILE A N 1
ATOM 5422 C CA . ILE A 1 692 ? 12.427 -17.760 -48.281 1.00 70.69 692 ILE A CA 1
ATOM 5423 C C . ILE A 1 692 ? 11.454 -18.881 -47.934 1.00 70.69 692 ILE A C 1
ATOM 5425 O O . ILE A 1 692 ? 10.572 -19.212 -48.726 1.00 70.69 692 ILE A O 1
ATOM 5429 N N . LYS A 1 693 ? 11.636 -19.475 -46.758 1.00 76.94 693 LYS A N 1
ATOM 5430 C CA . LYS A 1 693 ? 10.764 -20.494 -46.182 1.00 76.94 693 LYS A CA 1
ATOM 5431 C C . LYS A 1 693 ? 10.184 -19.958 -44.888 1.00 76.94 693 LYS A C 1
ATOM 5433 O O . LYS A 1 693 ? 10.926 -19.559 -43.995 1.00 76.94 693 LYS A O 1
ATOM 5438 N N . VAL A 1 694 ? 8.865 -19.976 -44.793 1.00 70.06 694 VAL A N 1
ATOM 5439 C CA . VAL A 1 694 ? 8.145 -19.681 -43.559 1.00 70.06 694 VAL A CA 1
ATOM 5440 C C . VAL A 1 694 ? 7.572 -20.993 -43.063 1.00 70.06 694 VAL A C 1
ATOM 5442 O O . VAL A 1 694 ? 6.821 -21.636 -43.788 1.00 70.06 694 VAL A O 1
ATOM 5445 N N . LYS A 1 695 ? 7.921 -21.398 -41.846 1.00 78.50 695 LYS A N 1
ATOM 5446 C CA . LYS A 1 695 ? 7.451 -22.639 -41.240 1.00 78.50 695 LYS A CA 1
ATOM 5447 C C . LYS A 1 695 ? 6.702 -22.343 -39.949 1.00 78.50 695 LYS A C 1
ATOM 5449 O O . LYS A 1 695 ? 7.219 -21.646 -39.076 1.00 78.50 695 LYS A O 1
ATOM 5454 N N . ALA A 1 696 ? 5.508 -22.911 -39.816 1.00 70.00 696 ALA A N 1
ATOM 5455 C CA . ALA A 1 696 ? 4.733 -22.896 -38.581 1.00 70.00 696 ALA A CA 1
ATOM 5456 C C . ALA A 1 696 ? 4.545 -24.328 -38.073 1.00 70.00 696 ALA A C 1
ATOM 5458 O O . ALA A 1 696 ? 4.115 -25.214 -38.815 1.00 70.00 696 ALA A O 1
ATOM 5459 N N . TYR A 1 697 ? 4.872 -24.548 -36.803 1.00 79.31 697 TYR A N 1
ATOM 5460 C CA . TYR A 1 697 ? 4.813 -25.849 -36.154 1.00 79.31 697 TYR A CA 1
ATOM 5461 C C . TYR A 1 697 ? 4.116 -25.756 -34.799 1.00 79.31 697 TYR A C 1
ATOM 5463 O O . TYR A 1 697 ? 4.504 -24.958 -33.948 1.00 79.31 697 TYR A O 1
ATOM 5471 N N . ILE A 1 698 ? 3.107 -26.599 -34.584 1.00 69.44 698 ILE A N 1
ATOM 5472 C CA . ILE A 1 698 ? 2.340 -26.678 -33.339 1.00 69.44 698 ILE A CA 1
ATOM 5473 C C . ILE A 1 698 ? 2.202 -28.131 -32.934 1.00 69.44 698 ILE A C 1
ATOM 5475 O O . ILE A 1 698 ? 1.658 -28.959 -33.668 1.00 69.44 698 ILE A O 1
ATOM 5479 N N . LYS A 1 699 ? 2.658 -28.422 -31.722 1.00 75.19 699 LYS A N 1
ATOM 5480 C CA . LYS A 1 699 ? 2.514 -29.708 -31.060 1.00 75.19 699 LYS A CA 1
ATOM 5481 C C . LYS A 1 699 ? 1.792 -29.504 -29.738 1.00 75.19 699 LYS A C 1
ATOM 5483 O O . LYS A 1 699 ? 2.207 -28.682 -28.933 1.00 75.19 699 LYS A O 1
ATOM 5488 N N . PHE A 1 700 ? 0.738 -30.266 -29.507 1.00 65.00 700 PHE A N 1
ATOM 5489 C CA . PHE A 1 700 ? -0.076 -30.204 -28.304 1.00 65.00 700 PHE A CA 1
ATOM 5490 C C . PHE A 1 700 ? -0.153 -31.600 -27.683 1.00 65.00 700 PHE A C 1
ATOM 5492 O O . PHE A 1 700 ? -0.586 -32.533 -28.355 1.00 65.00 700 PHE A O 1
ATOM 5499 N N . VAL A 1 701 ? 0.309 -31.768 -26.439 1.00 70.81 701 VAL A N 1
ATOM 5500 C CA . VAL A 1 701 ? 0.309 -33.050 -25.696 1.00 70.81 701 VAL A CA 1
ATOM 5501 C C . VAL A 1 701 ? 0.758 -34.231 -26.576 1.00 70.81 701 VAL A C 1
ATOM 5503 O O . VAL A 1 701 ? 0.058 -35.218 -26.781 1.00 70.81 701 VAL A O 1
ATOM 5506 N N . GLY A 1 702 ? 1.930 -34.107 -27.204 1.00 73.12 702 GLY A N 1
ATOM 5507 C CA . GLY A 1 702 ? 2.461 -35.164 -28.075 1.00 73.12 702 GLY A CA 1
ATOM 5508 C C . GLY A 1 702 ? 1.931 -35.175 -29.518 1.00 73.12 702 GLY A C 1
ATOM 5509 O O . GLY A 1 702 ? 2.645 -35.659 -30.398 1.00 73.12 702 GLY A O 1
ATOM 5510 N N . LEU A 1 703 ? 0.756 -34.603 -29.790 1.00 65.94 703 LEU A N 1
ATOM 5511 C CA . LEU A 1 703 ? 0.115 -34.578 -31.110 1.00 65.94 703 LEU A CA 1
ATOM 5512 C C . LEU A 1 703 ? 0.578 -33.368 -31.925 1.00 65.94 703 LEU A C 1
ATOM 5514 O O . LEU A 1 703 ? 0.488 -32.233 -31.468 1.00 65.94 703 LEU A O 1
ATOM 5518 N N . VAL A 1 704 ? 1.067 -33.591 -33.145 1.00 80.06 704 VAL A N 1
ATOM 5519 C CA . VAL A 1 704 ? 1.385 -32.500 -34.079 1.00 80.06 704 VAL A CA 1
ATOM 5520 C C . VAL A 1 704 ? 0.085 -32.042 -34.732 1.00 80.06 704 VAL A C 1
ATOM 5522 O O . VAL A 1 704 ? -0.530 -32.800 -35.476 1.00 80.06 704 VAL A O 1
ATOM 5525 N N . LEU A 1 705 ? -0.344 -30.823 -34.412 1.00 63.66 705 LEU A N 1
ATOM 5526 C CA . LEU A 1 705 ? -1.589 -30.231 -34.909 1.00 63.66 705 LEU A CA 1
ATOM 5527 C C . LEU A 1 705 ? -1.369 -29.430 -36.194 1.00 63.66 705 LEU A C 1
ATOM 5529 O O . LEU A 1 705 ? -2.271 -29.331 -37.022 1.00 63.66 705 LEU A O 1
ATOM 5533 N N . LEU A 1 706 ? -0.180 -28.846 -36.349 1.00 71.56 706 LEU A N 1
ATOM 5534 C CA . LEU A 1 706 ? 0.193 -28.051 -37.512 1.00 71.56 706 LEU A CA 1
ATOM 5535 C C . LEU A 1 706 ? 1.686 -28.239 -37.798 1.00 71.56 706 LEU A C 1
ATOM 5537 O O . LEU A 1 706 ? 2.505 -28.084 -36.897 1.00 71.56 706 LEU A O 1
ATOM 5541 N N . ASP A 1 707 ? 2.028 -28.567 -39.039 1.00 84.50 707 ASP A N 1
ATOM 5542 C CA . ASP A 1 707 ? 3.397 -28.575 -39.567 1.00 84.50 707 ASP A CA 1
ATOM 5543 C C . ASP A 1 707 ? 3.304 -28.181 -41.043 1.00 84.50 707 ASP A C 1
ATOM 5545 O O . ASP A 1 707 ? 3.107 -29.030 -41.913 1.00 84.50 707 ASP A O 1
ATOM 5549 N N . VAL A 1 708 ? 3.283 -26.872 -41.305 1.00 77.81 708 VAL A N 1
ATOM 5550 C CA . VAL A 1 708 ? 3.030 -26.330 -42.648 1.00 77.81 708 VAL A CA 1
ATOM 5551 C C . VAL A 1 708 ? 4.075 -25.295 -43.036 1.00 77.81 708 VAL A C 1
ATOM 5553 O O . VAL A 1 708 ? 4.487 -24.463 -42.222 1.00 77.81 708 VAL A O 1
ATOM 5556 N N . ASP A 1 709 ? 4.459 -25.335 -44.310 1.00 81.12 709 ASP A N 1
ATOM 5557 C CA . ASP A 1 709 ? 5.183 -24.254 -44.966 1.00 81.12 709 ASP A CA 1
ATOM 5558 C C . ASP A 1 709 ? 4.158 -23.209 -45.439 1.00 81.12 709 ASP A C 1
ATOM 5560 O O . ASP A 1 709 ? 3.233 -23.523 -46.194 1.00 81.12 709 ASP A O 1
ATOM 5564 N N . LEU A 1 710 ? 4.285 -21.973 -44.959 1.00 74.00 710 LEU A N 1
ATOM 5565 C CA . LEU A 1 710 ? 3.372 -20.874 -45.269 1.00 74.00 710 LEU A CA 1
ATOM 5566 C C . LEU A 1 710 ? 3.872 -20.059 -46.476 1.00 74.00 710 LEU A C 1
ATOM 5568 O O . LEU A 1 710 ? 5.084 -19.905 -46.662 1.00 74.00 710 LEU A O 1
ATOM 5572 N N . PRO A 1 711 ? 2.961 -19.503 -47.296 1.00 74.19 711 PRO A N 1
ATOM 5573 C CA . PRO A 1 711 ? 3.329 -18.558 -48.342 1.00 74.19 711 PRO A CA 1
ATOM 5574 C C . PRO A 1 711 ? 3.814 -17.222 -47.751 1.00 74.19 711 PRO A C 1
ATOM 5576 O O . PRO A 1 711 ? 3.594 -16.912 -46.581 1.00 74.19 711 PRO A O 1
ATOM 5579 N N . LEU A 1 712 ? 4.475 -16.418 -48.588 1.00 67.06 712 LEU A N 1
ATOM 5580 C CA . LEU A 1 712 ? 4.952 -15.074 -48.252 1.00 67.06 712 LEU A CA 1
ATOM 5581 C C . LEU A 1 712 ? 3.756 -14.164 -47.909 1.00 67.06 712 LEU A C 1
ATOM 5583 O O . LEU A 1 712 ? 3.025 -13.756 -48.805 1.00 67.06 712 LEU A O 1
ATOM 5587 N N . SER A 1 713 ? 3.581 -13.848 -46.623 1.00 66.00 713 SER A N 1
ATOM 5588 C CA . SER A 1 713 ? 2.447 -13.103 -46.050 1.00 66.00 713 SER A CA 1
ATOM 5589 C C . SER A 1 713 ? 1.146 -13.902 -45.902 1.00 66.00 713 SER A C 1
ATOM 5591 O O . SER A 1 713 ? 0.348 -14.023 -46.832 1.00 66.00 713 SER A O 1
ATOM 5593 N N . TYR A 1 714 ? 0.918 -14.452 -44.705 1.00 71.69 714 TYR A N 1
ATOM 5594 C CA . TYR A 1 714 ? -0.295 -15.195 -44.367 1.00 71.69 714 TYR A CA 1
ATOM 5595 C C . TYR A 1 714 ? -0.640 -15.092 -42.873 1.00 71.69 714 TYR A C 1
ATOM 5597 O O . TYR A 1 714 ? 0.206 -15.326 -42.007 1.00 71.69 714 TYR A O 1
ATOM 5605 N N . THR A 1 715 ? -1.908 -14.799 -42.569 1.00 75.56 715 THR A N 1
ATOM 5606 C CA . THR A 1 715 ? -2.477 -14.928 -41.218 1.00 75.56 715 THR A CA 1
ATOM 5607 C C . THR A 1 715 ? -3.195 -16.266 -41.114 1.00 75.56 715 THR A C 1
ATOM 5609 O O . THR A 1 715 ? -4.221 -16.478 -41.761 1.00 75.56 715 THR A O 1
ATOM 5612 N N . TYR A 1 716 ? -2.686 -17.172 -40.286 1.00 72.12 716 TYR A N 1
ATOM 5613 C CA . TYR A 1 716 ? -3.306 -18.462 -40.021 1.00 72.12 716 TYR A CA 1
ATOM 5614 C C . TYR A 1 716 ? -4.010 -18.442 -38.659 1.00 72.12 716 TYR A C 1
ATOM 5616 O O . TYR A 1 716 ? -3.376 -18.307 -37.611 1.00 72.12 716 TYR A O 1
ATOM 5624 N N . GLN A 1 717 ? -5.336 -18.585 -38.680 1.00 77.38 717 GLN A N 1
ATOM 5625 C CA . GLN A 1 717 ? -6.143 -18.790 -37.477 1.00 77.38 717 GLN A CA 1
ATOM 5626 C C . GLN A 1 717 ? -5.991 -20.240 -37.025 1.00 77.38 717 GLN A C 1
ATOM 5628 O O . GLN A 1 717 ? -6.269 -21.162 -37.796 1.00 77.38 717 GLN A O 1
ATOM 5633 N N . LEU A 1 718 ? -5.550 -20.453 -35.787 1.00 70.00 718 LEU A N 1
ATOM 5634 C CA . LEU A 1 718 ? -5.451 -21.801 -35.251 1.00 70.00 718 LEU A CA 1
ATOM 5635 C C . LEU A 1 718 ? -6.851 -22.361 -35.004 1.00 70.00 718 LEU A C 1
ATOM 5637 O O . LEU A 1 718 ? -7.690 -21.659 -34.434 1.00 70.00 718 LEU A O 1
ATOM 5641 N N . PRO A 1 719 ? -7.115 -23.620 -35.397 1.00 71.19 719 PRO A N 1
ATOM 5642 C CA . PRO A 1 719 ? -8.323 -24.299 -34.968 1.00 71.19 719 PRO A CA 1
ATOM 5643 C C . PRO A 1 719 ? -8.381 -24.297 -33.438 1.00 71.19 719 PRO A C 1
ATOM 5645 O O . PRO A 1 719 ? -7.351 -24.437 -32.776 1.00 71.19 719 PRO A O 1
ATOM 5648 N N . GLN A 1 720 ? -9.578 -24.118 -32.889 1.00 78.50 720 GLN A N 1
ATOM 5649 C CA . GLN A 1 720 ? -9.803 -24.237 -31.454 1.00 78.50 720 GLN A CA 1
ATOM 5650 C C . GLN A 1 720 ? -9.890 -25.718 -31.084 1.00 78.50 720 GLN A C 1
ATOM 5652 O O . GLN A 1 720 ? -10.549 -26.494 -31.782 1.00 78.50 720 GLN A O 1
ATOM 5657 N N . TYR A 1 721 ? -9.216 -26.102 -30.004 1.00 76.50 721 TYR A N 1
ATOM 5658 C CA . TYR A 1 721 ? -9.206 -27.471 -29.502 1.00 76.50 721 TYR A CA 1
ATOM 5659 C C . TYR A 1 721 ? -9.637 -27.505 -28.041 1.00 76.50 721 TYR A C 1
ATOM 5661 O O . TYR A 1 721 ? -9.003 -26.867 -27.200 1.00 76.50 721 TYR A O 1
ATOM 5669 N N . ASP A 1 722 ? -10.655 -28.314 -27.754 1.00 78.31 722 ASP A N 1
ATOM 5670 C CA . ASP A 1 722 ? -11.185 -28.526 -26.409 1.00 78.31 722 ASP A CA 1
ATOM 5671 C C . ASP A 1 722 ? -10.706 -29.877 -25.890 1.00 78.31 722 ASP A C 1
ATOM 5673 O O . ASP A 1 722 ? -10.952 -30.924 -26.500 1.00 78.31 722 ASP A O 1
ATOM 5677 N N . LEU A 1 723 ? -10.003 -29.873 -24.762 1.00 72.38 723 LEU A N 1
ATOM 5678 C CA . LEU A 1 723 ? -9.383 -31.069 -24.206 1.00 72.38 723 LEU A CA 1
ATOM 5679 C C . LEU A 1 723 ? -9.742 -31.228 -22.741 1.00 72.38 723 LEU A C 1
ATOM 5681 O O . LEU A 1 723 ? -9.668 -30.291 -21.960 1.00 72.38 723 LEU A O 1
ATOM 5685 N N . THR A 1 724 ? -10.088 -32.444 -22.342 1.00 79.19 724 THR A N 1
ATOM 5686 C CA . THR A 1 724 ? -10.280 -32.783 -20.929 1.00 79.19 724 THR A CA 1
ATOM 5687 C C . THR A 1 724 ? -8.993 -33.421 -20.415 1.00 79.19 724 THR A C 1
ATOM 5689 O O . THR A 1 724 ? -8.708 -34.564 -20.766 1.00 79.19 724 THR A O 1
ATOM 5692 N N . LEU A 1 725 ? -8.201 -32.687 -19.624 1.00 71.44 725 LEU A N 1
ATOM 5693 C CA . LEU A 1 725 ? -6.932 -33.185 -19.070 1.00 71.44 725 LEU A CA 1
ATOM 5694 C C . LEU A 1 725 ? -7.171 -34.288 -18.041 1.00 71.44 725 LEU A C 1
ATOM 5696 O O . LEU A 1 725 ? -6.528 -35.333 -18.080 1.00 71.44 725 LEU A O 1
ATOM 5700 N N . PHE A 1 726 ? -8.133 -34.074 -17.146 1.00 76.25 726 PHE A N 1
ATOM 5701 C CA . PHE A 1 726 ? -8.643 -35.121 -16.275 1.00 76.25 726 PHE A CA 1
ATOM 5702 C C . PHE A 1 726 ? -10.129 -34.917 -16.007 1.00 76.25 726 PHE A C 1
ATOM 5704 O O . PHE A 1 726 ? -10.645 -33.799 -16.014 1.00 76.25 726 PHE A O 1
ATOM 5711 N N . SER A 1 727 ? -10.813 -36.025 -15.749 1.00 84.19 727 SER A N 1
ATOM 5712 C CA . SER A 1 727 ? -12.167 -36.052 -15.216 1.00 84.19 727 SER A CA 1
ATOM 5713 C C . SER A 1 727 ? -12.238 -37.209 -14.234 1.00 84.19 727 SER A C 1
ATOM 5715 O O . SER A 1 727 ? -12.127 -38.374 -14.615 1.00 84.19 727 SER A O 1
ATOM 5717 N N . VAL A 1 728 ? -12.348 -36.880 -12.954 1.00 81.19 728 VAL A N 1
ATOM 5718 C CA . VAL A 1 728 ? -12.461 -37.845 -11.866 1.00 81.19 728 VAL A CA 1
ATOM 5719 C C . VAL A 1 728 ? -13.855 -37.716 -11.286 1.00 81.19 728 VAL A C 1
ATOM 5721 O O . VAL A 1 728 ? -14.319 -36.617 -10.989 1.00 81.19 728 VAL A O 1
ATOM 5724 N N . SER A 1 729 ? -14.529 -38.846 -11.106 1.00 89.44 729 SER A N 1
ATOM 5725 C CA . SER A 1 729 ? -15.784 -38.905 -10.372 1.00 89.44 729 SER A CA 1
ATOM 5726 C C . SER A 1 729 ? -15.731 -40.045 -9.370 1.00 89.44 729 SER A C 1
ATOM 5728 O O . SER A 1 729 ? -15.401 -41.177 -9.720 1.00 89.44 729 SER A O 1
ATOM 5730 N N . TYR A 1 730 ? -16.042 -39.735 -8.118 1.00 90.50 730 TYR A N 1
ATOM 5731 C CA . TYR A 1 730 ? -16.047 -40.679 -7.015 1.00 90.50 730 TYR A CA 1
ATOM 5732 C C . TYR A 1 730 ? -17.397 -40.632 -6.311 1.00 90.50 730 TYR A C 1
ATOM 5734 O O . TYR A 1 730 ? -17.878 -39.559 -5.960 1.00 90.50 730 TYR A O 1
ATOM 5742 N N . THR A 1 731 ? -18.024 -41.789 -6.108 1.00 89.94 731 THR A N 1
ATOM 5743 C CA . THR A 1 731 ? -19.323 -41.884 -5.430 1.00 89.94 731 THR A CA 1
ATOM 5744 C C . THR A 1 731 ? -19.203 -42.769 -4.201 1.00 89.94 731 THR A C 1
ATOM 5746 O O . THR A 1 731 ? -18.728 -43.898 -4.298 1.00 89.94 731 THR A O 1
ATOM 5749 N N . PHE A 1 732 ? -19.673 -42.276 -3.059 1.00 84.12 732 PHE A N 1
ATOM 5750 C CA . PHE A 1 732 ? -19.771 -43.026 -1.808 1.00 84.12 732 PHE A CA 1
ATOM 5751 C C . PHE A 1 732 ? -21.156 -42.839 -1.185 1.00 84.12 732 PHE A C 1
ATOM 5753 O O . PHE A 1 732 ? -21.900 -41.936 -1.558 1.00 84.12 732 PHE A O 1
ATOM 5760 N N . ILE A 1 733 ? -21.544 -43.718 -0.264 1.00 86.44 733 ILE A N 1
ATOM 5761 C CA . ILE A 1 733 ? -22.883 -43.707 0.337 1.00 86.44 733 ILE A CA 1
ATOM 5762 C C . ILE A 1 733 ? -22.782 -43.175 1.763 1.00 86.44 733 ILE A C 1
ATOM 5764 O O . ILE A 1 733 ? -22.028 -43.711 2.572 1.00 86.44 733 ILE A O 1
ATOM 5768 N N . VAL A 1 734 ? -23.574 -42.149 2.078 1.00 79.88 734 VAL A N 1
ATOM 5769 C CA . VAL A 1 734 ? -23.752 -41.644 3.445 1.00 79.88 734 VAL A CA 1
ATOM 5770 C C . VAL A 1 734 ? -25.151 -42.055 3.905 1.00 79.88 734 VAL A C 1
ATOM 5772 O O . VAL A 1 734 ? -26.157 -41.565 3.388 1.00 79.88 734 VAL A O 1
ATOM 5775 N N . TYR A 1 735 ? -25.219 -43.014 4.834 1.00 85.62 735 TYR A N 1
ATOM 5776 C CA . TYR A 1 735 ? -26.435 -43.746 5.227 1.00 85.62 735 TYR A CA 1
ATOM 5777 C C . TYR A 1 735 ? -27.111 -44.487 4.058 1.00 85.62 735 TYR A C 1
ATOM 5779 O O . TYR A 1 735 ? -26.800 -45.645 3.798 1.00 85.62 735 TYR A O 1
ATOM 5787 N N . ILE A 1 736 ? -28.029 -43.817 3.355 1.00 85.06 736 ILE A N 1
ATOM 5788 C CA . ILE A 1 736 ? -28.789 -44.335 2.202 1.00 85.06 736 ILE A CA 1
ATOM 5789 C C . ILE A 1 736 ? -28.722 -43.401 0.986 1.00 85.06 736 ILE A C 1
ATOM 5791 O O . ILE A 1 736 ? -29.364 -43.662 -0.031 1.00 85.06 736 ILE A O 1
ATOM 5795 N N . VAL A 1 737 ? -27.978 -42.295 1.088 1.00 83.81 737 VAL A N 1
ATOM 5796 C CA . VAL A 1 737 ? -27.898 -41.271 0.045 1.00 83.81 737 VAL A CA 1
ATOM 5797 C C . VAL A 1 737 ? -26.536 -41.373 -0.647 1.00 83.81 737 VAL A C 1
ATOM 5799 O O . VAL A 1 737 ? -25.512 -41.166 0.011 1.00 83.81 737 VAL A O 1
ATOM 5802 N N . PRO A 1 738 ? -26.479 -41.702 -1.950 1.00 85.69 738 PRO A N 1
ATOM 5803 C CA . PRO A 1 738 ? -25.243 -41.622 -2.716 1.00 85.69 738 PRO A CA 1
ATOM 5804 C C . PRO A 1 738 ? -24.803 -40.161 -2.861 1.00 85.69 738 PRO A C 1
ATOM 5806 O O . PRO A 1 738 ? -25.562 -39.305 -3.327 1.00 85.69 738 PRO A O 1
ATOM 5809 N N . VAL A 1 739 ? -23.560 -39.904 -2.467 1.00 86.25 739 VAL A N 1
ATOM 5810 C CA . VAL A 1 739 ? -22.846 -38.641 -2.627 1.00 86.25 739 VAL A CA 1
ATOM 5811 C C . VAL A 1 739 ? -21.781 -38.833 -3.699 1.00 86.25 739 VAL A C 1
ATOM 5813 O O . VAL A 1 739 ? -20.894 -39.673 -3.559 1.00 86.25 739 VAL A O 1
ATOM 5816 N N . THR A 1 740 ? -21.871 -38.055 -4.771 1.00 89.56 740 THR A N 1
ATOM 5817 C CA . THR A 1 740 ? -20.928 -38.043 -5.888 1.00 89.56 740 THR A CA 1
ATOM 5818 C C . THR A 1 740 ? -20.092 -36.774 -5.837 1.00 89.56 740 THR A C 1
ATOM 5820 O O . THR A 1 740 ? -20.628 -35.667 -5.903 1.00 89.56 740 THR A O 1
ATOM 5823 N N . LEU A 1 741 ? -18.779 -36.945 -5.760 1.00 83.69 741 LEU A N 1
ATOM 5824 C CA . LEU A 1 741 ? -17.777 -35.918 -5.996 1.00 83.69 741 LEU A CA 1
ATOM 5825 C C . LEU A 1 741 ? -17.315 -36.025 -7.449 1.00 83.69 741 LEU A C 1
ATOM 5827 O O . LEU A 1 741 ? -17.084 -37.125 -7.952 1.00 83.69 741 LEU A O 1
ATOM 5831 N N . SER A 1 742 ? -17.177 -34.903 -8.136 1.00 85.94 742 SER A N 1
ATOM 5832 C CA . SER A 1 742 ? -16.619 -34.837 -9.482 1.00 85.94 742 SER A CA 1
ATOM 5833 C C . SER A 1 742 ? -15.644 -33.678 -9.575 1.00 85.94 742 SER A C 1
ATOM 5835 O O . SER A 1 742 ? -15.965 -32.584 -9.123 1.00 85.94 742 SER A O 1
ATOM 5837 N N . ALA A 1 743 ? -14.505 -33.887 -10.213 1.00 79.88 743 ALA A N 1
ATOM 5838 C CA . ALA A 1 743 ? -13.589 -32.826 -10.592 1.00 79.88 743 ALA A CA 1
ATOM 5839 C C . ALA A 1 743 ? -13.145 -33.050 -12.037 1.00 79.88 743 ALA A C 1
ATOM 5841 O O . ALA A 1 743 ? -12.796 -34.169 -12.414 1.00 79.88 743 ALA A O 1
ATOM 5842 N N . SER A 1 744 ? -13.154 -32.005 -12.849 1.00 82.69 744 SER A N 1
ATOM 5843 C CA . SER A 1 744 ? -12.629 -32.025 -14.205 1.00 82.69 744 SER A CA 1
ATOM 5844 C C . SER A 1 744 ? -11.849 -30.762 -14.508 1.00 82.69 744 SER A C 1
ATOM 5846 O O . SER A 1 744 ? -12.221 -29.672 -14.083 1.00 82.69 744 SER A O 1
ATOM 5848 N N . LEU A 1 745 ? -10.790 -30.927 -15.289 1.00 77.62 745 LEU A N 1
ATOM 5849 C CA . LEU A 1 745 ? -10.028 -29.835 -15.871 1.00 77.62 745 LEU A CA 1
ATOM 5850 C C . LEU A 1 745 ? -10.172 -29.912 -17.385 1.00 77.62 745 LEU A C 1
ATOM 5852 O O . LEU A 1 745 ? -9.708 -30.868 -18.014 1.00 77.62 745 LEU A O 1
ATOM 5856 N N . GLN A 1 746 ? -10.826 -28.908 -17.952 1.00 82.88 746 GLN A N 1
ATOM 5857 C CA . GLN A 1 746 ? -10.921 -28.705 -19.388 1.00 82.88 746 GLN A CA 1
ATOM 5858 C C . GLN A 1 746 ? -9.961 -27.597 -19.802 1.00 82.88 746 GLN A C 1
ATOM 5860 O O . GLN A 1 746 ? -9.863 -26.570 -19.141 1.00 82.88 746 GLN A O 1
ATOM 5865 N N . VAL A 1 747 ? -9.242 -27.797 -20.895 1.00 73.94 747 VAL A N 1
ATOM 5866 C CA . VAL A 1 747 ? -8.324 -26.822 -21.468 1.00 73.94 747 VAL A CA 1
ATOM 5867 C C . VAL A 1 747 ? -8.747 -26.577 -22.904 1.00 73.94 747 VAL A C 1
ATOM 5869 O O . VAL A 1 747 ? -8.804 -27.508 -23.704 1.00 73.94 747 VAL A O 1
ATOM 5872 N N . HIS A 1 748 ? -9.045 -25.322 -23.210 1.00 79.25 748 HIS A N 1
ATOM 5873 C CA . HIS A 1 748 ? -9.348 -24.845 -24.548 1.00 79.25 748 HIS A CA 1
ATOM 5874 C C . HIS A 1 748 ? -8.110 -24.112 -25.057 1.00 79.25 748 HIS A C 1
ATOM 5876 O O . HIS A 1 748 ? -7.617 -23.192 -24.401 1.00 79.25 748 HIS A O 1
ATOM 5882 N N . VAL A 1 749 ? -7.581 -24.523 -26.205 1.00 70.50 749 VAL A N 1
ATOM 5883 C CA . VAL A 1 749 ? -6.402 -23.892 -26.811 1.00 70.50 749 VAL A CA 1
ATOM 5884 C C . VAL A 1 749 ? -6.747 -23.360 -28.185 1.00 70.50 749 VAL A C 1
ATOM 5886 O O . VAL A 1 749 ? -7.360 -24.049 -29.000 1.00 70.50 749 VAL A O 1
ATOM 5889 N N . GLY A 1 750 ? -6.311 -22.135 -28.448 1.00 75.75 750 GLY A N 1
ATOM 5890 C CA . GLY A 1 750 ? -6.386 -21.514 -29.759 1.00 75.75 750 GLY A CA 1
ATOM 5891 C C . GLY A 1 750 ? -5.310 -20.450 -29.923 1.00 75.75 750 GLY A C 1
ATOM 5892 O O . GLY A 1 750 ? -4.399 -20.317 -29.106 1.00 75.75 750 GLY A O 1
ATOM 5893 N N . GLY A 1 751 ? -5.391 -19.696 -31.011 1.00 76.25 751 GLY A N 1
ATOM 5894 C CA . GLY A 1 751 ? -4.497 -18.571 -31.243 1.00 76.25 751 GLY A CA 1
ATOM 5895 C C . GLY A 1 751 ? -4.414 -18.168 -32.702 1.00 76.25 751 GLY A C 1
ATOM 5896 O O . GLY A 1 751 ? -5.138 -18.691 -33.550 1.00 76.25 751 GLY A O 1
ATOM 5897 N N . GLN A 1 752 ? -3.512 -17.237 -32.994 1.00 78.38 752 GLN A N 1
ATOM 5898 C CA . GLN A 1 752 ? -3.260 -16.772 -34.356 1.00 78.38 752 GLN A CA 1
ATOM 5899 C C . GLN A 1 752 ? -1.758 -16.726 -34.622 1.00 78.38 752 GLN A C 1
ATOM 5901 O O . GLN A 1 752 ? -0.980 -16.281 -33.775 1.00 78.38 752 GLN A O 1
ATOM 5906 N N . VAL A 1 753 ? -1.353 -17.186 -35.804 1.00 70.25 753 VAL A N 1
ATOM 5907 C CA . VAL A 1 753 ? 0.006 -17.017 -36.324 1.00 70.25 753 VAL A CA 1
ATOM 5908 C C . VAL A 1 753 ? -0.069 -16.041 -37.485 1.00 70.25 753 VAL A C 1
ATOM 5910 O O . VAL A 1 753 ? -0.853 -16.237 -38.413 1.00 70.25 753 VAL A O 1
ATOM 5913 N N . PHE A 1 754 ? 0.759 -15.013 -37.463 1.00 76.38 754 PHE A N 1
ATOM 5914 C CA . PHE A 1 754 ? 0.982 -14.131 -38.594 1.00 76.38 754 PHE A CA 1
ATOM 5915 C C . PHE A 1 754 ? 2.437 -14.252 -39.015 1.00 76.38 754 PHE A C 1
ATOM 5917 O O . PHE A 1 754 ? 3.341 -14.162 -38.189 1.00 76.38 754 PHE A O 1
ATOM 5924 N N . ALA A 1 755 ? 2.664 -14.448 -40.304 1.00 68.69 755 ALA A N 1
ATOM 5925 C CA . ALA A 1 755 ? 3.989 -14.338 -40.882 1.00 68.69 755 ALA A CA 1
ATOM 5926 C C . ALA A 1 755 ? 3.885 -13.490 -42.143 1.00 68.69 755 ALA A C 1
ATOM 5928 O O . ALA A 1 755 ? 3.214 -13.882 -43.092 1.00 68.69 755 ALA A O 1
ATOM 5929 N N . GLY A 1 756 ? 4.524 -12.329 -42.128 1.00 69.50 756 GLY A N 1
ATOM 5930 C CA . GLY A 1 756 ? 4.587 -11.352 -43.201 1.00 69.50 756 GLY A CA 1
ATOM 5931 C C . GLY A 1 756 ? 5.996 -11.247 -43.766 1.00 69.50 756 GLY A C 1
ATOM 5932 O O . GLY A 1 756 ? 6.975 -11.285 -43.024 1.00 69.50 756 GLY A O 1
ATOM 5933 N N . LEU A 1 757 ? 6.099 -11.077 -45.080 1.00 69.69 757 LEU A N 1
ATOM 5934 C CA . LEU A 1 757 ? 7.291 -10.513 -45.697 1.00 69.69 757 LEU A CA 1
ATOM 5935 C C . LEU A 1 757 ? 6.856 -9.320 -46.537 1.00 69.69 757 LEU A C 1
ATOM 5937 O O . LEU A 1 757 ? 6.041 -9.463 -47.446 1.00 69.69 757 LEU A O 1
ATOM 5941 N N . GLU A 1 758 ? 7.416 -8.163 -46.240 1.00 75.00 758 GLU A N 1
ATOM 5942 C CA . GLU A 1 758 ? 7.228 -6.932 -46.981 1.00 75.00 758 GLU A CA 1
ATOM 5943 C C . GLU A 1 758 ? 8.556 -6.575 -47.651 1.00 75.00 758 GLU A C 1
ATOM 5945 O O . GLU A 1 758 ? 9.603 -6.518 -47.008 1.00 75.00 758 GLU A O 1
ATOM 5950 N N . VAL A 1 759 ? 8.533 -6.395 -48.970 1.00 73.62 759 VAL A N 1
ATOM 5951 C CA . VAL A 1 759 ? 9.703 -5.956 -49.737 1.00 73.62 759 VAL A CA 1
ATOM 5952 C C . VAL A 1 759 ? 9.442 -4.517 -50.156 1.00 73.62 759 VAL A C 1
ATOM 5954 O O . VAL A 1 759 ? 8.550 -4.266 -50.963 1.00 73.62 759 VAL A O 1
ATOM 5957 N N . GLY A 1 760 ? 10.184 -3.577 -49.575 1.00 70.94 760 GLY A N 1
ATOM 5958 C CA . GLY A 1 760 ? 10.073 -2.157 -49.883 1.00 70.94 760 GLY A CA 1
ATOM 5959 C C . GLY A 1 760 ? 10.687 -1.808 -51.240 1.00 70.94 760 GLY A C 1
ATOM 5960 O O . GLY A 1 760 ? 11.562 -2.510 -51.753 1.00 70.94 760 GLY A O 1
ATOM 5961 N N . GLU A 1 761 ? 10.260 -0.680 -51.813 1.00 70.75 761 GLU A N 1
ATOM 5962 C CA . GLU A 1 761 ? 10.712 -0.198 -53.132 1.00 70.75 761 GLU A CA 1
ATOM 5963 C C . GLU A 1 761 ? 12.232 0.043 -53.211 1.00 70.75 761 GLU A C 1
ATOM 5965 O O . GLU A 1 761 ? 12.823 -0.036 -54.286 1.00 70.75 761 GLU A O 1
ATOM 5970 N N . SER A 1 762 ? 12.892 0.271 -52.070 1.00 64.50 762 SER A N 1
ATOM 5971 C CA . SER A 1 762 ? 14.345 0.457 -51.947 1.00 64.50 762 SER A CA 1
ATOM 5972 C C . SER A 1 762 ? 15.140 -0.853 -51.833 1.00 64.50 762 SER A C 1
ATOM 5974 O O . SER A 1 762 ? 16.344 -0.832 -51.573 1.00 64.50 762 SER A O 1
ATOM 5976 N N . GLY A 1 763 ? 14.487 -2.008 -52.000 1.00 62.16 763 GLY A N 1
ATOM 5977 C CA . GLY A 1 763 ? 15.094 -3.316 -51.752 1.00 62.16 763 GLY A CA 1
ATOM 5978 C C . GLY A 1 763 ? 15.259 -3.634 -50.265 1.00 62.16 763 GLY A C 1
ATOM 5979 O O . GLY A 1 763 ? 15.967 -4.588 -49.930 1.00 62.16 763 GLY A O 1
ATOM 5980 N N . SER A 1 764 ? 14.618 -2.859 -49.380 1.00 67.75 764 SER A N 1
ATOM 5981 C CA . SER A 1 764 ? 14.478 -3.234 -47.978 1.00 67.75 764 SER A CA 1
ATOM 5982 C C . SER A 1 764 ? 13.589 -4.469 -47.860 1.00 67.75 764 SER A C 1
ATOM 5984 O O . SER A 1 764 ? 12.600 -4.617 -48.577 1.00 67.75 764 SER A O 1
ATOM 5986 N N . ILE A 1 765 ? 13.957 -5.393 -46.982 1.00 65.50 765 ILE A N 1
ATOM 5987 C CA . ILE A 1 765 ? 13.186 -6.612 -46.739 1.00 65.50 765 ILE A CA 1
ATOM 5988 C C . ILE A 1 765 ? 12.798 -6.611 -45.273 1.00 65.50 765 ILE A C 1
ATOM 5990 O O . ILE A 1 765 ? 13.667 -6.726 -44.412 1.00 65.50 765 ILE A O 1
ATOM 5994 N N . LYS A 1 766 ? 11.500 -6.508 -45.000 1.00 71.81 766 LYS A N 1
ATOM 5995 C CA . LYS A 1 766 ? 10.930 -6.631 -43.668 1.00 71.81 766 LYS A CA 1
ATOM 5996 C C . LYS A 1 766 ? 10.251 -7.987 -43.519 1.00 71.81 766 LYS A C 1
ATOM 5998 O O . LYS A 1 766 ? 9.249 -8.261 -44.166 1.00 71.81 766 LYS A O 1
ATOM 6003 N N . GLY A 1 767 ? 10.808 -8.856 -42.689 1.00 65.56 767 GLY A N 1
ATOM 6004 C CA . GLY A 1 767 ? 10.150 -10.081 -42.246 1.00 65.56 767 GLY A CA 1
ATOM 6005 C C . GLY A 1 767 ? 9.493 -9.845 -40.898 1.00 65.56 767 GLY A C 1
ATOM 6006 O O . GLY A 1 767 ? 10.148 -9.362 -39.986 1.00 65.56 767 GLY A O 1
ATOM 6007 N N . THR A 1 768 ? 8.226 -10.199 -40.745 1.00 68.56 768 THR A N 1
ATOM 6008 C CA . THR A 1 768 ? 7.520 -10.117 -39.464 1.00 68.56 768 THR A CA 1
ATOM 6009 C C . THR A 1 768 ? 6.889 -11.461 -39.157 1.00 68.56 768 THR A C 1
ATOM 6011 O O . THR A 1 768 ? 6.241 -12.060 -40.005 1.00 68.56 768 THR A O 1
ATOM 6014 N N . VAL A 1 769 ? 7.052 -11.937 -37.934 1.00 62.22 769 VAL A N 1
ATOM 6015 C CA . VAL A 1 769 ? 6.358 -13.097 -37.389 1.00 62.22 769 VAL A CA 1
ATOM 6016 C C . VAL A 1 769 ? 5.706 -12.649 -36.099 1.00 62.22 769 VAL A C 1
ATOM 6018 O O . VAL A 1 769 ? 6.392 -12.189 -35.196 1.00 62.22 769 VAL A O 1
ATOM 6021 N N . SER A 1 770 ? 4.393 -12.782 -35.984 1.00 70.62 770 SER A N 1
ATOM 6022 C CA . SER A 1 770 ? 3.717 -12.638 -34.700 1.00 70.62 770 SER A CA 1
ATOM 6023 C C . SER A 1 770 ? 2.896 -13.870 -34.376 1.00 70.62 770 SER A C 1
ATOM 6025 O O . SER A 1 770 ? 2.424 -14.609 -35.242 1.00 70.62 770 SER A O 1
ATOM 6027 N N . PHE A 1 771 ? 2.798 -14.136 -33.087 1.00 66.38 771 PHE A N 1
ATOM 6028 C CA . PHE A 1 771 ? 2.269 -15.359 -32.551 1.00 66.38 771 PHE A CA 1
ATOM 6029 C C . PHE A 1 771 ? 1.478 -15.075 -31.278 1.00 66.38 771 PHE A C 1
ATOM 6031 O O . PHE A 1 771 ? 2.028 -14.623 -30.279 1.00 66.38 771 PHE A O 1
ATOM 6038 N N . THR A 1 772 ? 0.175 -15.344 -31.321 1.00 72.12 772 THR A N 1
ATOM 6039 C CA . THR A 1 772 ? -0.769 -14.995 -30.250 1.00 72.12 772 THR A CA 1
ATOM 6040 C C . THR A 1 772 ? -1.545 -16.220 -29.763 1.00 72.12 772 THR A C 1
ATOM 6042 O O . THR A 1 772 ? -2.711 -16.399 -30.129 1.00 72.12 772 THR A O 1
ATOM 6045 N N . PRO A 1 773 ? -0.927 -17.139 -28.997 1.00 68.62 773 PRO A N 1
ATOM 6046 C CA . PRO A 1 773 ? -1.663 -18.236 -28.391 1.00 68.62 773 PRO A CA 1
ATOM 6047 C C . PRO A 1 773 ? -2.555 -17.716 -27.268 1.00 68.62 773 PRO A C 1
ATOM 6049 O O . PRO A 1 773 ? -2.177 -16.829 -26.499 1.00 68.62 773 PRO A O 1
ATOM 6052 N N . PHE A 1 774 ? -3.700 -18.363 -27.111 1.00 74.06 774 PHE A N 1
ATOM 6053 C CA . PHE A 1 774 ? -4.463 -18.293 -25.880 1.00 74.06 774 PHE A CA 1
ATOM 6054 C C . PHE A 1 774 ? -4.755 -19.698 -25.366 1.00 74.06 774 PHE A C 1
ATOM 6056 O O . PHE A 1 774 ? -5.017 -20.634 -26.129 1.00 74.06 774 PHE A O 1
ATOM 6063 N N . VAL A 1 775 ? -4.690 -19.837 -24.048 1.00 69.19 775 VAL A N 1
ATOM 6064 C CA . VAL A 1 775 ? -5.004 -21.068 -23.330 1.00 69.19 775 VAL A CA 1
ATOM 6065 C C . VAL A 1 775 ? -6.037 -20.728 -22.269 1.00 69.19 775 VAL A C 1
ATOM 6067 O O . VAL A 1 775 ? -5.773 -19.940 -21.364 1.00 69.19 775 VAL A O 1
ATOM 6070 N N . THR A 1 776 ? -7.212 -21.334 -22.365 1.00 77.56 776 THR A N 1
ATOM 6071 C CA . THR A 1 776 ? -8.275 -21.216 -21.371 1.00 77.56 776 THR A CA 1
ATOM 6072 C C . THR A 1 776 ? -8.371 -22.508 -20.580 1.00 77.56 776 THR A C 1
ATOM 6074 O O . THR A 1 776 ? -8.775 -23.539 -21.109 1.00 77.56 776 THR A O 1
ATOM 6077 N N . ALA A 1 777 ? -8.013 -22.463 -19.303 1.00 74.31 777 ALA A N 1
ATOM 6078 C CA . ALA A 1 777 ? -8.209 -23.560 -18.369 1.00 74.31 777 ALA A CA 1
ATOM 6079 C C . ALA A 1 777 ? -9.512 -23.349 -17.589 1.00 74.31 777 ALA A C 1
ATOM 6081 O O . ALA A 1 777 ? -9.681 -22.348 -16.893 1.00 74.31 777 ALA A O 1
ATOM 6082 N N . THR A 1 778 ? -10.419 -24.313 -17.684 1.00 81.19 778 THR A N 1
ATOM 6083 C CA . THR A 1 778 ? -11.668 -24.382 -16.930 1.00 81.19 778 THR A CA 1
ATOM 6084 C C . THR A 1 778 ? -11.577 -25.527 -15.931 1.00 81.19 778 THR A C 1
ATOM 6086 O O . THR A 1 778 ? -11.492 -26.697 -16.303 1.00 81.19 778 THR A O 1
ATOM 6089 N N . VAL A 1 779 ? -11.579 -25.181 -14.649 1.00 81.12 779 VAL A N 1
ATOM 6090 C CA . VAL A 1 779 ? -11.659 -26.133 -13.542 1.00 81.12 779 VAL A CA 1
ATOM 6091 C C . VAL A 1 779 ? -13.112 -26.213 -13.105 1.00 81.12 779 VAL A C 1
ATOM 6093 O O . VAL A 1 779 ? -13.692 -25.208 -12.702 1.00 81.12 779 VAL A O 1
ATOM 6096 N N . ASP A 1 780 ? -13.671 -27.414 -13.132 1.00 86.25 780 ASP A N 1
ATOM 6097 C CA . ASP A 1 780 ? -15.003 -27.716 -12.628 1.00 86.25 780 ASP A CA 1
ATOM 6098 C C . ASP A 1 780 ? -14.901 -28.745 -11.509 1.00 86.25 780 ASP A C 1
ATOM 6100 O O . ASP A 1 780 ? -14.468 -29.873 -11.725 1.00 86.25 780 ASP A O 1
ATOM 6104 N N . ALA A 1 781 ? -15.346 -28.392 -10.311 1.00 84.62 781 ALA A N 1
ATOM 6105 C CA . ALA A 1 781 ? -15.530 -29.317 -9.205 1.00 84.62 781 ALA A CA 1
ATOM 6106 C C . ALA A 1 781 ? -16.990 -29.290 -8.751 1.00 84.62 781 ALA A C 1
ATOM 6108 O O . ALA A 1 781 ? -17.631 -28.243 -8.702 1.00 84.62 781 ALA A O 1
ATOM 6109 N N . SER A 1 782 ? -17.555 -30.443 -8.413 1.00 89.62 782 SER A N 1
ATOM 6110 C CA . SER A 1 782 ? -18.902 -30.522 -7.864 1.00 89.62 782 SER A CA 1
ATOM 6111 C C . SER A 1 782 ? -19.025 -31.639 -6.842 1.00 89.62 782 SER A C 1
ATOM 6113 O O . SER A 1 782 ? -18.383 -32.680 -6.951 1.00 89.62 782 SER A O 1
ATOM 6115 N N . ALA A 1 783 ? -19.862 -31.409 -5.840 1.00 87.06 783 ALA A N 1
ATOM 6116 C CA . ALA A 1 783 ? -20.279 -32.414 -4.881 1.00 87.06 783 ALA A CA 1
ATOM 6117 C C . ALA A 1 783 ? -21.803 -32.446 -4.890 1.00 87.06 783 ALA A C 1
ATOM 6119 O O . ALA A 1 783 ? -22.445 -31.410 -4.725 1.00 87.06 783 ALA A O 1
ATOM 6120 N N . SER A 1 784 ? -22.402 -33.612 -5.103 1.00 91.75 784 SER A N 1
ATOM 6121 C CA . SER A 1 784 ? -23.856 -33.743 -5.161 1.00 91.75 784 SER A CA 1
ATOM 6122 C C . SER A 1 784 ? -24.346 -34.970 -4.417 1.00 91.75 784 SER A C 1
ATOM 6124 O O . SER A 1 784 ? -23.733 -36.028 -4.473 1.00 91.75 784 SER A O 1
ATOM 6126 N N . ALA A 1 785 ? -25.469 -34.827 -3.728 1.00 89.44 785 ALA A N 1
ATOM 6127 C CA . ALA A 1 785 ? -26.197 -35.896 -3.076 1.00 89.44 785 ALA A CA 1
ATOM 6128 C C . ALA A 1 785 ? -27.491 -36.149 -3.853 1.00 89.44 785 ALA A C 1
ATOM 6130 O O . ALA A 1 785 ? -28.248 -35.218 -4.147 1.00 89.44 785 ALA A O 1
ATOM 6131 N N . SER A 1 786 ? -27.744 -37.408 -4.202 1.00 88.19 786 SER A N 1
ATOM 6132 C CA . SER A 1 786 ? -28.917 -37.792 -4.991 1.00 88.19 786 SER A CA 1
ATOM 6133 C C . SER A 1 786 ? -29.876 -38.646 -4.171 1.00 88.19 786 SER A C 1
ATOM 6135 O O . SER A 1 786 ? -29.520 -39.731 -3.728 1.00 88.19 786 SER A O 1
ATOM 6137 N N . ILE A 1 787 ? -31.121 -38.199 -4.026 1.00 87.25 787 ILE A N 1
ATOM 6138 C CA . ILE A 1 787 ? -32.252 -39.022 -3.576 1.00 87.25 787 ILE A CA 1
ATOM 6139 C C . ILE A 1 787 ? -33.133 -39.388 -4.779 1.00 87.25 787 ILE A C 1
ATOM 6141 O O . ILE A 1 787 ? -32.966 -38.851 -5.872 1.00 87.25 787 ILE A O 1
ATOM 6145 N N . PHE A 1 788 ? -34.091 -40.305 -4.610 1.00 84.31 788 PHE A N 1
ATOM 6146 C CA . PHE A 1 788 ? -34.859 -40.871 -5.733 1.00 84.31 788 PHE A CA 1
ATOM 6147 C C . PHE A 1 788 ? -35.510 -39.816 -6.650 1.00 84.31 788 PHE A C 1
ATOM 6149 O O . PHE A 1 788 ? -35.548 -39.996 -7.863 1.00 84.31 788 PHE A O 1
ATOM 6156 N N . VAL A 1 789 ? -35.979 -38.700 -6.084 1.00 90.06 789 VAL A N 1
ATOM 6157 C CA . VAL A 1 789 ? -36.719 -37.650 -6.807 1.00 90.06 789 VAL A CA 1
ATOM 6158 C C . VAL A 1 789 ? -35.917 -36.371 -7.072 1.00 90.06 789 VAL A C 1
ATOM 6160 O O . VAL A 1 789 ? -36.317 -35.572 -7.920 1.00 90.06 789 VAL A O 1
ATOM 6163 N N . ALA A 1 790 ? -34.797 -36.164 -6.376 1.00 90.62 790 ALA A N 1
ATOM 6164 C CA . ALA A 1 790 ? -34.052 -34.909 -6.399 1.00 90.62 790 ALA A CA 1
ATOM 6165 C C . ALA A 1 790 ? -32.547 -35.134 -6.216 1.00 90.62 790 ALA A C 1
ATOM 6167 O O . ALA A 1 790 ? -32.125 -35.990 -5.445 1.00 90.62 790 ALA A O 1
ATOM 6168 N N . GLN A 1 791 ? -31.746 -34.328 -6.897 1.00 92.12 791 GLN A N 1
ATOM 6169 C CA . GLN A 1 791 ? -30.308 -34.219 -6.708 1.00 92.12 791 GLN A CA 1
ATOM 6170 C C . GLN A 1 791 ? -30.018 -32.798 -6.253 1.00 92.12 791 GLN A C 1
ATOM 6172 O O . GLN A 1 791 ? -30.495 -31.846 -6.867 1.00 92.12 791 GLN A O 1
ATOM 6177 N N . VAL A 1 792 ? -29.271 -32.658 -5.168 1.00 92.06 792 VAL A N 1
ATOM 6178 C CA . VAL A 1 792 ? -28.826 -31.367 -4.637 1.00 92.06 792 VAL A CA 1
ATOM 6179 C C . VAL A 1 792 ? -27.316 -31.385 -4.542 1.00 92.06 792 VAL A C 1
ATOM 6181 O O . VAL A 1 792 ? -26.725 -32.428 -4.276 1.00 92.06 792 VAL A O 1
ATOM 6184 N N . GLY A 1 793 ? -26.667 -30.257 -4.771 1.00 93.00 793 GLY A N 1
ATOM 6185 C CA . GLY A 1 793 ? -25.219 -30.214 -4.695 1.00 93.00 793 GLY A CA 1
ATOM 6186 C C . GLY A 1 793 ? -24.651 -28.816 -4.671 1.00 93.00 793 GLY A C 1
ATOM 6187 O O . GLY A 1 793 ? -25.366 -27.826 -4.817 1.00 93.00 793 GLY A O 1
ATOM 6188 N N . ILE A 1 794 ? -23.340 -28.769 -4.516 1.00 90.00 794 ILE A N 1
ATOM 6189 C CA . ILE A 1 794 ? -22.510 -27.583 -4.645 1.00 90.00 794 ILE A CA 1
ATOM 6190 C C . ILE A 1 794 ? -21.568 -27.758 -5.831 1.00 90.00 794 ILE A C 1
ATOM 6192 O O . ILE A 1 794 ? -21.232 -28.880 -6.217 1.00 90.00 794 ILE A O 1
ATOM 6196 N N . PHE A 1 795 ? -21.153 -26.654 -6.429 1.00 91.69 795 PHE A N 1
ATOM 6197 C CA . PHE A 1 795 ? -20.145 -26.645 -7.474 1.00 91.69 795 PHE A CA 1
ATOM 6198 C C . PHE A 1 795 ? -19.249 -25.437 -7.372 1.00 91.69 795 PHE A C 1
ATOM 6200 O O . PHE A 1 795 ? -19.677 -24.377 -6.931 1.00 91.69 795 PHE A O 1
ATOM 6207 N N . LEU A 1 796 ? -18.026 -25.635 -7.825 1.00 86.31 796 LEU A N 1
ATOM 6208 C CA . LEU A 1 796 ? -17.001 -24.639 -7.984 1.00 86.31 796 LEU A CA 1
ATOM 6209 C C . LEU A 1 796 ? -16.548 -24.704 -9.440 1.00 86.31 796 LEU A C 1
ATOM 6211 O O . LEU A 1 796 ? -16.000 -25.717 -9.864 1.00 86.31 796 LEU A O 1
ATOM 6215 N N . THR A 1 797 ? -16.784 -23.638 -10.190 1.00 88.75 797 THR A N 1
ATOM 6216 C CA . THR A 1 797 ? -16.306 -23.496 -11.568 1.00 88.75 797 THR A CA 1
ATOM 6217 C C . THR A 1 797 ? -15.399 -22.280 -11.639 1.00 88.75 797 THR A C 1
ATOM 6219 O O . THR A 1 797 ? -15.825 -21.178 -11.300 1.00 88.75 797 THR A O 1
ATOM 6222 N N . GLY A 1 798 ? -14.158 -22.459 -12.073 1.00 84.75 798 GLY A N 1
ATOM 6223 C CA . GLY A 1 798 ? -13.205 -21.379 -12.321 1.00 84.75 798 GLY A CA 1
ATOM 6224 C C . GLY A 1 798 ? -12.714 -21.438 -13.758 1.00 84.75 798 GLY A C 1
ATOM 6225 O O . GLY A 1 798 ? -12.406 -22.518 -14.249 1.00 84.75 798 GLY A O 1
ATOM 6226 N N . THR A 1 799 ? -12.652 -20.299 -14.449 1.00 82.50 799 THR A N 1
ATOM 6227 C CA . THR A 1 799 ? -12.094 -20.231 -15.811 1.00 82.50 799 THR A CA 1
ATOM 6228 C C . THR A 1 799 ? -11.015 -19.169 -15.897 1.00 82.50 799 THR A C 1
ATOM 6230 O O . THR A 1 799 ? -11.313 -17.986 -15.754 1.00 82.50 799 THR A O 1
ATOM 6233 N N . ILE A 1 800 ? -9.786 -19.595 -16.173 1.00 75.81 800 ILE A N 1
ATOM 6234 C CA . ILE A 1 800 ? -8.625 -18.727 -16.370 1.00 75.81 800 ILE A CA 1
ATOM 6235 C C . ILE A 1 800 ? -8.271 -18.759 -17.851 1.00 75.81 800 ILE A C 1
ATOM 6237 O O . ILE A 1 800 ? -7.981 -19.822 -18.389 1.00 75.81 800 ILE A O 1
ATOM 6241 N N . THR A 1 801 ? -8.285 -17.602 -18.514 1.00 79.38 801 THR A N 1
ATOM 6242 C CA . THR A 1 801 ? -7.781 -17.468 -19.890 1.00 79.38 801 THR A CA 1
ATOM 6243 C C . THR A 1 801 ? -6.471 -16.713 -19.870 1.00 79.38 801 THR A C 1
ATOM 6245 O O . THR A 1 801 ? -6.448 -15.539 -19.510 1.00 79.38 801 THR A O 1
ATOM 6248 N N . TYR A 1 802 ? -5.401 -17.381 -20.272 1.00 72.31 802 TYR A N 1
ATOM 6249 C CA . TYR A 1 802 ? -4.074 -16.808 -20.394 1.00 72.31 802 TYR A CA 1
ATOM 6250 C C . TYR A 1 802 ? -3.780 -16.511 -21.863 1.00 72.31 802 TYR A C 1
ATOM 6252 O O . TYR A 1 802 ? -3.911 -17.391 -22.715 1.00 72.31 802 TYR A O 1
ATOM 6260 N N . ASN A 1 803 ? -3.390 -15.274 -22.153 1.00 72.44 803 ASN A N 1
ATOM 6261 C CA . ASN A 1 803 ? -3.043 -14.802 -23.485 1.00 72.44 803 ASN A CA 1
ATOM 6262 C C . ASN A 1 803 ? -1.563 -14.445 -23.513 1.00 72.44 803 ASN A C 1
ATOM 6264 O O . ASN A 1 803 ? -1.072 -13.744 -22.628 1.00 72.44 803 ASN A O 1
ATOM 6268 N N . ILE A 1 804 ? -0.869 -14.884 -24.555 1.00 65.56 804 ILE A N 1
ATOM 6269 C CA . ILE A 1 804 ? 0.501 -14.457 -24.836 1.00 65.56 804 ILE A CA 1
ATOM 6270 C C . ILE A 1 804 ? 0.502 -13.904 -26.251 1.00 65.56 804 ILE A C 1
ATOM 6272 O O . ILE A 1 804 ? -0.214 -14.399 -27.118 1.00 65.56 804 ILE A O 1
ATOM 6276 N N . SER A 1 805 ? 1.279 -12.863 -26.488 1.00 69.62 805 SER A N 1
ATOM 6277 C CA . SER A 1 805 ? 1.484 -12.263 -27.796 1.00 69.62 805 SER A CA 1
ATOM 6278 C C . SER A 1 805 ? 2.973 -12.055 -27.977 1.00 69.62 805 SER A C 1
ATOM 6280 O O . SER A 1 805 ? 3.512 -11.073 -27.496 1.00 69.62 805 SER A O 1
ATOM 6282 N N . ALA A 1 806 ? 3.643 -12.981 -28.648 1.00 61.59 806 ALA A N 1
ATOM 6283 C CA . ALA A 1 806 ? 5.038 -12.819 -29.029 1.00 61.59 806 ALA A CA 1
ATOM 6284 C C . ALA A 1 806 ? 5.110 -12.317 -30.468 1.00 61.59 806 ALA A C 1
ATOM 6286 O O . ALA A 1 806 ? 4.394 -12.807 -31.341 1.00 61.59 806 ALA A O 1
ATOM 6287 N N . TRP A 1 807 ? 5.984 -11.369 -30.751 1.00 66.75 807 TRP A N 1
ATOM 6288 C CA . TRP A 1 807 ? 6.218 -10.879 -32.095 1.00 66.75 807 TRP A CA 1
ATOM 6289 C C . TRP A 1 807 ? 7.700 -10.584 -32.309 1.00 66.75 807 TRP A C 1
ATOM 6291 O O . TRP A 1 807 ? 8.428 -10.174 -31.412 1.00 66.75 807 TRP A O 1
ATOM 6301 N N . ALA A 1 808 ? 8.146 -10.851 -33.526 1.00 58.47 808 ALA A N 1
ATOM 6302 C CA . ALA A 1 808 ? 9.491 -10.610 -33.996 1.00 58.47 808 ALA A CA 1
ATOM 6303 C C . ALA A 1 808 ? 9.390 -9.981 -35.382 1.00 58.47 808 ALA A C 1
ATOM 6305 O O . ALA A 1 808 ? 8.719 -10.508 -36.269 1.00 58.47 808 ALA A O 1
ATOM 6306 N N . SER A 1 809 ? 10.048 -8.854 -35.591 1.00 63.88 809 SER A N 1
ATOM 6307 C CA . SER A 1 809 ? 10.186 -8.229 -36.895 1.00 63.88 809 SER A CA 1
ATOM 6308 C C . SER A 1 809 ? 11.651 -7.960 -37.170 1.00 63.88 809 SER A C 1
ATOM 6310 O O . SER A 1 809 ? 12.414 -7.616 -36.282 1.00 63.88 809 SER A O 1
ATOM 6312 N N . VAL A 1 810 ? 12.041 -8.098 -38.424 1.00 59.22 810 VAL A N 1
ATOM 6313 C CA . VAL A 1 810 ? 13.381 -7.791 -38.900 1.00 59.22 810 VAL A CA 1
ATOM 6314 C C . VAL A 1 810 ? 13.226 -6.965 -40.143 1.00 59.22 810 VAL A C 1
ATOM 6316 O O . VAL A 1 810 ? 12.576 -7.425 -41.077 1.00 59.22 810 VAL A O 1
ATOM 6319 N N . ALA A 1 811 ? 13.823 -5.788 -40.179 1.00 63.72 811 ALA A N 1
ATOM 6320 C CA . ALA A 1 811 ? 13.950 -5.000 -41.386 1.00 63.72 811 ALA A CA 1
ATOM 6321 C C . ALA A 1 811 ? 15.423 -4.947 -41.790 1.00 63.72 811 ALA A C 1
ATOM 6323 O O . ALA A 1 811 ? 16.278 -4.477 -41.056 1.00 63.72 811 ALA A O 1
ATOM 6324 N N . VAL A 1 812 ? 15.731 -5.444 -42.983 1.00 61.91 812 VAL A N 1
ATOM 6325 C CA . VAL A 1 812 ? 17.049 -5.290 -43.596 1.00 61.91 812 VAL A CA 1
ATOM 6326 C C . VAL A 1 812 ? 16.945 -4.148 -44.597 1.00 61.91 812 VAL A C 1
ATOM 6328 O O . VAL A 1 812 ? 16.294 -4.307 -45.631 1.00 61.91 812 VAL A O 1
ATOM 6331 N N . CYS A 1 813 ? 17.558 -3.002 -44.305 1.00 65.38 813 CYS A N 1
ATOM 6332 C CA . CYS A 1 813 ? 17.626 -1.850 -45.204 1.00 65.38 813 CYS A CA 1
ATOM 6333 C C . CYS A 1 813 ? 18.956 -1.878 -45.993 1.00 65.38 813 CYS A C 1
ATOM 6335 O O . CYS A 1 813 ? 20.018 -2.191 -45.450 1.00 65.38 813 CYS A O 1
ATOM 6337 N N . ARG A 1 814 ? 18.928 -1.486 -47.278 1.00 60.06 814 ARG A N 1
ATOM 6338 C CA . ARG A 1 814 ? 20.140 -1.281 -48.098 1.00 60.06 814 ARG A CA 1
ATOM 6339 C C . ARG A 1 814 ? 20.221 0.154 -48.645 1.00 60.06 814 ARG A C 1
ATOM 6341 O O . ARG A 1 814 ? 20.062 0.334 -49.852 1.00 60.06 814 ARG A O 1
ATOM 6348 N N . PRO A 1 815 ? 20.462 1.185 -47.812 1.00 53.12 815 PRO A N 1
ATOM 6349 C CA . PRO A 1 815 ? 20.460 2.560 -48.308 1.00 53.12 815 PRO A CA 1
ATOM 6350 C C . PRO A 1 815 ? 21.756 2.901 -49.061 1.00 53.12 815 PRO A C 1
ATOM 6352 O O . PRO A 1 815 ? 21.702 3.542 -50.103 1.00 53.12 815 PRO A O 1
ATOM 6355 N N . GLN A 1 816 ? 22.908 2.429 -48.571 1.00 51.97 816 GLN A N 1
ATOM 6356 C CA . GLN A 1 816 ? 24.255 2.515 -49.153 1.00 51.97 816 GLN A CA 1
ATOM 6357 C C . GLN A 1 816 ? 25.170 1.681 -48.241 1.00 51.97 816 GLN A C 1
ATOM 6359 O O . GLN A 1 816 ? 24.999 1.729 -47.035 1.00 51.97 816 GLN A O 1
ATOM 6364 N N . ASN A 1 817 ? 26.083 0.881 -48.801 1.00 48.34 817 ASN A N 1
ATOM 6365 C CA . ASN A 1 817 ? 27.003 -0.002 -48.059 1.00 48.34 817 ASN A CA 1
ATOM 6366 C C . ASN A 1 817 ? 27.585 0.710 -46.807 1.00 48.34 817 ASN A C 1
ATOM 6368 O O . ASN A 1 817 ? 28.184 1.771 -47.003 1.00 48.34 817 ASN A O 1
ATOM 6372 N N . PRO A 1 818 ? 27.477 0.173 -45.571 1.00 56.00 818 PRO A N 1
ATOM 6373 C CA . PRO A 1 818 ? 27.093 -1.191 -45.169 1.00 56.00 818 PRO A CA 1
ATOM 6374 C C . PRO A 1 818 ? 25.576 -1.462 -45.056 1.00 56.00 818 PRO A C 1
ATOM 6376 O O . PRO A 1 818 ? 24.742 -0.572 -45.165 1.00 56.00 818 PRO A O 1
ATOM 6379 N N . TRP A 1 819 ? 25.213 -2.738 -44.891 1.00 55.31 819 TRP A N 1
ATOM 6380 C CA . TRP A 1 819 ? 23.835 -3.170 -44.627 1.00 55.31 819 TRP A CA 1
ATOM 6381 C C . TRP A 1 819 ? 23.413 -2.776 -43.212 1.00 55.31 819 TRP A C 1
ATOM 6383 O O . TRP A 1 819 ? 24.201 -2.950 -42.287 1.00 55.31 819 TRP A O 1
ATOM 6393 N N . PHE A 1 820 ? 22.174 -2.308 -43.052 1.00 57.38 820 PHE A N 1
ATOM 6394 C CA . PHE A 1 820 ? 21.585 -2.036 -41.741 1.00 57.38 820 PHE A CA 1
ATOM 6395 C C . PHE A 1 820 ? 20.481 -3.059 -41.466 1.00 57.38 820 PHE A C 1
ATOM 6397 O O . PHE A 1 820 ? 19.631 -3.299 -42.332 1.00 57.38 820 PHE A O 1
ATOM 6404 N N . VAL A 1 821 ? 20.528 -3.696 -40.297 1.00 56.41 821 VAL A N 1
ATOM 6405 C CA . VAL A 1 821 ? 19.545 -4.691 -39.860 1.00 56.41 821 VAL A CA 1
ATOM 6406 C C . VAL A 1 821 ? 18.875 -4.152 -38.606 1.00 56.41 821 VAL A C 1
ATOM 6408 O O . VAL A 1 821 ? 19.489 -4.106 -37.551 1.00 56.41 821 VAL A O 1
ATOM 6411 N N . GLU A 1 822 ? 17.614 -3.757 -38.727 1.00 59.97 822 GLU A N 1
ATOM 6412 C CA . GLU A 1 822 ? 16.767 -3.427 -37.587 1.00 59.97 822 GLU A CA 1
ATOM 6413 C C . GLU A 1 822 ? 16.045 -4.683 -37.131 1.00 59.97 822 GLU A C 1
ATOM 6415 O O . GLU A 1 822 ? 15.423 -5.401 -37.923 1.00 59.97 822 GLU A O 1
ATOM 6420 N N . ILE A 1 823 ? 16.116 -4.939 -35.837 1.00 55.94 823 ILE A N 1
ATOM 6421 C CA . ILE A 1 823 ? 15.485 -6.077 -35.192 1.00 55.94 823 ILE A CA 1
ATOM 6422 C C . ILE A 1 823 ? 14.493 -5.506 -34.197 1.00 55.94 823 ILE A C 1
ATOM 6424 O O . ILE A 1 823 ? 14.836 -4.614 -33.439 1.00 55.94 823 ILE A O 1
ATOM 6428 N N . TYR A 1 824 ? 13.276 -6.030 -34.196 1.00 60.34 824 TYR A N 1
ATOM 6429 C CA . TYR A 1 824 ? 12.267 -5.715 -33.204 1.00 60.34 824 TYR A CA 1
ATOM 6430 C C . TYR A 1 824 ? 11.760 -7.014 -32.605 1.00 60.34 824 TYR A C 1
ATOM 6432 O O . TYR A 1 824 ? 11.310 -7.910 -33.323 1.00 60.34 824 TYR A O 1
ATOM 6440 N N . LEU A 1 825 ? 11.829 -7.115 -31.288 1.00 58.59 825 LEU A N 1
ATOM 6441 C CA . LEU A 1 825 ? 11.321 -8.241 -30.525 1.00 58.59 825 LEU A CA 1
ATOM 6442 C C . LEU A 1 825 ? 10.398 -7.679 -29.456 1.00 58.59 825 LEU A C 1
ATOM 6444 O O . LEU A 1 825 ? 10.750 -6.715 -28.780 1.00 58.59 825 LEU A O 1
ATOM 6448 N N . GLY A 1 826 ? 9.235 -8.293 -29.303 1.00 59.19 826 GLY A N 1
ATOM 6449 C CA . GLY A 1 826 ? 8.338 -7.978 -28.210 1.00 59.19 826 GLY A CA 1
ATOM 6450 C C . GLY A 1 826 ? 7.541 -9.199 -27.807 1.00 59.19 826 GLY A C 1
ATOM 6451 O O . GLY A 1 826 ? 7.198 -10.059 -28.621 1.00 59.19 826 GLY A O 1
ATOM 6452 N N . ALA A 1 827 ? 7.252 -9.283 -26.522 1.00 61.84 827 ALA A N 1
ATOM 6453 C CA . ALA A 1 827 ? 6.324 -10.251 -25.991 1.00 61.84 827 ALA A CA 1
ATOM 6454 C C . ALA A 1 827 ? 5.417 -9.530 -25.003 1.00 61.84 827 ALA A C 1
ATOM 6456 O O . ALA A 1 827 ? 5.896 -8.803 -24.145 1.00 61.84 827 ALA A O 1
ATOM 6457 N N . ASP A 1 828 ? 4.117 -9.749 -25.124 1.00 71.31 828 ASP A N 1
ATOM 6458 C CA . ASP A 1 828 ? 3.141 -9.352 -24.124 1.00 71.31 828 ASP A CA 1
ATOM 6459 C C . ASP A 1 828 ? 2.539 -10.613 -23.527 1.00 71.31 828 ASP A C 1
ATOM 6461 O O . ASP A 1 828 ? 2.305 -11.610 -24.223 1.00 71.31 828 ASP A O 1
ATOM 6465 N N . HIS A 1 829 ? 2.198 -10.548 -22.252 1.00 73.12 829 HIS A N 1
ATOM 6466 C CA . HIS A 1 829 ? 1.354 -11.553 -21.630 1.00 73.12 829 HIS A CA 1
ATOM 6467 C C . HIS A 1 829 ? 0.283 -10.896 -20.778 1.00 73.12 829 HIS A C 1
ATOM 6469 O O . HIS A 1 829 ? 0.363 -9.731 -20.396 1.00 73.12 829 HIS A O 1
ATOM 6475 N N . GLY A 1 830 ? -0.762 -11.655 -20.499 1.00 73.69 830 GLY A N 1
ATOM 6476 C CA . GLY A 1 830 ? -1.791 -11.240 -19.568 1.00 73.69 830 GLY A CA 1
ATOM 6477 C C . GLY A 1 830 ? -2.825 -12.332 -19.406 1.00 73.69 830 GLY A C 1
ATOM 6478 O O . GLY A 1 830 ? -2.995 -13.191 -20.277 1.00 73.69 830 GLY A O 1
ATOM 6479 N N . TRP A 1 831 ? -3.549 -12.300 -18.297 1.00 78.31 831 TRP A N 1
ATOM 6480 C CA . TRP A 1 831 ? -4.724 -13.144 -18.130 1.00 78.31 831 TRP A CA 1
ATOM 6481 C C . TRP A 1 831 ? -5.986 -12.300 -18.201 1.00 78.31 831 TRP A C 1
ATOM 6483 O O . TRP A 1 831 ? -6.073 -11.189 -17.682 1.00 78.31 831 TRP A O 1
ATOM 6493 N N . SER A 1 832 ? -7.001 -12.854 -18.850 1.00 80.94 832 SER A N 1
ATOM 6494 C CA . SER A 1 832 ? -8.321 -12.239 -18.854 1.00 80.94 832 SER A CA 1
ATOM 6495 C C . SER A 1 832 ? -8.921 -12.307 -17.445 1.00 80.94 832 SER A C 1
ATOM 6497 O O . SER A 1 832 ? -8.612 -13.246 -16.699 1.00 80.94 832 SER A O 1
ATOM 6499 N N . PRO A 1 833 ? -9.800 -11.356 -17.077 1.00 80.12 833 PRO A N 1
ATOM 6500 C CA . PRO A 1 833 ? -10.534 -11.417 -15.821 1.00 80.12 833 PRO A CA 1
ATOM 6501 C C . PRO A 1 833 ? -11.134 -12.808 -15.611 1.00 80.12 833 PRO A C 1
ATOM 6503 O O . PRO A 1 833 ? -11.840 -13.336 -16.471 1.00 80.12 833 PRO A O 1
ATOM 6506 N N . THR A 1 834 ? -10.792 -13.421 -14.483 1.00 82.06 834 THR A N 1
ATOM 6507 C CA . THR A 1 834 ? -11.143 -14.810 -14.176 1.00 82.06 834 THR A CA 1
ATOM 6508 C C . THR A 1 834 ? -12.375 -14.806 -13.293 1.00 82.06 834 THR A C 1
ATOM 6510 O O . THR A 1 834 ? -12.354 -14.227 -12.209 1.00 82.06 834 THR A O 1
ATOM 6513 N N . SER A 1 835 ? -13.449 -15.464 -13.725 1.00 81.62 835 SER A N 1
ATOM 6514 C CA . SER A 1 835 ? -14.626 -15.668 -12.882 1.00 81.62 835 SER A CA 1
ATOM 6515 C C . SER A 1 835 ? -14.533 -17.011 -12.165 1.00 81.62 835 SER A C 1
ATOM 6517 O O . SER A 1 835 ? -14.458 -18.058 -12.816 1.00 81.62 835 SER A O 1
ATOM 6519 N N . ILE A 1 836 ? -14.590 -16.983 -10.837 1.00 84.00 836 ILE A N 1
ATOM 6520 C CA . ILE A 1 836 ? -14.749 -18.162 -9.987 1.00 84.00 836 ILE A CA 1
ATOM 6521 C C . ILE A 1 836 ? -16.176 -18.139 -9.457 1.00 84.00 836 ILE A C 1
ATOM 6523 O O . ILE A 1 836 ? -16.576 -17.183 -8.802 1.00 84.00 836 ILE A O 1
ATOM 6527 N N . THR A 1 837 ? -16.953 -19.174 -9.747 1.00 88.44 837 THR A N 1
ATOM 6528 C CA . THR A 1 837 ? -18.338 -19.312 -9.294 1.00 88.44 837 THR A CA 1
ATOM 6529 C C . THR A 1 837 ? -18.453 -20.488 -8.340 1.00 88.44 837 THR A C 1
ATOM 6531 O O . THR A 1 837 ? -18.271 -21.633 -8.749 1.00 88.44 837 THR A O 1
ATOM 6534 N N . LEU A 1 838 ? -18.795 -20.206 -7.084 1.00 91.69 838 LEU A N 1
ATOM 6535 C CA . LEU A 1 838 ? -19.252 -21.191 -6.109 1.00 91.69 838 LEU A CA 1
ATOM 6536 C C . LEU A 1 838 ? -20.774 -21.119 -6.039 1.00 91.69 838 LEU A C 1
ATOM 6538 O O . LEU A 1 838 ? -21.332 -20.071 -5.725 1.00 91.69 838 LEU A O 1
ATOM 6542 N N . GLY A 1 839 ? -21.463 -22.219 -6.314 1.00 92.31 839 GLY A N 1
ATOM 6543 C CA . GLY A 1 839 ? -22.920 -22.236 -6.312 1.00 92.31 839 GLY A CA 1
ATOM 6544 C C . GLY A 1 839 ? -23.511 -23.498 -5.718 1.00 92.31 839 GLY A C 1
ATOM 6545 O O . GLY A 1 839 ? -22.931 -24.577 -5.806 1.00 92.31 839 GLY A O 1
ATOM 6546 N N . ALA A 1 840 ? -24.716 -23.378 -5.166 1.00 92.38 840 ALA A N 1
ATOM 6547 C CA . ALA A 1 840 ? -25.582 -24.521 -4.911 1.00 92.38 840 ALA A CA 1
ATOM 6548 C C . ALA A 1 840 ? -26.526 -24.760 -6.099 1.00 92.38 840 ALA A C 1
ATOM 6550 O O . ALA A 1 840 ? -26.980 -23.826 -6.769 1.00 92.38 840 ALA A O 1
ATOM 6551 N N . PHE A 1 841 ? -26.851 -26.020 -6.367 1.00 94.56 841 PHE A N 1
ATOM 6552 C CA . PHE A 1 841 ? -27.780 -26.407 -7.419 1.00 94.56 841 PHE A CA 1
ATOM 6553 C C . PHE A 1 841 ? -28.716 -27.521 -6.971 1.00 94.56 841 PHE A C 1
ATOM 6555 O O . PHE A 1 841 ? -28.401 -28.306 -6.076 1.00 94.56 841 PHE A O 1
ATOM 6562 N N . TYR A 1 842 ? -29.844 -27.624 -7.667 1.00 93.88 842 TYR A N 1
ATOM 6563 C CA . TYR A 1 842 ? -30.730 -28.771 -7.587 1.00 93.88 842 TYR A CA 1
ATOM 6564 C C . TYR A 1 842 ? -31.208 -29.215 -8.973 1.00 93.88 842 TYR A C 1
ATOM 6566 O O . TYR A 1 842 ? -31.310 -28.428 -9.919 1.00 93.88 842 TYR A O 1
ATOM 6574 N N . GLN A 1 843 ? -31.510 -30.502 -9.089 1.00 94.25 843 GLN A N 1
ATOM 6575 C CA . GLN A 1 843 ? -32.134 -31.141 -10.240 1.00 94.25 843 GLN A CA 1
ATOM 6576 C C . GLN A 1 843 ? -33.276 -32.019 -9.746 1.00 94.25 843 GLN A C 1
ATOM 6578 O O . GLN A 1 843 ? -33.147 -32.732 -8.756 1.00 94.25 843 GLN A O 1
ATOM 6583 N N . LEU A 1 844 ? -34.405 -31.973 -10.443 1.00 93.75 844 LEU A N 1
ATOM 6584 C CA . LEU A 1 844 ? -35.529 -32.872 -10.198 1.00 93.75 844 LEU A CA 1
ATOM 6585 C C . LEU A 1 844 ? -35.554 -33.926 -11.296 1.00 93.75 844 LEU A C 1
ATOM 6587 O O . LEU A 1 844 ? -35.240 -33.621 -12.453 1.00 93.75 844 LEU A O 1
ATOM 6591 N N . ARG A 1 845 ? -35.924 -35.161 -10.951 1.00 89.25 845 ARG A N 1
ATOM 6592 C CA . ARG A 1 845 ? -36.164 -36.175 -11.979 1.00 89.25 845 ARG A CA 1
ATOM 6593 C C . ARG A 1 845 ? -37.398 -35.819 -12.796 1.00 89.25 845 ARG A C 1
ATOM 6595 O O . ARG A 1 845 ? -38.408 -35.355 -12.271 1.00 89.25 845 ARG A O 1
ATOM 6602 N N . THR A 1 846 ? -37.313 -36.059 -14.093 1.00 90.44 846 THR A N 1
ATOM 6603 C CA . THR A 1 846 ? -38.464 -36.059 -14.991 1.00 90.44 846 THR A CA 1
ATOM 6604 C C . THR A 1 846 ? -39.271 -37.350 -14.803 1.00 90.44 846 THR A C 1
ATOM 6606 O O . THR A 1 846 ? -38.804 -38.318 -14.199 1.00 90.44 846 THR A O 1
ATOM 6609 N N . TRP A 1 847 ? -40.482 -37.396 -15.363 1.00 85.38 847 TRP A N 1
ATOM 6610 C CA . TRP A 1 847 ? -41.327 -38.599 -15.363 1.00 85.38 847 TRP A CA 1
ATOM 6611 C C . TRP A 1 847 ? -40.683 -39.793 -16.093 1.00 85.38 847 TRP A C 1
ATOM 6613 O O . TRP A 1 847 ? -41.037 -40.936 -15.824 1.00 85.38 847 TRP A O 1
ATOM 6623 N N . THR A 1 848 ? -39.696 -39.547 -16.965 1.00 88.50 848 THR A N 1
ATOM 6624 C CA . THR A 1 848 ? -38.876 -40.579 -17.621 1.00 88.50 848 THR A CA 1
ATOM 6625 C C . THR A 1 848 ? -37.689 -41.036 -16.767 1.00 88.50 848 THR A C 1
ATOM 6627 O O . THR A 1 848 ? -36.777 -41.676 -17.281 1.00 88.50 848 THR A O 1
ATOM 6630 N N . PHE A 1 849 ? -37.656 -40.678 -15.479 1.00 82.25 849 PHE A N 1
ATOM 6631 C CA . PHE A 1 849 ? -36.560 -40.951 -14.545 1.00 82.25 849 PHE A CA 1
ATOM 6632 C C . PHE A 1 849 ? -35.191 -40.384 -14.960 1.00 82.25 849 PHE A C 1
ATOM 6634 O O . PHE A 1 849 ? -34.186 -40.737 -14.344 1.00 82.25 849 PHE A O 1
ATOM 6641 N N . SER A 1 850 ? -35.119 -39.478 -15.938 1.00 88.69 850 SER A N 1
ATOM 6642 C CA . SER A 1 850 ? -33.890 -38.750 -16.268 1.00 88.69 850 SER A CA 1
ATOM 6643 C C . SER A 1 850 ? -33.764 -37.496 -15.403 1.00 88.69 850 SER A C 1
ATOM 6645 O O . SER A 1 850 ? -34.766 -36.926 -14.968 1.00 88.69 850 SER A O 1
ATOM 6647 N N . TRP A 1 851 ? -32.540 -37.051 -15.122 1.00 86.75 851 TRP A N 1
ATOM 6648 C CA . TRP A 1 851 ? -32.339 -35.776 -14.435 1.00 86.75 851 TRP A CA 1
ATOM 6649 C C . TRP A 1 851 ? -32.752 -34.618 -15.347 1.00 86.75 851 TRP A C 1
ATOM 6651 O O . TRP A 1 851 ? -32.346 -34.556 -16.506 1.00 86.75 851 TRP A O 1
ATOM 6661 N N . GLY A 1 852 ? -33.585 -33.712 -14.829 1.00 89.44 852 GLY A N 1
ATOM 6662 C CA . GLY A 1 852 ? -33.946 -32.475 -15.514 1.00 89.44 852 GLY A CA 1
ATOM 6663 C C . GLY A 1 852 ? -32.785 -31.477 -15.579 1.00 89.44 852 GLY A C 1
ATOM 6664 O O . GLY A 1 852 ? -31.684 -31.723 -15.079 1.00 89.44 852 GLY A O 1
ATOM 6665 N N . SER A 1 853 ? -33.034 -30.311 -16.178 1.00 90.31 853 SER A N 1
ATOM 6666 C CA . SER A 1 853 ? -32.029 -29.250 -16.274 1.00 90.31 853 SER A CA 1
ATOM 6667 C C . SER A 1 853 ? -31.576 -28.785 -14.889 1.00 90.31 853 SER A C 1
ATOM 6669 O O . SER A 1 853 ? -32.389 -28.600 -13.979 1.00 90.31 853 SER A O 1
ATOM 6671 N N . ARG A 1 854 ? -30.271 -28.558 -14.748 1.00 91.00 854 ARG A N 1
ATOM 6672 C CA . ARG A 1 854 ? -29.667 -28.010 -13.535 1.00 91.00 854 ARG A CA 1
ATOM 6673 C C . ARG A 1 854 ? -30.247 -26.634 -13.224 1.00 91.00 854 ARG A C 1
ATOM 6675 O O . ARG A 1 854 ? -30.209 -25.749 -14.073 1.00 91.00 854 ARG A O 1
ATOM 6682 N N . ARG A 1 855 ? -30.795 -26.461 -12.019 1.00 91.88 855 ARG A N 1
ATOM 6683 C CA . ARG A 1 855 ? -31.283 -25.171 -11.518 1.00 91.88 855 ARG A CA 1
ATOM 6684 C C . ARG A 1 855 ? -30.358 -24.693 -10.411 1.00 91.88 855 ARG A C 1
ATOM 6686 O O . ARG A 1 855 ? -30.196 -25.377 -9.405 1.00 91.88 855 ARG A O 1
ATOM 6693 N N . THR A 1 856 ? -29.734 -23.539 -10.603 1.00 90.25 856 THR A N 1
ATOM 6694 C CA . THR A 1 856 ? -28.895 -22.905 -9.584 1.00 90.25 856 THR A CA 1
ATOM 6695 C C . THR A 1 856 ? -29.767 -22.213 -8.540 1.00 90.25 856 THR A C 1
ATOM 6697 O O . THR A 1 856 ? -30.821 -21.649 -8.850 1.00 90.25 856 THR A O 1
ATOM 6700 N N . TRP A 1 857 ? -29.354 -22.276 -7.277 1.00 86.00 857 TRP A N 1
ATOM 6701 C CA . TRP A 1 857 ? -29.945 -21.472 -6.215 1.00 86.00 857 TRP A CA 1
ATOM 6702 C C . TRP A 1 857 ? -29.257 -20.112 -6.204 1.00 86.00 857 TRP A C 1
ATOM 6704 O O . TRP A 1 857 ? -28.160 -19.964 -5.671 1.00 86.00 857 TRP A O 1
ATOM 6714 N N . SER A 1 858 ? -29.916 -19.112 -6.795 1.00 76.88 858 SER A N 1
ATOM 6715 C CA . SER A 1 858 ? -29.398 -17.743 -6.866 1.00 76.88 858 SER A CA 1
ATOM 6716 C C . SER A 1 858 ? -29.003 -17.130 -5.513 1.00 76.88 858 SER A C 1
ATOM 6718 O O . SER A 1 858 ? -28.007 -16.415 -5.507 1.00 76.88 858 SER A O 1
ATOM 6720 N N . PRO A 1 859 ? -29.652 -17.426 -4.361 1.00 81.94 859 PRO A N 1
ATOM 6721 C CA . PRO A 1 859 ? -29.207 -16.887 -3.070 1.00 81.94 859 PRO A CA 1
ATOM 6722 C C . PRO A 1 859 ? -27.879 -17.477 -2.575 1.00 81.94 859 PRO A C 1
ATOM 6724 O O . PRO A 1 859 ? -27.281 -16.937 -1.655 1.00 81.94 859 PRO A O 1
ATOM 6727 N N . LEU A 1 860 ? -27.446 -18.601 -3.152 1.00 80.38 860 LEU A N 1
ATOM 6728 C CA . LEU A 1 860 ? -26.266 -19.372 -2.751 1.00 80.38 860 LEU A CA 1
ATOM 6729 C C . LEU A 1 860 ? -25.264 -19.503 -3.905 1.00 80.38 860 LEU A C 1
ATOM 6731 O O . LEU A 1 860 ? -24.499 -20.462 -3.950 1.00 80.38 860 LEU A O 1
ATOM 6735 N N . THR A 1 861 ? -25.320 -18.585 -4.873 1.00 86.25 861 THR A N 1
ATOM 6736 C CA . THR A 1 861 ? -24.349 -18.497 -5.965 1.00 86.25 861 THR A CA 1
ATOM 6737 C C . THR A 1 861 ? -23.509 -17.248 -5.761 1.00 86.25 861 THR A C 1
ATOM 6739 O O . THR A 1 861 ? -24.014 -16.133 -5.851 1.00 86.25 861 THR A O 1
ATOM 6742 N N . TYR A 1 862 ? -22.230 -17.452 -5.482 1.00 87.69 862 TYR A N 1
ATOM 6743 C CA . TYR A 1 862 ? -21.234 -16.411 -5.317 1.00 87.69 862 TYR A CA 1
ATOM 6744 C C . TYR A 1 862 ? -20.271 -16.485 -6.492 1.00 87.69 862 TYR A C 1
ATOM 6746 O O . TYR A 1 862 ? -19.648 -17.519 -6.729 1.00 87.69 862 TYR A O 1
ATOM 6754 N N . THR A 1 863 ? -20.168 -15.390 -7.237 1.00 87.81 863 THR A N 1
ATOM 6755 C CA . THR A 1 863 ? -19.183 -15.245 -8.303 1.00 87.81 863 THR A CA 1
ATOM 6756 C C . THR A 1 863 ? -18.199 -14.167 -7.898 1.00 87.81 863 THR A C 1
ATOM 6758 O O . THR A 1 863 ? -18.590 -13.027 -7.651 1.00 87.81 863 THR A O 1
ATOM 6761 N N . TRP A 1 864 ? -16.926 -14.531 -7.844 1.00 86.25 864 TRP A N 1
ATOM 6762 C CA . TRP A 1 864 ? -15.825 -13.595 -7.688 1.00 86.25 864 TRP A CA 1
ATOM 6763 C C . TRP A 1 864 ? -15.164 -13.404 -9.044 1.00 86.25 864 TRP A C 1
ATOM 6765 O O . TRP A 1 864 ? -14.892 -14.380 -9.745 1.00 86.25 864 TRP A O 1
ATOM 6775 N N . THR A 1 865 ? -14.899 -12.154 -9.404 1.00 84.06 865 THR A N 1
ATOM 6776 C CA . THR A 1 865 ? -14.101 -11.825 -10.583 1.00 84.06 865 THR A CA 1
ATOM 6777 C C . THR A 1 865 ? -12.735 -11.377 -10.103 1.00 84.06 865 THR A C 1
ATOM 6779 O O . THR A 1 865 ? -12.618 -10.339 -9.455 1.00 84.06 865 THR A O 1
ATOM 6782 N N . LEU A 1 866 ? -11.708 -12.162 -10.407 1.00 74.12 866 LEU A N 1
ATOM 6783 C CA . LEU A 1 866 ? -10.332 -11.731 -10.230 1.00 74.12 866 LEU A CA 1
ATOM 6784 C C . LEU A 1 866 ? -9.994 -10.755 -11.366 1.00 74.12 866 LEU A C 1
ATOM 6786 O O . LEU A 1 866 ? -10.268 -11.083 -12.530 1.00 74.12 866 LEU A O 1
ATOM 6790 N N . PRO A 1 867 ? -9.442 -9.567 -11.060 1.00 76.38 867 PRO A N 1
ATOM 6791 C CA . PRO A 1 867 ? -9.027 -8.629 -12.091 1.00 76.38 867 PRO A CA 1
ATOM 6792 C C . PRO A 1 867 ? -7.992 -9.294 -13.006 1.00 76.38 867 PRO A C 1
ATOM 6794 O O . PRO A 1 867 ? -7.115 -10.040 -12.560 1.00 76.38 867 PRO A O 1
ATOM 6797 N N . GLY A 1 868 ? -8.138 -9.062 -14.309 1.00 75.31 868 GLY A N 1
ATOM 6798 C CA . GLY A 1 868 ? -7.106 -9.437 -15.267 1.00 75.31 868 GLY A CA 1
ATOM 6799 C C . GLY A 1 868 ? -5.853 -8.609 -15.010 1.00 75.31 868 GLY A C 1
ATOM 6800 O O . GLY A 1 868 ? -5.968 -7.432 -14.661 1.00 75.31 868 GLY A O 1
ATOM 6801 N N . SER A 1 869 ? -4.672 -9.187 -15.204 1.00 72.44 869 SER A N 1
ATOM 6802 C CA . SER A 1 869 ? -3.521 -8.352 -15.526 1.00 72.44 869 SER A CA 1
ATOM 6803 C C . SER A 1 869 ? -3.797 -7.773 -16.909 1.00 72.44 869 SER A C 1
ATOM 6805 O O . SER A 1 869 ? -4.211 -8.496 -17.819 1.00 72.44 869 SER A O 1
ATOM 6807 N N . GLY A 1 870 ? -3.647 -6.460 -17.088 1.00 73.06 870 GLY A N 1
ATOM 6808 C CA . GLY A 1 870 ? -3.598 -5.900 -18.440 1.00 73.06 870 GLY A CA 1
ATOM 6809 C C . GLY A 1 870 ? -2.540 -6.625 -19.286 1.00 73.06 870 GLY A C 1
ATOM 6810 O O . GLY A 1 870 ? -1.797 -7.465 -18.780 1.00 73.06 870 GLY A O 1
ATOM 6811 N N . ARG A 1 871 ? -2.438 -6.311 -20.582 1.00 69.44 871 ARG A N 1
ATOM 6812 C CA . ARG A 1 871 ? -1.255 -6.755 -21.332 1.00 69.44 871 ARG A CA 1
ATOM 6813 C C . ARG A 1 871 ? -0.037 -6.104 -20.686 1.00 69.44 871 ARG A C 1
ATOM 6815 O O . ARG A 1 871 ? 0.107 -4.888 -20.768 1.00 69.44 871 ARG A O 1
ATOM 6822 N N . LEU A 1 872 ? 0.760 -6.907 -19.998 1.00 66.81 872 LEU A N 1
ATOM 6823 C CA . LEU A 1 872 ? 2.027 -6.492 -19.433 1.00 66.81 872 LEU A CA 1
ATOM 6824 C C . LEU A 1 872 ? 3.095 -6.782 -20.493 1.00 66.81 872 LEU A C 1
ATOM 6826 O O . LEU A 1 872 ? 3.141 -7.916 -20.993 1.00 66.81 872 LEU A O 1
ATOM 6830 N N . PRO A 1 873 ? 3.900 -5.781 -20.883 1.00 58.16 873 PRO A N 1
ATOM 6831 C CA . PRO A 1 873 ? 5.047 -6.028 -21.739 1.00 58.16 873 PRO A CA 1
ATOM 6832 C C . PRO A 1 873 ? 6.052 -6.890 -20.964 1.00 58.16 873 PRO A C 1
ATOM 6834 O O . PRO A 1 873 ? 6.426 -6.557 -19.844 1.00 58.16 873 PRO A O 1
ATOM 6837 N N . LEU A 1 874 ? 6.473 -8.010 -21.552 1.00 55.38 874 LEU A N 1
ATOM 6838 C CA . LEU A 1 874 ? 7.626 -8.799 -21.088 1.00 55.38 874 LEU A CA 1
ATOM 6839 C C . LEU A 1 874 ? 8.946 -8.180 -21.554 1.00 55.38 874 LEU A C 1
ATOM 6841 O O . LEU A 1 874 ? 9.986 -8.409 -20.951 1.00 55.38 874 LEU A O 1
ATOM 6845 N N . ILE A 1 875 ? 8.912 -7.417 -22.650 1.00 53.84 875 ILE A N 1
ATOM 6846 C CA . ILE A 1 875 ? 10.082 -6.782 -23.258 1.00 53.84 875 ILE A CA 1
ATOM 6847 C C . ILE A 1 875 ? 9.694 -5.355 -23.663 1.00 53.84 875 ILE A C 1
ATOM 6849 O O . ILE A 1 875 ? 8.757 -5.180 -24.443 1.00 53.84 875 ILE A O 1
ATOM 6853 N N . GLU A 1 876 ? 10.424 -4.348 -23.178 1.00 49.12 876 GLU A N 1
ATOM 6854 C CA . GLU A 1 876 ? 10.468 -3.031 -23.827 1.00 49.12 876 GLU A CA 1
ATOM 6855 C C . GLU A 1 876 ? 11.358 -3.125 -25.073 1.00 49.12 876 GLU A C 1
ATOM 6857 O O . GLU A 1 876 ? 12.440 -3.713 -25.019 1.00 49.12 876 GLU A O 1
ATOM 6862 N N . GLU A 1 877 ? 10.866 -2.601 -26.201 1.00 47.78 877 GLU A N 1
ATOM 6863 C CA . GLU A 1 877 ? 11.440 -2.732 -27.548 1.00 47.78 877 GLU A CA 1
ATOM 6864 C C . GLU A 1 877 ? 12.981 -2.749 -27.564 1.00 47.78 877 GLU A C 1
ATOM 6866 O O . GLU A 1 877 ? 13.649 -1.777 -27.214 1.00 47.78 877 GLU A O 1
ATOM 6871 N N . CYS A 1 878 ? 13.568 -3.855 -28.027 1.00 41.78 878 CYS A N 1
ATOM 6872 C CA . CYS A 1 878 ? 14.988 -3.888 -28.362 1.00 41.78 878 CYS A CA 1
ATOM 6873 C C . CYS A 1 878 ? 15.191 -3.166 -29.699 1.00 41.78 878 CYS A C 1
ATOM 6875 O O . CYS A 1 878 ? 15.137 -3.814 -30.738 1.00 41.78 878 CYS A O 1
ATOM 6877 N N . THR A 1 879 ? 15.387 -1.847 -29.704 1.00 44.44 879 THR A N 1
ATOM 6878 C CA . THR A 1 879 ? 15.875 -1.132 -30.894 1.00 44.44 879 THR A CA 1
ATOM 6879 C C . THR A 1 879 ? 17.388 -1.007 -30.824 1.00 44.44 879 THR A C 1
ATOM 6881 O O . THR A 1 879 ? 17.914 -0.289 -29.974 1.00 44.44 879 THR A O 1
ATOM 6884 N N . ASP A 1 880 ? 18.080 -1.703 -31.719 1.00 40.16 880 ASP A N 1
ATOM 6885 C CA . ASP A 1 880 ? 19.519 -1.558 -31.911 1.00 40.16 880 ASP A CA 1
ATOM 6886 C C . ASP A 1 880 ? 19.764 -0.372 -32.860 1.00 40.16 880 ASP A C 1
ATOM 6888 O O . ASP A 1 880 ? 19.628 -0.482 -34.080 1.00 40.16 880 ASP A O 1
ATOM 6892 N N . THR A 1 881 ? 20.037 0.805 -32.301 1.00 39.62 881 THR A N 1
ATOM 6893 C CA . THR A 1 881 ? 20.660 1.902 -33.051 1.00 39.62 881 THR A CA 1
ATOM 6894 C C . THR A 1 881 ? 22.001 2.197 -32.403 1.00 39.62 881 THR A C 1
ATOM 6896 O O . THR A 1 881 ? 22.055 2.912 -31.401 1.00 39.62 881 THR A O 1
ATOM 6899 N N . ASP A 1 882 ? 23.073 1.650 -32.979 1.00 33.75 882 ASP A N 1
ATOM 6900 C CA . ASP A 1 882 ? 24.444 2.083 -32.704 1.00 33.75 882 ASP A CA 1
ATOM 6901 C C . ASP A 1 882 ? 24.546 3.615 -32.852 1.00 33.75 882 ASP A C 1
ATOM 6903 O O . ASP A 1 882 ? 24.082 4.200 -33.835 1.00 33.75 882 ASP A O 1
ATOM 6907 N N . GLY A 1 883 ? 25.100 4.265 -31.826 1.00 39.56 883 GLY A N 1
ATOM 6908 C CA . GLY A 1 883 ? 25.011 5.708 -31.597 1.00 39.56 883 GLY A CA 1
ATOM 6909 C C . GLY A 1 883 ? 26.019 6.605 -32.330 1.00 39.56 883 GLY A C 1
ATOM 6910 O O . GLY A 1 883 ? 26.902 6.160 -33.060 1.00 39.56 883 GLY A O 1
ATOM 6911 N N . GLY A 1 884 ? 25.899 7.909 -32.051 1.00 31.88 884 GLY A N 1
ATOM 6912 C CA . GLY A 1 884 ? 26.901 8.944 -32.330 1.00 31.88 884 GLY A CA 1
ATOM 6913 C C . GLY A 1 884 ? 26.348 10.146 -33.101 1.00 31.88 884 GLY A C 1
ATOM 6914 O O . GLY A 1 884 ? 25.932 10.008 -34.247 1.00 31.88 884 GLY A O 1
ATOM 6915 N N . GLU A 1 885 ? 26.395 11.349 -32.511 1.00 34.00 885 GLU A N 1
ATOM 6916 C CA . GLU A 1 885 ? 26.399 12.593 -33.299 1.00 34.00 885 GLU A CA 1
ATOM 6917 C C . GLU A 1 885 ? 27.513 12.479 -34.359 1.00 34.00 885 GLU A C 1
ATOM 6919 O O . GLU A 1 885 ? 28.675 12.265 -34.003 1.00 34.00 885 GLU A O 1
ATOM 6924 N N . PRO A 1 886 ? 27.178 12.546 -35.661 1.00 33.41 886 PRO A N 1
ATOM 6925 C CA . PRO A 1 886 ? 26.797 13.809 -36.285 1.00 33.41 886 PRO A CA 1
ATOM 6926 C C . PRO A 1 886 ? 25.534 13.705 -37.164 1.00 33.41 886 PRO A C 1
ATOM 6928 O O . PRO A 1 886 ? 25.261 12.683 -37.782 1.00 33.41 886 PRO A O 1
ATOM 6931 N N . THR A 1 887 ? 24.782 14.808 -37.239 1.00 35.28 887 THR A N 1
ATOM 6932 C CA . THR A 1 887 ? 23.626 15.083 -38.128 1.00 35.28 887 THR A CA 1
ATOM 6933 C C . THR A 1 887 ? 23.406 14.104 -39.303 1.00 35.28 887 THR A C 1
ATOM 6935 O O . THR A 1 887 ? 24.270 14.029 -40.185 1.00 35.28 887 THR A O 1
ATOM 6938 N N . PRO A 1 888 ? 22.237 13.435 -39.410 1.00 28.89 888 PRO A N 1
ATOM 6939 C CA . PRO A 1 888 ? 21.959 12.511 -40.506 1.00 28.89 888 PRO A CA 1
ATOM 6940 C C . PRO A 1 888 ? 21.631 13.259 -41.814 1.00 28.89 888 PRO A C 1
ATOM 6942 O O . PRO A 1 888 ? 20.910 14.263 -41.786 1.00 28.89 888 PRO A O 1
ATOM 6945 N N . PRO A 1 889 ? 22.081 12.778 -42.991 1.00 32.28 889 PRO A N 1
ATOM 6946 C CA . PRO A 1 889 ? 21.471 13.154 -44.260 1.00 32.28 889 PRO A CA 1
ATOM 6947 C C . PRO A 1 889 ? 20.061 12.540 -44.374 1.00 32.28 889 PRO A C 1
ATOM 6949 O O . PRO A 1 889 ? 19.769 11.487 -43.813 1.00 32.28 889 PRO A O 1
ATOM 6952 N N . ALA A 1 890 ? 19.182 13.227 -45.103 1.00 32.94 890 ALA A N 1
ATOM 6953 C CA . ALA A 1 890 ? 17.716 13.147 -45.060 1.00 32.94 890 ALA A CA 1
ATOM 6954 C C . ALA A 1 890 ? 17.028 11.852 -45.572 1.00 32.94 890 ALA A C 1
ATOM 6956 O O . ALA A 1 890 ? 16.017 11.936 -46.269 1.00 32.94 890 ALA A O 1
ATOM 6957 N N . THR A 1 891 ? 17.504 10.656 -45.224 1.00 39.75 891 THR A N 1
ATOM 6958 C CA . THR A 1 891 ? 16.815 9.391 -45.556 1.00 39.75 891 THR A CA 1
ATOM 6959 C C . THR A 1 891 ? 16.923 8.371 -44.422 1.00 39.75 891 THR A C 1
ATOM 6961 O O . THR A 1 891 ? 17.778 7.489 -44.450 1.00 39.75 891 THR A O 1
ATOM 6964 N N . THR A 1 892 ? 16.047 8.491 -43.425 1.00 39.38 892 THR A N 1
ATOM 6965 C CA . THR A 1 892 ? 15.756 7.451 -42.425 1.00 39.38 892 THR A CA 1
ATOM 6966 C C . THR A 1 892 ? 14.899 6.335 -43.043 1.00 39.38 892 THR A C 1
ATOM 6968 O O . THR A 1 892 ? 14.105 6.601 -43.952 1.00 39.38 892 THR A O 1
ATOM 6971 N N . CYS A 1 893 ? 15.049 5.077 -42.590 1.00 38.72 893 CYS A N 1
ATOM 6972 C CA . CYS A 1 893 ? 14.095 4.016 -42.951 1.00 38.72 893 CYS A CA 1
ATOM 6973 C C . CYS A 1 893 ? 12.681 4.464 -42.498 1.00 38.72 893 CYS A C 1
ATOM 6975 O O . CYS A 1 893 ? 12.559 5.131 -41.466 1.00 38.72 893 CYS A O 1
ATOM 6977 N N . PRO A 1 894 ? 11.607 4.191 -43.267 1.00 43.25 894 PRO A N 1
ATOM 6978 C CA . PRO A 1 894 ? 10.253 4.534 -42.839 1.00 43.25 894 PRO A CA 1
ATOM 6979 C C . PRO A 1 894 ? 9.977 3.864 -41.488 1.00 43.25 894 PRO A C 1
ATOM 6981 O O . PRO A 1 894 ? 10.129 2.651 -41.363 1.00 43.25 894 PRO A O 1
ATOM 6984 N N . SER A 1 895 ? 9.625 4.665 -40.480 1.00 36.94 895 SER A N 1
ATOM 6985 C CA . SER A 1 895 ? 9.500 4.223 -39.091 1.00 36.94 895 SER A CA 1
ATOM 6986 C C . SER A 1 895 ? 8.543 3.038 -38.959 1.00 36.94 895 SER A C 1
ATOM 6988 O O . SER A 1 895 ? 7.377 3.088 -39.364 1.00 36.94 895 SER A O 1
ATOM 6990 N N . ALA A 1 896 ? 9.046 1.945 -38.387 1.00 36.62 896 ALA A N 1
ATOM 6991 C CA . ALA A 1 896 ? 8.262 0.755 -38.118 1.00 36.62 896 ALA A CA 1
ATOM 6992 C C . ALA A 1 896 ? 7.275 1.037 -36.977 1.00 36.62 896 ALA A C 1
ATOM 6994 O O . ALA A 1 896 ? 7.665 1.185 -35.828 1.00 36.62 896 ALA A O 1
ATOM 6995 N N . THR A 1 897 ? 5.980 1.093 -37.285 1.00 39.62 897 THR A N 1
ATOM 6996 C CA . THR A 1 897 ? 4.924 0.958 -36.271 1.00 39.62 897 THR A CA 1
ATOM 6997 C C . THR A 1 897 ? 4.498 -0.515 -36.208 1.00 39.62 897 THR A C 1
ATOM 6999 O O . THR A 1 897 ? 4.308 -1.127 -37.269 1.00 39.62 897 THR A O 1
ATOM 7002 N N . PRO A 1 898 ? 4.355 -1.128 -35.019 1.00 39.47 898 PRO A N 1
ATOM 7003 C CA . PRO A 1 898 ? 3.791 -2.469 -34.904 1.00 39.47 898 PRO A CA 1
ATOM 7004 C C . PRO A 1 898 ? 2.332 -2.485 -35.391 1.00 39.47 898 PRO A C 1
ATOM 7006 O O . PRO A 1 898 ? 1.582 -1.522 -35.222 1.00 39.47 898 PRO A O 1
ATOM 7009 N N . VAL A 1 899 ? 1.924 -3.589 -36.027 1.00 38.78 899 VAL A N 1
ATOM 7010 C CA . VAL A 1 899 ? 0.555 -3.790 -36.530 1.00 38.78 899 VAL A CA 1
ATOM 7011 C C . VAL A 1 899 ? -0.413 -3.803 -35.344 1.00 38.78 899 VAL A C 1
ATOM 7013 O O . VAL A 1 899 ? -0.436 -4.758 -34.570 1.00 38.78 899 VAL A O 1
ATOM 7016 N N . SER A 1 900 ? -1.239 -2.764 -35.202 1.00 32.84 900 SER A N 1
ATOM 7017 C CA . SER A 1 900 ? -2.298 -2.738 -34.194 1.00 32.84 900 SER A CA 1
ATOM 7018 C C . SER A 1 900 ? -3.422 -3.700 -34.596 1.00 32.84 900 SER A C 1
ATOM 7020 O O . SER A 1 900 ? -4.200 -3.464 -35.520 1.00 32.84 900 SER A O 1
ATOM 7022 N N . THR A 1 901 ? -3.533 -4.831 -33.902 1.00 37.56 901 THR A N 1
ATOM 7023 C CA . THR A 1 901 ? -4.702 -5.708 -34.034 1.00 37.56 901 THR A CA 1
ATOM 7024 C C . THR A 1 901 ? -5.867 -5.097 -33.257 1.00 37.56 901 THR A C 1
ATOM 7026 O O . THR A 1 901 ? -5.981 -5.293 -32.047 1.00 37.56 901 THR A O 1
ATOM 7029 N N . SER A 1 902 ? -6.745 -4.347 -33.924 1.00 27.11 902 SER A N 1
ATOM 7030 C CA . SER A 1 902 ? -8.005 -3.893 -33.329 1.00 27.11 902 SER A CA 1
ATOM 7031 C C . SER A 1 902 ? -8.950 -5.085 -33.124 1.00 27.11 902 SER A C 1
ATOM 7033 O O . SER A 1 902 ? -9.534 -5.589 -34.085 1.00 27.11 902 SER A O 1
ATOM 7035 N N . SER A 1 903 ? -9.125 -5.552 -31.886 1.00 29.83 903 SER A N 1
ATOM 7036 C CA . SER A 1 903 ? -10.159 -6.534 -31.547 1.00 29.83 903 SER A CA 1
ATOM 7037 C C . SER A 1 903 ? -11.502 -5.827 -31.339 1.00 29.83 903 SER A C 1
ATOM 7039 O O . SER A 1 903 ? -11.758 -5.259 -30.279 1.00 29.83 903 SER A O 1
ATOM 7041 N N . THR A 1 904 ? -12.384 -5.856 -32.336 1.00 26.12 904 THR A N 1
ATOM 7042 C CA . THR A 1 904 ? -13.801 -5.519 -32.145 1.00 26.12 904 THR A CA 1
ATOM 7043 C C . THR A 1 904 ? -14.516 -6.661 -31.425 1.00 26.12 904 THR A C 1
ATOM 7045 O O . THR A 1 904 ? -14.724 -7.730 -31.999 1.00 26.12 904 THR A O 1
ATOM 7048 N N . THR A 1 905 ? -14.927 -6.436 -30.180 1.00 25.88 905 THR A N 1
ATOM 7049 C CA . THR A 1 905 ? -15.896 -7.267 -29.451 1.00 25.88 905 THR A CA 1
ATOM 7050 C C . THR A 1 905 ? -17.309 -6.992 -29.993 1.00 25.88 905 THR A C 1
ATOM 7052 O O . THR A 1 905 ? -17.687 -5.823 -30.091 1.00 25.88 905 THR A O 1
ATOM 7055 N N . PRO A 1 906 ? -18.134 -8.000 -30.339 1.00 24.67 906 PRO A N 1
ATOM 7056 C CA . PRO A 1 906 ? -19.490 -7.751 -30.817 1.00 24.67 906 PRO A CA 1
ATOM 7057 C C . PRO A 1 906 ? -20.444 -7.522 -29.636 1.00 24.67 906 PRO A C 1
ATOM 7059 O O . PRO A 1 906 ? -20.791 -8.450 -28.907 1.00 24.67 906 PRO A O 1
ATOM 7062 N N . THR A 1 907 ? -20.913 -6.287 -29.457 1.00 24.14 907 THR A N 1
ATOM 7063 C CA . THR A 1 907 ? -22.051 -5.966 -28.587 1.00 24.14 907 THR A CA 1
ATOM 7064 C C . THR A 1 907 ? -23.361 -6.140 -29.356 1.00 24.14 907 THR A C 1
ATOM 7066 O O . THR A 1 907 ? -23.697 -5.378 -30.261 1.00 24.14 907 THR A O 1
ATOM 7069 N N . ALA A 1 908 ? -24.135 -7.159 -28.985 1.00 23.34 908 ALA A N 1
ATOM 7070 C CA . ALA A 1 908 ? -25.508 -7.321 -29.444 1.00 23.34 908 ALA A CA 1
ATOM 7071 C C . ALA A 1 908 ? -26.407 -6.267 -28.775 1.00 23.34 908 ALA A C 1
ATOM 7073 O O . ALA A 1 908 ? -26.571 -6.277 -27.556 1.00 23.34 908 ALA A O 1
ATOM 7074 N N . SER A 1 909 ? -27.035 -5.390 -29.564 1.00 23.00 909 SER A N 1
ATOM 7075 C CA . SER A 1 909 ? -28.164 -4.573 -29.106 1.00 23.00 909 SER A CA 1
ATOM 7076 C C . SER A 1 909 ? -29.414 -4.915 -29.916 1.00 23.00 909 SER A C 1
ATOM 7078 O O . SER A 1 909 ? -29.432 -4.889 -31.144 1.00 23.00 909 SER A O 1
ATOM 7080 N N . TRP A 1 910 ? -30.466 -5.304 -29.199 1.00 24.92 910 TRP A N 1
ATOM 7081 C CA . TRP A 1 910 ? -31.810 -5.484 -29.731 1.00 24.92 910 TRP A CA 1
ATOM 7082 C C . TRP A 1 910 ? -32.568 -4.163 -29.601 1.00 24.92 910 TRP A C 1
ATOM 7084 O O . TRP A 1 910 ? -32.795 -3.699 -28.485 1.00 24.92 910 TRP A O 1
ATOM 7094 N N . ALA A 1 911 ? -33.057 -3.608 -30.710 1.00 24.34 911 ALA A N 1
ATOM 7095 C CA . ALA A 1 911 ? -34.178 -2.674 -30.685 1.00 24.34 911 ALA A CA 1
ATOM 7096 C C . ALA A 1 911 ? -35.057 -2.822 -31.938 1.00 24.34 911 ALA A C 1
ATOM 7098 O O . ALA A 1 911 ? -34.590 -2.866 -33.071 1.00 24.34 911 ALA A O 1
ATOM 7099 N N . LYS A 1 912 ? -36.358 -2.942 -31.667 1.00 25.31 912 LYS A N 1
ATOM 7100 C CA . LYS A 1 912 ? -37.497 -3.150 -32.571 1.00 25.31 912 LYS A CA 1
ATOM 7101 C C . LYS A 1 912 ? -37.632 -2.046 -33.626 1.00 25.31 912 LYS A C 1
ATOM 7103 O O . LYS A 1 912 ? -37.642 -0.891 -33.234 1.00 25.31 912 LYS A O 1
ATOM 7108 N N . TYR A 1 913 ? -37.978 -2.400 -34.869 1.00 21.66 913 TYR A N 1
ATOM 7109 C CA . TYR A 1 913 ? -39.009 -1.696 -35.655 1.00 21.66 913 TYR A CA 1
ATOM 7110 C C . TYR A 1 913 ? -39.645 -2.634 -36.706 1.00 21.66 913 TYR A C 1
ATOM 7112 O O . TYR A 1 913 ? -38.973 -3.461 -37.316 1.00 21.66 913 TYR A O 1
ATOM 7120 N N . ARG A 1 914 ? -40.975 -2.550 -36.838 1.00 23.75 914 ARG A N 1
ATOM 7121 C CA . ARG A 1 914 ? -41.881 -3.319 -37.727 1.00 23.75 914 ARG A CA 1
ATOM 7122 C C . ARG A 1 914 ? -42.299 -2.430 -38.938 1.00 23.75 914 ARG A C 1
ATOM 7124 O O . ARG A 1 914 ? -41.961 -1.252 -38.913 1.00 23.75 914 ARG A O 1
ATOM 7131 N N . PRO A 1 915 ? -43.005 -2.929 -39.981 1.00 33.81 915 PRO A N 1
ATOM 7132 C CA . PRO A 1 915 ? -42.528 -2.910 -41.375 1.00 33.81 915 PRO A CA 1
ATOM 7133 C C . PRO A 1 915 ? -43.466 -2.193 -42.383 1.00 33.81 915 PRO A C 1
ATOM 7135 O O . PRO A 1 915 ? -44.489 -1.653 -41.975 1.00 33.81 915 PRO A O 1
ATOM 7138 N N . THR A 1 916 ? -43.143 -2.341 -43.688 1.00 25.05 916 THR A N 1
ATOM 7139 C CA . THR A 1 916 ? -43.942 -2.259 -44.959 1.00 25.05 916 THR A CA 1
ATOM 7140 C C . THR A 1 916 ? -43.677 -1.065 -45.900 1.00 25.05 916 THR A C 1
ATOM 7142 O O . THR A 1 916 ? -43.316 -0.004 -45.403 1.00 25.05 916 THR A O 1
ATOM 7145 N N . PRO A 1 917 ? -43.946 -1.165 -47.232 1.00 33.47 917 PRO A N 1
ATOM 7146 C CA . PRO A 1 917 ? -44.037 -2.337 -48.127 1.00 33.47 917 PRO A CA 1
ATOM 7147 C C . PRO A 1 917 ? -43.250 -2.208 -49.466 1.00 33.47 917 PRO A C 1
ATOM 7149 O O . PRO A 1 917 ? -42.703 -1.171 -49.821 1.00 33.47 917 PRO A O 1
ATOM 7152 N N . THR A 1 918 ? -43.251 -3.331 -50.186 1.00 29.31 918 THR A N 1
ATOM 7153 C CA . THR A 1 918 ? -42.810 -3.681 -51.556 1.00 29.31 918 THR A CA 1
ATOM 7154 C C . THR A 1 918 ? -43.261 -2.726 -52.688 1.00 29.31 918 THR A C 1
ATOM 7156 O O . THR A 1 918 ? -44.202 -1.957 -52.492 1.00 29.31 918 THR A O 1
ATOM 7159 N N . PRO A 1 919 ? -42.668 -2.821 -53.905 1.00 36.09 919 PRO A N 1
ATOM 7160 C CA . PRO A 1 919 ? -43.264 -3.699 -54.929 1.00 36.09 919 PRO A CA 1
ATOM 7161 C C . PRO A 1 919 ? -42.284 -4.516 -55.806 1.00 36.09 919 PRO A C 1
ATOM 7163 O O . PRO A 1 919 ? -41.151 -4.132 -56.077 1.00 36.09 919 PRO A O 1
ATOM 7166 N N . THR A 1 920 ? -42.815 -5.663 -56.231 1.00 31.27 920 THR A N 1
ATOM 7167 C CA . THR A 1 920 ? -42.430 -6.648 -57.268 1.00 31.27 920 THR A CA 1
ATOM 7168 C C . THR A 1 920 ? -42.416 -6.053 -58.698 1.00 31.27 920 THR A C 1
ATOM 7170 O O . THR A 1 920 ? -42.950 -4.952 -58.856 1.00 31.27 920 THR A O 1
ATOM 7173 N N . PRO A 1 921 ? -41.835 -6.714 -59.740 1.00 40.56 921 PRO A N 1
ATOM 7174 C CA . PRO A 1 921 ? -42.442 -7.882 -60.445 1.00 40.56 921 PRO A CA 1
ATOM 7175 C C . PRO A 1 921 ? -41.455 -9.012 -60.868 1.00 40.56 921 PRO A C 1
ATOM 7177 O O . PRO A 1 921 ? -40.269 -8.772 -61.053 1.00 40.56 921 PRO A O 1
ATOM 7180 N N . GLU A 1 922 ? -41.858 -10.289 -60.743 1.00 26.64 922 GLU A N 1
ATOM 7181 C CA . GLU A 1 922 ? -42.308 -11.270 -61.784 1.00 26.64 922 GLU A CA 1
ATOM 7182 C C . GLU A 1 922 ? -41.201 -11.837 -62.709 1.00 26.64 922 GLU A C 1
ATOM 7184 O O . GLU A 1 922 ? -40.592 -11.106 -63.476 1.00 26.64 922 GLU A O 1
ATOM 7189 N N . ILE A 1 923 ? -40.745 -13.087 -62.493 1.00 29.67 923 ILE A N 1
ATOM 7190 C CA . ILE A 1 923 ? -41.188 -14.397 -63.064 1.00 29.67 923 ILE A CA 1
ATOM 7191 C C . ILE A 1 923 ? -40.789 -14.600 -64.541 1.00 29.67 923 ILE A C 1
ATOM 7193 O O . ILE A 1 923 ? -41.276 -13.864 -65.380 1.00 29.67 923 ILE A O 1
ATOM 7197 N N . VAL A 1 924 ? -40.004 -15.659 -64.841 1.00 25.73 924 VAL A N 1
ATOM 7198 C CA . VAL A 1 924 ? -40.292 -16.771 -65.800 1.00 25.73 924 VAL A CA 1
ATOM 7199 C C . VAL A 1 924 ? -39.240 -17.907 -65.628 1.00 25.73 924 VAL A C 1
ATOM 7201 O O . VAL A 1 924 ? -38.040 -17.663 -65.592 1.00 25.73 924 VAL A O 1
ATOM 7204 N N . ILE A 1 925 ? -39.727 -19.153 -65.523 1.00 32.94 925 ILE A N 1
ATOM 7205 C CA . ILE A 1 925 ? -39.071 -20.498 -65.532 1.00 32.94 925 ILE A CA 1
ATOM 7206 C C . ILE A 1 925 ? -39.208 -21.018 -67.002 1.00 32.94 925 ILE A C 1
ATOM 7208 O O . ILE A 1 925 ? -40.217 -20.608 -67.588 1.00 32.94 925 ILE A O 1
ATOM 7212 N N . PRO A 1 926 ? -38.379 -21.912 -67.640 1.00 48.25 926 PRO A N 1
ATOM 7213 C CA . PRO A 1 926 ? -38.288 -23.316 -67.188 1.00 48.25 926 PRO A CA 1
ATOM 7214 C C . PRO A 1 926 ? -37.199 -24.325 -67.672 1.00 48.25 926 PRO A C 1
ATOM 7216 O O . PRO A 1 926 ? -36.446 -24.090 -68.606 1.00 48.25 926 PRO A O 1
ATOM 7219 N N . HIS A 1 927 ? -37.294 -25.517 -67.039 1.00 31.95 927 HIS A N 1
ATOM 7220 C CA . HIS A 1 927 ? -36.910 -26.899 -67.435 1.00 31.95 927 HIS A CA 1
ATOM 7221 C C . HIS A 1 927 ? -35.414 -27.296 -67.439 1.00 31.95 927 HIS A C 1
ATOM 7223 O O . HIS A 1 927 ? -34.573 -26.548 -67.901 1.00 31.95 927 HIS A O 1
ATOM 7229 N N . GLY A 1 928 ? -34.990 -28.489 -66.990 1.00 30.80 928 GLY A N 1
ATOM 7230 C CA . GLY A 1 928 ? -35.678 -29.679 -66.467 1.00 30.80 928 GLY A CA 1
ATOM 7231 C C . GLY A 1 928 ? -34.714 -30.885 -66.352 1.00 30.80 928 GLY A C 1
ATOM 7232 O O . GLY A 1 928 ? -33.649 -30.861 -66.956 1.00 30.80 928 GLY A O 1
ATOM 7233 N N . SER A 1 929 ? -35.149 -31.932 -65.623 1.00 30.38 929 SER A N 1
ATOM 7234 C CA . SER A 1 929 ? -34.641 -33.333 -65.543 1.00 30.38 929 SER A CA 1
ATOM 7235 C C . SER A 1 929 ? -33.182 -33.553 -65.092 1.00 30.38 929 SER A C 1
ATOM 7237 O O . SER A 1 929 ? -32.277 -32.910 -65.588 1.00 30.38 929 SER A O 1
ATOM 7239 N N . GLY A 1 930 ? -32.816 -34.468 -64.195 1.00 31.55 930 GLY A N 1
ATOM 7240 C CA . GLY A 1 930 ? -33.470 -35.646 -63.630 1.00 31.55 930 GLY A CA 1
ATOM 7241 C C . GLY A 1 930 ? -32.417 -36.762 -63.549 1.00 31.55 930 GLY A C 1
ATOM 7242 O O . GLY A 1 930 ? -31.799 -37.043 -64.565 1.00 31.55 930 GLY A O 1
ATOM 7243 N N . ALA A 1 931 ? -32.186 -37.344 -62.367 1.00 32.25 931 ALA A N 1
ATOM 7244 C CA . ALA A 1 931 ? -31.778 -38.741 -62.133 1.00 32.25 931 ALA A CA 1
ATOM 7245 C C . ALA A 1 931 ? -31.292 -38.927 -60.685 1.00 32.25 931 ALA A C 1
ATOM 7247 O O . ALA A 1 931 ? -30.486 -38.159 -60.166 1.00 32.25 931 ALA A O 1
ATOM 7248 N N . GLU A 1 932 ? -31.828 -39.970 -60.067 1.00 35.28 932 GLU A N 1
ATOM 7249 C CA . GLU A 1 932 ? -31.629 -40.445 -58.697 1.00 35.28 932 GLU A CA 1
ATOM 7250 C C . GLU A 1 932 ? -30.581 -41.608 -58.690 1.00 35.28 932 GLU A C 1
ATOM 7252 O O . GLU A 1 932 ? -29.921 -41.810 -59.710 1.00 35.28 932 GLU A O 1
ATOM 7257 N N . PRO A 1 933 ? -30.323 -42.358 -57.594 1.00 62.53 933 PRO A N 1
ATOM 7258 C CA . PRO A 1 933 ? -28.987 -42.488 -57.003 1.00 62.53 933 PRO A CA 1
ATOM 7259 C C . PRO A 1 933 ? -28.428 -43.932 -57.008 1.00 62.53 933 PRO A C 1
ATOM 7261 O O . PRO A 1 933 ? -29.120 -44.884 -57.362 1.00 62.53 933 PRO A O 1
ATOM 7264 N N . ALA A 1 934 ? -27.196 -44.138 -56.519 1.00 31.47 934 ALA A N 1
ATOM 7265 C CA . ALA A 1 934 ? -26.759 -45.460 -56.049 1.00 31.47 934 ALA A CA 1
ATOM 7266 C C . ALA A 1 934 ? -25.759 -45.381 -54.868 1.00 31.47 934 ALA A C 1
ATOM 7268 O O . ALA A 1 934 ? -24.989 -44.420 -54.811 1.00 31.47 934 ALA A O 1
ATOM 7269 N N . PRO A 1 935 ? -25.768 -46.353 -53.922 1.00 51.66 935 PRO A N 1
ATOM 7270 C CA . PRO A 1 935 ? -25.170 -46.221 -52.590 1.00 51.66 935 PRO A CA 1
ATOM 7271 C C . PRO A 1 935 ? -24.041 -47.279 -52.359 1.00 51.66 935 PRO A C 1
ATOM 7273 O O . PRO A 1 935 ? -23.349 -47.608 -53.317 1.00 51.66 935 PRO A O 1
ATOM 7276 N N . PRO A 1 936 ? -23.731 -47.769 -51.134 1.00 56.47 936 PRO A N 1
ATOM 7277 C CA . PRO A 1 936 ? -22.420 -47.618 -50.495 1.00 56.47 936 PRO A CA 1
ATOM 7278 C C . PRO A 1 936 ? -21.621 -48.934 -50.349 1.00 56.47 936 PRO A C 1
ATOM 7280 O O . PRO A 1 936 ? -22.180 -50.027 -50.376 1.00 56.47 936 PRO A O 1
ATOM 7283 N N . THR A 1 937 ? -20.322 -48.851 -50.042 1.00 36.12 937 THR A N 1
ATOM 7284 C CA . THR A 1 937 ? -19.525 -50.026 -49.627 1.00 36.12 937 THR A CA 1
ATOM 7285 C C . THR A 1 937 ? -18.627 -49.726 -48.419 1.00 36.12 937 THR A C 1
ATOM 7287 O O . THR A 1 937 ? -17.754 -48.865 -48.475 1.00 36.12 937 THR A O 1
ATOM 7290 N N . LYS A 1 938 ? -18.858 -50.467 -47.323 1.00 38.28 938 LYS A N 1
ATOM 7291 C CA . LYS A 1 938 ? -17.967 -50.703 -46.158 1.00 38.28 938 LYS A CA 1
ATOM 7292 C C . LYS A 1 938 ? -17.209 -52.054 -46.358 1.00 38.28 938 LYS A C 1
ATOM 7294 O O . LYS A 1 938 ? -17.534 -52.754 -47.312 1.00 38.28 938 LYS A O 1
ATOM 7299 N N . PRO A 1 939 ? -16.429 -52.572 -45.377 1.00 63.81 939 PRO A N 1
ATOM 7300 C CA . PRO A 1 939 ? -15.040 -52.274 -44.991 1.00 63.81 939 PRO A CA 1
ATOM 7301 C C . PRO A 1 939 ? -14.162 -53.562 -45.085 1.00 63.81 939 PRO A C 1
ATOM 7303 O O . PRO A 1 939 ? -14.595 -54.542 -45.691 1.00 63.81 939 PRO A O 1
ATOM 7306 N N . PRO A 1 940 ? -12.991 -53.646 -44.414 1.00 52.22 940 PRO A N 1
ATOM 7307 C CA . PRO A 1 940 ? -12.841 -54.800 -43.510 1.00 52.22 940 PRO A CA 1
ATOM 7308 C C . PRO A 1 940 ? -12.106 -54.552 -42.176 1.00 52.22 940 PRO A C 1
ATOM 7310 O O . PRO A 1 940 ? -11.313 -53.631 -42.010 1.00 52.22 940 PRO A O 1
ATOM 7313 N N . LEU A 1 941 ? -12.422 -55.448 -41.231 1.00 45.56 941 LEU A N 1
ATOM 7314 C CA . LEU A 1 941 ? -11.869 -55.658 -39.887 1.00 45.56 941 LEU A CA 1
ATOM 7315 C C . LEU A 1 941 ? -10.602 -56.535 -39.883 1.00 45.56 941 LEU A C 1
ATOM 7317 O O . LEU A 1 941 ? -10.576 -57.505 -40.627 1.00 45.56 941 LEU A O 1
ATOM 7321 N N . THR A 1 942 ? -9.733 -56.342 -38.876 1.00 39.28 942 THR A N 1
ATOM 7322 C CA . THR A 1 942 ? -9.059 -57.374 -38.025 1.00 39.28 942 THR A CA 1
ATOM 7323 C C . THR A 1 942 ? -8.373 -56.630 -36.850 1.00 39.28 942 THR A C 1
ATOM 7325 O O . THR A 1 942 ? -7.573 -55.751 -37.135 1.00 39.28 942 THR A O 1
ATOM 7328 N N . LYS A 1 943 ? -8.762 -56.658 -35.555 1.00 37.00 943 LYS A N 1
ATOM 7329 C CA . LYS A 1 943 ? -8.810 -57.677 -34.460 1.00 37.00 943 LYS A CA 1
ATOM 7330 C C . LYS A 1 943 ? -7.426 -58.146 -33.902 1.00 37.00 943 LYS A C 1
ATOM 7332 O O . LYS A 1 943 ? -6.464 -58.112 -34.650 1.00 37.00 943 LYS A O 1
ATOM 7337 N N . PRO A 1 944 ? -7.306 -58.510 -32.594 1.00 55.03 944 PRO A N 1
ATOM 7338 C CA . PRO A 1 944 ? -6.511 -57.758 -31.592 1.00 55.03 944 PRO A CA 1
ATOM 7339 C C . PRO A 1 944 ? -5.578 -58.619 -30.679 1.00 55.03 944 PRO A C 1
ATOM 7341 O O . PRO A 1 944 ? -5.487 -59.825 -30.886 1.00 55.03 944 PRO A O 1
ATOM 7344 N N . LYS A 1 945 ? -5.065 -57.989 -29.586 1.00 37.34 945 LYS A N 1
ATOM 7345 C CA . LYS A 1 945 ? -4.592 -58.521 -28.261 1.00 37.34 945 LYS A CA 1
ATOM 7346 C C . LYS A 1 945 ? -3.097 -58.929 -28.115 1.00 37.34 945 LYS A C 1
ATOM 7348 O O . LYS A 1 945 ? -2.516 -59.288 -29.130 1.00 37.34 945 LYS A O 1
ATOM 7353 N N . PRO A 1 946 ? -2.509 -59.042 -26.883 1.00 57.50 946 PRO A N 1
ATOM 7354 C CA . PRO A 1 946 ? -2.946 -58.581 -25.534 1.00 57.50 946 PRO A CA 1
ATOM 7355 C C . PRO A 1 946 ? -1.841 -58.154 -24.491 1.00 57.50 946 PRO A C 1
ATOM 7357 O O . PRO A 1 946 ? -0.655 -58.353 -24.702 1.00 57.50 946 PRO A O 1
ATOM 7360 N N . PHE A 1 947 ? -2.326 -57.739 -23.300 1.00 40.97 947 PHE A N 1
ATOM 7361 C CA . PHE A 1 947 ? -1.815 -57.936 -21.912 1.00 40.97 947 PHE A CA 1
ATOM 7362 C C . PHE A 1 947 ? -0.865 -56.913 -21.214 1.00 40.97 947 PHE A C 1
ATOM 7364 O O . PHE A 1 947 ? 0.279 -56.714 -21.591 1.00 40.97 947 PHE A O 1
ATOM 7371 N N . PHE A 1 948 ? -1.417 -56.354 -20.119 1.00 45.41 948 PHE A N 1
ATOM 7372 C CA . PHE A 1 948 ? -0.872 -55.704 -18.898 1.00 45.41 948 PHE A CA 1
ATOM 7373 C C . PHE A 1 948 ? 0.027 -56.664 -18.045 1.00 45.41 948 PHE A C 1
ATOM 7375 O O . PHE A 1 948 ? 0.067 -57.836 -18.429 1.00 45.41 948 PHE A O 1
ATOM 7382 N N . PRO A 1 949 ? 0.637 -56.314 -16.864 1.00 57.00 949 PRO A N 1
ATOM 7383 C CA . PRO A 1 949 ? 0.258 -55.257 -15.900 1.00 57.00 949 PRO A CA 1
ATOM 7384 C C . PRO A 1 949 ? 1.481 -54.596 -15.150 1.00 57.00 949 PRO A C 1
ATOM 7386 O O . PRO A 1 949 ? 2.530 -54.505 -15.783 1.00 57.00 949 PRO A O 1
ATOM 7389 N N . PRO A 1 950 ? 1.402 -54.060 -13.898 1.00 59.72 950 PRO A N 1
ATOM 7390 C CA . PRO A 1 950 ? 1.906 -52.715 -13.569 1.00 59.72 950 PRO A CA 1
ATOM 7391 C C . PRO A 1 950 ? 3.005 -52.685 -12.473 1.00 59.72 950 PRO A C 1
ATOM 7393 O O . PRO A 1 950 ? 3.213 -53.673 -11.770 1.00 59.72 950 PRO A O 1
ATOM 7396 N N . VAL A 1 951 ? 3.631 -51.518 -12.279 1.00 41.09 951 VAL A N 1
ATOM 7397 C CA . VAL A 1 951 ? 3.990 -50.927 -10.969 1.00 41.09 951 VAL A CA 1
ATOM 7398 C C . VAL A 1 951 ? 3.755 -49.430 -11.083 1.00 41.09 951 VAL A C 1
ATOM 7400 O O . VAL A 1 951 ? 4.147 -48.883 -12.140 1.00 41.09 951 VAL A O 1
#

InterPro domains:
  IPR001747 Vitellogenin, N-terminal [PF01347] (293-511)
  IPR011030 Lipovitellin-phosvitin complex, superhelical domain [G3DSA:1.25.10.20] (283-523)
  IPR011030 Lipovitellin-phosvitin complex, superhelical domain [SSF48431] (293-515)
  IPR015816 Vitellinogen, beta-sheet N-terminal [G3DSA:2.30.230.10] (37-237)
  IPR015819 Lipid transport protein, beta-sheet shell [SSF56968] (99-135)
  IPR050733 Vitellogenin/Apolipophorin [PTHR23345] (317-494)

Secondary structure (DSSP, 8-state):
------EE----EEEEEEEEEEETTEEEEEEEEEEEEEEEEEEETTEEEEEEEEEEEEEEEEE-----S---HHHHHHHHHHHHHHHHTTSEEEEEEETTS-EEEEE--TTS-HHHHHHHHHHHHTT---TT--SEEEEEETTEEEEEEEE----BTTBEEEEEEEEGGGEEE-TTS--GGGEEEEEEEEEEEETTEEEEEEEEEEEEE-GGGGGG-TT-TT--S--EEEEEEEEE-------TT-HHHHHHHHHHH-------S-TT----HHHHHHHHHHHHGGG--SHHHHHHHHHTTTSHHHHHHHHHHHHHHHHH--SSS-HHHHHHHHHHH--SGGGHHHHHHHHHHHHHH--HHHHHHHHHHHT-TT--HHHHHHHHHHHHT-SS--HHHHHHHHHHHHHHGGG-HHHHHHHHHHHHHS-HHHHHHHHHHHHTT---TT-S-HHHHHHHHHHHHHT--GGGHHHHHTTTT-SSHHHHHHHHHHGGGTTTSHHHHHHHHHHTTT--HHHHHHHHHHHHHHHHH-TTPPPPHHHHHHHHHHHHHHT-HHHHHHHHHHHHHH--HHHHHHHHHHHHHHHHHHHHTTS-TT-TT---TTTTTTS-HHHHHHHHHH-SEEEEEEEEEEES---SSEEEEEEEEEEEEEEE-SS-EEEEEEEEEEEEEEETTEEEEEEEEEEEEEEETTEEEEEEEEEETTEEEEEEEEPSSEEEEPPPEEEEEEEEEEEEEETTEEEEEEEEEEEEEEEEEEEEEEE-TTS-EEEEEEEEEEEEEEEEEEEEEE-SSEEEEEEEEEEEEEEEEEEEEEEEE-SSSS-EEEEEEEEEEEEPPEEEEEEEEEEEB-TTS-B---EEEEEEEEEEEEPPP--EESS----------S---S-PPPP--------------------------------------------------------

pLDDT: mean 71.9, std 19.45, range [21.66, 97.5]